Protein AF-A0A1I8G4U5-F1 (afdb_monomer_lite)

Secondary structure (DSSP, 8-state):
-HHHHGGGGG---TTB--EEEEEEEETTEEEEEE----EEEHHHHHTTSPPPHHHHHHHHHHHHHHHHHHHTSSS----S--STTSEEEETTSS-EEE---SHHHHHHHHHGGG--S-----S-GGG--HHHH---TTS-----HHHHHHHHHHHHHHHHHSSPTTTT-SSHHHHHHHHHHH-SPPPPTTS-HHHHHHHHHHS-SSTTTSPPHHHHHTSGGGSPPS-EEEEEEEEEETTEEEEEEEETTS-EEEEEEEE-----STTHHHHHHHHHHHHHHHGGGGG---TTB--EEEEEEEETTEEEEEEPPP-EEEHHHHHTTSPPPHHHHHHHHHHHHHHHHHHHTSSSPPP-S--SGGGEEEETTSS-EEE---SHHHHHHHHH----GGG-PPPS-GGG--HHHH---TTS-----HHHHHHHHHHHHHHHHHSSPTTTT--SHHHHHHHHHHH-SPPPPTTS-HHHHHHHHHHS-SSTTTSPPHHHHHTSHHHH---S-SS-EEEEEEEEEETTEEEEEEEETTS-EEEEEEEE-----STTHHHHHHHHHHHHHHHGGGGG---TTB--EEEEEEEETTEEEEEEPPP-EEEHHHHHTTSPPPHHHHHHHHHHHHHHHHHHHTSSSPPP-S--STTSEEEETTSS-EEE---SHHHHHHHHH-TT-TT-----S-GGG--GGGTT-SSSS-----HHHHHHHHHHHHHHHHHSSPTTTT--SHHHHHHHHHHH-SPPPPTT--HHHHHHHHHHS-SSTTTSPPHHHHHTSHHHHS-SSS--

Organism: NCBI:txid282301

Sequence (788 aa):
AVESERNLCRLRHPNIVRFLHIAQPEPATVIVFMELLDGRSLERFIDNKPLEEPKIRDFSEQICRALLYLHSRQPPVIHRDINCSNIIVCADNTRVKLIDFGLSIKLEQSVSHMSASTQSPKGTLNFMAPELLGAGESDSVQYSRESDIWAFGCSVFQMASGARPFANARSLLEMVQLIDRRGAPALSDGLSAELRDFYSRCTDMDRKSRKSVQELLDHEFFIVRDSWDFVRFVARGFFGDIQEVVTDRGIRCAAKTLNLPVQLGDQKETKTKKIDKAVKSERNLCRLRHPNIVRFLHIAQPEPATVIVFMELLDGRSLERFIDNKPLEEPKIRDFSEQICRALLYLHSRQPPVIHRDINCSNIIVCADNTRVKLIDFGLSIKLEQSVSHMSASTQSPKGTLNFMAPELLGAGESDSVQYSRESDIWAFGCSVFQMASGARPFANARSLLEMVQLIDRRGAPALSDGLSAELRDFYSRCTDMDRKSRKSVQELLDHEFFIVSPVFRDSWDFVRFVARGFFGDIQEVVTDRGIRCAAKTLNLPVQLGDQKETKTKKIDKAVKSERNLCRLRHPNIVRFLHIAQPEPATVIVFMELLDGRSLERFIDNKPLEEPKIRDFSEQICRALLYLHSRQPPVIHRDINCSNIIVCADNTRVKLIDFGLSIKLEQSVSHMSASTQSPKGTLNFMAPELLGAGESDSVQYSRESDIWAFGCSVFQMASGARPFRDAQDINQVADRIRNSGAPAMPDGRSAELQDFYSHCTAKDRRERHSAEKLFEHDFLRKNSGSQR

Foldseek 3Di:
DQVVCQVQCVDDDQQAWHWPDWDDPDPVDIDTDTDDAAFAFQLVVLVLPAADLLLLLQALLSVLVVLVSQCPDVVHQQQQADASRQWTQGPVSRGIHGHRSVPVVVVVLVVCVPDQPDDDQDYDLLLFALQSLDDPSPDDRDGDSLRSLSSSLQRSQCNHRVDRWPPVQPDSVSVNVCCVPPNTDAGDPVDDPQSRVLSCLSRPNDSVSRDGSVVSSVGCSNVFDPDWAFDAWDDADPQFTWTFIQGPSRDTWIKGKGFAPDPCDPCNVVLLVLLVVLQVVCQCQCVDDDQQAWHWPGWDDPDSRMIMTTTHDAAFAFQLVVLVLPADDLVLLLQALLSVLVVLVSQCPDVVHQQQQAQASRQWTQGPVNRGIHGHRSCSNVSSNLSRDPDALPDDDQDYDLLLFALQQLPDPRPDDRDGDSLRSLSSSLQRSQCNHRVDRWPPVQPDSVSVNVCCVPPNTDAGDPVDDPQSRVLSCLSRPNDSVSRDGSVVSSVGVSNLDDDQADPDKAFDAWDDADPQFTWTFIAHPVRDTWIKGKGFAPDDCDPCNVVLLVLLVVLQVVCSCQCVDDDQQAWHFHGWDDPDSRMIMTTTHDAAFAFQLVVLQLPAADLVLLLQALLSVLVVLVSQCPDVVHQQQLAQARRQWTQGPVNRGIHGHRSCSNVSSNVSNPPPDPPDPDQDYDLLLFALQQLPVDDDDDRDGDQLRSLSSSLQRSQCNRRVDGWPNVDPDNVSSNVCCNPPFTDQGDPPDDPQSNVLSCLSGPNDSVSRDGSVRSSVGPSNPPDPDDDD

pLDDT: mean 82.35, std 14.73, range [29.78, 98.06]

Radius of gyration: 33.48 Å; chains: 1; bounding box: 93×69×94 Å

InterPro domains:
  IPR000719 Protein kinase domain [PF00069] (9-222)
  IPR000719 Protein kinase domain [PF00069] (233-499)
  IPR000719 Protein kinase domain [PF00069] (514-780)
  IPR000719 Protein kinase domain [PS50011] (1-222)
  IPR000719 Protein kinase domain [PS50011] (228-499)
  IPR000719 Protein kinase domain [PS50011] (509-780)
  IPR011009 Protein kinase-like domain superfamily [SSF56112] (7-223)
  IPR011009 Protein kinase-like domain superfamily [SSF56112] (222-500)
  IPR011009 Protein kinase-like domain superfamily [SSF56112] (504-782)

Structure (mmCIF, N/CA/C/O backbone):
data_AF-A0A1I8G4U5-F1
#
_entry.id   AF-A0A1I8G4U5-F1
#
loop_
_atom_site.group_PDB
_atom_site.id
_atom_site.type_symbol
_atom_site.label_atom_id
_atom_site.label_alt_id
_atom_site.label_comp_id
_atom_site.label_asym_id
_atom_site.label_entity_id
_atom_site.label_seq_id
_atom_site.pdbx_PDB_ins_code
_atom_site.Cartn_x
_atom_site.Cartn_y
_atom_site.Cartn_z
_atom_site.occupancy
_atom_site.B_iso_or_equiv
_atom_site.auth_seq_id
_atom_site.auth_comp_id
_atom_site.auth_asym_id
_atom_site.auth_atom_id
_atom_site.pdbx_PDB_model_num
ATOM 1 N N . ALA A 1 1 ? -21.657 30.015 -5.948 1.00 53.41 1 ALA A N 1
ATOM 2 C CA . ALA A 1 1 ? -22.046 28.889 -5.071 1.00 53.41 1 ALA A CA 1
ATOM 3 C C . ALA A 1 1 ? -21.659 27.525 -5.658 1.00 53.41 1 ALA A C 1
ATOM 5 O O . ALA A 1 1 ? -20.969 26.780 -4.989 1.00 53.41 1 ALA A O 1
ATOM 6 N N . VAL A 1 2 ? -21.990 27.190 -6.913 1.00 60.38 2 VAL A N 1
ATOM 7 C CA . VAL A 1 2 ? -21.622 25.874 -7.499 1.00 60.38 2 VAL A CA 1
ATOM 8 C C . VAL A 1 2 ? -20.107 25.611 -7.518 1.00 60.38 2 VAL A C 1
ATOM 10 O O . VAL A 1 2 ? -19.656 24.505 -7.225 1.00 60.38 2 VAL A O 1
ATOM 13 N N . GLU A 1 3 ? -19.296 26.637 -7.783 1.00 59.69 3 GLU A N 1
ATOM 14 C CA . GLU A 1 3 ? -17.835 26.509 -7.795 1.00 59.69 3 GLU A CA 1
ATOM 15 C C . GLU A 1 3 ? -17.236 26.196 -6.410 1.00 59.69 3 GLU A C 1
ATOM 17 O O . GLU A 1 3 ? -16.281 25.423 -6.323 1.00 59.69 3 GLU A O 1
ATOM 22 N N . SER A 1 4 ? -17.846 26.679 -5.314 1.00 60.53 4 SER A N 1
ATOM 23 C CA . SER A 1 4 ? -17.425 26.315 -3.952 1.00 60.53 4 SER A CA 1
ATOM 24 C C . SER A 1 4 ? -17.755 24.862 -3.600 1.00 60.53 4 SER A C 1
ATOM 26 O O . SER A 1 4 ? -17.043 24.259 -2.792 1.00 60.53 4 SER A O 1
ATOM 28 N N . GLU A 1 5 ? -18.770 24.272 -4.242 1.00 68.94 5 GLU A N 1
ATOM 29 C CA . GLU A 1 5 ? -19.204 22.890 -3.996 1.00 68.94 5 GLU A CA 1
ATOM 30 C C . GLU A 1 5 ? -18.363 21.848 -4.735 1.00 68.94 5 GLU A C 1
ATOM 32 O O . GLU A 1 5 ? -18.336 20.689 -4.324 1.00 68.94 5 GLU A O 1
ATOM 37 N N . ARG A 1 6 ? -17.566 22.237 -5.743 1.00 72.81 6 ARG A N 1
ATOM 38 C CA . ARG A 1 6 ? -16.583 21.329 -6.374 1.00 72.81 6 ARG A CA 1
ATOM 39 C C . ARG A 1 6 ? -15.580 20.755 -5.366 1.00 72.81 6 ARG A C 1
ATOM 41 O O . ARG A 1 6 ? -14.997 19.699 -5.610 1.00 72.81 6 ARG A O 1
ATOM 48 N N . ASN A 1 7 ? -15.410 21.393 -4.205 1.00 74.94 7 ASN A N 1
ATOM 49 C CA . ASN A 1 7 ? -14.622 20.852 -3.099 1.00 74.94 7 ASN A CA 1
ATOM 50 C C . ASN A 1 7 ? -15.190 19.543 -2.525 1.00 74.94 7 ASN A C 1
ATOM 52 O O . ASN A 1 7 ? -14.415 18.741 -2.004 1.00 74.94 7 ASN A O 1
ATOM 56 N N . LEU A 1 8 ? -16.491 19.267 -2.671 1.00 80.44 8 LEU A N 1
ATOM 57 C CA . LEU A 1 8 ? -17.082 17.984 -2.276 1.00 80.44 8 LEU A CA 1
ATOM 58 C C . LEU A 1 8 ? -16.487 16.814 -3.078 1.00 80.44 8 LEU A C 1
ATOM 60 O O . LEU A 1 8 ? -16.253 15.745 -2.516 1.00 80.44 8 LEU A O 1
ATOM 64 N N . CYS A 1 9 ? -16.097 17.033 -4.343 1.00 83.19 9 CYS A N 1
ATOM 65 C CA . CYS A 1 9 ? -15.401 16.035 -5.172 1.00 83.19 9 CYS A CA 1
ATOM 66 C C . CYS A 1 9 ? -14.022 15.630 -4.621 1.00 83.19 9 CYS A C 1
ATOM 68 O O . CYS A 1 9 ? -13.467 14.606 -5.038 1.00 83.19 9 CYS A O 1
ATOM 70 N N . ARG A 1 10 ? -13.464 16.399 -3.674 1.00 83.12 10 ARG A N 1
ATOM 71 C CA . ARG A 1 10 ? -12.196 16.103 -2.987 1.00 83.12 10 ARG A CA 1
ATOM 72 C C . ARG A 1 10 ? -12.381 15.262 -1.720 1.00 83.12 10 ARG A C 1
ATOM 74 O O . ARG A 1 10 ? -11.393 14.746 -1.203 1.00 83.12 10 ARG A O 1
ATOM 81 N N . LEU A 1 11 ? -13.609 15.092 -1.222 1.00 85.19 11 LEU A N 1
ATOM 82 C CA . LEU A 1 11 ? -13.868 14.301 -0.017 1.00 85.19 11 LEU A CA 1
ATOM 83 C C . LEU A 1 11 ? -13.597 12.813 -0.279 1.00 85.19 11 LEU A C 1
ATOM 85 O O . LEU A 1 11 ? -14.041 12.237 -1.277 1.00 85.19 11 LEU A O 1
ATOM 89 N N . ARG A 1 12 ? -12.835 12.182 0.617 1.00 87.44 12 ARG A N 1
ATOM 90 C CA . ARG A 1 12 ? -12.487 10.755 0.574 1.00 87.44 12 ARG A CA 1
ATOM 91 C C . ARG A 1 12 ? -12.607 10.169 1.977 1.00 87.44 12 ARG A C 1
ATOM 93 O O . ARG A 1 12 ? -11.720 10.357 2.804 1.00 87.44 12 ARG A O 1
ATOM 100 N N . HIS A 1 13 ? -13.705 9.462 2.231 1.00 89.94 13 HIS A N 1
ATOM 101 C CA . HIS A 1 13 ? -13.957 8.761 3.489 1.00 89.94 13 HIS A CA 1
ATOM 102 C C . HIS A 1 13 ? -14.883 7.553 3.243 1.00 89.94 13 HIS A C 1
ATOM 104 O O . HIS A 1 13 ? -15.809 7.672 2.442 1.00 89.94 13 HIS A O 1
ATOM 110 N N . PRO A 1 14 ? -14.678 6.393 3.900 1.00 89.06 14 PRO A N 1
ATOM 111 C CA . PRO A 1 14 ? -15.478 5.185 3.658 1.00 89.06 14 PRO A CA 1
ATOM 112 C C . PRO A 1 14 ? -16.980 5.359 3.937 1.00 89.06 14 PRO A C 1
ATOM 114 O O . PRO A 1 14 ? -17.795 4.770 3.233 1.00 89.06 14 PRO A O 1
ATOM 117 N N . ASN A 1 15 ? -17.336 6.188 4.922 1.00 94.94 15 ASN A N 1
ATOM 118 C CA . ASN A 1 15 ? -18.719 6.453 5.345 1.00 94.94 15 ASN A CA 1
ATOM 119 C C . ASN A 1 15 ? -19.327 7.729 4.730 1.00 94.94 15 ASN A C 1
ATOM 121 O O . ASN A 1 15 ? -20.291 8.275 5.256 1.00 94.94 15 ASN A O 1
ATOM 125 N N . ILE A 1 16 ? -18.746 8.237 3.642 1.00 94.44 16 ILE A N 1
ATOM 126 C CA . ILE A 1 16 ? -19.262 9.378 2.876 1.00 94.44 16 ILE A CA 1
ATOM 127 C C . ILE A 1 16 ? -19.417 8.934 1.425 1.00 94.44 16 ILE A C 1
ATOM 129 O O . ILE A 1 16 ? -18.575 8.184 0.917 1.00 94.44 16 ILE A O 1
ATOM 133 N N . VAL A 1 17 ? -20.493 9.365 0.769 1.00 93.00 17 VAL A N 1
ATOM 134 C CA . VAL A 1 17 ? -20.669 9.134 -0.664 1.00 93.00 17 VAL A CA 1
ATOM 135 C C . VAL A 1 17 ? -19.585 9.853 -1.468 1.00 93.00 17 VAL A C 1
ATOM 137 O O . VAL A 1 17 ? -19.238 11.010 -1.217 1.00 93.00 17 VAL A O 1
ATOM 140 N N . ARG A 1 18 ? -19.008 9.158 -2.445 1.00 90.62 18 ARG A N 1
ATOM 141 C CA . ARG A 1 18 ? -18.006 9.735 -3.339 1.00 90.62 18 ARG A CA 1
ATOM 142 C C . ARG A 1 18 ? -18.674 10.626 -4.383 1.00 90.62 18 ARG A C 1
ATOM 144 O O . ARG A 1 18 ? -19.294 10.133 -5.319 1.00 90.62 18 ARG A O 1
ATOM 151 N N . PHE A 1 19 ? -18.442 11.930 -4.281 1.00 86.19 19 PHE A N 1
ATOM 152 C CA . PHE A 1 19 ? -18.748 12.884 -5.347 1.00 86.19 19 PHE A CA 1
ATOM 153 C C . PHE A 1 19 ? -17.753 12.719 -6.498 1.00 86.19 19 PHE A C 1
ATOM 155 O O . PHE A 1 19 ? -16.534 12.797 -6.303 1.00 86.19 19 PHE A O 1
ATOM 162 N N . LEU A 1 20 ? -18.279 12.458 -7.691 1.00 84.25 20 LEU A N 1
ATOM 163 C CA . LEU A 1 20 ? -17.511 12.277 -8.920 1.00 84.25 20 LEU A CA 1
ATOM 164 C C . LEU A 1 20 ? -17.379 13.605 -9.665 1.00 84.25 20 LEU A C 1
ATOM 166 O O . LEU A 1 20 ? -16.281 13.980 -10.075 1.00 84.25 20 LEU A O 1
ATOM 170 N N . HIS A 1 21 ? -18.491 14.327 -9.812 1.00 83.31 21 HIS A N 1
ATOM 171 C CA . HIS A 1 21 ? -18.548 15.582 -10.551 1.00 83.31 21 HIS A CA 1
ATOM 172 C C . HIS A 1 21 ? -19.768 16.416 -10.136 1.00 83.31 21 HIS A C 1
ATOM 174 O O . HIS A 1 21 ? -20.769 15.872 -9.685 1.00 83.31 21 HIS A O 1
ATOM 180 N N . ILE A 1 22 ? -19.699 17.735 -10.312 1.00 81.50 22 ILE A N 1
ATOM 181 C CA . ILE A 1 22 ? -20.844 18.641 -10.166 1.00 81.50 22 ILE A CA 1
ATOM 182 C C . ILE A 1 22 ? -20.886 19.503 -11.423 1.00 81.50 22 ILE A C 1
ATOM 184 O O . ILE A 1 22 ? -19.921 20.220 -11.706 1.00 81.50 22 ILE A O 1
ATOM 188 N N . ALA A 1 23 ? -21.990 19.415 -12.160 1.00 79.94 23 ALA A N 1
ATOM 189 C CA . ALA A 1 23 ? -22.240 20.175 -13.375 1.00 79.94 23 ALA A CA 1
ATOM 190 C C . ALA A 1 23 ? -23.392 21.160 -13.160 1.00 79.94 23 ALA A C 1
ATOM 192 O O . ALA A 1 23 ? -24.334 20.884 -12.421 1.00 79.94 23 ALA A O 1
ATOM 193 N N . GLN A 1 24 ? -23.329 22.297 -13.842 1.00 81.12 24 GLN A N 1
ATOM 194 C CA . GLN A 1 24 ? -24.420 23.262 -13.922 1.00 81.12 24 GLN A CA 1
ATOM 195 C C . GLN A 1 24 ? -24.703 23.490 -15.410 1.00 81.12 24 GLN A C 1
ATOM 197 O O . GLN A 1 24 ? -24.086 24.371 -16.006 1.00 81.12 24 GLN A O 1
ATOM 202 N N . PRO A 1 25 ? -25.521 22.630 -16.047 1.00 75.88 25 PRO A N 1
ATOM 203 C CA . PRO A 1 25 ? -25.812 22.756 -17.475 1.00 75.88 25 PRO A CA 1
ATOM 204 C C . PRO A 1 25 ? -26.604 24.031 -17.791 1.00 75.88 25 PRO A C 1
ATOM 206 O O . PRO A 1 25 ? -26.452 24.589 -18.871 1.00 75.88 25 PRO A O 1
ATOM 209 N N . GLU A 1 26 ? -27.407 24.510 -16.837 1.00 78.00 26 GLU A N 1
ATOM 210 C CA . GLU A 1 26 ? -28.234 25.711 -16.952 1.00 78.00 26 GLU A CA 1
ATOM 211 C C . GLU A 1 26 ? -28.160 26.535 -15.655 1.00 78.00 26 GLU A C 1
ATOM 213 O O . GLU A 1 26 ? -27.923 25.964 -14.586 1.00 78.00 26 GLU A O 1
ATOM 218 N N . PRO A 1 27 ? -28.406 27.860 -15.687 1.00 72.38 27 PRO A N 1
ATOM 219 C CA . PRO A 1 27 ? -28.279 28.725 -14.510 1.00 72.38 27 PRO A CA 1
ATOM 220 C C . PRO A 1 27 ? -29.085 28.271 -13.283 1.00 72.38 27 PRO A C 1
ATOM 222 O O . PRO A 1 27 ? -28.611 28.436 -12.160 1.00 72.38 27 PRO A O 1
ATOM 225 N N . ALA A 1 28 ? -30.256 27.658 -13.484 1.00 72.81 28 ALA A N 1
ATOM 226 C CA . ALA A 1 28 ? -31.151 27.213 -12.412 1.00 72.81 28 ALA A CA 1
ATOM 227 C C . ALA A 1 28 ? -30.995 25.728 -12.021 1.00 72.81 28 ALA A C 1
ATOM 229 O O . ALA A 1 28 ? -31.638 25.281 -11.073 1.00 72.81 28 ALA A O 1
ATOM 230 N N . THR A 1 29 ? -30.141 24.965 -12.713 1.00 75.25 29 THR A N 1
ATOM 231 C CA . THR A 1 29 ? -30.074 23.502 -12.570 1.00 75.25 29 THR A CA 1
ATOM 232 C C . THR A 1 29 ? -28.672 23.058 -12.177 1.00 75.25 29 THR A C 1
ATOM 234 O O . THR A 1 29 ? -27.714 23.277 -12.916 1.00 75.25 29 THR A O 1
ATOM 237 N N . VAL A 1 30 ? -28.544 22.375 -11.037 1.00 77.25 30 VAL A N 1
ATOM 238 C CA . VAL A 1 30 ? -27.284 21.765 -10.582 1.00 77.25 30 VAL A CA 1
ATOM 239 C C . VAL A 1 30 ? -27.431 20.248 -10.580 1.00 77.25 30 VAL A C 1
ATOM 241 O O . VAL A 1 30 ? -28.303 19.706 -9.908 1.00 77.25 30 VAL A O 1
ATOM 244 N N . ILE A 1 31 ? -26.558 19.560 -11.316 1.00 80.19 31 ILE A N 1
ATOM 245 C CA . ILE A 1 31 ? -26.501 18.097 -11.391 1.00 80.19 31 ILE A CA 1
ATOM 246 C C . ILE A 1 31 ? -25.275 17.611 -10.620 1.00 80.19 31 ILE A C 1
ATOM 248 O O . ILE A 1 31 ? -24.141 18.002 -10.908 1.00 80.19 31 ILE A O 1
ATOM 252 N N . VAL A 1 32 ? -25.498 16.724 -9.653 1.00 82.00 32 VAL A N 1
ATOM 253 C CA . VAL A 1 32 ? -24.450 16.143 -8.809 1.00 82.00 32 VAL A CA 1
ATOM 254 C C . VAL A 1 32 ? -24.261 14.675 -9.178 1.00 82.00 32 VAL A C 1
ATOM 256 O O . VAL A 1 32 ? -25.138 13.848 -8.948 1.00 82.00 32 VAL A O 1
ATOM 259 N N . PHE A 1 33 ? -23.097 14.345 -9.728 1.00 84.56 33 PHE A N 1
ATOM 260 C CA . PHE A 1 33 ? -22.698 12.976 -10.034 1.00 84.56 33 PHE A CA 1
ATOM 261 C C . PHE A 1 33 ? -21.983 12.376 -8.827 1.00 84.56 33 PHE A C 1
ATOM 263 O O . PHE A 1 33 ? -20.965 12.901 -8.363 1.00 84.56 33 PHE A O 1
ATOM 270 N N . MET A 1 34 ? -22.485 11.249 -8.343 1.00 87.50 34 MET A N 1
ATOM 271 C CA . MET A 1 34 ? -21.949 10.535 -7.189 1.00 87.50 34 MET A CA 1
ATOM 272 C C . MET A 1 34 ? -21.843 9.038 -7.482 1.00 87.50 34 MET A C 1
ATOM 274 O O . MET A 1 34 ? -22.407 8.554 -8.462 1.00 87.50 34 MET A O 1
ATOM 278 N N . GLU A 1 35 ? -21.078 8.310 -6.672 1.00 90.38 35 GLU A N 1
ATOM 279 C CA . GLU A 1 35 ? -21.054 6.848 -6.757 1.00 90.38 35 GLU A CA 1
ATOM 280 C C . GLU A 1 35 ? -22.458 6.265 -6.547 1.00 90.38 35 GLU A C 1
ATOM 282 O O . GLU A 1 35 ? -23.227 6.746 -5.713 1.00 90.38 35 GLU A O 1
ATOM 287 N N . LEU A 1 36 ? -22.773 5.211 -7.298 1.00 89.00 36 LEU A N 1
ATOM 288 C CA . LEU A 1 36 ? -23.987 4.441 -7.076 1.00 89.00 36 LEU A CA 1
ATOM 289 C C . LEU A 1 36 ? -23.804 3.586 -5.818 1.00 89.00 36 LEU A C 1
ATOM 291 O O . LEU A 1 36 ? -22.799 2.886 -5.683 1.00 89.00 36 LEU A O 1
ATOM 295 N N . LEU A 1 37 ? -24.756 3.670 -4.889 1.00 88.81 37 LEU A N 1
ATOM 296 C CA . LEU A 1 37 ? -24.733 2.908 -3.645 1.00 88.81 37 LEU A CA 1
ATOM 297 C C . LEU A 1 37 ? -25.741 1.764 -3.706 1.00 88.81 37 LEU A C 1
ATOM 299 O O . LEU A 1 37 ? -26.946 1.995 -3.781 1.00 88.81 37 LEU A O 1
ATOM 303 N N . ASP A 1 38 ? -25.240 0.538 -3.592 1.00 83.81 38 ASP A N 1
ATOM 304 C CA . ASP A 1 38 ? -26.070 -0.655 -3.462 1.00 83.81 38 ASP A CA 1
ATOM 305 C C . ASP A 1 38 ? -26.555 -0.748 -2.009 1.00 83.81 38 ASP A C 1
ATOM 307 O O . ASP A 1 38 ? -25.808 -1.148 -1.111 1.00 83.81 38 ASP A O 1
ATOM 311 N N . GLY A 1 39 ? -27.780 -0.294 -1.740 1.00 91.44 39 GLY A N 1
ATOM 312 C CA . GLY A 1 39 ? -28.316 -0.192 -0.384 1.00 91.44 39 GLY A CA 1
ATOM 313 C C . GLY A 1 39 ? -29.707 0.438 -0.308 1.00 91.44 39 GLY A C 1
ATOM 314 O O . GLY A 1 39 ? -30.365 0.668 -1.321 1.00 91.44 39 GLY A O 1
ATOM 315 N N . ARG A 1 40 ? -30.165 0.726 0.914 1.00 94.75 40 ARG A N 1
ATOM 316 C CA . ARG A 1 40 ? -31.416 1.463 1.186 1.00 94.75 40 ARG A CA 1
ATOM 317 C C . ARG A 1 40 ? -31.181 2.556 2.221 1.00 94.75 40 ARG A C 1
ATOM 319 O O . ARG A 1 40 ? -30.229 2.462 2.991 1.00 94.75 40 ARG A O 1
ATOM 326 N N . SER A 1 41 ? -32.040 3.575 2.266 1.00 96.38 41 SER A N 1
ATOM 327 C CA . SER A 1 41 ? -31.960 4.577 3.333 1.00 96.38 41 SER A CA 1
ATOM 328 C C . SER A 1 41 ? -32.142 3.932 4.707 1.00 96.38 41 SER A C 1
ATOM 330 O O . SER A 1 41 ? -32.861 2.940 4.852 1.00 96.38 41 SER A O 1
ATOM 332 N N . LEU A 1 42 ? -31.495 4.498 5.720 1.00 96.50 42 LEU A N 1
ATOM 333 C CA . LEU A 1 42 ? -31.602 4.062 7.104 1.00 96.50 42 LEU A CA 1
ATOM 334 C C . LEU A 1 42 ? -33.051 4.165 7.587 1.00 96.50 42 LEU A C 1
ATOM 336 O O . LEU A 1 42 ? -33.510 3.286 8.301 1.00 96.50 42 LEU A O 1
ATOM 340 N N . GLU A 1 43 ? -33.813 5.152 7.115 1.00 94.69 43 GLU A N 1
ATOM 341 C CA . GLU A 1 43 ? -35.251 5.251 7.376 1.00 94.69 43 GLU A CA 1
ATOM 342 C C . GLU A 1 43 ? -36.014 4.011 6.881 1.00 94.69 43 GLU A C 1
ATOM 344 O O . GLU A 1 43 ? -36.776 3.410 7.637 1.00 94.69 43 GLU A O 1
ATOM 349 N N . ARG A 1 44 ? -35.759 3.569 5.641 1.00 95.06 44 ARG A N 1
ATOM 350 C CA . ARG A 1 44 ? -36.346 2.327 5.108 1.00 95.06 44 ARG A CA 1
ATOM 351 C C . ARG A 1 44 ? -35.790 1.075 5.781 1.00 95.06 44 ARG A C 1
ATOM 353 O O . ARG A 1 44 ? -36.417 0.028 5.720 1.00 95.06 44 ARG A O 1
ATOM 360 N N . PHE A 1 45 ? -34.591 1.148 6.352 1.00 95.06 45 PHE A N 1
ATOM 361 C CA . PHE A 1 45 ? -33.997 0.045 7.099 1.00 95.06 45 PHE A CA 1
ATOM 362 C C . PHE A 1 45 ? -34.636 -0.120 8.484 1.00 95.06 45 PHE A C 1
ATOM 364 O O . PHE A 1 45 ? -34.822 -1.252 8.915 1.00 95.06 45 PHE A O 1
ATOM 371 N N . ILE A 1 46 ? -34.969 0.989 9.151 1.00 95.56 46 ILE A N 1
ATOM 372 C CA . ILE A 1 46 ? -35.672 1.021 10.439 1.00 95.56 46 ILE A CA 1
ATOM 373 C C . ILE A 1 46 ? -37.114 0.524 10.268 1.00 95.56 46 ILE A C 1
ATOM 375 O O . ILE A 1 46 ? -37.574 -0.270 11.078 1.00 95.56 46 ILE A O 1
ATOM 379 N N . ASP A 1 47 ? -37.822 0.957 9.216 1.00 92.62 47 ASP A N 1
ATOM 380 C CA . ASP A 1 47 ? -39.187 0.497 8.885 1.00 92.62 47 ASP A CA 1
ATOM 381 C C . ASP A 1 47 ? -40.159 0.525 10.087 1.00 92.62 47 ASP A C 1
ATOM 383 O O . ASP A 1 47 ? -40.865 -0.437 10.390 1.00 92.62 47 ASP A O 1
ATOM 387 N N . ASN A 1 48 ? -40.147 1.638 10.829 1.00 88.50 48 ASN A N 1
ATOM 388 C CA . ASN A 1 48 ? -40.914 1.843 12.066 1.00 88.50 48 ASN A CA 1
ATOM 389 C C . ASN A 1 48 ? -40.646 0.821 13.189 1.00 88.50 48 ASN A C 1
ATOM 391 O O . ASN A 1 48 ? -41.439 0.712 14.125 1.00 88.50 48 ASN A O 1
ATOM 395 N N . LYS A 1 49 ? -39.534 0.081 13.126 1.00 92.19 49 LYS A N 1
ATOM 396 C CA . LYS A 1 49 ? -39.105 -0.869 14.156 1.00 92.19 49 LYS A CA 1
ATOM 397 C C . LYS A 1 49 ? -37.808 -0.381 14.805 1.00 92.19 49 LYS A C 1
ATOM 399 O O . LYS A 1 49 ? -36.847 -0.104 14.087 1.00 92.19 49 LYS A O 1
ATOM 404 N N . PRO A 1 50 ? -37.755 -0.273 16.143 1.00 93.69 50 PRO A N 1
ATOM 405 C CA . PRO A 1 50 ? -36.531 0.117 16.828 1.00 93.69 50 PRO A CA 1
ATOM 406 C C . PRO A 1 50 ? -35.417 -0.892 16.537 1.00 93.69 50 PRO A C 1
ATOM 408 O O . PRO A 1 50 ? -35.640 -2.104 16.521 1.00 93.69 50 PRO A O 1
ATOM 411 N N . LEU A 1 51 ? -34.216 -0.379 16.284 1.00 93.94 51 LEU A N 1
ATOM 412 C CA . LEU A 1 51 ? -33.026 -1.193 16.090 1.00 93.94 51 LEU A CA 1
ATOM 413 C C . LEU A 1 51 ? -32.485 -1.664 17.439 1.00 93.94 51 LEU A C 1
ATOM 415 O O . LEU A 1 51 ? -32.622 -0.991 18.459 1.00 93.94 51 LEU A O 1
ATOM 419 N N . GLU A 1 52 ? -31.798 -2.800 17.432 1.00 87.69 52 GLU A N 1
ATOM 420 C CA . GLU A 1 52 ? -31.075 -3.266 18.610 1.00 87.69 52 GLU A CA 1
ATOM 421 C C . GLU A 1 52 ? -29.893 -2.342 18.925 1.00 87.69 52 GLU A C 1
ATOM 423 O O . GLU A 1 52 ? -29.195 -1.864 18.025 1.00 87.69 52 GLU A O 1
ATOM 428 N N . GLU A 1 53 ? -29.616 -2.129 20.211 1.00 86.06 53 GLU A N 1
ATOM 429 C CA . GLU A 1 53 ? -28.575 -1.208 20.673 1.00 86.06 53 GLU A CA 1
ATOM 430 C C . GLU A 1 53 ? -27.182 -1.437 20.042 1.00 86.06 53 GLU A C 1
ATOM 432 O O . GLU A 1 53 ? -26.554 -0.448 19.648 1.00 86.06 53 GLU A O 1
ATOM 437 N N . PRO A 1 54 ? -26.688 -2.679 19.839 1.00 79.88 54 PRO A N 1
ATOM 438 C CA . PRO A 1 54 ? -25.422 -2.904 19.137 1.00 79.88 54 PRO A CA 1
ATOM 439 C C . PRO A 1 54 ? -25.417 -2.341 17.711 1.00 79.88 54 PRO A C 1
ATOM 441 O O . PRO A 1 54 ? -24.393 -1.839 17.241 1.00 79.88 54 PRO A O 1
ATOM 444 N N . LYS A 1 55 ? -26.568 -2.382 17.032 1.00 86.31 55 LYS A N 1
ATOM 445 C CA . LYS A 1 55 ? -26.743 -1.831 15.688 1.00 86.31 55 LYS A CA 1
ATOM 446 C C . LYS A 1 55 ? -26.746 -0.309 15.698 1.00 86.31 55 LYS A C 1
ATOM 448 O O . LYS A 1 55 ? -26.065 0.302 14.876 1.00 86.31 55 LYS A O 1
ATOM 453 N N . ILE A 1 56 ? -27.458 0.286 16.659 1.00 94.25 56 ILE A N 1
ATOM 454 C CA . ILE A 1 56 ? -27.465 1.736 16.894 1.00 94.25 56 ILE A CA 1
ATOM 455 C C . ILE A 1 56 ? -26.035 2.218 17.133 1.00 94.25 56 ILE A C 1
ATOM 457 O O . ILE A 1 56 ? -25.609 3.198 16.526 1.00 94.25 56 ILE A O 1
ATOM 461 N N . ARG A 1 57 ? -25.275 1.499 17.966 1.00 87.81 57 ARG A N 1
ATOM 462 C CA . ARG A 1 57 ? -23.881 1.803 18.301 1.00 87.81 57 ARG A CA 1
ATOM 463 C C . ARG A 1 57 ? -22.970 1.773 17.078 1.00 87.81 57 ARG A C 1
ATOM 465 O O . ARG A 1 57 ? -22.260 2.743 16.837 1.00 87.81 57 ARG A O 1
ATOM 472 N N . ASP A 1 58 ? -23.010 0.702 16.286 1.00 85.06 58 ASP A N 1
ATOM 473 C CA . ASP A 1 58 ? -22.159 0.551 15.097 1.00 85.06 58 ASP A CA 1
ATOM 474 C C . ASP A 1 58 ? -22.447 1.621 14.029 1.00 85.06 58 ASP A C 1
ATOM 476 O O . ASP A 1 58 ? -21.530 2.256 13.502 1.00 85.06 58 ASP A O 1
ATOM 480 N N . PHE A 1 59 ? -23.726 1.887 13.748 1.00 95.38 59 PHE A N 1
ATOM 481 C CA . PHE A 1 59 ? -24.113 2.935 12.803 1.00 95.38 59 PHE A CA 1
ATOM 482 C C . PHE A 1 59 ? -23.760 4.332 13.324 1.00 95.38 59 PHE A C 1
ATOM 484 O O . PHE A 1 59 ? -23.208 5.138 12.574 1.00 95.38 59 PHE A O 1
ATOM 491 N N . SER A 1 60 ? -23.991 4.598 14.611 1.00 96.56 60 SER A N 1
ATOM 492 C CA . SER A 1 60 ? -23.617 5.862 15.256 1.00 96.56 60 SER A CA 1
ATOM 493 C C . SER A 1 60 ? -22.109 6.108 15.194 1.00 96.56 60 SER A C 1
ATOM 495 O O . SER A 1 60 ? -21.687 7.204 14.837 1.00 96.56 60 SER A O 1
ATOM 497 N N . GLU A 1 61 ? -21.283 5.088 15.441 1.00 91.75 61 GLU A N 1
ATOM 498 C CA . GLU A 1 61 ? -19.820 5.197 15.378 1.00 91.75 61 GLU A CA 1
ATOM 499 C C . GLU A 1 61 ? -19.344 5.560 13.959 1.00 91.75 61 GLU A C 1
ATOM 501 O O . GLU A 1 61 ? -18.483 6.426 13.769 1.00 91.75 61 GLU A O 1
ATOM 506 N N . GLN A 1 62 ? -19.927 4.924 12.940 1.00 94.69 62 GLN A N 1
ATOM 507 C CA . GLN A 1 62 ? -19.626 5.200 11.535 1.00 94.69 62 GLN A CA 1
ATOM 508 C C . GLN A 1 62 ? -20.046 6.614 11.107 1.00 94.69 62 GLN A C 1
ATOM 510 O O . GLN A 1 62 ? -19.283 7.289 10.407 1.00 94.69 62 GLN A O 1
ATOM 515 N N . ILE A 1 63 ? -21.218 7.079 11.552 1.00 97.25 63 ILE A N 1
ATOM 516 C CA . ILE A 1 63 ? -21.708 8.437 11.283 1.00 97.25 63 ILE A CA 1
ATOM 517 C C . ILE A 1 63 ? -20.821 9.470 11.989 1.00 97.25 63 ILE A C 1
ATOM 519 O O . ILE A 1 63 ? -20.356 10.407 11.342 1.00 97.25 63 ILE A O 1
ATOM 523 N N . CYS A 1 64 ? -20.480 9.271 13.266 1.00 96.44 64 CYS A N 1
ATOM 524 C CA . CYS A 1 64 ? -19.571 10.162 13.987 1.00 96.44 64 CYS A CA 1
ATOM 525 C C . CYS A 1 64 ? -18.195 10.260 13.306 1.00 96.44 64 CYS A C 1
ATOM 527 O O . CYS A 1 64 ? -17.661 11.355 13.153 1.00 96.44 64 CYS A O 1
ATOM 529 N N . ARG A 1 65 ? -17.619 9.155 12.811 1.00 92.81 65 ARG A N 1
ATOM 530 C CA . ARG A 1 65 ? -16.352 9.210 12.051 1.00 92.81 65 ARG A CA 1
ATOM 531 C C . ARG A 1 65 ? -16.470 10.037 10.768 1.00 92.81 65 ARG A C 1
ATOM 533 O O . ARG A 1 65 ? -15.552 10.793 10.446 1.00 92.81 65 ARG A O 1
ATOM 540 N N . ALA A 1 66 ? -17.594 9.926 10.059 1.00 95.44 66 ALA A N 1
ATOM 541 C CA . ALA A 1 66 ? -17.864 10.746 8.882 1.00 95.44 66 ALA A CA 1
ATOM 542 C C . ALA A 1 66 ? -17.983 12.238 9.242 1.00 95.44 66 ALA A C 1
ATOM 544 O O . ALA A 1 66 ? -17.347 13.073 8.598 1.00 95.44 66 ALA A O 1
ATOM 545 N N . LEU A 1 67 ? -18.724 12.573 10.303 1.00 95.94 67 LEU A N 1
ATOM 546 C CA . LEU A 1 67 ? -18.876 13.952 10.778 1.00 95.94 67 LEU A CA 1
ATOM 547 C C . LEU A 1 67 ? -17.551 14.548 11.261 1.00 95.94 67 LEU A C 1
ATOM 549 O O . LEU A 1 67 ? -17.228 15.677 10.903 1.00 95.94 67 LEU A O 1
ATOM 553 N N . LEU A 1 68 ? -16.722 13.777 11.972 1.00 95.25 68 LEU A N 1
ATOM 554 C CA . LEU A 1 68 ? -15.392 14.216 12.398 1.00 95.25 68 LEU A CA 1
ATOM 555 C C . LEU A 1 68 ? -14.512 14.580 11.192 1.00 95.25 68 LEU A C 1
ATOM 557 O O . LEU A 1 68 ? -13.837 15.614 11.183 1.00 95.25 68 LEU A O 1
ATOM 561 N N . TYR A 1 69 ? -14.541 13.753 10.143 1.00 94.31 69 TYR A N 1
ATOM 562 C CA . TYR A 1 69 ? -13.821 14.029 8.902 1.00 94.31 69 TYR A CA 1
ATOM 563 C C . TYR A 1 69 ? -14.306 15.320 8.221 1.00 94.31 69 TYR A C 1
ATOM 565 O O . TYR A 1 69 ? -13.487 16.111 7.755 1.00 94.31 69 TYR A O 1
ATOM 573 N N . LEU A 1 70 ? -15.618 15.561 8.185 1.00 92.44 70 LEU A N 1
ATOM 574 C CA . LEU A 1 70 ? -16.216 16.755 7.576 1.00 92.44 70 LEU A CA 1
ATOM 575 C C . LEU A 1 70 ? -15.918 18.030 8.373 1.00 92.44 70 LEU A C 1
ATOM 577 O O . LEU A 1 70 ? -15.468 19.037 7.818 1.00 92.44 70 LEU A O 1
ATOM 581 N N . HIS A 1 71 ? -16.113 17.976 9.688 1.00 93.50 71 HIS A N 1
ATOM 582 C CA . HIS A 1 71 ? -15.942 19.115 10.587 1.00 93.50 71 HIS A CA 1
ATOM 583 C C . HIS A 1 71 ? -14.472 19.521 10.747 1.00 93.50 71 HIS A C 1
ATOM 585 O O . HIS A 1 71 ? -14.202 20.692 11.017 1.00 93.50 71 HIS A O 1
ATOM 591 N N . SER A 1 72 ? -13.526 18.600 10.530 1.00 91.00 72 SER A N 1
ATOM 592 C CA . SER A 1 72 ? -12.076 18.866 10.568 1.00 91.00 72 SER A CA 1
ATOM 593 C C . SER A 1 72 ? -11.501 19.481 9.284 1.00 91.00 72 SER A C 1
ATOM 595 O O . SER A 1 72 ? -10.325 19.848 9.253 1.00 91.00 72 SER A O 1
ATOM 597 N N . ARG A 1 73 ? -12.299 19.624 8.215 1.00 88.75 73 ARG A N 1
ATOM 598 C CA . ARG A 1 73 ? -11.860 20.304 6.986 1.00 88.75 73 ARG A CA 1
ATOM 599 C C . ARG A 1 73 ? -11.610 21.798 7.222 1.00 88.75 73 ARG A C 1
ATOM 601 O O . ARG A 1 73 ? -12.141 22.395 8.155 1.00 88.75 73 ARG A O 1
ATOM 608 N N . GLN A 1 74 ? -10.812 22.404 6.342 1.00 83.38 74 GLN A N 1
ATOM 609 C CA . GLN A 1 74 ? -10.595 23.850 6.295 1.00 83.38 74 GLN A CA 1
ATOM 610 C C . GLN A 1 74 ? -10.973 24.394 4.903 1.00 83.38 74 GLN A C 1
ATOM 612 O O . GLN A 1 74 ? -10.303 24.041 3.929 1.00 83.38 74 GLN A O 1
ATOM 617 N N . PRO A 1 75 ? -12.042 25.209 4.791 1.00 82.75 75 PRO A N 1
ATOM 618 C CA . PRO A 1 75 ? -13.042 25.472 5.834 1.00 82.75 75 PRO A CA 1
ATOM 619 C C . PRO A 1 75 ? -13.845 24.200 6.203 1.00 82.75 75 PRO A C 1
ATOM 621 O O . PRO A 1 75 ? -13.882 23.254 5.409 1.00 82.75 75 PRO A O 1
ATOM 624 N N . PRO A 1 76 ? -14.478 24.147 7.393 1.00 86.62 76 PRO A N 1
ATOM 625 C CA . PRO A 1 76 ? -15.284 23.001 7.814 1.00 86.62 76 PRO A CA 1
ATOM 626 C C . PRO A 1 76 ? -16.448 22.747 6.859 1.00 86.62 76 PRO A C 1
ATOM 628 O O . PRO A 1 76 ? -17.109 23.684 6.408 1.00 86.62 76 PRO A O 1
ATOM 631 N N . VAL A 1 77 ? -16.731 21.475 6.584 1.00 89.25 77 VAL A N 1
ATOM 632 C CA . VAL A 1 77 ? -17.913 21.087 5.810 1.00 89.25 77 VAL A CA 1
ATOM 633 C C . VAL A 1 77 ? -19.040 20.774 6.790 1.00 89.25 77 VAL A C 1
ATOM 635 O O . VAL A 1 77 ? -18.933 19.824 7.556 1.00 89.25 77 VAL A O 1
ATOM 638 N N . ILE A 1 78 ? -20.100 21.586 6.774 1.00 90.12 78 ILE A N 1
ATOM 639 C CA . ILE A 1 78 ? -21.336 21.362 7.545 1.00 90.12 78 ILE A CA 1
ATOM 640 C C . ILE A 1 78 ? -22.341 20.644 6.644 1.00 90.12 78 ILE A C 1
ATOM 642 O O . ILE A 1 78 ? -22.524 21.079 5.499 1.00 90.12 78 ILE A O 1
ATOM 646 N N . HIS A 1 79 ? -22.952 19.564 7.136 1.00 90.81 79 HIS A N 1
ATOM 647 C CA . HIS A 1 79 ? -23.851 18.700 6.365 1.00 90.81 79 HIS A CA 1
ATOM 648 C C . HIS A 1 79 ? -25.247 19.307 6.187 1.00 90.81 79 HIS A C 1
ATOM 650 O O . HIS A 1 79 ? -25.829 19.156 5.121 1.00 90.81 79 HIS A O 1
ATOM 656 N N . ARG A 1 80 ? -25.769 20.034 7.184 1.00 88.56 80 ARG A N 1
ATOM 657 C CA . ARG A 1 80 ? -27.034 20.808 7.153 1.00 88.56 80 ARG A CA 1
ATOM 658 C C . ARG A 1 80 ? -28.340 20.009 7.104 1.00 88.56 80 ARG A C 1
ATOM 660 O O . ARG A 1 80 ? -29.357 20.543 7.518 1.00 88.56 80 ARG A O 1
ATOM 667 N N . ASP A 1 81 ? -28.330 18.770 6.621 1.00 89.81 81 ASP A N 1
ATOM 668 C CA . ASP A 1 81 ? -29.543 17.936 6.526 1.00 89.81 81 ASP A CA 1
ATOM 669 C C . ASP A 1 81 ? -29.295 16.470 6.921 1.00 89.81 81 ASP A C 1
ATOM 671 O O . ASP A 1 81 ? -29.529 15.536 6.154 1.00 89.81 81 ASP A O 1
ATOM 675 N N . ILE A 1 82 ? -28.734 16.252 8.114 1.00 92.94 82 ILE A N 1
ATOM 676 C CA . ILE A 1 82 ? -28.524 14.895 8.641 1.00 92.94 82 ILE A CA 1
ATOM 677 C C . ILE A 1 82 ? -29.865 14.334 9.115 1.00 92.94 82 ILE A C 1
ATOM 679 O O . ILE A 1 82 ? -30.475 14.856 10.043 1.00 92.94 82 ILE A O 1
ATOM 683 N N . ASN A 1 83 ? -30.307 13.242 8.501 1.00 93.69 83 ASN A N 1
ATOM 684 C CA . ASN A 1 83 ? -31.489 12.486 8.903 1.00 93.69 83 ASN A CA 1
ATOM 685 C C . ASN A 1 83 ? -31.375 11.037 8.387 1.00 93.69 83 ASN A C 1
ATOM 687 O O . ASN A 1 83 ? -30.517 10.726 7.555 1.00 93.69 83 ASN A O 1
ATOM 691 N N . CYS A 1 84 ? -32.241 10.132 8.851 1.00 94.88 84 CYS A N 1
ATOM 692 C CA . CYS A 1 84 ? -32.196 8.724 8.438 1.00 94.88 84 CYS A CA 1
ATOM 693 C C . CYS A 1 84 ? -32.526 8.493 6.947 1.00 94.88 84 CYS A C 1
ATOM 695 O O . CYS A 1 84 ? -32.206 7.428 6.416 1.00 94.88 84 CYS A O 1
ATOM 697 N N . SER A 1 85 ? -33.137 9.448 6.244 1.00 93.56 85 SER A N 1
ATOM 698 C CA . SER A 1 85 ? -33.367 9.369 4.794 1.00 93.56 85 SER A CA 1
ATOM 699 C C . SER A 1 85 ? -32.071 9.630 4.007 1.00 93.56 85 SER A C 1
ATOM 701 O O . SER A 1 85 ? -31.834 8.974 2.994 1.00 93.56 85 SER A O 1
ATOM 703 N N . ASN A 1 86 ? -31.195 10.490 4.542 1.00 94.31 86 ASN A N 1
ATOM 704 C CA . ASN A 1 86 ? -29.896 10.885 3.982 1.00 94.31 86 ASN A CA 1
ATOM 705 C C . ASN A 1 86 ? -28.707 10.045 4.502 1.00 94.31 86 ASN A C 1
ATOM 707 O O . ASN A 1 86 ? -27.536 10.398 4.343 1.00 94.31 86 ASN A O 1
ATOM 711 N N . ILE A 1 87 ? -28.993 8.892 5.107 1.00 96.75 87 ILE A N 1
ATOM 712 C CA . ILE A 1 87 ? -28.002 7.880 5.484 1.00 96.75 87 ILE A CA 1
ATOM 713 C C . ILE A 1 87 ? -28.337 6.604 4.715 1.00 96.75 87 ILE A C 1
ATOM 715 O O . ILE A 1 87 ? -29.417 6.053 4.895 1.00 96.75 87 ILE A O 1
ATOM 719 N N . ILE A 1 88 ? -27.429 6.100 3.881 1.00 97.31 88 ILE A N 1
ATOM 720 C CA . ILE A 1 88 ? -27.609 4.826 3.170 1.00 97.31 88 ILE A CA 1
ATOM 721 C C . ILE A 1 88 ? -26.962 3.694 3.960 1.00 97.31 88 ILE A C 1
ATOM 723 O O . ILE A 1 88 ? -25.773 3.752 4.262 1.00 97.31 88 ILE A O 1
ATOM 727 N N . VAL A 1 89 ? -27.731 2.643 4.240 1.00 96.38 89 VAL A N 1
ATOM 728 C CA . VAL A 1 89 ? -27.240 1.345 4.711 1.00 96.38 89 VAL A CA 1
ATOM 729 C C . VAL A 1 89 ? -26.865 0.508 3.487 1.00 96.38 89 VAL A C 1
ATOM 731 O O . VAL A 1 89 ? -27.722 0.203 2.654 1.00 96.38 89 VAL A O 1
ATOM 734 N N . CYS A 1 90 ? -25.584 0.157 3.366 1.00 90.81 90 CYS A N 1
ATOM 735 C CA . CYS A 1 90 ? -25.048 -0.654 2.270 1.00 90.81 90 CYS A CA 1
ATOM 736 C C . CYS A 1 90 ? -25.644 -2.073 2.270 1.00 90.81 90 CYS A C 1
ATOM 738 O O . CYS A 1 90 ? -26.101 -2.561 3.300 1.00 90.81 90 CYS A O 1
ATOM 740 N N . ALA A 1 91 ? -25.566 -2.775 1.136 1.00 86.38 91 ALA A N 1
ATOM 741 C CA . ALA A 1 91 ? -26.144 -4.109 0.935 1.00 86.38 91 ALA A CA 1
ATOM 742 C C . ALA A 1 91 ? -25.666 -5.183 1.934 1.00 86.38 91 ALA A C 1
ATOM 744 O O . ALA A 1 91 ? -26.398 -6.127 2.217 1.00 86.38 91 ALA A O 1
ATOM 745 N N . ASP A 1 92 ? -24.469 -5.029 2.509 1.00 82.50 92 ASP A N 1
ATOM 746 C CA . ASP A 1 92 ? -23.969 -5.909 3.577 1.00 82.50 92 ASP A CA 1
ATOM 747 C C . ASP A 1 92 ? -24.669 -5.692 4.931 1.00 82.50 92 ASP A C 1
ATOM 749 O O . ASP A 1 92 ? -24.397 -6.407 5.890 1.00 82.50 92 ASP A O 1
ATOM 753 N N . ASN A 1 93 ? -25.563 -4.703 5.024 1.00 84.12 93 ASN A N 1
ATOM 754 C CA . ASN A 1 93 ? -26.244 -4.229 6.226 1.00 84.12 93 ASN A CA 1
ATOM 755 C C . ASN A 1 93 ? -25.310 -3.780 7.357 1.00 84.12 93 ASN A C 1
ATOM 757 O O . ASN A 1 93 ? -25.798 -3.440 8.427 1.00 84.12 93 ASN A O 1
ATOM 761 N N . THR A 1 94 ? -23.992 -3.773 7.174 1.00 81.06 94 THR A N 1
ATOM 762 C CA . THR A 1 94 ? -22.997 -3.431 8.203 1.00 81.06 94 THR A CA 1
ATOM 763 C C . THR A 1 94 ? -22.446 -2.028 8.039 1.00 81.06 94 THR A C 1
ATOM 765 O O . THR A 1 94 ? -22.042 -1.420 9.021 1.00 81.06 94 THR A O 1
ATOM 768 N N . ARG A 1 95 ? -22.422 -1.489 6.819 1.00 90.31 95 ARG A N 1
ATOM 769 C CA . ARG A 1 95 ? -21.846 -0.168 6.552 1.00 90.31 95 ARG A CA 1
ATOM 770 C C . ARG A 1 95 ? -22.912 0.882 6.298 1.00 90.31 95 ARG A C 1
ATOM 772 O O . ARG A 1 95 ? -23.909 0.601 5.638 1.00 90.31 95 ARG A O 1
ATOM 779 N N . VAL A 1 96 ? -22.646 2.104 6.756 1.00 96.06 96 VAL A N 1
ATOM 780 C CA . VAL A 1 96 ? -23.459 3.287 6.441 1.00 96.06 96 VAL A CA 1
ATOM 781 C C . VAL A 1 96 ? -22.658 4.361 5.714 1.00 96.06 96 VAL A C 1
ATOM 783 O O . VAL A 1 96 ? -21.457 4.526 5.950 1.00 96.06 96 VAL A O 1
ATOM 786 N N . LYS A 1 97 ? -23.324 5.107 4.832 1.00 96.38 97 LYS A N 1
ATOM 787 C CA . LYS A 1 97 ? -22.761 6.252 4.111 1.00 96.38 97 LYS A CA 1
ATOM 788 C C . LYS A 1 97 ? -23.684 7.462 4.203 1.00 96.38 97 LYS A C 1
ATOM 790 O O . LYS A 1 97 ? -24.869 7.346 3.906 1.00 96.38 97 LYS A O 1
ATOM 795 N N . LEU A 1 98 ? -23.119 8.611 4.570 1.00 95.25 98 LEU A N 1
ATOM 796 C CA . LEU A 1 98 ? -23.802 9.901 4.476 1.00 95.25 98 LEU A CA 1
ATOM 797 C C . LEU A 1 98 ? -23.925 10.328 3.012 1.00 95.25 98 LEU A C 1
ATOM 799 O O . LEU A 1 98 ? -22.937 10.288 2.265 1.00 95.25 98 LEU A O 1
ATOM 803 N N . ILE A 1 99 ? -25.136 10.730 2.637 1.00 91.12 99 ILE A N 1
ATOM 804 C CA . ILE A 1 99 ? -25.489 11.309 1.341 1.00 91.12 99 ILE A CA 1
ATOM 805 C C . ILE A 1 99 ? -26.108 12.696 1.552 1.00 91.12 99 ILE A C 1
ATOM 807 O O . ILE A 1 99 ? -26.479 13.040 2.663 1.00 91.12 99 ILE A O 1
ATOM 811 N N . ASP A 1 100 ? -26.228 13.459 0.467 1.00 80.00 100 ASP A N 1
ATOM 812 C CA . ASP A 1 100 ? -26.962 14.732 0.409 1.00 80.00 100 ASP A CA 1
ATOM 813 C C . ASP A 1 100 ? -26.604 15.770 1.500 1.00 80.00 100 ASP A C 1
ATOM 815 O O . ASP A 1 100 ? -27.240 15.898 2.541 1.00 80.00 100 ASP A O 1
ATOM 819 N N . PHE A 1 101 ? -25.574 16.577 1.227 1.00 81.44 101 PHE A N 1
ATOM 820 C CA . PHE A 1 101 ? -24.990 17.566 2.150 1.00 81.44 101 PHE A CA 1
ATOM 821 C C . PHE A 1 101 ? -25.790 18.880 2.213 1.00 81.44 101 PHE A C 1
ATOM 823 O O . PHE A 1 101 ? -25.203 19.969 2.284 1.00 81.44 101 PHE A O 1
ATOM 830 N N . GLY A 1 102 ? -27.120 18.794 2.104 1.00 69.00 102 GLY A N 1
ATOM 831 C CA . GLY A 1 102 ? -28.016 19.950 2.107 1.00 69.00 102 GLY A CA 1
ATOM 832 C C . GLY A 1 102 ? -27.650 20.966 1.022 1.00 69.00 102 GLY A C 1
ATOM 833 O O . GLY A 1 102 ? -27.645 22.177 1.267 1.00 69.00 102 GLY A O 1
ATOM 834 N N . LEU A 1 103 ? -27.262 20.479 -0.163 1.00 70.81 103 LEU A N 1
ATOM 835 C CA . LEU A 1 103 ? -26.791 21.318 -1.271 1.00 70.81 103 LEU A CA 1
ATOM 836 C C . LEU A 1 103 ? -27.874 22.293 -1.740 1.00 70.81 103 LEU A C 1
ATOM 838 O O . LEU A 1 103 ? -27.578 23.462 -1.983 1.00 70.81 103 LEU A O 1
ATOM 842 N N . SER A 1 104 ? -29.124 21.834 -1.797 1.00 61.38 104 SER A N 1
ATOM 843 C CA . SER A 1 104 ? -30.306 22.657 -2.071 1.00 61.38 104 SER A CA 1
ATOM 844 C C . SER A 1 104 ? -30.468 23.777 -1.039 1.00 61.38 104 SER A C 1
ATOM 846 O O . SER A 1 104 ? -30.559 24.942 -1.414 1.00 61.38 104 SER A O 1
ATOM 848 N N . ILE A 1 105 ? -30.377 23.453 0.257 1.00 67.50 105 ILE A N 1
ATOM 849 C CA . ILE A 1 105 ? -30.485 24.418 1.366 1.00 67.50 105 ILE A CA 1
ATOM 850 C C . ILE A 1 105 ? -29.425 25.519 1.231 1.00 67.50 105 ILE A C 1
ATOM 852 O O . ILE A 1 105 ? -29.729 26.707 1.342 1.00 67.50 105 ILE A O 1
ATOM 856 N N . LYS A 1 106 ? -28.174 25.143 0.941 1.00 70.69 106 LYS A N 1
ATOM 857 C CA . LYS A 1 106 ? -27.061 26.091 0.793 1.00 70.69 106 LYS A CA 1
ATOM 858 C C . LYS A 1 106 ? -27.183 26.960 -0.465 1.00 70.69 106 LYS A C 1
ATOM 860 O O . LYS A 1 106 ? -26.894 28.156 -0.413 1.00 70.69 106 LYS A O 1
ATOM 865 N N . LEU A 1 107 ? -27.586 26.372 -1.594 1.00 64.38 107 LEU A N 1
ATOM 866 C CA . LEU A 1 107 ? -27.792 27.102 -2.848 1.00 64.38 107 LEU A CA 1
ATOM 867 C C . LEU A 1 107 ? -28.934 28.108 -2.706 1.00 64.38 107 LEU A C 1
ATOM 869 O O . LEU A 1 107 ? -28.776 29.265 -3.087 1.00 64.38 107 LEU A O 1
ATOM 873 N N . GLU A 1 108 ? -30.033 27.724 -2.067 1.00 62.44 108 GLU A N 1
ATOM 874 C CA . GLU A 1 108 ? -31.140 28.636 -1.809 1.00 62.44 108 GLU A CA 1
ATOM 875 C C . GLU A 1 108 ? -30.759 29.782 -0.866 1.00 62.44 108 GLU A C 1
ATOM 877 O O . GLU A 1 108 ? -31.135 30.917 -1.147 1.00 62.44 108 GLU A O 1
ATOM 882 N N . GLN A 1 109 ? -29.968 29.529 0.189 1.00 64.06 109 GLN A N 1
ATOM 883 C CA . GLN A 1 109 ? -29.425 30.588 1.058 1.00 64.06 109 GLN A CA 1
ATOM 884 C C . GLN A 1 109 ? -28.600 31.617 0.268 1.00 64.06 109 GLN A C 1
ATOM 886 O O . GLN A 1 109 ? -28.639 32.808 0.574 1.00 64.06 109 GLN A O 1
ATOM 891 N N . SER A 1 110 ? -27.891 31.176 -0.778 1.00 62.03 110 SER A N 1
ATOM 892 C CA . SER A 1 110 ? -27.117 32.073 -1.645 1.00 62.03 110 SER A CA 1
ATOM 893 C C . SER A 1 110 ? -27.972 32.904 -2.613 1.00 62.03 110 SER A C 1
ATOM 895 O O . SER A 1 110 ? -27.525 33.965 -3.040 1.00 62.03 110 SER A O 1
ATOM 897 N N . VAL A 1 111 ? -29.198 32.464 -2.925 1.00 57.91 111 VAL A N 1
ATOM 898 C CA . VAL A 1 111 ? -30.147 33.165 -3.815 1.00 57.91 111 VAL A CA 1
ATOM 899 C C . VAL A 1 111 ? -31.079 34.099 -3.027 1.00 57.91 111 VAL A C 1
ATOM 901 O O . VAL A 1 111 ? -31.412 35.186 -3.495 1.00 57.91 111 VAL A O 1
ATOM 904 N N . SER A 1 112 ? -31.456 33.735 -1.797 1.00 53.50 112 SER A N 1
ATOM 905 C CA . SER A 1 112 ? -32.410 34.481 -0.958 1.00 53.50 112 SER A CA 1
ATOM 906 C C . SER A 1 112 ? -31.907 35.823 -0.406 1.00 53.50 112 SER A C 1
ATOM 908 O O . SER A 1 112 ? -32.676 36.530 0.239 1.00 53.50 112 SER A O 1
ATOM 910 N N . HIS A 1 113 ? -30.667 36.233 -0.694 1.00 49.53 113 HIS A N 1
ATOM 911 C CA . HIS A 1 113 ? -30.205 37.601 -0.418 1.00 49.53 113 HIS A CA 1
ATOM 912 C C . HIS A 1 113 ? -30.956 38.684 -1.230 1.00 49.53 113 HIS A C 1
ATOM 914 O O . HIS A 1 113 ? -30.765 39.866 -0.957 1.00 49.53 113 HIS A O 1
ATOM 920 N N . MET A 1 114 ? -31.814 38.314 -2.196 1.00 41.91 114 MET A N 1
ATOM 921 C CA . MET A 1 114 ? -32.544 39.255 -3.066 1.00 41.91 114 MET A CA 1
ATOM 922 C C . MET A 1 114 ? -34.046 39.444 -2.762 1.00 41.91 114 MET A C 1
ATOM 924 O O . MET A 1 114 ? -34.676 40.278 -3.406 1.00 41.91 114 MET A O 1
ATOM 928 N N . SER A 1 115 ? -34.647 38.752 -1.784 1.00 38.19 115 SER A N 1
ATOM 929 C CA . SER A 1 115 ? -36.072 38.958 -1.445 1.00 38.19 115 SER A CA 1
ATOM 930 C C . SER A 1 115 ? -36.391 38.574 0.005 1.00 38.19 115 SER A C 1
ATOM 932 O O . SER A 1 115 ? -36.398 37.396 0.359 1.00 38.19 115 SER A O 1
ATOM 934 N N . ALA A 1 116 ? -36.668 39.580 0.839 1.00 40.81 116 ALA A N 1
ATOM 935 C CA . ALA A 1 116 ? -36.851 39.482 2.291 1.00 40.81 116 ALA A CA 1
ATOM 936 C C . ALA A 1 116 ? -38.314 39.273 2.740 1.00 40.81 116 ALA A C 1
ATOM 938 O O . ALA A 1 116 ? -38.738 39.831 3.745 1.00 40.81 116 ALA A O 1
ATOM 939 N N . SER A 1 117 ? -39.109 38.484 2.016 1.00 36.97 117 SER A N 1
ATOM 940 C CA . SER A 1 117 ? -40.483 38.171 2.433 1.00 36.97 117 SER A CA 1
ATOM 941 C C . SER A 1 117 ? -40.673 36.662 2.569 1.00 36.97 117 SER A C 1
ATOM 943 O O . SER A 1 117 ? -40.564 35.930 1.587 1.00 36.97 117 SER A O 1
ATOM 945 N N . THR A 1 118 ? -40.971 36.227 3.800 1.00 38.09 118 THR A N 1
ATOM 946 C CA . THR A 1 118 ? -41.279 34.856 4.265 1.00 38.09 118 THR A CA 1
ATOM 947 C C . THR A 1 118 ? -40.138 33.828 4.195 1.00 38.09 118 THR A C 1
ATOM 949 O O . THR A 1 118 ? -40.092 32.985 3.304 1.00 38.09 118 THR A O 1
ATOM 952 N N . GLN A 1 119 ? -39.231 33.838 5.182 1.00 49.91 119 GLN A N 1
ATOM 953 C CA . GLN A 1 119 ? -38.297 32.725 5.410 1.00 49.91 119 GLN A CA 1
ATOM 954 C C . GLN A 1 119 ? -38.956 31.655 6.297 1.00 49.91 119 GLN A C 1
ATOM 956 O O . GLN A 1 119 ? -38.966 31.763 7.518 1.00 49.91 119 GLN A O 1
ATOM 961 N N . SER A 1 120 ? -39.524 30.613 5.688 1.00 50.59 120 SER A N 1
ATOM 962 C CA . SER A 1 120 ? -39.874 29.379 6.404 1.00 50.59 120 SER A CA 1
ATOM 963 C C . SER A 1 120 ? -38.600 28.592 6.765 1.00 50.59 120 SER A C 1
ATOM 965 O O . SER A 1 120 ? -37.663 28.602 5.958 1.00 50.59 120 SER A O 1
ATOM 967 N N . PRO A 1 121 ? -38.546 27.860 7.897 1.00 55.00 121 PRO A N 1
ATOM 968 C CA . PRO A 1 121 ? -37.407 26.996 8.208 1.00 55.00 121 PRO A CA 1
ATOM 969 C C . PRO A 1 121 ? -37.206 25.961 7.090 1.00 55.00 121 PRO A C 1
ATOM 971 O O . PRO A 1 121 ? -38.158 25.303 6.669 1.00 55.00 121 PRO A O 1
ATOM 974 N N . LYS A 1 122 ? -35.978 25.840 6.575 1.00 58.56 122 LYS A N 1
ATOM 975 C CA . LYS A 1 122 ? -35.640 24.980 5.426 1.00 58.56 122 LYS A CA 1
ATOM 976 C C . LYS A 1 122 ? -34.911 23.727 5.890 1.00 58.56 122 LYS A C 1
ATOM 978 O O . LYS A 1 122 ? -33.895 23.869 6.550 1.00 58.56 122 LYS A O 1
ATOM 983 N N . GLY A 1 123 ? -35.387 22.539 5.523 1.00 60.88 123 GLY A N 1
ATOM 984 C CA . GLY A 1 123 ? -34.815 21.244 5.922 1.00 60.88 123 GLY A CA 1
ATOM 985 C C . GLY A 1 123 ? -35.871 20.304 6.507 1.00 60.88 123 GLY A C 1
ATOM 986 O O . GLY A 1 123 ? -37.053 20.650 6.581 1.00 60.88 123 GLY A O 1
ATOM 987 N N . THR A 1 124 ? -35.464 19.109 6.938 1.00 75.38 124 THR A N 1
ATOM 988 C CA . THR A 1 124 ? -36.398 18.159 7.562 1.00 75.38 124 THR A CA 1
ATOM 989 C C . THR A 1 124 ? -36.708 18.589 9.001 1.00 75.38 124 THR A C 1
ATOM 991 O O . THR A 1 124 ? -35.948 18.278 9.916 1.00 75.38 124 THR A O 1
ATOM 994 N N . LEU A 1 125 ? -37.830 19.297 9.204 1.00 81.62 125 LEU A N 1
ATOM 995 C CA . LEU A 1 125 ? -38.208 19.972 10.465 1.00 81.62 125 LEU A CA 1
ATOM 996 C C . LEU A 1 125 ? -37.995 19.129 11.733 1.00 81.62 125 LEU A C 1
ATOM 998 O O . LEU A 1 125 ? -37.451 19.626 12.711 1.00 81.62 125 LEU A O 1
ATOM 1002 N N . ASN A 1 126 ? -38.345 17.842 11.694 1.00 85.75 126 ASN A N 1
ATOM 1003 C CA . ASN A 1 126 ? -38.238 16.938 12.844 1.00 85.75 126 ASN A CA 1
ATOM 1004 C C . ASN A 1 126 ? -36.794 16.734 13.355 1.00 85.75 126 ASN A C 1
ATOM 1006 O O . ASN A 1 126 ? -36.608 16.301 14.488 1.00 85.75 126 ASN A O 1
ATOM 1010 N N . PHE A 1 127 ? -35.783 17.016 12.532 1.00 90.88 127 PHE A N 1
ATOM 1011 C CA . PHE A 1 127 ? -34.358 16.849 12.853 1.00 90.88 127 PHE A CA 1
ATOM 1012 C C . PHE A 1 127 ? -33.649 18.192 13.052 1.00 90.88 127 PHE A C 1
ATOM 1014 O O . PHE A 1 127 ? -32.452 18.226 13.327 1.00 90.88 127 PHE A O 1
ATOM 1021 N N . MET A 1 128 ? -34.367 19.304 12.887 1.00 88.31 128 MET A N 1
ATOM 1022 C CA . MET A 1 128 ? -33.789 20.638 12.932 1.00 88.31 128 MET A CA 1
ATOM 1023 C C . MET A 1 128 ? -33.454 21.041 14.372 1.00 88.31 128 MET A C 1
ATOM 1025 O O . MET A 1 128 ? -34.215 20.773 15.301 1.00 88.31 128 MET A O 1
ATOM 1029 N N . ALA A 1 129 ? -32.298 21.682 14.549 1.00 89.81 129 ALA A N 1
ATOM 1030 C CA . ALA A 1 129 ? -31.847 22.155 15.851 1.00 89.81 129 ALA A CA 1
ATOM 1031 C C . ALA A 1 129 ? -32.686 23.352 16.349 1.00 89.81 129 ALA A C 1
ATOM 1033 O O . ALA A 1 129 ? -33.114 24.162 15.520 1.00 89.81 129 ALA A O 1
ATOM 1034 N N . PRO A 1 130 ? -32.894 23.518 17.671 1.00 88.56 130 PRO A N 1
ATOM 1035 C CA . PRO A 1 130 ? -33.731 24.582 18.234 1.00 88.56 130 PRO A CA 1
ATOM 1036 C C . PRO A 1 130 ? -33.310 25.983 17.780 1.00 88.56 130 PRO A C 1
ATOM 1038 O O . PRO A 1 130 ? -34.149 26.808 17.427 1.00 88.56 130 PRO A O 1
ATOM 1041 N N . GLU A 1 131 ? -32.001 26.234 17.693 1.00 85.94 131 GLU A N 1
ATOM 1042 C CA . GLU A 1 131 ? -31.446 27.518 17.258 1.00 85.94 131 GLU A CA 1
ATOM 1043 C C . GLU A 1 131 ? -31.737 27.865 15.788 1.00 85.94 131 GLU A C 1
ATOM 1045 O O . GLU A 1 131 ? -31.576 29.015 15.392 1.00 85.94 131 GLU A O 1
ATOM 1050 N N . LEU A 1 132 ? -32.163 26.892 14.977 1.00 83.75 132 LEU A N 1
ATOM 1051 C CA . LEU A 1 132 ? -32.553 27.099 13.580 1.00 83.75 132 LEU A CA 1
ATOM 1052 C C . LEU A 1 132 ? -34.068 27.315 13.418 1.00 83.75 132 LEU A C 1
ATOM 1054 O O . LEU A 1 132 ? -34.501 27.784 12.367 1.00 83.75 132 LEU A O 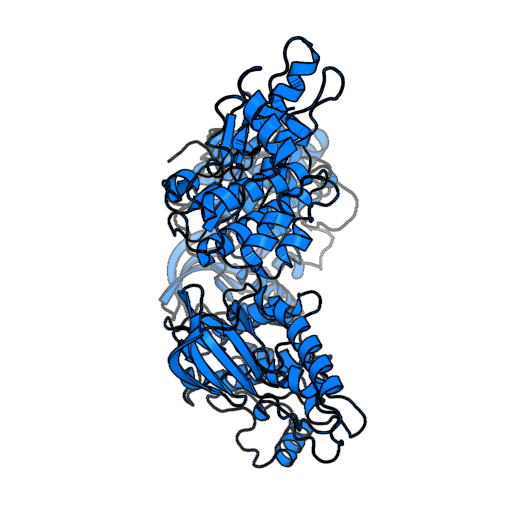1
ATOM 1058 N N . LEU A 1 133 ? -34.872 26.990 14.438 1.00 77.44 133 LEU A N 1
ATOM 1059 C CA . LEU A 1 133 ? -36.337 27.084 14.407 1.00 77.44 133 LEU A CA 1
ATOM 1060 C C . LEU A 1 133 ? -36.875 28.455 14.863 1.00 77.44 133 LEU A C 1
ATOM 1062 O O . LEU A 1 133 ? -38.006 28.799 14.527 1.00 77.44 133 LEU A O 1
ATOM 1066 N N . GLY A 1 134 ? -36.082 29.227 15.617 1.00 62.06 134 GLY A N 1
ATOM 1067 C CA . GLY A 1 134 ? -36.495 30.477 16.276 1.00 62.06 134 GLY A CA 1
ATOM 1068 C C . GLY A 1 134 ? -35.848 31.767 15.757 1.00 62.06 134 GLY A C 1
ATOM 1069 O O . GLY A 1 134 ? -35.881 32.773 16.463 1.00 62.06 134 GLY A O 1
ATOM 1070 N N . ALA A 1 135 ? -35.231 31.769 14.570 1.00 52.91 135 ALA A N 1
ATOM 1071 C CA . ALA A 1 135 ? -34.626 32.980 14.010 1.00 52.91 135 ALA A CA 1
ATOM 1072 C C . ALA A 1 135 ? -35.714 34.018 13.659 1.00 52.91 135 ALA A C 1
ATOM 1074 O O . ALA A 1 135 ? -36.453 33.856 12.688 1.00 52.91 135 ALA A O 1
ATOM 1075 N N . GLY A 1 136 ? -35.836 35.065 14.482 1.00 46.06 136 GLY A N 1
ATOM 1076 C CA . GLY A 1 136 ? -36.659 36.241 14.187 1.00 46.06 136 GLY A CA 1
ATOM 1077 C C . GLY A 1 136 ? -36.140 37.009 12.966 1.00 46.06 136 GLY A C 1
ATOM 1078 O O . GLY A 1 136 ? -35.025 36.766 12.508 1.00 46.06 136 GLY A O 1
ATOM 1079 N N . GLU A 1 137 ? -36.940 37.958 12.465 1.00 42.00 137 GLU A N 1
ATOM 1080 C CA . GLU A 1 137 ? -36.791 38.694 11.187 1.00 42.00 137 GLU A CA 1
ATOM 1081 C C . GLU A 1 137 ? -35.441 39.415 10.932 1.00 42.00 137 GLU A C 1
ATOM 1083 O O . GLU A 1 137 ? -35.274 40.045 9.890 1.00 42.00 137 GLU A O 1
ATOM 1088 N N . SER A 1 138 ? -34.452 39.310 11.823 1.00 44.59 138 SER A N 1
ATOM 1089 C CA . SER A 1 138 ? -33.155 39.991 11.733 1.00 44.59 138 SER A CA 1
ATOM 1090 C C . SER A 1 138 ? -31.907 39.103 11.868 1.00 44.59 138 SER A C 1
ATOM 1092 O O . SER A 1 138 ? -30.824 39.588 11.543 1.00 44.59 138 SER A O 1
ATOM 1094 N N . ASP A 1 139 ? -32.011 37.832 12.284 1.00 44.66 139 ASP A N 1
ATOM 1095 C CA . ASP A 1 139 ? -30.848 36.930 12.393 1.00 44.66 139 ASP A CA 1
ATOM 1096 C C . ASP A 1 139 ? -30.828 35.914 11.243 1.00 44.66 139 ASP A C 1
ATOM 1098 O O . ASP A 1 139 ? -31.731 35.097 11.077 1.00 44.66 139 ASP A O 1
ATOM 1102 N N . SER A 1 140 ? -29.772 35.932 10.426 1.00 55.50 140 SER A N 1
ATOM 1103 C CA . SER A 1 140 ? -29.595 34.949 9.352 1.00 55.50 140 SER A CA 1
ATOM 1104 C C . SER A 1 140 ? -29.449 33.532 9.923 1.00 55.50 140 SER A C 1
ATOM 1106 O O . SER A 1 140 ? -28.537 33.284 10.714 1.00 55.50 140 SER A O 1
ATOM 1108 N N . VAL A 1 141 ? -30.284 32.587 9.473 1.00 63.44 141 VAL A N 1
ATOM 1109 C CA . VAL A 1 141 ? -30.203 31.159 9.838 1.00 63.44 141 VAL A CA 1
ATOM 1110 C C . VAL A 1 141 ? -28.822 30.596 9.477 1.00 63.44 141 VAL A C 1
ATOM 1112 O O . VAL A 1 141 ? -28.524 30.349 8.303 1.00 63.44 141 VAL A O 1
ATOM 1115 N N . GLN A 1 142 ? -27.971 30.371 10.482 1.00 73.75 142 GLN A N 1
ATOM 1116 C CA . GLN A 1 142 ? -26.603 29.894 10.283 1.00 73.75 142 GLN A CA 1
ATOM 1117 C C . GLN A 1 142 ? -26.426 28.459 10.786 1.00 73.75 142 GLN A C 1
ATOM 1119 O O . GLN A 1 142 ? -26.346 28.201 11.984 1.00 73.75 142 GLN A O 1
ATOM 1124 N N . TYR A 1 143 ? -26.292 27.529 9.842 1.00 84.56 143 TYR A N 1
ATOM 1125 C CA . TYR A 1 143 ? -25.922 26.144 10.126 1.00 84.56 143 TYR A CA 1
ATOM 1126 C C . TYR A 1 143 ? -24.508 26.043 10.701 1.00 84.56 143 TYR A C 1
ATOM 1128 O O . TYR A 1 143 ? -23.569 26.657 10.184 1.00 84.56 143 TYR A O 1
ATOM 1136 N N . SER A 1 144 ? -24.347 25.208 11.723 1.00 90.19 144 SER A N 1
ATOM 1137 C CA . SER A 1 144 ? -23.092 25.009 12.445 1.00 90.19 144 SER A CA 1
ATOM 1138 C C . SER A 1 144 ? -22.794 23.526 12.700 1.00 90.19 144 SER A C 1
ATOM 1140 O O . SER A 1 144 ? -23.625 22.649 12.446 1.00 90.19 144 SER A O 1
ATOM 1142 N N . ARG A 1 145 ? -21.599 23.226 13.224 1.00 93.38 145 ARG A N 1
ATOM 1143 C CA . ARG A 1 145 ? -21.217 21.851 13.599 1.00 93.38 145 ARG A CA 1
ATOM 1144 C C . ARG A 1 145 ? -22.157 21.291 14.666 1.00 93.38 145 ARG A C 1
ATOM 1146 O O . ARG A 1 145 ? -22.506 20.120 14.644 1.00 93.38 145 ARG A O 1
ATOM 1153 N N . GLU A 1 146 ? -22.589 22.156 15.571 1.00 93.88 146 GLU A N 1
ATOM 1154 C CA . GLU A 1 146 ? -23.475 21.860 16.692 1.00 93.88 146 GLU A CA 1
ATOM 1155 C C . GLU A 1 146 ? -24.901 21.558 16.211 1.00 93.88 146 GLU A C 1
ATOM 1157 O O . GLU A 1 146 ? -25.582 20.721 16.806 1.00 93.88 146 GLU A O 1
ATOM 1162 N N . SER A 1 147 ? -25.336 22.177 15.107 1.00 92.62 147 SER A N 1
ATOM 1163 C CA . SER A 1 147 ? -26.619 21.851 14.474 1.00 92.62 147 SER A CA 1
ATOM 1164 C C . SER A 1 147 ? -26.610 20.474 13.792 1.00 92.62 147 SER A C 1
ATOM 1166 O O . SER A 1 147 ? -27.583 19.732 13.909 1.00 92.62 147 SER A O 1
ATOM 1168 N N . ASP A 1 148 ? -25.487 20.078 13.171 1.00 95.06 148 ASP A N 1
ATOM 1169 C CA . ASP A 1 148 ? -25.303 18.719 12.635 1.00 95.06 148 ASP A CA 1
ATOM 1170 C C . ASP A 1 148 ? -25.363 17.667 13.763 1.00 95.06 148 ASP A C 1
ATOM 1172 O O . ASP A 1 148 ? -25.934 16.591 13.589 1.00 95.06 148 ASP A O 1
ATOM 1176 N N . ILE A 1 149 ? -24.789 17.975 14.932 1.00 96.69 149 ILE A N 1
ATOM 1177 C CA . ILE A 1 149 ? -24.758 17.071 16.095 1.00 96.69 149 ILE A CA 1
ATOM 1178 C C . ILE A 1 149 ? -26.163 16.849 16.667 1.00 96.69 149 ILE A C 1
ATOM 1180 O O . ILE A 1 149 ? -26.521 15.708 16.964 1.00 96.69 149 ILE A O 1
ATOM 1184 N N . TRP A 1 150 ? -26.984 17.900 16.742 1.00 96.06 150 TRP A N 1
ATOM 1185 C CA . TRP A 1 150 ? -28.393 17.765 17.119 1.00 96.06 150 TRP A CA 1
ATOM 1186 C C . TRP A 1 150 ? -29.158 16.871 16.137 1.00 96.06 150 TRP A C 1
ATOM 1188 O O . TRP A 1 150 ? -29.812 15.912 16.544 1.00 96.06 150 TRP A O 1
ATOM 1198 N N . ALA A 1 151 ? -29.034 17.143 14.834 1.00 95.44 151 ALA A N 1
ATOM 1199 C CA . ALA A 1 151 ? -29.714 16.382 13.786 1.00 95.44 151 ALA A CA 1
ATOM 1200 C C . ALA A 1 151 ? -29.290 14.897 13.775 1.00 95.44 151 ALA A C 1
ATOM 1202 O O . ALA A 1 151 ? -30.107 13.984 13.591 1.00 95.44 151 ALA A O 1
ATOM 1203 N N . PHE A 1 152 ? -28.016 14.633 14.071 1.00 97.56 152 PHE A N 1
ATOM 1204 C CA . PHE A 1 152 ? -27.518 13.288 14.332 1.00 97.56 152 PHE A CA 1
ATOM 1205 C C . PHE A 1 152 ? -28.156 12.659 15.583 1.00 97.56 152 PHE A C 1
ATOM 1207 O O . PHE A 1 152 ? -28.622 11.524 15.506 1.00 97.56 152 PHE A O 1
ATOM 1214 N N . GLY A 1 153 ? -28.267 13.385 16.699 1.00 97.38 153 GLY A N 1
ATOM 1215 C CA . GLY A 1 153 ? -28.984 12.927 17.896 1.00 97.38 153 GLY A CA 1
ATOM 1216 C C . GLY A 1 153 ? -30.446 12.559 17.611 1.00 97.38 153 GLY A C 1
ATOM 1217 O O . GLY A 1 153 ? -30.913 11.491 18.005 1.00 97.38 153 GLY A O 1
ATOM 1218 N N . CYS A 1 154 ? -31.150 13.365 16.815 1.00 97.00 154 CYS A N 1
ATOM 1219 C CA . CYS A 1 154 ? -32.489 13.056 16.305 1.00 97.00 154 CYS A CA 1
ATOM 1220 C C . CYS A 1 154 ? -32.532 11.761 15.465 1.00 97.00 154 CYS A C 1
ATOM 1222 O O . CYS A 1 154 ? -33.495 10.995 15.545 1.00 97.00 154 CYS A O 1
ATOM 1224 N N . SER A 1 155 ? -31.475 11.471 14.702 1.00 97.50 155 SER A N 1
ATOM 1225 C CA . SER A 1 155 ? -31.333 10.201 13.972 1.00 97.50 155 SER A CA 1
ATOM 1226 C C . SER A 1 155 ? -31.092 9.015 14.919 1.00 97.50 155 SER A C 1
ATOM 1228 O O . SER A 1 155 ? -31.634 7.933 14.696 1.00 97.50 155 SER A O 1
ATOM 1230 N N . VAL A 1 156 ? -30.344 9.212 16.014 1.00 97.81 156 VAL A N 1
ATOM 1231 C CA . VAL A 1 156 ? -30.184 8.214 17.091 1.00 97.81 156 VAL A CA 1
ATOM 1232 C C . VAL A 1 156 ? -31.529 7.907 17.749 1.00 97.81 156 VAL A C 1
ATOM 1234 O O . VAL A 1 156 ? -31.858 6.735 17.929 1.00 97.81 156 VAL A O 1
ATOM 1237 N N . PHE A 1 157 ? -32.350 8.927 18.021 1.00 97.62 157 PHE A N 1
ATOM 1238 C CA . PHE A 1 157 ? -33.713 8.737 18.525 1.00 97.62 157 PHE A CA 1
ATOM 1239 C C . PHE A 1 157 ? -34.563 7.880 17.582 1.00 97.62 157 PHE A C 1
ATOM 1241 O O . PHE A 1 157 ? -35.237 6.952 18.034 1.00 97.62 157 PHE A O 1
ATOM 1248 N N . GLN A 1 158 ? -34.521 8.149 16.274 1.00 96.94 158 GLN A N 1
ATOM 1249 C CA . GLN A 1 158 ? -35.291 7.366 15.307 1.00 96.94 158 GLN A CA 1
ATOM 1250 C C . GLN A 1 158 ? -34.807 5.915 15.228 1.00 96.94 158 GLN A C 1
ATOM 1252 O O . GLN A 1 158 ? -35.631 5.004 15.187 1.00 96.94 158 GLN A O 1
ATOM 1257 N N . MET A 1 159 ? -33.491 5.678 15.266 1.00 97.88 159 MET A N 1
ATOM 1258 C CA . MET A 1 159 ? -32.945 4.318 15.341 1.00 97.88 159 MET A CA 1
ATOM 1259 C C . MET A 1 159 ? -33.405 3.584 16.607 1.00 97.88 159 MET A C 1
ATOM 1261 O O . MET A 1 159 ? -33.730 2.403 16.538 1.00 97.88 159 MET A O 1
ATOM 1265 N N . ALA A 1 160 ? -33.451 4.273 17.748 1.00 96.94 160 ALA A N 1
ATOM 1266 C CA . ALA A 1 160 ? -33.772 3.683 19.046 1.00 96.94 160 ALA A CA 1
ATOM 1267 C C . ALA A 1 160 ? -35.270 3.467 19.293 1.00 96.94 160 ALA A C 1
ATOM 1269 O O . ALA A 1 160 ? -35.644 2.556 20.026 1.00 96.94 160 ALA A O 1
ATOM 1270 N N . SER A 1 161 ? -36.131 4.303 18.712 1.00 95.50 161 SER A N 1
ATOM 1271 C CA . SER A 1 161 ? -37.583 4.254 18.929 1.00 95.50 161 SER A CA 1
ATOM 1272 C C . SER A 1 161 ? -38.360 3.663 17.753 1.00 95.50 161 SER A C 1
ATOM 1274 O O . SER A 1 161 ? -39.516 3.282 17.912 1.00 95.50 161 SER A O 1
ATOM 1276 N N . GLY A 1 162 ? -37.760 3.628 16.561 1.00 94.56 162 GLY A N 1
ATOM 1277 C CA . GLY A 1 162 ? -38.458 3.365 15.304 1.00 94.56 162 GLY A CA 1
ATOM 1278 C C . GLY A 1 162 ? -39.292 4.552 14.801 1.00 94.56 162 GLY A C 1
ATOM 1279 O O . GLY A 1 162 ? -39.652 4.586 13.629 1.00 94.56 162 GLY A O 1
ATOM 1280 N N . ALA A 1 163 ? -39.573 5.551 15.642 1.00 93.00 163 ALA A N 1
ATOM 1281 C CA . ALA A 1 163 ? -40.430 6.684 15.320 1.00 93.00 163 ALA A CA 1
ATOM 1282 C C . ALA A 1 163 ? -39.615 7.932 14.965 1.00 93.00 163 ALA A C 1
ATOM 1284 O O . ALA A 1 163 ? -38.539 8.183 15.508 1.00 93.00 163 ALA A O 1
ATOM 1285 N N . ARG A 1 164 ? -40.148 8.770 14.070 1.00 91.50 164 ARG A N 1
ATOM 1286 C CA . ARG A 1 164 ? -39.537 10.076 13.795 1.00 91.50 164 ARG A CA 1
ATOM 1287 C C . ARG A 1 164 ? -39.565 10.953 15.064 1.00 91.50 164 ARG A C 1
ATOM 1289 O O . ARG A 1 164 ? -40.570 10.947 15.782 1.00 91.50 164 ARG A O 1
ATOM 1296 N N . PRO A 1 165 ? -38.512 11.744 15.326 1.00 91.50 165 PRO A N 1
ATOM 1297 C CA . PRO A 1 165 ? -38.517 12.708 16.423 1.00 91.50 165 PRO A CA 1
ATOM 1298 C C . PRO A 1 165 ? -39.684 13.691 16.267 1.00 91.50 165 PRO A C 1
ATOM 1300 O O . PRO A 1 165 ? -40.050 14.065 15.153 1.00 91.50 165 PRO A O 1
ATOM 1303 N N . PHE A 1 166 ? -40.308 14.054 17.389 1.00 89.94 166 PHE A N 1
ATOM 1304 C CA . PHE A 1 166 ? -41.455 14.972 17.453 1.00 89.94 166 PHE A CA 1
ATOM 1305 C C . PHE A 1 166 ? -42.666 14.599 16.573 1.00 89.94 166 PHE A C 1
ATOM 1307 O O . PHE A 1 166 ? -43.479 15.466 16.268 1.00 89.94 166 PHE A O 1
ATOM 1314 N N . ALA A 1 167 ? -42.850 13.323 16.206 1.00 85.00 167 ALA A N 1
ATOM 1315 C CA . ALA A 1 167 ? -43.950 12.882 15.333 1.00 85.00 167 ALA A CA 1
ATOM 1316 C C . ALA A 1 167 ? -45.368 13.252 15.827 1.00 85.00 167 ALA A C 1
ATOM 1318 O O . ALA A 1 167 ? -46.304 13.271 15.034 1.00 85.00 167 ALA A O 1
ATOM 1319 N N . ASN A 1 168 ? -45.528 13.558 17.118 1.00 81.88 168 ASN A N 1
ATOM 1320 C CA . ASN A 1 168 ? -46.807 13.949 17.715 1.00 81.88 168 ASN A CA 1
ATOM 1321 C C . ASN A 1 168 ? -47.157 15.438 17.529 1.00 81.88 168 ASN A C 1
ATOM 1323 O O . ASN A 1 168 ? -48.291 15.817 17.815 1.00 81.88 168 ASN A O 1
ATOM 1327 N N . ALA A 1 169 ? -46.219 16.279 17.080 1.00 83.62 169 ALA A N 1
ATOM 1328 C CA . ALA A 1 169 ? -46.477 17.693 16.825 1.00 83.62 169 ALA A CA 1
ATOM 1329 C C . ALA A 1 169 ? -47.281 17.864 15.525 1.00 83.62 169 ALA A C 1
ATOM 1331 O O . ALA A 1 169 ? -46.862 17.409 14.461 1.00 83.62 169 ALA A O 1
ATOM 1332 N N . ARG A 1 170 ? -48.430 18.542 15.592 1.00 80.62 170 ARG A N 1
ATOM 1333 C CA . ARG A 1 170 ? -49.343 18.755 14.453 1.00 80.62 170 ARG A CA 1
ATOM 1334 C C . ARG A 1 170 ? -49.026 20.020 13.660 1.00 80.62 170 ARG A C 1
ATOM 1336 O O . ARG A 1 170 ? -49.587 20.228 12.589 1.00 80.62 170 ARG A O 1
ATOM 1343 N N . SER A 1 171 ? -48.154 20.880 14.183 1.00 84.06 171 SER A N 1
ATOM 1344 C CA . SER A 1 171 ? -47.696 22.103 13.522 1.00 84.06 171 SER A CA 1
ATOM 1345 C C . SER A 1 171 ? -46.265 22.460 13.929 1.00 84.06 171 SER A C 1
ATOM 1347 O O . SER A 1 171 ? -45.782 22.022 14.974 1.00 84.06 171 SER A O 1
ATOM 1349 N N . LEU A 1 172 ? -45.604 23.304 13.130 1.00 81.06 172 LEU A N 1
ATOM 1350 C CA . LEU A 1 172 ? -44.289 23.864 13.462 1.00 81.06 172 LEU A CA 1
ATOM 1351 C C . LEU A 1 172 ? -44.316 24.610 14.805 1.00 81.06 172 LEU A C 1
ATOM 1353 O O . LEU A 1 172 ? -43.420 24.432 15.621 1.00 81.06 172 LEU A O 1
ATOM 1357 N N . LEU A 1 173 ? -45.368 25.396 15.059 1.00 83.25 173 LEU A N 1
ATOM 1358 C CA . LEU A 1 173 ? -45.526 26.137 16.312 1.00 83.25 173 LEU A CA 1
ATOM 1359 C C . LEU A 1 173 ? -45.619 25.193 17.519 1.00 83.25 173 LEU A C 1
ATOM 1361 O O . LEU A 1 173 ? -44.987 25.435 18.542 1.00 83.25 173 LEU A O 1
ATOM 1365 N N . GLU A 1 174 ? -46.373 24.099 17.393 1.00 84.62 174 GLU A N 1
ATOM 1366 C CA . GLU A 1 174 ? -46.470 23.078 18.441 1.00 84.62 174 GLU A CA 1
ATOM 1367 C C . GLU A 1 174 ? -45.129 22.367 18.662 1.00 84.62 174 GLU A C 1
ATOM 1369 O O . GLU A 1 174 ? -44.751 22.117 19.803 1.00 84.62 174 GLU A O 1
ATOM 1374 N N . MET A 1 175 ? -44.377 22.091 17.593 1.00 84.75 175 MET A N 1
ATOM 1375 C CA . MET A 1 175 ? -43.040 21.499 17.685 1.00 84.75 175 MET A CA 1
ATOM 1376 C C . MET A 1 175 ? -42.060 22.418 18.421 1.00 84.75 175 MET A C 1
ATOM 1378 O O . MET A 1 175 ? -41.381 21.959 19.334 1.00 84.75 175 MET A O 1
ATOM 1382 N N . VAL A 1 176 ? -42.034 23.711 18.080 1.00 84.69 176 VAL A N 1
ATOM 1383 C CA . VAL A 1 176 ? -41.206 24.717 18.766 1.00 84.69 176 VAL A CA 1
ATOM 1384 C C . VAL A 1 176 ? -41.582 24.800 20.245 1.00 84.69 176 VAL A C 1
ATOM 1386 O O . VAL A 1 176 ? -40.719 24.677 21.107 1.00 84.69 176 VAL A O 1
ATOM 1389 N N . GLN A 1 177 ? -42.877 24.877 20.564 1.00 85.00 177 GLN A N 1
ATOM 1390 C CA . GLN A 1 177 ? -43.348 24.893 21.953 1.00 85.00 177 GLN A CA 1
ATOM 1391 C C . GLN A 1 177 ? -42.994 23.614 22.727 1.00 85.00 177 GLN A C 1
ATOM 1393 O O . GLN A 1 177 ? -42.741 23.674 23.932 1.00 85.00 177 GLN A O 1
ATOM 1398 N N . LEU A 1 178 ? -43.007 22.450 22.071 1.00 86.19 178 LEU A N 1
ATOM 1399 C CA . LEU A 1 178 ? -42.604 21.181 22.679 1.00 86.19 178 LEU A CA 1
ATOM 1400 C C . LEU A 1 178 ? -41.105 21.158 22.975 1.00 86.19 178 LEU A C 1
ATOM 1402 O O . LEU A 1 178 ? -40.727 20.785 24.085 1.00 86.19 178 LEU A O 1
ATOM 1406 N N . ILE A 1 179 ? -40.284 21.587 22.016 1.00 87.50 179 ILE A N 1
ATOM 1407 C CA . ILE A 1 179 ? -38.830 21.698 22.157 1.00 87.50 179 ILE A CA 1
ATOM 1408 C C . ILE A 1 179 ? -38.478 22.670 23.292 1.00 87.50 179 ILE A C 1
ATOM 1410 O O . ILE A 1 179 ? -37.708 22.307 24.176 1.00 87.50 179 ILE A O 1
ATOM 1414 N N . ASP A 1 180 ? -39.105 23.845 23.345 1.00 85.19 180 ASP A N 1
ATOM 1415 C CA . ASP A 1 180 ? -38.840 24.849 24.385 1.00 85.19 180 ASP A CA 1
ATOM 1416 C C . ASP A 1 180 ? -39.235 24.369 25.790 1.00 85.19 180 ASP A C 1
ATOM 1418 O O . ASP A 1 180 ? -38.564 24.676 26.775 1.00 85.19 180 ASP A O 1
ATOM 1422 N N . ARG A 1 181 ? -40.334 23.611 25.911 1.00 85.50 181 ARG A N 1
ATOM 1423 C CA . ARG A 1 181 ? -40.851 23.152 27.214 1.00 85.50 181 ARG A CA 1
ATOM 1424 C C . ARG A 1 181 ? -40.207 21.868 27.719 1.00 85.50 181 ARG A C 1
ATOM 1426 O O . ARG A 1 181 ? -40.131 21.677 28.931 1.00 85.50 181 ARG A O 1
ATOM 1433 N N . ARG A 1 182 ? -39.874 20.939 26.822 1.00 86.19 182 ARG A N 1
ATOM 1434 C CA . ARG A 1 182 ? -39.476 19.562 27.171 1.00 86.19 182 ARG A CA 1
ATOM 1435 C C . ARG A 1 182 ? -38.116 19.152 26.616 1.00 86.19 182 ARG A C 1
ATOM 1437 O O . ARG A 1 182 ? -37.622 18.101 27.008 1.00 86.19 182 ARG A O 1
ATOM 1444 N N . GLY A 1 183 ? -37.519 19.949 25.737 1.00 89.06 183 GLY A N 1
ATOM 1445 C CA . GLY A 1 183 ? -36.305 19.586 25.020 1.00 89.06 183 GLY A CA 1
ATOM 1446 C C . GLY A 1 183 ? -36.532 18.469 24.001 1.00 89.06 183 GLY A C 1
ATOM 1447 O O . GLY A 1 183 ? -37.635 18.275 23.481 1.00 89.06 183 GLY A O 1
ATOM 1448 N N . ALA A 1 184 ? -35.463 17.734 23.699 1.00 91.38 184 ALA A N 1
ATOM 1449 C CA . ALA A 1 184 ? -35.518 16.597 22.789 1.00 91.38 184 ALA A CA 1
ATOM 1450 C C . ALA A 1 184 ? -36.352 15.429 23.365 1.00 91.38 184 ALA A C 1
ATOM 1452 O O . ALA A 1 184 ? -36.437 15.271 24.585 1.00 91.38 184 ALA A O 1
ATOM 1453 N N . PRO A 1 185 ? -36.969 14.576 22.522 1.00 92.94 185 PRO A N 1
ATOM 1454 C CA . PRO A 1 185 ? -37.799 13.473 22.995 1.00 92.94 185 PRO A CA 1
ATOM 1455 C C . PRO A 1 185 ? -36.985 12.486 23.842 1.00 92.94 185 PRO A C 1
ATOM 1457 O O . PRO A 1 185 ? -35.874 12.128 23.465 1.00 92.94 185 PRO A O 1
ATOM 1460 N N . ALA A 1 186 ? -37.518 12.016 24.968 1.00 91.75 186 ALA A N 1
ATOM 1461 C CA . ALA A 1 186 ? -36.806 11.058 25.813 1.00 91.75 186 ALA A CA 1
ATOM 1462 C C . ALA A 1 186 ? -36.736 9.662 25.167 1.00 91.75 186 ALA A C 1
ATOM 1464 O O . ALA A 1 186 ? -37.703 9.193 24.562 1.00 91.75 186 ALA A O 1
ATOM 1465 N N . LEU A 1 187 ? -35.599 8.984 25.332 1.00 94.25 187 LEU A N 1
ATOM 1466 C CA . LEU A 1 187 ? -35.450 7.567 25.003 1.00 94.25 187 LEU A CA 1
ATOM 1467 C C . LEU A 1 187 ? -36.127 6.681 26.061 1.00 94.25 187 LEU A C 1
ATOM 1469 O O . LEU A 1 187 ? -36.238 7.071 27.220 1.00 94.25 187 LEU A O 1
ATOM 1473 N N . SER A 1 188 ? -36.560 5.481 25.661 1.00 90.81 188 SER A N 1
ATOM 1474 C CA . SER A 1 188 ? -37.190 4.507 26.565 1.00 90.81 188 SER A CA 1
ATOM 1475 C C . SER A 1 188 ? -36.260 4.107 27.718 1.00 90.81 188 SER A C 1
ATOM 1477 O O . SER A 1 188 ? -35.072 3.868 27.501 1.00 90.81 188 SER A O 1
ATOM 1479 N N . ASP A 1 189 ? -36.816 3.942 28.922 1.00 85.19 189 ASP A N 1
ATOM 1480 C CA . ASP A 1 189 ? -36.083 3.467 30.107 1.00 85.19 189 ASP A CA 1
ATOM 1481 C C . ASP A 1 189 ? -35.560 2.026 29.981 1.00 85.19 189 ASP A C 1
ATOM 1483 O O . ASP A 1 189 ? -34.705 1.618 30.762 1.00 85.19 189 ASP A O 1
ATOM 1487 N N . GLY A 1 190 ? -36.034 1.261 28.989 1.00 82.75 190 GLY A N 1
ATOM 1488 C CA . GLY A 1 190 ? -35.518 -0.076 28.678 1.00 82.75 190 GLY A CA 1
ATOM 1489 C C . GLY A 1 190 ? -34.165 -0.088 27.953 1.00 82.75 190 GLY A C 1
ATOM 1490 O O . GLY A 1 190 ? -33.592 -1.160 27.775 1.00 82.75 190 GLY A O 1
ATOM 1491 N N . LEU A 1 191 ? -33.658 1.070 27.517 1.00 89.69 191 LEU A N 1
ATOM 1492 C CA . LEU A 1 191 ? -32.355 1.212 26.855 1.00 89.69 191 LEU A CA 1
ATOM 1493 C C . LEU A 1 191 ? -31.234 1.481 27.869 1.00 89.69 191 LEU A C 1
ATOM 1495 O O . LEU A 1 191 ? -31.478 1.978 28.974 1.00 89.69 191 LEU A O 1
ATOM 1499 N N . SER A 1 192 ? -29.984 1.190 27.491 1.00 85.50 192 SER A N 1
ATOM 1500 C CA . SER A 1 192 ? -28.840 1.383 28.387 1.00 85.50 192 SER A CA 1
ATOM 1501 C C . SER A 1 192 ? -28.698 2.833 28.868 1.00 85.50 192 SER A C 1
ATOM 1503 O O . SER A 1 192 ? -29.074 3.795 28.189 1.00 85.50 192 SER A O 1
ATOM 1505 N N . ALA A 1 193 ? -28.149 3.005 30.074 1.00 83.06 193 ALA A N 1
ATOM 1506 C CA . ALA A 1 193 ? -27.836 4.331 30.605 1.00 83.06 193 ALA A CA 1
ATOM 1507 C C . ALA A 1 193 ? -26.833 5.066 29.699 1.00 83.06 193 ALA A C 1
ATOM 1509 O O . ALA A 1 193 ? -26.954 6.270 29.500 1.00 83.06 193 ALA A O 1
ATOM 1510 N N . GLU A 1 194 ? -25.907 4.329 29.086 1.00 85.88 194 GLU A N 1
ATOM 1511 C CA . GLU A 1 194 ? -24.883 4.845 28.183 1.00 85.88 194 GLU A CA 1
ATOM 1512 C C . GLU A 1 194 ? -25.475 5.378 26.882 1.00 85.88 194 GLU A C 1
ATOM 1514 O O . GLU A 1 194 ? -25.068 6.446 26.432 1.00 85.88 194 GLU A O 1
ATOM 1519 N N . LEU A 1 195 ? -26.435 4.670 26.273 1.00 91.94 195 LEU A N 1
ATOM 1520 C CA . LEU A 1 195 ? -27.129 5.170 25.084 1.00 91.94 195 LEU A CA 1
ATOM 1521 C C . LEU A 1 195 ? -27.952 6.418 25.423 1.00 91.94 195 LEU A C 1
ATOM 1523 O O . LEU A 1 195 ? -27.951 7.379 24.654 1.00 91.94 195 LEU A O 1
ATOM 1527 N N . ARG A 1 196 ? -28.627 6.430 26.580 1.00 94.50 196 ARG A N 1
ATOM 1528 C CA . ARG A 1 196 ? -29.406 7.591 27.035 1.00 94.50 196 ARG A CA 1
ATOM 1529 C C . ARG A 1 196 ? -28.525 8.816 27.296 1.00 94.50 196 ARG A C 1
ATOM 1531 O O . ARG A 1 196 ? -28.892 9.908 26.867 1.00 94.50 196 ARG A O 1
ATOM 1538 N N . ASP A 1 197 ? -27.362 8.638 27.921 1.00 92.69 197 ASP A N 1
ATOM 1539 C CA . ASP A 1 197 ? -26.387 9.716 28.152 1.00 92.69 197 ASP A CA 1
ATOM 1540 C C . ASP A 1 197 ? -25.697 10.170 26.854 1.00 92.69 197 ASP A C 1
ATOM 1542 O O . ASP A 1 197 ? -25.516 11.359 26.607 1.00 92.69 197 ASP A O 1
ATOM 1546 N N . PHE A 1 198 ? -25.369 9.239 25.955 1.00 95.19 198 PHE A N 1
ATOM 1547 C CA . PHE A 1 198 ? -24.836 9.576 24.634 1.00 95.19 198 PHE A CA 1
ATOM 1548 C C . PHE A 1 198 ? -25.816 10.441 23.835 1.00 95.19 198 PHE A C 1
ATOM 1550 O O . PHE A 1 198 ? -25.437 11.460 23.253 1.00 95.19 198 PHE A O 1
ATOM 1557 N N . TYR A 1 199 ? -27.087 10.036 23.828 1.00 97.50 199 TYR A N 1
ATOM 1558 C CA . TYR A 1 199 ? -28.164 10.760 23.173 1.00 97.50 199 TYR A CA 1
ATOM 1559 C C . TYR A 1 199 ? -28.352 12.160 23.769 1.00 97.50 199 TYR A C 1
ATOM 1561 O O . TYR A 1 199 ? -28.361 13.131 23.012 1.00 97.50 199 TYR A O 1
ATOM 1569 N N . SER A 1 200 ? -28.413 12.287 25.101 1.00 95.94 200 SER A N 1
ATOM 1570 C CA . SER A 1 200 ? -28.598 13.585 25.764 1.00 95.94 200 SER A CA 1
ATOM 1571 C C . SER A 1 200 ? -27.478 14.577 25.428 1.00 95.94 200 SER A C 1
ATOM 1573 O O . SER A 1 200 ? -27.755 15.747 25.179 1.00 95.94 200 SER A O 1
ATOM 1575 N N . ARG A 1 201 ? -26.227 14.107 25.314 1.00 95.00 201 ARG A N 1
ATOM 1576 C CA . ARG A 1 201 ? -25.066 14.924 24.909 1.00 95.00 201 ARG A CA 1
ATOM 1577 C C . ARG A 1 201 ? -25.117 15.391 23.454 1.00 95.00 201 ARG A C 1
ATOM 1579 O O . ARG A 1 201 ? -24.519 16.420 23.132 1.00 95.00 201 ARG A O 1
ATOM 1586 N N . CYS A 1 202 ? -25.788 14.640 22.577 1.00 96.00 202 CYS A N 1
ATOM 1587 C CA . CYS A 1 202 ? -26.024 15.048 21.190 1.00 96.00 202 CYS A CA 1
ATOM 1588 C C . CYS A 1 202 ? -27.138 16.102 21.103 1.00 96.00 202 CYS A C 1
ATOM 1590 O O . CYS A 1 202 ? -27.048 17.035 20.307 1.00 96.00 202 CYS A O 1
ATOM 1592 N N . THR A 1 203 ? -28.180 15.960 21.926 1.00 95.44 203 THR A N 1
ATOM 1593 C CA . THR A 1 203 ? -29.396 16.784 21.887 1.00 95.44 203 THR A CA 1
ATOM 1594 C C . THR A 1 203 ? -29.493 17.776 23.048 1.00 95.44 203 THR A C 1
ATOM 1596 O O . THR A 1 203 ? -30.587 18.037 23.552 1.00 95.44 203 THR A O 1
ATOM 1599 N N . ASP A 1 204 ? -28.363 18.321 23.502 1.00 93.44 204 ASP A N 1
ATOM 1600 C CA . ASP A 1 204 ? -28.366 19.388 24.506 1.00 93.44 204 ASP A CA 1
ATOM 1601 C C . ASP A 1 204 ? -29.035 20.645 23.920 1.00 93.44 204 ASP A C 1
ATOM 1603 O O . ASP A 1 204 ? -28.790 21.024 22.768 1.00 93.44 204 ASP A O 1
ATOM 1607 N N . MET A 1 205 ? -29.914 21.280 24.694 1.00 89.50 205 MET A N 1
ATOM 1608 C CA . MET A 1 205 ? -30.632 22.480 24.261 1.00 89.50 205 MET A CA 1
ATOM 1609 C C . MET A 1 205 ? -29.685 23.663 24.057 1.00 89.50 205 MET A C 1
ATOM 1611 O O . MET A 1 205 ? -29.871 24.440 23.119 1.00 89.50 205 MET A O 1
ATOM 1615 N N . ASP A 1 206 ? -28.637 23.779 24.875 1.00 88.56 206 ASP A N 1
ATOM 1616 C CA . ASP A 1 206 ? -27.597 24.775 24.664 1.00 88.56 206 ASP A CA 1
ATOM 1617 C C . ASP A 1 206 ? -26.576 24.265 23.641 1.00 88.56 206 ASP A C 1
ATOM 1619 O O . ASP A 1 206 ? -25.765 23.374 23.905 1.00 88.56 206 ASP A O 1
ATOM 1623 N N . ARG A 1 207 ? -26.551 24.904 22.464 1.00 89.25 207 ARG A N 1
ATOM 1624 C CA . ARG A 1 207 ? -25.596 24.576 21.396 1.00 89.25 207 ARG A CA 1
ATOM 1625 C C . ARG A 1 207 ? -24.134 24.613 21.851 1.00 89.25 207 ARG A C 1
ATOM 1627 O O . ARG A 1 207 ? -23.330 23.878 21.293 1.00 89.25 207 ARG A O 1
ATOM 1634 N N . LYS A 1 208 ? -23.771 25.454 22.832 1.00 87.50 208 LYS A N 1
ATOM 1635 C CA . LYS A 1 208 ? -22.388 25.542 23.341 1.00 87.50 208 LYS A CA 1
ATOM 1636 C C . LYS A 1 208 ? -22.029 24.388 24.275 1.00 87.50 208 LYS A C 1
ATOM 1638 O O . LYS A 1 208 ? -20.847 24.090 24.426 1.00 87.50 208 LYS A O 1
ATOM 1643 N N . SER A 1 209 ? -23.032 23.766 24.887 1.00 90.19 209 SER A N 1
ATOM 1644 C CA . SER A 1 209 ? -22.876 22.633 25.799 1.00 90.19 209 SER A CA 1
ATOM 1645 C C . SER A 1 209 ? -22.874 21.285 25.067 1.00 90.19 209 SER A C 1
ATOM 1647 O O . SER A 1 209 ? -22.335 20.306 25.591 1.00 90.19 209 SER A O 1
ATOM 1649 N N . ARG A 1 210 ? -23.381 21.237 23.821 1.00 93.50 210 ARG A N 1
ATOM 1650 C CA . ARG A 1 210 ? -23.303 20.047 22.956 1.00 93.50 210 ARG A CA 1
ATOM 1651 C C . ARG A 1 210 ? -21.860 19.585 22.785 1.00 93.50 210 ARG A C 1
ATOM 1653 O O . ARG A 1 210 ? -20.968 20.355 22.428 1.00 93.50 210 ARG A O 1
ATOM 1660 N N . LYS A 1 211 ? -21.644 18.290 23.007 1.00 90.25 211 LYS A N 1
ATOM 1661 C CA . LYS A 1 211 ? -20.321 17.674 22.889 1.00 90.25 211 LYS A CA 1
ATOM 1662 C C . LYS A 1 211 ? -19.862 17.624 21.444 1.00 90.25 211 LYS A C 1
ATOM 1664 O O . LYS A 1 211 ? -20.641 17.294 20.556 1.00 90.25 211 LYS A O 1
ATOM 1669 N N . SER A 1 212 ? -18.583 17.911 21.210 1.00 91.31 212 SER A N 1
ATOM 1670 C CA . SER A 1 212 ? -17.988 17.786 19.880 1.00 91.31 212 SER A CA 1
ATOM 1671 C C . SER A 1 212 ? -18.006 16.331 19.403 1.00 91.31 212 SER A C 1
ATOM 1673 O O . SER A 1 212 ? -17.996 15.397 20.203 1.00 91.31 212 SER A O 1
ATOM 1675 N N . VAL A 1 213 ? -17.957 16.109 18.087 1.00 91.94 213 VAL A N 1
ATOM 1676 C CA . VAL A 1 213 ? -17.947 14.747 17.519 1.00 91.94 213 VAL A CA 1
ATOM 1677 C C . VAL A 1 213 ? -16.774 13.904 18.041 1.00 91.94 213 VAL A C 1
ATOM 1679 O O . VAL A 1 213 ? -16.912 12.694 18.205 1.00 91.94 213 VAL A O 1
ATOM 1682 N N . GLN A 1 214 ? -15.629 14.532 18.330 1.00 86.94 214 GLN A N 1
ATOM 1683 C CA . GLN A 1 214 ? -14.485 13.844 18.931 1.00 86.94 214 GLN A CA 1
ATOM 1684 C C . GLN A 1 214 ? -14.803 13.377 20.358 1.00 86.94 214 GLN A C 1
ATOM 1686 O O . GLN A 1 214 ? -14.613 12.205 20.658 1.00 86.94 214 GLN A O 1
ATOM 1691 N N . GLU A 1 215 ? -15.351 14.251 21.207 1.00 86.94 215 GLU A N 1
ATOM 1692 C CA . GLU A 1 215 ? -15.772 13.875 22.565 1.00 86.94 215 GLU A CA 1
ATOM 1693 C C . GLU A 1 215 ? -16.883 12.816 22.558 1.00 86.94 215 GLU A C 1
ATOM 1695 O O . GLU A 1 215 ? -16.909 11.947 23.425 1.00 86.94 215 GLU A O 1
ATOM 1700 N N . LEU A 1 216 ? -17.788 12.863 21.574 1.00 90.44 216 LEU A N 1
ATOM 1701 C CA . LEU A 1 216 ? -18.826 11.851 21.386 1.00 90.44 216 LEU A CA 1
ATOM 1702 C C . LEU A 1 216 ? -18.229 10.486 21.020 1.00 90.44 216 LEU A C 1
ATOM 1704 O O . LEU A 1 216 ? -18.672 9.482 21.561 1.00 90.44 216 LEU A O 1
ATOM 1708 N N . LEU A 1 217 ? -17.213 10.426 20.153 1.00 83.31 217 LEU A N 1
ATOM 1709 C CA . LEU A 1 217 ? -16.519 9.172 19.813 1.00 83.31 217 LEU A CA 1
ATOM 1710 C C . LEU A 1 217 ? -15.763 8.558 20.997 1.00 83.31 217 LEU A C 1
ATOM 1712 O O . LEU A 1 217 ? -15.590 7.342 21.036 1.00 83.31 217 LEU A O 1
ATOM 1716 N N . ASP A 1 218 ? -15.336 9.384 21.950 1.00 77.56 218 ASP A N 1
ATOM 1717 C CA . ASP A 1 218 ? -14.658 8.949 23.173 1.00 77.56 218 ASP A CA 1
ATOM 1718 C C . ASP A 1 218 ? -15.649 8.544 24.294 1.00 77.56 218 ASP A C 1
ATOM 1720 O O . ASP A 1 218 ? -15.228 8.164 25.388 1.00 77.56 218 ASP A O 1
ATOM 1724 N N . HIS A 1 219 ? -16.963 8.601 24.033 1.00 85.19 219 HIS A N 1
ATOM 1725 C CA . HIS A 1 219 ? -18.024 8.296 24.996 1.00 85.19 219 HIS A CA 1
ATOM 1726 C C . HIS A 1 219 ? -18.134 6.800 25.344 1.00 85.19 219 HIS A C 1
ATOM 1728 O O . HIS A 1 219 ? -17.943 5.929 24.492 1.00 85.19 219 HIS A O 1
ATOM 1734 N N . GLU A 1 220 ? -18.558 6.493 26.578 1.00 77.38 220 GLU A N 1
ATOM 1735 C CA . GLU A 1 220 ? -18.703 5.119 27.094 1.00 77.38 220 GLU A CA 1
ATOM 1736 C C . GLU A 1 220 ? -19.654 4.246 26.271 1.00 77.38 220 GLU A C 1
ATOM 1738 O O . GLU A 1 220 ? -19.447 3.044 26.159 1.00 77.38 220 GLU A O 1
ATOM 1743 N N . PHE A 1 221 ? -20.633 4.849 25.598 1.00 82.44 221 PHE A N 1
ATOM 1744 C CA . PHE A 1 221 ? -21.529 4.144 24.676 1.00 82.44 221 PHE A CA 1
ATOM 1745 C C . PHE A 1 221 ? -20.791 3.396 23.551 1.00 82.44 221 PHE A C 1
ATOM 1747 O O . PHE A 1 221 ? -21.266 2.357 23.093 1.00 82.44 221 PHE A O 1
ATOM 1754 N N . PHE A 1 222 ? -19.628 3.887 23.111 1.00 77.94 222 PHE A N 1
ATOM 1755 C CA . PHE A 1 222 ? -18.795 3.212 22.111 1.00 77.94 222 PHE A CA 1
ATOM 1756 C C . PHE A 1 222 ? -17.762 2.260 22.726 1.00 77.94 222 PHE A C 1
ATOM 1758 O O . PHE A 1 222 ? -17.187 1.431 22.008 1.00 77.94 222 PHE A O 1
ATOM 1765 N N . ILE A 1 223 ? -17.553 2.334 24.043 1.00 64.44 223 ILE A N 1
ATOM 1766 C CA . ILE A 1 223 ? -16.688 1.427 24.792 1.00 64.44 223 ILE A CA 1
ATOM 1767 C C . ILE A 1 223 ? -17.426 0.088 24.920 1.00 64.44 223 ILE A C 1
ATOM 1769 O O . ILE A 1 223 ? -18.527 -0.000 25.452 1.00 64.44 223 ILE A O 1
ATOM 1773 N N . VAL A 1 224 ? -16.838 -0.964 24.346 1.00 52.41 224 VAL A N 1
ATOM 1774 C CA . VAL A 1 224 ? -17.354 -2.338 24.434 1.00 52.41 224 VAL A CA 1
ATOM 1775 C C . VAL A 1 224 ? -17.480 -2.715 25.911 1.00 52.41 224 VAL A C 1
ATOM 1777 O O . VAL A 1 224 ? -16.519 -2.557 26.661 1.00 52.41 224 VAL A O 1
ATOM 1780 N N . ARG A 1 225 ? -18.658 -3.194 26.325 1.00 53.16 225 ARG A N 1
ATOM 1781 C CA . ARG A 1 225 ? -18.813 -3.868 27.615 1.00 53.16 225 ARG A CA 1
ATOM 1782 C C . ARG A 1 225 ? -18.264 -5.286 27.464 1.00 53.16 225 ARG A C 1
ATOM 1784 O O . ARG A 1 225 ? -18.569 -5.962 26.486 1.00 53.16 225 ARG A O 1
ATOM 1791 N N . ASP A 1 226 ? -17.450 -5.707 28.423 1.00 57.41 226 ASP A N 1
ATOM 1792 C CA . ASP A 1 226 ? -16.658 -6.941 28.415 1.00 57.41 226 ASP A CA 1
ATOM 1793 C C . ASP A 1 226 ? -17.505 -8.226 28.578 1.00 57.41 226 ASP A C 1
ATOM 1795 O O . ASP A 1 226 ? -17.292 -9.010 29.500 1.00 57.41 226 ASP A O 1
ATOM 1799 N N . SER A 1 227 ? -18.488 -8.460 27.702 1.00 66.31 227 SER A N 1
ATOM 1800 C CA . SER A 1 227 ? -19.232 -9.719 27.637 1.00 66.31 227 SER A CA 1
ATOM 1801 C C . SER A 1 227 ? -19.073 -10.377 26.270 1.00 66.31 227 SER A C 1
ATOM 1803 O O . SER A 1 227 ? -19.322 -9.755 25.234 1.00 66.31 227 SER A O 1
ATOM 1805 N N . TRP A 1 228 ? -18.666 -11.641 26.266 1.00 82.94 228 TRP A N 1
ATOM 1806 C CA . TRP A 1 228 ? -18.531 -12.478 25.080 1.00 82.94 228 TRP A CA 1
ATOM 1807 C C . TRP A 1 228 ? -18.861 -13.920 25.445 1.00 82.94 228 TRP A C 1
ATOM 1809 O O . TRP A 1 228 ? -18.567 -14.378 26.550 1.00 82.94 228 TRP A O 1
ATOM 1819 N N . ASP A 1 229 ? -19.406 -14.645 24.480 1.00 83.31 229 ASP A N 1
ATOM 1820 C CA . ASP A 1 229 ? -19.715 -16.056 24.628 1.00 83.31 229 ASP A CA 1
ATOM 1821 C C . ASP A 1 229 ? -18.581 -16.897 24.057 1.00 83.31 229 ASP A C 1
ATOM 1823 O O . ASP A 1 229 ? -18.139 -16.710 22.918 1.00 83.31 229 ASP A O 1
ATOM 1827 N N . PHE A 1 230 ? -18.099 -17.844 24.856 1.00 89.38 230 PHE A N 1
ATOM 1828 C CA . PHE A 1 230 ? -17.137 -18.838 24.405 1.00 89.38 230 PHE A CA 1
ATOM 1829 C C . PHE A 1 230 ? -17.773 -19.760 23.360 1.00 89.38 230 PHE A C 1
ATOM 1831 O O . PHE A 1 230 ? -18.838 -20.329 23.587 1.00 89.38 230 PHE A O 1
ATOM 1838 N N . VAL A 1 231 ? -17.085 -19.959 22.235 1.00 90.75 231 VAL A N 1
ATOM 1839 C CA . VAL A 1 231 ? -17.501 -20.901 21.187 1.00 90.75 231 VAL A CA 1
ATOM 1840 C C . VAL A 1 231 ? -16.671 -22.173 21.255 1.00 90.75 231 VAL A C 1
ATOM 1842 O O . VAL A 1 231 ? -17.211 -23.270 21.378 1.00 90.75 231 VAL A O 1
ATOM 1845 N N . ARG A 1 232 ? -15.346 -22.041 21.135 1.00 91.00 232 ARG A N 1
ATOM 1846 C CA . ARG A 1 232 ? -14.416 -23.174 21.202 1.00 91.00 232 ARG A CA 1
ATOM 1847 C C . ARG A 1 232 ? -12.997 -22.732 21.518 1.00 91.00 232 ARG A C 1
ATOM 1849 O O . ARG A 1 232 ? -12.596 -21.600 21.264 1.00 91.00 232 ARG A O 1
ATOM 1856 N N . PHE A 1 233 ? -12.199 -23.674 21.997 1.00 90.00 233 PHE A N 1
ATOM 1857 C CA . PHE A 1 233 ? -10.764 -23.491 22.149 1.00 90.00 233 PHE A CA 1
ATOM 1858 C C . PHE A 1 233 ? -10.065 -23.551 20.781 1.00 90.00 233 PHE A C 1
ATOM 1860 O O . PHE A 1 233 ? -10.374 -24.427 19.971 1.00 90.00 233 PHE A O 1
ATOM 1867 N N . VAL A 1 234 ? -9.128 -22.633 20.522 1.00 85.94 234 VAL A N 1
ATOM 1868 C CA . VAL A 1 234 ? -8.380 -22.574 19.253 1.00 85.94 234 VAL A CA 1
ATOM 1869 C C . VAL A 1 234 ? -6.953 -23.070 19.450 1.00 85.94 234 VAL A C 1
ATOM 1871 O O . VAL A 1 234 ? -6.520 -23.991 18.758 1.00 85.94 234 VAL A O 1
ATOM 1874 N N . ALA A 1 235 ? -6.211 -22.465 20.379 1.00 77.81 235 ALA A N 1
ATOM 1875 C CA . ALA A 1 235 ? -4.808 -22.792 20.615 1.00 77.81 235 ALA A CA 1
ATOM 1876 C C . ALA A 1 235 ? -4.331 -22.308 21.990 1.00 77.81 235 ALA A C 1
ATOM 1878 O O . ALA A 1 235 ? -4.865 -21.348 22.536 1.00 77.81 235 ALA A O 1
ATOM 1879 N N . ARG A 1 236 ? -3.271 -22.933 22.515 1.00 75.44 236 ARG A N 1
ATOM 1880 C CA . ARG A 1 236 ? -2.530 -22.449 23.689 1.00 75.44 236 ARG A CA 1
ATOM 1881 C C . ARG A 1 236 ? -1.287 -21.702 23.212 1.00 75.44 236 ARG A C 1
ATOM 1883 O O . ARG A 1 236 ? -0.473 -22.290 22.502 1.00 75.44 236 ARG A O 1
ATOM 1890 N N . GLY A 1 237 ? -1.149 -20.428 23.569 1.00 64.50 237 GLY A N 1
ATOM 1891 C CA . GLY A 1 237 ? 0.064 -19.639 23.342 1.00 64.50 237 GLY A CA 1
ATOM 1892 C C . GLY A 1 237 ? 0.970 -19.613 24.576 1.00 64.50 237 GLY A C 1
ATOM 1893 O O . GLY A 1 237 ? 0.553 -19.988 25.669 1.00 64.50 237 GLY A O 1
ATOM 1894 N N . PHE A 1 238 ? 2.207 -19.126 24.419 1.00 57.16 238 PHE A N 1
ATOM 1895 C CA . PHE A 1 238 ? 3.171 -18.999 25.527 1.00 57.16 238 PHE A CA 1
ATOM 1896 C C . PHE A 1 238 ? 2.677 -18.058 26.641 1.00 57.16 238 PHE A C 1
ATOM 1898 O O . PHE A 1 238 ? 2.893 -18.320 27.817 1.00 57.16 238 PHE A O 1
ATOM 1905 N N . PHE A 1 239 ? 1.970 -16.987 26.264 1.00 59.81 239 PHE A N 1
ATOM 1906 C CA . PHE A 1 239 ? 1.456 -15.963 27.185 1.00 59.81 239 PHE A CA 1
ATOM 1907 C C . PHE A 1 239 ? -0.055 -16.066 27.461 1.00 59.81 239 PHE A C 1
ATOM 1909 O O . PHE A 1 239 ? -0.628 -15.150 28.048 1.00 59.81 239 PHE A O 1
ATOM 1916 N N . GLY A 1 240 ? -0.703 -17.152 27.027 1.00 71.06 240 GLY A N 1
ATOM 1917 C CA . GLY A 1 240 ? -2.104 -17.432 27.338 1.00 71.06 240 GLY A CA 1
ATOM 1918 C C . GLY A 1 240 ? -2.890 -18.110 26.216 1.00 71.06 240 GLY A C 1
ATOM 1919 O O . GLY A 1 240 ? -2.379 -18.354 25.120 1.00 71.06 240 GLY A O 1
ATOM 1920 N N . ASP A 1 241 ? -4.138 -18.451 26.524 1.00 83.38 241 ASP A N 1
ATOM 1921 C CA . ASP A 1 241 ? -5.016 -19.231 25.655 1.00 83.38 241 ASP A CA 1
ATOM 1922 C C . ASP A 1 241 ? -5.711 -18.347 24.604 1.00 83.38 241 ASP A C 1
ATOM 1924 O O . ASP A 1 241 ? -6.082 -17.199 24.863 1.00 83.38 241 ASP A O 1
ATOM 1928 N N . ILE A 1 242 ? -5.890 -18.907 23.405 1.00 87.50 242 ILE A N 1
ATOM 1929 C CA . ILE A 1 242 ? -6.652 -18.324 22.301 1.00 87.50 242 ILE A CA 1
ATOM 1930 C C . ILE A 1 242 ? -7.954 -19.106 22.162 1.00 87.50 242 ILE A C 1
ATOM 1932 O O . ILE A 1 242 ? -7.960 -20.326 21.954 1.00 87.50 242 ILE A O 1
ATOM 1936 N N . GLN A 1 243 ? -9.061 -18.385 22.249 1.00 91.50 243 GLN A N 1
ATOM 1937 C CA . GLN A 1 243 ? -10.410 -18.918 22.169 1.00 91.50 243 GLN A CA 1
ATOM 1938 C C . GLN A 1 243 ? -11.161 -18.250 21.025 1.00 91.50 243 GLN A C 1
ATOM 1940 O O . GLN A 1 243 ? -10.944 -17.084 20.713 1.00 91.50 243 GLN A O 1
ATOM 1945 N N . GLU A 1 244 ? -12.049 -18.993 20.389 1.00 92.94 244 GLU A N 1
ATOM 1946 C CA . GLU A 1 244 ? -13.040 -18.430 19.491 1.00 92.94 244 GLU A CA 1
ATOM 1947 C C . GLU A 1 244 ? -14.238 -17.999 20.329 1.00 92.94 244 GLU A C 1
ATOM 1949 O O . GLU A 1 244 ? -14.739 -18.779 21.143 1.00 92.94 244 GLU A O 1
ATOM 1954 N N . VAL A 1 245 ? -14.677 -16.762 20.134 1.00 91.06 245 VAL A N 1
ATOM 1955 C CA . VAL A 1 245 ? -15.744 -16.141 20.916 1.00 91.06 245 VAL A CA 1
ATOM 1956 C C . VAL A 1 245 ? -16.709 -15.390 20.006 1.00 91.06 245 VAL A C 1
ATOM 1958 O O . VAL A 1 245 ? -16.361 -15.015 18.882 1.00 91.06 245 VAL A O 1
ATOM 1961 N N . VAL A 1 246 ? -17.921 -15.154 20.496 1.00 84.69 246 VAL A N 1
ATOM 1962 C CA . VAL A 1 246 ? -18.872 -14.210 19.905 1.00 84.69 246 VAL A CA 1
ATOM 1963 C C . VAL A 1 246 ? -19.012 -13.039 20.864 1.00 84.69 246 VAL A C 1
ATOM 1965 O O . VAL A 1 246 ? -19.341 -13.232 22.029 1.00 84.69 246 VAL A O 1
ATOM 1968 N N . THR A 1 247 ? -18.710 -11.826 20.406 1.00 77.75 247 THR A N 1
ATOM 1969 C CA . THR A 1 247 ? -18.859 -10.629 21.248 1.00 77.75 247 THR A CA 1
ATOM 1970 C C . THR A 1 247 ? -20.335 -10.264 21.433 1.00 77.75 247 THR A C 1
ATOM 1972 O O . THR A 1 247 ? -21.183 -10.690 20.649 1.00 77.75 247 THR A O 1
ATOM 1975 N N . ASP A 1 248 ? -20.635 -9.384 22.388 1.00 68.88 248 ASP A N 1
ATOM 1976 C CA . ASP A 1 248 ? -21.940 -8.716 22.570 1.00 68.88 248 ASP A CA 1
ATOM 1977 C C . ASP A 1 248 ? -22.539 -8.098 21.284 1.00 68.88 248 ASP A C 1
ATOM 1979 O O . ASP A 1 248 ? -23.744 -7.886 21.176 1.00 68.88 248 ASP A O 1
ATOM 1983 N N . ARG A 1 249 ? -21.694 -7.817 20.286 1.00 61.44 249 ARG A N 1
ATOM 1984 C CA . ARG A 1 249 ? -22.065 -7.310 18.953 1.00 61.44 249 ARG A CA 1
ATOM 1985 C C . ARG A 1 249 ? -22.382 -8.412 17.930 1.00 61.44 249 ARG A C 1
ATOM 1987 O O . ARG A 1 249 ? -22.503 -8.110 16.744 1.00 61.44 249 ARG A O 1
ATOM 1994 N N . GLY A 1 250 ? -22.432 -9.682 18.336 1.00 67.88 250 GLY A N 1
ATOM 1995 C CA . GLY A 1 250 ? -22.603 -10.827 17.433 1.00 67.88 250 GLY A CA 1
ATOM 1996 C C . GLY A 1 250 ? -21.393 -11.088 16.526 1.00 67.88 250 GLY A C 1
ATOM 1997 O O . GLY A 1 250 ? -21.496 -11.818 15.540 1.00 67.88 250 GLY A O 1
ATOM 1998 N N . ILE A 1 251 ? -20.238 -10.479 16.820 1.00 75.88 251 ILE A N 1
ATOM 1999 C CA . ILE A 1 251 ? -19.028 -10.632 16.008 1.00 75.88 251 ILE A CA 1
ATOM 2000 C C . ILE A 1 251 ? -18.295 -11.885 16.465 1.00 75.88 251 ILE A C 1
ATOM 2002 O O . ILE A 1 251 ? -17.796 -11.948 17.586 1.00 75.88 251 ILE A O 1
ATOM 2006 N N . ARG A 1 252 ? -18.179 -12.860 15.565 1.00 85.75 252 ARG A N 1
ATOM 2007 C CA . ARG A 1 252 ? -17.368 -14.059 15.780 1.00 85.75 252 ARG A CA 1
ATOM 2008 C C . ARG A 1 252 ? -15.893 -13.744 15.538 1.00 85.75 252 ARG A C 1
ATOM 2010 O O . ARG A 1 252 ? -15.523 -13.301 14.449 1.00 85.75 252 ARG A O 1
ATOM 2017 N N . CYS A 1 253 ? -15.052 -13.940 16.545 1.00 90.00 253 CYS A N 1
ATOM 2018 C CA . CYS A 1 253 ? -13.649 -13.535 16.513 1.00 90.00 253 CYS A CA 1
ATOM 2019 C C . CYS A 1 253 ? -12.764 -14.430 17.396 1.00 90.00 253 CYS A C 1
ATOM 2021 O O . CYS A 1 253 ? -13.252 -15.329 18.078 1.00 90.00 253 CYS A O 1
ATOM 2023 N N . ALA A 1 254 ? -11.451 -14.210 17.351 1.00 91.94 254 ALA A N 1
ATOM 2024 C CA . ALA A 1 254 ? -10.505 -14.837 18.265 1.00 91.94 254 ALA A CA 1
ATOM 2025 C C . ALA A 1 254 ? -10.216 -13.896 19.444 1.00 91.94 254 ALA A C 1
ATOM 2027 O O . ALA A 1 254 ? -9.913 -12.723 19.237 1.00 91.94 254 ALA A O 1
ATOM 2028 N N . ALA A 1 255 ? -10.268 -14.410 20.668 1.00 91.12 255 ALA A N 1
ATOM 2029 C CA . ALA A 1 255 ? -9.882 -13.725 21.893 1.00 91.12 255 ALA A CA 1
ATOM 2030 C C . ALA A 1 255 ? -8.637 -14.389 22.485 1.00 91.12 255 ALA A C 1
ATOM 2032 O O . ALA A 1 255 ? -8.623 -15.595 22.732 1.00 91.12 255 ALA A O 1
ATOM 2033 N N . LYS A 1 256 ? -7.586 -13.598 22.704 1.00 89.19 256 LYS A N 1
ATOM 2034 C CA . LYS A 1 256 ? -6.368 -14.025 23.394 1.00 89.19 256 LYS A CA 1
ATOM 2035 C C . LYS A 1 256 ? -6.348 -13.434 24.797 1.00 89.19 256 LYS A C 1
ATOM 2037 O O . LYS A 1 256 ? -6.291 -12.212 24.932 1.00 89.19 256 LYS A O 1
ATOM 2042 N N . THR A 1 257 ? -6.344 -14.288 25.813 1.00 87.56 257 THR A N 1
ATOM 2043 C CA . THR A 1 257 ? -6.273 -13.868 27.220 1.00 87.56 257 THR A CA 1
ATOM 2044 C C . THR A 1 257 ? -4.820 -13.795 27.671 1.00 87.56 257 THR A C 1
ATOM 2046 O O . THR A 1 257 ? -4.075 -14.753 27.499 1.00 87.56 257 THR A O 1
ATOM 2049 N N . LEU A 1 258 ? -4.415 -12.667 28.247 1.00 83.88 258 LEU A N 1
ATOM 2050 C CA . LEU A 1 258 ? -3.091 -12.416 28.808 1.00 83.88 258 LEU A CA 1
ATOM 2051 C C . LEU A 1 258 ? -3.226 -12.213 30.317 1.00 83.88 258 LEU A C 1
ATOM 2053 O O . LEU A 1 258 ? -3.844 -11.244 30.757 1.00 83.88 258 LEU A O 1
ATOM 2057 N N . ASN A 1 259 ? -2.608 -13.097 31.097 1.00 80.38 259 ASN A N 1
ATOM 2058 C CA . ASN A 1 259 ? -2.567 -12.992 32.554 1.00 80.38 259 ASN A CA 1
ATOM 2059 C C . ASN A 1 259 ? -1.207 -12.431 32.975 1.00 80.38 259 ASN A C 1
ATOM 2061 O O . ASN A 1 259 ? -0.176 -13.069 32.763 1.00 80.38 259 ASN A O 1
ATOM 2065 N N . LEU A 1 260 ? -1.189 -11.232 33.552 1.00 75.44 260 LEU A N 1
ATOM 2066 C CA . LEU A 1 260 ? 0.042 -10.563 33.957 1.00 75.44 260 LEU A CA 1
ATOM 2067 C C . LEU A 1 260 ? 0.542 -11.132 35.298 1.00 75.44 260 LEU A C 1
ATOM 2069 O O . LEU A 1 260 ? -0.240 -11.229 36.246 1.00 75.44 260 LEU A O 1
ATOM 2073 N N . PRO A 1 261 ? 1.844 -11.460 35.431 1.00 65.88 261 PRO A N 1
ATOM 2074 C CA . PRO A 1 261 ? 2.417 -12.056 36.638 1.00 65.88 261 PRO A CA 1
ATOM 2075 C C . PRO A 1 261 ? 2.622 -10.996 37.731 1.00 65.88 261 PRO A C 1
ATOM 2077 O O . PRO A 1 261 ? 3.743 -10.608 38.067 1.00 65.88 261 PRO A O 1
ATOM 2080 N N . VAL A 1 262 ? 1.527 -10.472 38.276 1.00 66.06 262 VAL A N 1
ATOM 2081 C CA . VAL A 1 262 ? 1.544 -9.396 39.268 1.00 66.06 262 VAL A CA 1
ATOM 2082 C C . VAL A 1 262 ? 1.173 -9.957 40.633 1.00 66.06 262 VAL A C 1
ATOM 2084 O O . VAL A 1 262 ? 0.016 -10.269 40.889 1.00 66.06 262 VAL A O 1
ATOM 2087 N N . GLN A 1 263 ? 2.139 -10.019 41.554 1.00 60.72 263 GLN A N 1
ATOM 2088 C CA . GLN A 1 263 ? 1.818 -10.161 42.975 1.00 60.72 263 GLN A CA 1
ATOM 2089 C C . GLN A 1 263 ? 1.177 -8.850 43.458 1.00 60.72 263 GLN A C 1
ATOM 2091 O O . GLN A 1 263 ? 1.853 -7.821 43.621 1.00 60.72 263 GLN A O 1
ATOM 2096 N N . LEU A 1 264 ? -0.148 -8.883 43.612 1.00 58.25 264 LEU A N 1
ATOM 2097 C CA . LEU A 1 264 ? -0.986 -7.790 44.109 1.00 58.25 264 LEU A CA 1
ATOM 2098 C C . LEU A 1 264 ? -0.875 -7.719 45.646 1.00 58.25 264 LEU A C 1
ATOM 2100 O O . LEU A 1 264 ? -1.827 -8.023 46.353 1.00 58.25 264 LEU A O 1
ATOM 2104 N N . GLY A 1 265 ? 0.313 -7.372 46.152 1.00 61.97 265 GLY A N 1
ATOM 2105 C CA . GLY A 1 265 ? 0.532 -6.993 47.559 1.00 61.97 265 GLY A CA 1
ATOM 2106 C C . GLY A 1 265 ? 0.254 -5.501 47.804 1.00 61.97 265 GLY A C 1
ATOM 2107 O O . GLY A 1 265 ? -0.498 -4.880 47.052 1.00 61.97 265 GLY A O 1
ATOM 2108 N N . ASP A 1 266 ? 0.938 -4.888 48.775 1.00 51.84 266 ASP A N 1
ATOM 2109 C CA . ASP A 1 266 ? 0.723 -3.496 49.237 1.00 51.84 266 ASP A CA 1
ATOM 2110 C C . ASP A 1 266 ? 0.872 -2.396 48.158 1.00 51.84 266 ASP A C 1
ATOM 2112 O O . ASP A 1 266 ? 0.482 -1.252 48.360 1.00 51.84 266 ASP A O 1
ATOM 2116 N N . GLN A 1 267 ? 1.393 -2.728 46.970 1.00 63.06 267 GLN A N 1
ATOM 2117 C CA . GLN A 1 267 ? 1.525 -1.817 45.819 1.00 63.06 267 GLN A CA 1
ATOM 2118 C C . GLN A 1 267 ? 0.450 -2.018 44.728 1.00 63.06 267 GLN A C 1
ATOM 2120 O O . GLN A 1 267 ? 0.656 -1.629 43.571 1.00 63.06 267 GLN A O 1
ATOM 2125 N N . LYS A 1 268 ? -0.689 -2.644 45.062 1.00 66.56 268 LYS A N 1
ATOM 2126 C CA . LYS A 1 268 ? -1.781 -2.987 44.129 1.00 66.56 268 LYS A CA 1
ATOM 2127 C C . LYS A 1 268 ? -2.237 -1.805 43.267 1.00 66.56 268 LYS A C 1
ATOM 2129 O O . LYS A 1 268 ? -2.348 -1.942 42.049 1.00 66.56 268 LYS A O 1
ATOM 2134 N N . GLU A 1 269 ? -2.454 -0.642 43.874 1.00 66.81 269 GLU A N 1
ATOM 2135 C CA . GLU A 1 269 ? -3.016 0.523 43.182 1.00 66.81 269 GLU A CA 1
ATOM 2136 C C . GLU A 1 269 ? -2.045 1.115 42.144 1.00 66.81 269 GLU A C 1
ATOM 2138 O O . GLU A 1 269 ? -2.421 1.384 41.002 1.00 66.81 269 GLU A O 1
ATOM 2143 N N . THR A 1 270 ? -0.762 1.238 42.496 1.00 70.62 270 THR A N 1
ATOM 2144 C CA . THR A 1 270 ? 0.281 1.773 41.604 1.00 70.62 270 THR A CA 1
ATOM 2145 C C . THR A 1 270 ? 0.557 0.845 40.423 1.00 70.62 270 THR A C 1
ATOM 2147 O O . THR A 1 270 ? 0.715 1.316 39.294 1.00 70.62 270 THR A O 1
ATOM 2150 N N . LYS A 1 271 ? 0.601 -0.476 40.653 1.00 68.94 271 LYS A N 1
ATOM 2151 C CA . LYS A 1 271 ? 0.806 -1.461 39.578 1.00 68.94 271 LYS A CA 1
ATOM 2152 C C . LYS A 1 271 ? -0.388 -1.498 38.622 1.00 68.94 271 LYS A C 1
ATOM 2154 O O . LYS A 1 271 ? -0.173 -1.475 37.416 1.00 68.94 271 LYS A O 1
ATOM 2159 N N . THR A 1 272 ? -1.614 -1.444 39.145 1.00 72.88 272 THR A N 1
ATOM 2160 C CA . THR A 1 272 ? -2.843 -1.389 38.331 1.00 72.88 272 THR A CA 1
ATOM 2161 C C . THR A 1 272 ? -2.858 -0.155 37.425 1.00 72.88 272 THR A C 1
ATOM 2163 O O . THR A 1 272 ? -2.971 -0.291 36.212 1.00 72.88 272 THR A O 1
ATOM 2166 N N . LYS A 1 273 ? -2.581 1.043 37.965 1.00 75.56 273 LYS A N 1
ATOM 2167 C CA . LYS A 1 273 ? -2.505 2.283 37.163 1.00 75.56 273 LYS A CA 1
ATOM 2168 C C . LYS A 1 273 ? -1.463 2.212 36.035 1.00 75.56 273 LYS A C 1
ATOM 2170 O O . LYS A 1 273 ? -1.677 2.781 34.963 1.00 75.56 273 LYS A O 1
ATOM 2175 N N . LYS A 1 274 ? -0.330 1.529 36.254 1.00 73.88 274 LYS A N 1
ATOM 2176 C CA . LYS A 1 274 ? 0.689 1.304 35.211 1.00 73.88 274 LYS A CA 1
ATOM 2177 C C . LYS A 1 274 ? 0.182 0.368 34.110 1.00 73.88 274 LYS A C 1
ATOM 2179 O O . LYS A 1 274 ? 0.402 0.675 32.938 1.00 73.88 274 LYS A O 1
ATOM 2184 N N . ILE A 1 275 ? -0.510 -0.716 34.473 1.00 76.56 275 ILE A N 1
ATOM 2185 C CA . ILE A 1 275 ? -1.122 -1.650 33.515 1.00 76.56 275 ILE A CA 1
ATOM 2186 C C . ILE A 1 275 ? -2.163 -0.918 32.674 1.00 76.56 275 ILE A C 1
ATOM 2188 O O . ILE A 1 275 ? -2.057 -0.927 31.452 1.00 76.56 275 ILE A O 1
ATOM 2192 N N . ASP A 1 276 ? -3.086 -0.194 33.309 1.00 77.31 276 ASP A N 1
ATOM 2193 C CA . ASP A 1 276 ? -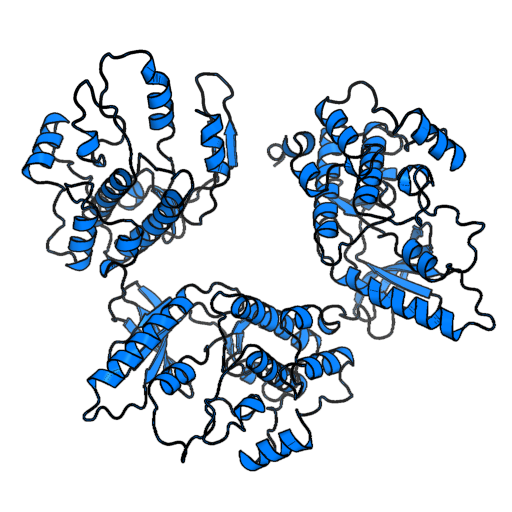4.150 0.534 32.611 1.00 77.31 276 ASP A CA 1
ATOM 2194 C C . ASP A 1 276 ? -3.574 1.537 31.607 1.00 77.31 276 ASP A C 1
ATOM 2196 O O . ASP A 1 276 ? -4.049 1.657 30.476 1.00 77.31 276 ASP A O 1
ATOM 2200 N N . LYS A 1 277 ? -2.514 2.260 31.994 1.00 76.31 277 LYS A N 1
ATOM 2201 C CA . LYS A 1 277 ? -1.819 3.191 31.096 1.00 76.31 277 LYS A CA 1
ATOM 2202 C C . LYS A 1 277 ? -1.188 2.460 29.907 1.00 76.31 277 LYS A C 1
ATOM 2204 O O . LYS A 1 277 ? -1.282 2.951 28.780 1.00 76.31 277 LYS A O 1
ATOM 2209 N N . ALA A 1 278 ? -0.566 1.306 30.143 1.00 75.56 278 ALA A N 1
ATOM 2210 C CA . ALA A 1 278 ? 0.037 0.498 29.091 1.00 75.56 278 ALA A CA 1
ATOM 2211 C C . ALA A 1 278 ? -1.032 -0.060 28.133 1.00 75.56 278 ALA A C 1
ATOM 2213 O O . ALA A 1 278 ? -0.928 0.168 26.929 1.00 75.56 278 ALA A O 1
ATOM 2214 N N . VAL A 1 279 ? -2.113 -0.656 28.646 1.00 79.94 279 VAL A N 1
ATOM 2215 C CA . VAL A 1 279 ? -3.249 -1.156 27.849 1.00 79.94 279 VAL A CA 1
ATOM 2216 C C . VAL A 1 279 ? -3.884 -0.034 27.024 1.00 79.94 279 VAL A C 1
ATOM 2218 O O . VAL A 1 279 ? -4.088 -0.192 25.819 1.00 79.94 279 VAL A O 1
ATOM 2221 N N . LYS A 1 280 ? -4.127 1.140 27.625 1.00 74.94 280 LYS A N 1
ATOM 2222 C CA . LYS A 1 280 ? -4.653 2.317 26.908 1.00 74.94 280 LYS A CA 1
ATOM 2223 C C . LYS A 1 280 ? -3.762 2.723 25.734 1.00 74.94 280 LYS A C 1
ATOM 2225 O O . LYS A 1 280 ? -4.287 3.047 24.671 1.00 74.94 280 LYS A O 1
ATOM 2230 N N . SER A 1 281 ? -2.438 2.669 25.892 1.00 73.25 281 SER A N 1
ATOM 2231 C CA . SER A 1 281 ? -1.503 2.993 24.805 1.00 73.25 281 SER A CA 1
ATOM 2232 C C . SER A 1 281 ? -1.553 1.991 23.641 1.00 73.25 281 SER A C 1
ATOM 2234 O O . SER A 1 281 ? -1.347 2.380 22.488 1.00 73.25 281 SER A O 1
ATOM 2236 N N . GLU A 1 282 ? -1.919 0.737 23.922 1.00 79.50 282 GLU A N 1
ATOM 2237 C CA . GLU A 1 282 ? -2.004 -0.349 22.939 1.00 79.50 282 GLU A CA 1
ATOM 2238 C C . GLU A 1 282 ? -3.343 -0.416 22.202 1.00 79.50 282 GLU A C 1
ATOM 2240 O O . GLU A 1 282 ? -3.429 -1.031 21.139 1.00 79.50 282 GLU A O 1
ATOM 2245 N N . ARG A 1 283 ? -4.385 0.285 22.671 1.00 77.38 283 ARG A N 1
ATOM 2246 C CA . ARG A 1 283 ? -5.667 0.377 21.943 1.00 77.38 283 ARG A CA 1
ATOM 2247 C C . ARG A 1 283 ? -5.502 0.911 20.514 1.00 77.38 283 ARG A C 1
ATOM 2249 O O . ARG A 1 283 ? -6.301 0.582 19.639 1.00 77.38 283 ARG A O 1
ATOM 2256 N N . ASN A 1 284 ? -4.424 1.650 20.237 1.00 74.56 284 ASN A N 1
ATOM 2257 C CA . ASN A 1 284 ? -4.059 2.093 18.889 1.00 74.56 284 ASN A CA 1
ATOM 2258 C C . ASN A 1 284 ? -3.824 0.943 17.895 1.00 74.56 284 ASN A C 1
ATOM 2260 O O . ASN A 1 284 ? -4.016 1.148 16.695 1.00 74.56 284 ASN A O 1
ATOM 2264 N N . LEU A 1 285 ? -3.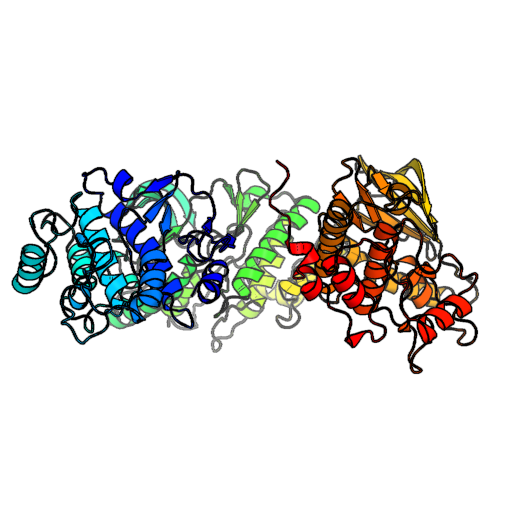488 -0.267 18.356 1.00 82.38 285 LEU A N 1
ATOM 2265 C CA . LEU A 1 285 ? -3.373 -1.444 17.491 1.00 82.38 285 LEU A CA 1
ATOM 2266 C C . LEU A 1 285 ? -4.692 -1.761 16.768 1.00 82.38 285 LEU A C 1
ATOM 2268 O O . LEU A 1 285 ? -4.670 -2.177 15.610 1.00 82.38 285 LEU A O 1
ATOM 2272 N N . CYS A 1 286 ? -5.845 -1.452 17.376 1.00 81.00 286 CYS A N 1
ATOM 2273 C CA . CYS A 1 286 ? -7.170 -1.616 16.758 1.00 81.00 286 CYS A CA 1
ATOM 2274 C C . CYS A 1 286 ? -7.365 -0.750 15.498 1.00 81.00 286 CYS A C 1
ATOM 2276 O O . CYS A 1 286 ? -8.251 -1.024 14.680 1.00 81.00 286 CYS A O 1
ATOM 2278 N N . ARG A 1 287 ? -6.521 0.277 15.307 1.00 78.25 287 ARG A N 1
ATOM 2279 C CA . ARG A 1 287 ? -6.527 1.175 14.140 1.00 78.25 287 ARG A CA 1
ATOM 2280 C C . ARG A 1 287 ? -5.688 0.648 12.973 1.00 78.25 287 ARG A C 1
ATOM 2282 O O . ARG A 1 287 ? -5.797 1.187 11.874 1.00 78.25 287 ARG A O 1
ATOM 2289 N N . LEU A 1 288 ? -4.866 -0.384 13.179 1.00 80.19 288 LEU A N 1
ATOM 2290 C CA . LEU A 1 288 ? -4.021 -0.947 12.126 1.00 80.19 288 LEU A CA 1
ATOM 2291 C C . LEU A 1 288 ? -4.875 -1.651 11.063 1.00 80.19 288 LEU A C 1
ATOM 2293 O O . LEU A 1 288 ? -5.795 -2.416 11.373 1.00 80.19 288 LEU A O 1
ATOM 2297 N N . ARG A 1 289 ? -4.579 -1.373 9.790 1.00 83.19 289 ARG A N 1
ATOM 2298 C CA . ARG A 1 289 ? -5.252 -1.957 8.622 1.00 83.19 289 ARG A CA 1
ATOM 2299 C C . ARG A 1 289 ? -4.217 -2.260 7.542 1.00 83.19 289 ARG A C 1
ATOM 2301 O O . ARG A 1 289 ? -3.718 -1.346 6.893 1.00 83.19 289 ARG A O 1
ATOM 2308 N N . HIS A 1 290 ? -3.904 -3.540 7.364 1.00 86.25 290 HIS A N 1
ATOM 2309 C CA . HIS A 1 290 ? -2.980 -4.028 6.341 1.00 86.25 290 HIS A CA 1
ATOM 2310 C C . HIS A 1 290 ? -3.315 -5.492 5.995 1.00 86.25 290 HIS A C 1
ATOM 2312 O O . HIS A 1 290 ? -3.653 -6.248 6.906 1.00 86.25 290 HIS A O 1
ATOM 2318 N N . PRO A 1 291 ? -3.231 -5.927 4.721 1.00 87.19 291 PRO A N 1
ATOM 2319 C CA . PRO A 1 291 ? -3.587 -7.294 4.321 1.00 87.19 291 PRO A CA 1
ATOM 2320 C C . PRO A 1 291 ? -2.768 -8.381 5.035 1.00 87.19 291 PRO A C 1
ATOM 2322 O O . PRO A 1 291 ? -3.321 -9.420 5.384 1.00 87.19 291 PRO A O 1
ATOM 2325 N N . ASN A 1 292 ? -1.484 -8.118 5.302 1.00 95.31 292 ASN A N 1
ATOM 2326 C CA . ASN A 1 292 ? -0.550 -9.059 5.936 1.00 95.31 292 ASN A CA 1
ATOM 2327 C C . ASN A 1 292 ? -0.402 -8.877 7.459 1.00 95.31 292 ASN A C 1
ATOM 2329 O O . ASN A 1 292 ? 0.607 -9.266 8.040 1.00 95.31 292 ASN A O 1
ATOM 2333 N N . ILE A 1 293 ? -1.380 -8.249 8.110 1.00 94.81 293 ILE A N 1
ATOM 2334 C CA . ILE A 1 293 ? -1.424 -8.053 9.565 1.00 94.81 293 ILE A CA 1
ATOM 2335 C C . ILE A 1 293 ? -2.789 -8.509 10.066 1.00 94.81 293 ILE A C 1
ATOM 2337 O O . ILE A 1 293 ? -3.800 -8.273 9.398 1.00 94.81 293 ILE A O 1
ATOM 2341 N N . VAL A 1 294 ? -2.823 -9.161 11.228 1.00 93.62 294 VAL A N 1
ATOM 2342 C CA . VAL A 1 294 ? -4.080 -9.512 11.887 1.00 93.62 294 VAL A CA 1
ATOM 2343 C C . VAL A 1 294 ? -4.866 -8.262 12.274 1.00 93.62 294 VAL A C 1
ATOM 2345 O O . VAL A 1 294 ? -4.336 -7.295 12.829 1.00 93.62 294 VAL A O 1
ATOM 2348 N N . ARG A 1 295 ? -6.161 -8.258 11.976 1.00 89.50 295 ARG A N 1
ATOM 2349 C CA . ARG A 1 295 ? -7.054 -7.177 12.377 1.00 89.50 295 ARG A CA 1
ATOM 2350 C C . ARG A 1 295 ? -7.369 -7.279 13.867 1.00 89.50 295 ARG A C 1
ATOM 2352 O O . ARG A 1 295 ? -8.178 -8.105 14.276 1.00 89.50 295 ARG A O 1
ATOM 2359 N N . PHE A 1 296 ? -6.807 -6.370 14.655 1.00 86.38 296 PHE A N 1
ATOM 2360 C CA . PHE A 1 296 ? -7.247 -6.122 16.027 1.00 86.38 296 PHE A CA 1
ATOM 2361 C C . PHE A 1 296 ? -8.636 -5.475 16.019 1.00 86.38 296 PHE A C 1
ATOM 2363 O O . PHE A 1 296 ? -8.867 -4.469 15.334 1.00 86.38 296 PHE A O 1
ATOM 2370 N N . LEU A 1 297 ? -9.563 -6.086 16.750 1.00 81.75 297 LEU A N 1
ATOM 2371 C CA . LEU A 1 297 ? -10.946 -5.638 16.883 1.00 81.75 297 LEU A CA 1
ATOM 2372 C C . LEU A 1 297 ? -11.118 -4.814 18.156 1.00 81.75 297 LEU A C 1
ATOM 2374 O O . LEU A 1 297 ? -11.659 -3.712 18.093 1.00 81.75 297 LEU A O 1
ATOM 2378 N N . HIS A 1 298 ? -10.645 -5.342 19.286 1.00 81.75 298 HIS A N 1
ATOM 2379 C CA . HIS A 1 298 ? -10.816 -4.731 20.599 1.00 81.75 298 HIS A CA 1
ATOM 2380 C C . HIS A 1 298 ? -9.744 -5.215 21.590 1.00 81.75 298 HIS A C 1
ATOM 2382 O O . HIS A 1 298 ? -9.189 -6.299 21.424 1.00 81.75 298 HIS A O 1
ATOM 2388 N N . ILE A 1 299 ? -9.458 -4.418 22.623 1.00 84.12 299 ILE A N 1
ATOM 2389 C CA . ILE A 1 299 ? -8.617 -4.813 23.760 1.00 84.12 299 ILE A CA 1
ATOM 2390 C C . ILE A 1 299 ? -9.375 -4.472 25.043 1.00 84.12 299 ILE A C 1
ATOM 2392 O O . ILE A 1 299 ? -9.548 -3.289 25.360 1.00 84.12 299 ILE A O 1
ATOM 2396 N N . ALA A 1 300 ? -9.788 -5.519 25.747 1.00 82.31 300 ALA A N 1
ATOM 2397 C CA . ALA A 1 300 ? -10.486 -5.480 27.021 1.00 82.31 300 ALA A CA 1
ATOM 2398 C C . ALA A 1 300 ? -9.518 -5.683 28.187 1.00 82.31 300 ALA A C 1
ATOM 2400 O O . ALA A 1 300 ? -8.445 -6.277 28.038 1.00 82.31 300 ALA A O 1
ATOM 2401 N N . GLN A 1 301 ? -9.926 -5.220 29.361 1.00 82.50 301 GLN A N 1
ATOM 2402 C CA . GLN A 1 301 ? -9.210 -5.444 30.611 1.00 82.50 301 GLN A CA 1
ATOM 2403 C C . GLN A 1 301 ? -10.254 -5.678 31.709 1.00 82.50 301 GLN A C 1
ATOM 2405 O O . GLN A 1 301 ? -10.523 -4.766 32.492 1.00 82.50 301 GLN A O 1
ATOM 2410 N N . PRO A 1 302 ? -10.877 -6.874 31.740 1.00 77.50 302 PRO A N 1
ATOM 2411 C CA . PRO A 1 302 ? -11.961 -7.163 32.680 1.00 77.50 302 PRO A CA 1
ATOM 2412 C C . PRO A 1 302 ? -11.483 -7.131 34.136 1.00 77.50 302 PRO A C 1
ATOM 2414 O O . PRO A 1 302 ? -12.255 -6.836 35.044 1.00 77.50 302 PRO A O 1
ATOM 2417 N N . GLU A 1 303 ? -10.194 -7.404 34.365 1.00 78.62 303 GLU A N 1
ATOM 2418 C CA . GLU A 1 303 ? -9.562 -7.348 35.679 1.00 78.62 303 GLU A CA 1
ATOM 2419 C C . GLU A 1 303 ? -8.210 -6.624 35.602 1.00 78.62 303 GLU A C 1
ATOM 2421 O O . GLU A 1 303 ? -7.539 -6.679 34.569 1.00 78.62 303 GLU A O 1
ATOM 2426 N N . PRO A 1 304 ? -7.730 -6.013 36.704 1.00 76.56 304 PRO A N 1
ATOM 2427 C CA . PRO A 1 304 ? -6.457 -5.289 36.742 1.00 76.56 304 PRO A CA 1
ATOM 2428 C C . PRO A 1 304 ? -5.253 -6.021 36.137 1.00 76.56 304 PRO A C 1
ATOM 2430 O O . PRO A 1 304 ? -4.410 -5.383 35.514 1.00 76.56 304 PRO A O 1
ATOM 2433 N N . ALA A 1 305 ? -5.160 -7.340 36.318 1.00 78.62 305 ALA A N 1
ATOM 2434 C CA . ALA A 1 305 ? -4.041 -8.160 35.850 1.00 78.62 305 ALA A CA 1
ATOM 2435 C C . ALA A 1 305 ? -4.368 -9.003 34.603 1.00 78.62 305 ALA A C 1
ATOM 2437 O O . ALA A 1 305 ? -3.516 -9.774 34.166 1.00 78.62 305 ALA A O 1
ATOM 2438 N N . THR A 1 306 ? -5.557 -8.848 34.018 1.00 82.44 306 THR A N 1
ATOM 2439 C CA . THR A 1 306 ? -6.037 -9.683 32.911 1.00 82.44 306 THR A CA 1
ATOM 2440 C C . THR A 1 306 ? -6.372 -8.803 31.718 1.00 82.44 306 THR A C 1
ATOM 2442 O O . THR A 1 306 ? -7.229 -7.928 31.803 1.00 82.44 306 THR A O 1
ATOM 2445 N N . VAL A 1 307 ? -5.709 -9.037 30.586 1.00 85.75 307 VAL A N 1
ATOM 2446 C CA . VAL A 1 307 ? -5.932 -8.296 29.336 1.00 85.75 307 VAL A CA 1
ATOM 2447 C C . VAL A 1 307 ? -6.406 -9.265 28.267 1.00 85.75 307 VAL A C 1
ATOM 2449 O O . VAL A 1 307 ? -5.776 -10.295 28.048 1.00 85.75 307 VAL A O 1
ATOM 2452 N N . ILE A 1 308 ? -7.492 -8.939 27.573 1.00 87.50 308 ILE A N 1
ATOM 2453 C CA . ILE A 1 308 ? -8.055 -9.794 26.525 1.00 87.50 308 ILE A CA 1
ATOM 2454 C C . ILE A 1 308 ? -8.022 -9.052 25.198 1.00 87.50 308 ILE A C 1
ATOM 2456 O O . ILE A 1 308 ? -8.556 -7.955 25.055 1.00 87.50 308 ILE A O 1
ATOM 2460 N N . VAL A 1 309 ? -7.371 -9.657 24.210 1.00 88.75 309 VAL A N 1
ATOM 2461 C CA . VAL A 1 309 ? -7.189 -9.082 22.878 1.00 88.75 309 VAL A CA 1
ATOM 2462 C C . VAL A 1 309 ? -8.103 -9.802 21.896 1.00 88.75 309 VAL A C 1
ATOM 2464 O O . VAL A 1 309 ? -7.878 -10.971 21.583 1.00 88.75 309 VAL A O 1
ATOM 2467 N N . PHE A 1 310 ? -9.100 -9.090 21.379 1.00 88.19 310 PHE A N 1
ATOM 2468 C CA . PHE A 1 310 ? -9.998 -9.566 20.331 1.00 88.19 310 PHE A CA 1
ATOM 2469 C C . PHE A 1 310 ? -9.421 -9.230 18.962 1.00 88.19 310 PHE A C 1
ATOM 2471 O O . PHE A 1 310 ? -9.085 -8.079 18.666 1.00 88.19 310 PHE A O 1
ATOM 2478 N N . MET A 1 311 ? -9.345 -10.228 18.096 1.00 90.81 311 MET A N 1
ATOM 2479 C CA . MET A 1 311 ? -8.763 -10.138 16.765 1.00 90.81 311 MET A CA 1
ATOM 2480 C C . MET A 1 311 ? -9.577 -10.958 15.764 1.00 90.81 311 MET A C 1
ATOM 2482 O O . MET A 1 311 ? -10.357 -11.827 16.150 1.00 90.81 311 MET A O 1
ATOM 2486 N N . GLU A 1 312 ? -9.439 -10.671 14.470 1.00 90.81 312 GLU A N 1
ATOM 2487 C CA . GLU A 1 312 ? -10.092 -11.485 13.440 1.00 90.81 312 GLU A CA 1
ATOM 2488 C C . GLU A 1 312 ? -9.733 -12.969 13.594 1.00 90.81 312 GLU A C 1
ATOM 2490 O O . GLU A 1 312 ? -8.601 -13.326 13.930 1.00 90.81 312 GLU A O 1
ATOM 2495 N N . LEU A 1 313 ? -10.713 -13.834 13.346 1.00 90.56 313 LEU A N 1
ATOM 2496 C CA . LEU A 1 313 ? -10.481 -15.268 13.307 1.00 90.56 313 LEU A CA 1
ATOM 2497 C C . LEU A 1 313 ? -9.768 -15.609 11.994 1.00 90.56 313 LEU A C 1
ATOM 2499 O O . LEU A 1 313 ? -10.279 -15.303 10.919 1.00 90.56 313 LEU A O 1
ATOM 2503 N N . LEU A 1 314 ? -8.587 -16.221 12.085 1.00 91.38 314 LEU A N 1
ATOM 2504 C CA . LEU A 1 314 ? -7.783 -16.587 10.920 1.00 91.38 314 LEU A CA 1
ATOM 2505 C C . LEU A 1 314 ? -8.017 -18.046 10.524 1.00 91.38 314 LEU A C 1
ATOM 2507 O O . LEU A 1 314 ? -7.960 -18.952 11.353 1.00 91.38 314 LEU A O 1
ATOM 2511 N N . ASP A 1 315 ? -8.235 -18.264 9.234 1.00 86.12 315 ASP A N 1
ATOM 2512 C CA . ASP A 1 315 ? -8.434 -19.557 8.592 1.00 86.12 315 ASP A CA 1
ATOM 2513 C C . ASP A 1 315 ? -7.093 -20.102 8.085 1.00 86.12 315 ASP A C 1
ATOM 2515 O O . ASP A 1 315 ? -6.805 -20.097 6.896 1.00 86.12 315 ASP A O 1
ATOM 2519 N N . GLY A 1 316 ? -6.203 -20.525 8.979 1.00 91.25 316 GLY A N 1
ATOM 2520 C CA . GLY A 1 316 ? -4.857 -20.922 8.566 1.00 91.25 316 GLY A CA 1
ATOM 2521 C C . GLY A 1 316 ? -4.078 -21.717 9.600 1.00 91.25 316 GLY A C 1
ATOM 2522 O O . GLY A 1 316 ? -4.605 -22.133 10.632 1.00 91.25 316 GLY A O 1
ATOM 2523 N N . ARG A 1 317 ? -2.790 -21.923 9.317 1.00 93.00 317 ARG A N 1
ATOM 2524 C CA . ARG A 1 317 ? -1.824 -22.526 10.251 1.00 93.00 317 ARG A CA 1
ATOM 2525 C C . ARG A 1 317 ? -0.595 -21.639 10.387 1.00 93.00 317 ARG A C 1
ATOM 2527 O O . ARG A 1 317 ? -0.311 -20.851 9.490 1.00 93.00 317 ARG A O 1
ATOM 2534 N N . SER A 1 318 ? 0.137 -21.758 11.493 1.00 94.25 318 SER A N 1
ATOM 2535 C CA . SER A 1 318 ? 1.401 -21.032 11.640 1.00 94.25 318 SER A CA 1
ATOM 2536 C C . SER A 1 318 ? 2.393 -21.432 10.548 1.00 94.25 318 SER A C 1
ATOM 2538 O O . SER A 1 318 ? 2.391 -22.574 10.082 1.00 94.25 318 SER A O 1
ATOM 2540 N N . LEU A 1 319 ? 3.256 -20.503 10.150 1.00 96.44 319 LEU A N 1
ATOM 2541 C CA . LEU A 1 319 ? 4.323 -20.724 9.186 1.00 96.44 319 LEU A CA 1
ATOM 2542 C C . LEU A 1 319 ? 5.267 -21.822 9.683 1.00 96.44 319 LEU A C 1
ATOM 2544 O O . LEU A 1 319 ? 5.715 -22.639 8.895 1.00 96.44 319 LEU A O 1
ATOM 2548 N N . GLU A 1 320 ? 5.474 -21.935 10.993 1.00 94.12 320 GLU A N 1
ATOM 2549 C CA . GLU A 1 320 ? 6.207 -23.050 11.593 1.00 94.12 320 GLU A CA 1
ATOM 2550 C C . GLU A 1 320 ? 5.573 -24.414 11.267 1.00 94.12 320 GLU A C 1
ATOM 2552 O O . GLU A 1 320 ? 6.264 -25.324 10.813 1.00 94.12 320 GLU A O 1
ATOM 2557 N N . ARG A 1 321 ? 4.248 -24.549 11.427 1.00 94.44 321 ARG A N 1
ATOM 2558 C CA . ARG A 1 321 ? 3.513 -25.763 11.025 1.00 94.44 321 ARG A CA 1
ATOM 2559 C C . ARG A 1 321 ? 3.415 -25.926 9.509 1.00 94.44 321 ARG A C 1
ATOM 2561 O O . ARG A 1 321 ? 3.125 -27.015 9.031 1.00 94.44 321 ARG A O 1
ATOM 2568 N N . PHE A 1 322 ? 3.569 -24.848 8.748 1.00 95.75 322 PHE A N 1
ATOM 2569 C CA . PHE A 1 322 ? 3.623 -24.899 7.291 1.00 95.75 322 PHE A CA 1
ATOM 2570 C C . PHE A 1 322 ? 4.967 -25.443 6.795 1.00 95.75 322 PHE A C 1
ATOM 2572 O O . PHE A 1 322 ? 4.974 -26.230 5.854 1.00 95.75 322 PHE A O 1
ATOM 2579 N N . ILE A 1 323 ? 6.067 -25.042 7.438 1.00 96.00 323 ILE A N 1
ATOM 2580 C CA . ILE A 1 323 ? 7.430 -25.516 7.171 1.00 96.00 323 ILE A CA 1
ATOM 2581 C C . ILE A 1 323 ? 7.563 -26.994 7.558 1.00 96.00 323 ILE A C 1
ATOM 2583 O O . ILE A 1 323 ? 8.134 -27.763 6.797 1.00 96.00 323 ILE A O 1
ATOM 2587 N N . ASP A 1 324 ? 7.028 -27.404 8.716 1.00 93.56 324 ASP A N 1
ATOM 2588 C CA . ASP A 1 324 ? 7.008 -28.809 9.174 1.00 93.56 324 ASP A CA 1
ATOM 2589 C C . ASP A 1 324 ? 8.380 -29.513 9.070 1.00 93.56 324 ASP A C 1
ATOM 2591 O O . ASP A 1 324 ? 8.518 -30.624 8.559 1.00 93.56 324 ASP A O 1
ATOM 2595 N N . ASN A 1 325 ? 9.432 -28.816 9.513 1.00 90.25 325 ASN A N 1
ATOM 2596 C CA . ASN A 1 325 ? 10.835 -29.246 9.426 1.00 90.25 325 ASN A CA 1
ATOM 2597 C C . ASN A 1 325 ? 11.353 -29.537 8.003 1.00 90.25 325 ASN A C 1
ATOM 2599 O O . ASN A 1 325 ? 12.373 -30.207 7.842 1.00 90.25 325 ASN A O 1
ATOM 2603 N N . LYS A 1 326 ? 10.682 -29.027 6.964 1.00 93.31 326 LYS A N 1
ATOM 2604 C CA . LYS A 1 326 ? 11.087 -29.153 5.560 1.00 93.31 326 LYS A CA 1
ATOM 2605 C C . LYS A 1 326 ? 11.393 -27.771 4.971 1.00 93.31 326 LYS A C 1
ATOM 2607 O O . LYS A 1 326 ? 10.544 -26.883 5.059 1.00 93.31 326 LYS A O 1
ATOM 2612 N N . PRO A 1 327 ? 12.576 -27.574 4.360 1.00 94.50 327 PRO A N 1
ATOM 2613 C CA . PRO A 1 327 ? 12.887 -26.351 3.628 1.00 94.50 327 PRO A CA 1
ATOM 2614 C C . PRO A 1 327 ? 11.805 -26.000 2.605 1.00 94.50 327 PRO A C 1
ATOM 2616 O O . PRO A 1 327 ? 11.326 -26.868 1.872 1.00 94.50 327 PRO A O 1
ATOM 2619 N N . LEU A 1 328 ? 11.441 -24.722 2.534 1.00 94.56 328 LEU A N 1
ATOM 2620 C CA . LEU A 1 328 ? 10.571 -24.203 1.485 1.00 94.56 328 LEU A CA 1
ATOM 2621 C C . LEU A 1 328 ? 11.384 -23.915 0.220 1.00 94.56 328 LEU A C 1
ATOM 2623 O O . LEU A 1 328 ? 12.563 -23.573 0.281 1.00 94.56 328 LEU A O 1
ATOM 2627 N N . GLU A 1 329 ? 10.736 -23.984 -0.939 1.00 89.56 329 GLU A N 1
ATOM 2628 C CA . GLU A 1 329 ? 11.365 -23.555 -2.187 1.00 89.56 329 GLU A CA 1
ATOM 2629 C C . GLU A 1 329 ? 11.582 -22.035 -2.196 1.00 89.56 329 GLU A C 1
ATOM 2631 O O . GLU A 1 329 ? 10.719 -21.269 -1.757 1.00 89.56 329 GLU A O 1
ATOM 2636 N N . GLU A 1 330 ? 12.694 -21.566 -2.766 1.00 88.88 330 GLU A N 1
ATOM 2637 C CA . GLU A 1 330 ? 13.025 -20.134 -2.803 1.00 88.88 330 GLU A CA 1
ATOM 2638 C C . GLU A 1 330 ? 11.929 -19.215 -3.365 1.00 88.88 330 GLU A C 1
ATOM 2640 O O . GLU A 1 330 ? 11.754 -18.126 -2.817 1.00 88.88 330 GLU A O 1
ATOM 2645 N N . PRO A 1 331 ? 11.156 -19.579 -4.414 1.00 82.75 331 PRO A N 1
ATOM 2646 C CA . PRO A 1 331 ? 10.015 -18.774 -4.844 1.00 82.75 331 PRO A CA 1
ATOM 2647 C C . PRO A 1 331 ? 9.008 -18.527 -3.723 1.00 82.75 331 PRO A C 1
ATOM 2649 O O . PRO A 1 331 ? 8.474 -17.424 -3.613 1.00 82.75 331 PRO A O 1
ATOM 2652 N N . LYS A 1 332 ? 8.797 -19.526 -2.861 1.00 87.88 332 LYS A N 1
ATOM 2653 C CA . LYS A 1 332 ? 7.889 -19.427 -1.725 1.00 87.88 332 LYS A CA 1
ATOM 2654 C C . LYS A 1 332 ? 8.470 -18.587 -0.594 1.00 87.88 332 LYS A C 1
ATOM 2656 O O . LYS A 1 332 ? 7.761 -17.750 -0.040 1.00 87.88 332 LYS A O 1
ATOM 2661 N N . ILE A 1 333 ? 9.765 -18.756 -0.314 1.00 95.62 333 ILE A N 1
ATOM 2662 C CA . ILE A 1 333 ? 10.512 -17.915 0.634 1.00 95.62 333 ILE A CA 1
ATOM 2663 C C . ILE A 1 333 ? 10.434 -16.450 0.201 1.00 95.62 333 ILE A C 1
ATOM 2665 O O . ILE A 1 333 ? 10.152 -15.586 1.027 1.00 95.62 333 ILE A O 1
ATOM 2669 N N . ARG A 1 334 ? 10.634 -16.171 -1.091 1.00 92.00 334 ARG A N 1
ATOM 2670 C CA . ARG A 1 334 ? 10.567 -14.829 -1.680 1.00 92.00 334 ARG A CA 1
ATOM 2671 C C . ARG A 1 334 ? 9.185 -14.206 -1.516 1.00 92.00 334 ARG A C 1
ATOM 2673 O O . ARG A 1 334 ? 9.088 -13.103 -0.994 1.00 92.00 334 ARG A O 1
ATOM 2680 N N . ASP A 1 335 ? 8.131 -14.921 -1.903 1.00 85.62 335 ASP A N 1
ATOM 2681 C CA . ASP A 1 335 ? 6.742 -14.457 -1.785 1.00 85.62 335 ASP A CA 1
ATOM 2682 C C . ASP A 1 335 ? 6.371 -14.111 -0.330 1.00 85.62 335 ASP A C 1
ATOM 2684 O O . ASP A 1 335 ? 5.924 -13.002 -0.029 1.00 85.62 335 ASP A O 1
ATOM 2688 N N . PHE A 1 336 ? 6.638 -15.022 0.607 1.00 96.56 336 PHE A N 1
ATOM 2689 C CA . PHE A 1 336 ? 6.348 -14.790 2.023 1.00 96.56 336 PHE A CA 1
ATOM 2690 C C . PHE A 1 336 ? 7.212 -13.680 2.627 1.00 96.56 336 PHE A C 1
ATOM 2692 O O . PHE A 1 336 ? 6.695 -12.838 3.364 1.00 96.56 336 PHE A O 1
ATOM 2699 N N . SER A 1 337 ? 8.498 -13.622 2.276 1.00 97.44 337 SER A N 1
ATOM 2700 C CA . SER A 1 337 ? 9.409 -12.564 2.727 1.00 97.44 337 SER A CA 1
ATOM 2701 C C . SER A 1 337 ? 8.956 -11.186 2.249 1.00 97.44 337 SER A C 1
ATOM 2703 O O . SER A 1 337 ? 8.958 -10.243 3.035 1.00 97.44 337 SER A O 1
ATOM 2705 N N . GLU A 1 338 ? 8.490 -11.061 1.003 1.00 93.31 338 GLU A N 1
ATOM 2706 C CA . GLU A 1 338 ? 7.982 -9.794 0.469 1.00 93.31 338 GLU A CA 1
ATOM 2707 C C . GLU A 1 338 ? 6.740 -9.325 1.242 1.00 93.31 338 GLU A C 1
ATOM 2709 O O . GLU A 1 338 ? 6.640 -8.160 1.638 1.00 93.31 338 GLU A O 1
ATOM 2714 N N . GLN A 1 339 ? 5.801 -10.237 1.506 1.00 94.25 339 GLN A N 1
ATOM 2715 C CA . GLN A 1 339 ? 4.589 -9.951 2.275 1.00 94.25 339 GLN A CA 1
ATOM 2716 C C . GLN A 1 339 ? 4.897 -9.525 3.720 1.00 94.25 339 GLN A C 1
ATOM 2718 O O . GLN A 1 339 ? 4.293 -8.571 4.223 1.00 94.25 339 GLN A O 1
ATOM 2723 N N . ILE A 1 340 ? 5.860 -10.185 4.374 1.00 97.94 340 ILE A N 1
ATOM 2724 C CA . ILE A 1 340 ? 6.313 -9.828 5.725 1.00 97.94 340 ILE A CA 1
ATOM 2725 C C . ILE A 1 340 ? 7.004 -8.460 5.712 1.00 97.94 340 ILE A C 1
ATOM 2727 O O . ILE A 1 340 ? 6.660 -7.603 6.525 1.00 97.94 340 ILE A O 1
ATOM 2731 N N . CYS A 1 341 ? 7.899 -8.191 4.757 1.00 96.88 341 CYS A N 1
ATOM 2732 C CA . CYS A 1 341 ? 8.531 -6.879 4.627 1.00 96.88 341 CYS A CA 1
ATOM 2733 C C . CYS A 1 341 ? 7.495 -5.763 4.405 1.00 96.88 341 CYS A C 1
ATOM 2735 O O . CYS A 1 341 ? 7.584 -4.713 5.032 1.00 96.88 341 CYS A O 1
ATOM 2737 N N . ARG A 1 342 ? 6.453 -5.972 3.589 1.00 91.50 342 ARG A N 1
ATOM 2738 C CA . ARG A 1 342 ? 5.373 -4.976 3.429 1.00 91.50 342 ARG A CA 1
ATOM 2739 C C . ARG A 1 342 ? 4.634 -4.702 4.744 1.00 91.50 342 ARG A C 1
ATOM 2741 O O . ARG A 1 342 ? 4.357 -3.543 5.055 1.00 91.50 342 ARG A O 1
ATOM 2748 N N . ALA A 1 343 ? 4.366 -5.743 5.538 1.00 95.69 343 ALA A N 1
ATOM 2749 C CA . ALA A 1 343 ? 3.776 -5.590 6.868 1.00 95.69 343 ALA A CA 1
ATOM 2750 C C . ALA A 1 343 ? 4.688 -4.787 7.811 1.00 95.69 343 ALA A C 1
ATOM 2752 O O . ALA A 1 343 ? 4.229 -3.834 8.442 1.00 95.69 343 ALA A O 1
ATOM 2753 N N . LEU A 1 344 ? 5.982 -5.117 7.869 1.00 96.69 344 LEU A N 1
ATOM 2754 C CA . LEU A 1 344 ? 6.949 -4.413 8.716 1.00 96.69 344 LEU A CA 1
ATOM 2755 C C . LEU A 1 344 ? 7.139 -2.958 8.290 1.00 96.69 344 LEU A C 1
ATOM 2757 O O . LEU A 1 344 ? 7.165 -2.078 9.146 1.00 96.69 344 LEU A O 1
ATOM 2761 N N . LEU A 1 345 ? 7.173 -2.675 6.984 1.00 95.62 345 LEU A N 1
ATOM 2762 C CA . LEU A 1 345 ? 7.257 -1.310 6.471 1.00 95.62 345 LEU A CA 1
ATOM 2763 C C . LEU A 1 345 ? 6.060 -0.484 6.954 1.00 95.62 345 LEU A C 1
ATOM 2765 O O . LEU A 1 345 ? 6.236 0.620 7.467 1.00 95.62 345 LEU A O 1
ATOM 2769 N N . TYR A 1 346 ? 4.848 -1.039 6.850 1.00 93.50 346 TYR A N 1
ATOM 2770 C CA . TYR A 1 346 ? 3.633 -0.384 7.328 1.00 93.50 346 TYR A CA 1
ATOM 2771 C C . TYR A 1 346 ? 3.685 -0.072 8.833 1.00 93.50 346 TYR A C 1
ATOM 2773 O O . TYR A 1 346 ? 3.288 1.024 9.243 1.00 93.50 346 TYR A O 1
ATOM 2781 N N . LEU A 1 347 ? 4.181 -1.007 9.650 1.00 92.94 347 LEU A N 1
ATOM 2782 C CA . LEU A 1 347 ? 4.296 -0.856 11.104 1.00 92.94 347 LEU A CA 1
ATOM 2783 C C . LEU A 1 347 ? 5.369 0.152 11.514 1.00 92.94 347 LEU A C 1
ATOM 2785 O O . LEU A 1 347 ? 5.106 1.069 12.300 1.00 92.94 347 LEU A O 1
ATOM 2789 N N . HIS A 1 348 ? 6.561 0.033 10.937 1.00 93.75 348 HIS A N 1
ATOM 2790 C CA . HIS A 1 348 ? 7.697 0.897 11.246 1.00 93.75 348 HIS A CA 1
ATOM 2791 C C . HIS A 1 348 ? 7.476 2.338 10.770 1.00 93.75 348 HIS A C 1
ATOM 2793 O O . HIS A 1 348 ? 8.053 3.258 11.357 1.00 93.75 348 HIS A O 1
ATOM 2799 N N . SER A 1 349 ? 6.606 2.554 9.773 1.00 89.31 349 SER A N 1
ATOM 2800 C CA . SER A 1 349 ? 6.230 3.885 9.277 1.00 89.31 349 SER A CA 1
ATOM 2801 C C . SER A 1 349 ? 5.140 4.591 10.101 1.00 89.31 349 SER A C 1
ATOM 2803 O O . SER A 1 349 ? 4.751 5.707 9.746 1.00 89.31 349 SER A O 1
ATOM 2805 N N . ARG A 1 350 ? 4.563 3.953 11.132 1.00 86.69 350 ARG A N 1
ATOM 2806 C CA . ARG A 1 350 ? 3.570 4.605 12.006 1.00 86.69 350 ARG A CA 1
ATOM 2807 C C . ARG A 1 350 ? 4.230 5.693 12.864 1.00 86.69 350 ARG A C 1
ATOM 2809 O O . ARG A 1 350 ? 5.445 5.696 13.052 1.00 86.69 350 ARG A O 1
ATOM 2816 N N . GLN A 1 351 ? 3.422 6.613 13.392 1.00 81.50 351 GLN A N 1
ATOM 2817 C CA . GLN A 1 351 ? 3.867 7.630 14.347 1.00 81.50 351 GLN A CA 1
ATOM 2818 C C . GLN A 1 351 ? 3.033 7.557 15.640 1.00 81.50 351 GLN A C 1
ATOM 2820 O O . GLN A 1 351 ? 1.842 7.872 15.593 1.00 81.50 351 GLN A O 1
ATOM 2825 N N . PRO A 1 352 ? 3.630 7.140 16.775 1.00 82.31 352 PRO A N 1
ATOM 2826 C CA . PRO A 1 352 ? 4.971 6.549 16.889 1.00 82.31 352 PRO A CA 1
ATOM 2827 C C . PRO A 1 352 ? 5.079 5.190 16.156 1.00 82.31 352 PRO A C 1
ATOM 2829 O O . PRO A 1 352 ? 4.049 4.565 15.883 1.00 82.31 352 PRO A O 1
ATOM 2832 N N . PRO A 1 353 ? 6.297 4.721 15.818 1.00 87.62 353 PRO A N 1
ATOM 2833 C CA . PRO A 1 353 ? 6.496 3.433 15.153 1.00 87.62 353 PRO A CA 1
ATOM 2834 C C . PRO A 1 353 ? 5.960 2.272 15.988 1.00 87.62 353 PRO A C 1
ATOM 2836 O O . PRO A 1 353 ? 6.159 2.230 17.204 1.00 87.62 353 PRO A O 1
ATOM 2839 N N . VAL A 1 354 ? 5.323 1.303 15.332 1.00 89.75 354 VAL A N 1
ATOM 2840 C CA . VAL A 1 354 ? 4.903 0.058 15.982 1.00 89.75 354 VAL A CA 1
ATOM 2841 C C . VAL A 1 354 ? 6.015 -0.970 15.794 1.00 89.75 354 VAL A C 1
ATOM 2843 O O . VAL A 1 354 ? 6.332 -1.323 14.663 1.00 89.75 354 VAL A O 1
ATOM 2846 N N . ILE A 1 355 ? 6.611 -1.424 16.898 1.00 90.69 355 ILE A N 1
ATOM 2847 C CA . ILE A 1 355 ? 7.625 -2.492 16.923 1.00 90.69 355 ILE A CA 1
ATOM 2848 C C . ILE A 1 355 ? 6.926 -3.798 17.298 1.00 90.69 355 ILE A C 1
ATOM 2850 O O . ILE A 1 355 ? 6.177 -3.811 18.280 1.00 90.69 355 ILE A O 1
ATOM 2854 N N . HIS A 1 356 ? 7.145 -4.863 16.526 1.00 91.38 356 HIS A N 1
ATOM 2855 C CA . HIS A 1 356 ? 6.450 -6.141 16.692 1.00 91.38 356 HIS A CA 1
ATOM 2856 C C . HIS A 1 356 ? 6.979 -6.946 17.886 1.00 91.38 356 HIS A C 1
ATOM 2858 O O . HIS A 1 356 ? 6.191 -7.569 18.589 1.00 91.38 356 HIS A O 1
ATOM 2864 N N . ARG A 1 357 ? 8.291 -6.905 18.157 1.00 88.88 357 ARG A N 1
ATOM 2865 C CA . ARG A 1 357 ? 8.986 -7.512 19.318 1.00 88.88 357 ARG A CA 1
ATOM 2866 C C . ARG A 1 357 ? 9.040 -9.041 19.375 1.00 88.88 357 ARG A C 1
ATOM 2868 O O . ARG A 1 357 ? 9.907 -9.564 20.059 1.00 88.88 357 ARG A O 1
ATOM 2875 N N . ASP A 1 358 ? 8.149 -9.749 18.685 1.00 88.62 358 ASP A N 1
ATOM 2876 C CA . ASP A 1 358 ? 8.108 -11.223 18.706 1.00 88.62 358 ASP A CA 1
ATOM 2877 C C . ASP A 1 358 ? 7.862 -11.836 17.315 1.00 88.62 358 ASP A C 1
ATOM 2879 O O . ASP A 1 358 ? 6.943 -12.628 17.104 1.00 88.62 358 ASP A O 1
ATOM 2883 N N . ILE A 1 359 ? 8.643 -11.409 16.319 1.00 93.31 359 ILE A N 1
ATOM 2884 C CA . ILE A 1 359 ? 8.571 -11.981 14.966 1.00 93.31 359 ILE A CA 1
ATOM 2885 C C . ILE A 1 359 ? 9.225 -13.363 14.979 1.00 93.31 359 ILE A C 1
ATOM 2887 O O . ILE A 1 359 ? 10.414 -13.500 15.245 1.00 93.31 359 ILE A O 1
ATOM 2891 N N . ASN A 1 360 ? 8.451 -14.394 14.662 1.00 92.50 360 ASN A N 1
ATOM 2892 C CA . ASN A 1 360 ? 8.928 -15.761 14.479 1.00 92.50 360 ASN A CA 1
ATOM 2893 C C . ASN A 1 360 ? 7.915 -16.539 13.620 1.00 92.50 360 ASN A C 1
ATOM 2895 O O . ASN A 1 360 ? 6.784 -16.090 13.425 1.00 92.50 360 ASN A O 1
ATOM 2899 N N . CYS A 1 361 ? 8.280 -17.723 13.124 1.00 94.50 361 CYS A N 1
ATOM 2900 C CA . CYS A 1 361 ? 7.385 -18.504 12.259 1.00 94.50 361 CYS A CA 1
ATOM 2901 C C . CYS A 1 361 ? 6.132 -19.045 12.979 1.00 94.50 361 CYS A C 1
ATOM 2903 O O . CYS A 1 361 ? 5.162 -19.412 12.316 1.00 94.50 361 CYS A O 1
ATOM 2905 N N . SER A 1 362 ? 6.100 -19.094 14.312 1.00 90.88 362 SER A N 1
ATOM 2906 C CA . SER A 1 362 ? 4.898 -19.461 15.074 1.00 90.88 362 SER A CA 1
ATOM 2907 C C . SER A 1 362 ? 3.875 -18.311 15.106 1.00 90.88 362 SER A C 1
ATOM 2909 O O . SER A 1 362 ? 2.673 -18.573 15.100 1.00 90.88 362 SER A O 1
ATOM 2911 N N . ASN A 1 363 ? 4.350 -17.061 15.031 1.00 92.94 363 ASN A N 1
ATOM 2912 C CA . ASN A 1 363 ? 3.562 -15.821 15.015 1.00 92.94 363 ASN A CA 1
ATOM 2913 C C . ASN A 1 363 ? 3.294 -15.268 13.599 1.00 92.94 363 ASN A C 1
ATOM 2915 O O . ASN A 1 363 ? 2.897 -14.115 13.417 1.00 92.94 363 ASN A O 1
ATOM 2919 N N . ILE A 1 364 ? 3.484 -16.091 12.570 1.00 96.06 364 ILE A N 1
ATOM 2920 C CA . ILE A 1 364 ? 3.119 -15.780 11.186 1.00 96.06 364 ILE A CA 1
ATOM 2921 C C . ILE A 1 364 ? 2.097 -16.825 10.760 1.00 96.06 364 ILE A C 1
ATOM 2923 O O . ILE A 1 364 ? 2.414 -18.007 10.748 1.00 96.06 364 ILE A O 1
ATOM 2927 N N . ILE A 1 365 ? 0.874 -16.429 10.419 1.00 96.19 365 ILE A N 1
ATOM 2928 C CA . ILE A 1 365 ? -0.153 -17.354 9.925 1.00 96.19 365 ILE A CA 1
ATOM 2929 C C . ILE A 1 365 ? -0.115 -17.393 8.405 1.00 96.19 365 ILE A C 1
ATOM 2931 O O . ILE A 1 365 ? -0.225 -16.355 7.758 1.00 96.19 365 ILE A O 1
ATOM 2935 N N . VAL A 1 366 ? -0.014 -18.593 7.843 1.00 97.19 366 VAL A N 1
ATOM 2936 C CA . VAL A 1 366 ? -0.280 -18.869 6.432 1.00 97.19 366 VAL A CA 1
ATOM 2937 C C . VAL A 1 366 ? -1.779 -19.140 6.287 1.00 97.19 366 VAL A C 1
ATOM 2939 O O . VAL A 1 366 ? -2.298 -20.084 6.891 1.00 97.19 366 VAL A O 1
ATOM 2942 N N . CYS A 1 367 ? -2.475 -18.297 5.520 1.00 92.06 367 CYS A N 1
ATOM 2943 C CA . CYS A 1 367 ? -3.908 -18.423 5.237 1.00 92.06 367 CYS A CA 1
ATOM 2944 C C . CYS A 1 367 ? -4.226 -19.734 4.495 1.00 92.06 367 CYS A C 1
ATOM 2946 O O . CYS A 1 367 ? -3.344 -20.342 3.888 1.00 92.06 367 CYS A O 1
ATOM 2948 N N . ALA A 1 368 ? -5.494 -20.152 4.498 1.00 91.00 368 ALA A N 1
ATOM 2949 C CA . ALA A 1 368 ? -5.957 -21.414 3.911 1.00 91.00 368 ALA A CA 1
ATOM 2950 C C . ALA A 1 368 ? -5.619 -21.557 2.419 1.00 91.00 368 ALA A C 1
ATOM 2952 O O . ALA A 1 368 ? -5.374 -22.665 1.947 1.00 91.00 368 ALA A O 1
ATOM 2953 N N . ASP A 1 369 ? -5.540 -20.439 1.691 1.00 86.88 369 ASP A N 1
ATOM 2954 C CA . ASP A 1 369 ? -5.109 -20.408 0.288 1.00 86.88 369 ASP A CA 1
ATOM 2955 C C . ASP A 1 369 ? -3.620 -20.757 0.088 1.00 86.88 369 ASP A C 1
ATOM 2957 O O . ASP A 1 369 ? -3.167 -20.908 -1.042 1.00 86.88 369 ASP A O 1
ATOM 2961 N N . ASN A 1 370 ? -2.849 -20.903 1.171 1.00 85.75 370 ASN A N 1
ATOM 2962 C CA . ASN A 1 370 ? -1.404 -21.122 1.201 1.00 85.75 370 ASN A CA 1
ATOM 2963 C C . ASN A 1 370 ? -0.578 -20.043 0.481 1.00 85.75 370 ASN A C 1
ATOM 2965 O O . ASN A 1 370 ? 0.625 -20.222 0.313 1.00 85.75 370 ASN A O 1
ATOM 2969 N N . THR A 1 371 ? -1.172 -18.929 0.052 1.00 81.50 371 THR A N 1
ATOM 2970 C CA . THR A 1 371 ? -0.514 -17.837 -0.683 1.00 81.50 371 THR A CA 1
ATOM 2971 C C . THR A 1 371 ? -0.313 -16.599 0.172 1.00 81.50 371 THR A C 1
ATOM 2973 O O . THR A 1 371 ? 0.694 -15.919 0.013 1.00 81.50 371 THR A O 1
ATOM 2976 N N . ARG A 1 372 ? -1.225 -16.310 1.102 1.00 90.19 372 ARG A N 1
ATOM 2977 C CA . ARG A 1 372 ? -1.149 -15.114 1.943 1.00 90.19 372 ARG A CA 1
ATOM 2978 C C . ARG A 1 372 ? -0.603 -15.430 3.326 1.00 90.19 372 ARG A C 1
ATOM 2980 O O . ARG A 1 372 ? -0.963 -16.444 3.922 1.00 90.19 372 ARG A O 1
ATOM 2987 N N . VAL A 1 373 ? 0.216 -14.520 3.852 1.00 96.81 373 VAL A N 1
ATOM 2988 C CA . VAL A 1 373 ? 0.677 -14.555 5.247 1.00 96.81 373 VAL A CA 1
ATOM 2989 C C . VAL A 1 373 ? 0.175 -13.359 6.042 1.00 96.81 373 VAL A C 1
ATOM 2991 O O . VAL A 1 373 ? 0.039 -12.256 5.507 1.00 96.81 373 VAL A O 1
ATOM 2994 N N . LYS A 1 374 ? -0.079 -13.562 7.334 1.00 96.94 374 LYS A N 1
ATOM 2995 C CA . LYS A 1 374 ? -0.470 -12.519 8.284 1.00 96.94 374 LYS A CA 1
ATOM 2996 C C . LYS A 1 374 ? 0.385 -12.586 9.542 1.00 96.94 374 LYS A C 1
ATOM 2998 O O . LYS A 1 374 ? 0.462 -13.635 10.175 1.00 96.94 374 LYS A O 1
ATOM 3003 N N . LEU A 1 375 ? 0.981 -11.456 9.916 1.00 95.88 375 LEU A N 1
ATOM 3004 C CA . LEU A 1 375 ? 1.624 -11.296 11.219 1.00 95.88 375 LEU A CA 1
ATOM 3005 C C . LEU A 1 375 ? 0.559 -11.267 12.318 1.00 95.88 375 LEU A C 1
ATOM 3007 O O . LEU A 1 375 ? -0.409 -10.500 12.225 1.00 95.88 375 LEU A O 1
ATOM 3011 N N . ILE A 1 376 ? 0.755 -12.092 13.343 1.00 91.25 376 ILE A N 1
ATOM 3012 C CA . ILE A 1 376 ? -0.039 -12.116 14.571 1.00 91.25 376 ILE A CA 1
ATOM 3013 C C . ILE A 1 376 ? 0.855 -11.774 15.766 1.00 91.25 376 ILE A C 1
ATOM 3015 O O . ILE A 1 376 ? 2.070 -11.858 15.679 1.00 91.25 376 ILE A O 1
ATOM 3019 N N . ASP A 1 377 ? 0.230 -11.447 16.896 1.00 80.62 377 ASP A N 1
ATOM 3020 C CA . ASP A 1 377 ? 0.885 -11.371 18.209 1.00 80.62 377 ASP A CA 1
ATOM 3021 C C . ASP A 1 377 ? 2.072 -10.390 18.323 1.00 80.62 377 ASP A C 1
ATOM 3023 O O . ASP A 1 377 ? 3.244 -10.739 18.243 1.00 80.62 377 ASP A O 1
ATOM 3027 N N . PHE A 1 378 ? 1.752 -9.122 18.584 1.00 81.56 378 PHE A N 1
ATOM 3028 C CA . PHE A 1 378 ? 2.677 -7.984 18.504 1.00 81.56 378 PHE A CA 1
ATOM 3029 C C . PHE A 1 378 ? 3.515 -7.801 19.783 1.00 81.56 378 PHE A C 1
ATOM 3031 O O . PHE A 1 378 ? 3.744 -6.676 20.241 1.00 81.56 378 PHE A O 1
ATOM 3038 N N . GLY A 1 379 ? 3.889 -8.911 20.429 1.00 72.00 379 GLY A N 1
ATOM 3039 C CA . GLY A 1 379 ? 4.641 -8.902 21.686 1.00 72.00 379 GLY A CA 1
ATOM 3040 C C . GLY A 1 379 ? 3.963 -8.075 22.785 1.00 72.00 379 GLY A C 1
ATOM 3041 O O . GLY A 1 379 ? 4.639 -7.469 23.619 1.00 72.00 379 GLY A O 1
ATOM 3042 N N . LEU A 1 380 ? 2.626 -8.003 22.766 1.00 75.00 380 LEU A N 1
ATOM 3043 C CA . LEU A 1 380 ? 1.832 -7.223 23.721 1.00 75.00 380 LEU A CA 1
ATOM 3044 C C . LEU A 1 380 ? 2.107 -7.657 25.160 1.00 75.00 380 LEU A C 1
ATOM 3046 O O . LEU A 1 380 ? 2.297 -6.816 26.034 1.00 75.00 380 LEU A O 1
ATOM 3050 N N . SER A 1 381 ? 2.199 -8.966 25.386 1.00 67.69 381 SER A N 1
ATOM 3051 C CA . SER A 1 381 ? 2.590 -9.547 26.670 1.00 67.69 381 SER A CA 1
ATOM 3052 C C . SER A 1 381 ? 3.964 -9.059 27.129 1.00 67.69 381 SER A C 1
ATOM 3054 O O . SER A 1 381 ? 4.093 -8.589 28.255 1.00 67.69 381 SER A O 1
ATOM 3056 N N . ILE A 1 382 ? 4.966 -9.076 26.241 1.00 71.62 382 ILE A N 1
ATOM 3057 C CA . ILE A 1 382 ? 6.336 -8.627 26.536 1.00 71.62 382 ILE A CA 1
ATOM 3058 C C . ILE A 1 382 ? 6.323 -7.165 26.997 1.00 71.62 382 ILE A C 1
ATOM 3060 O O . ILE A 1 382 ? 6.904 -6.828 28.030 1.00 71.62 382 ILE A O 1
ATOM 3064 N N . LYS A 1 383 ? 5.617 -6.293 26.268 1.00 75.50 383 LYS A N 1
ATOM 3065 C CA . LYS A 1 383 ? 5.534 -4.864 26.597 1.00 75.50 383 LYS A CA 1
ATOM 3066 C C . LYS A 1 383 ? 4.780 -4.603 27.906 1.00 75.50 383 LYS A C 1
ATOM 3068 O O . LYS A 1 383 ? 5.205 -3.763 28.707 1.00 75.50 383 LYS A O 1
ATOM 3073 N N . LEU A 1 384 ? 3.662 -5.297 28.126 1.00 71.94 384 LEU A N 1
ATOM 3074 C CA . LEU A 1 384 ? 2.871 -5.158 29.349 1.00 71.94 384 LEU A CA 1
ATOM 3075 C C . LEU A 1 384 ? 3.664 -5.636 30.568 1.00 71.94 384 LEU A C 1
ATOM 3077 O O . LEU A 1 384 ? 3.715 -4.930 31.568 1.00 71.94 384 LEU A O 1
ATOM 3081 N N . GLU A 1 385 ? 4.371 -6.761 30.475 1.00 70.12 385 GLU A N 1
ATOM 3082 C CA . GLU A 1 385 ? 5.227 -7.249 31.559 1.00 70.12 385 GLU A CA 1
ATOM 3083 C C . GLU A 1 385 ? 6.382 -6.287 31.877 1.00 70.12 385 GLU A C 1
ATOM 3085 O O . GLU A 1 385 ? 6.601 -5.965 33.047 1.00 70.12 385 GLU A O 1
ATOM 3090 N N . GLN A 1 386 ? 7.071 -5.751 30.857 1.00 71.56 386 GLN A N 1
ATOM 3091 C CA . GLN A 1 386 ? 8.119 -4.731 31.039 1.00 71.56 386 GLN A CA 1
ATOM 3092 C C . GLN A 1 386 ? 7.611 -3.478 31.772 1.00 71.56 386 GLN A C 1
ATOM 3094 O O . GLN A 1 386 ? 8.377 -2.809 32.461 1.00 71.56 386 GLN A O 1
ATOM 3099 N N . SER A 1 387 ? 6.318 -3.164 31.656 1.00 67.50 387 SER A N 1
ATOM 3100 C CA . SER A 1 387 ? 5.714 -1.986 32.288 1.00 67.50 387 SER A CA 1
ATOM 3101 C C . SER A 1 387 ? 5.430 -2.171 33.788 1.00 67.50 387 SER A C 1
ATOM 3103 O O . SER A 1 387 ? 5.233 -1.183 34.502 1.00 67.50 387 SER A O 1
ATOM 3105 N N . VAL A 1 388 ? 5.392 -3.416 34.282 1.00 63.69 388 VAL A N 1
ATOM 3106 C CA . VAL A 1 388 ? 4.932 -3.751 35.645 1.00 63.69 388 VAL A CA 1
ATOM 3107 C C . VAL A 1 388 ? 6.036 -4.373 36.503 1.00 63.69 388 VAL A C 1
ATOM 3109 O O . VAL A 1 388 ? 6.032 -4.218 37.728 1.00 63.69 388 VAL A O 1
ATOM 3112 N N . SER A 1 389 ? 7.005 -5.048 35.888 1.00 58.75 389 SER A N 1
ATOM 3113 C CA . SER A 1 389 ? 8.112 -5.700 36.586 1.00 58.75 389 SER A CA 1
ATOM 3114 C C . SER A 1 389 ? 9.268 -4.723 36.864 1.00 58.75 389 SER A C 1
ATOM 3116 O O . SER A 1 389 ? 10.132 -4.528 36.023 1.00 58.75 389 SER A O 1
ATOM 3118 N N . HIS A 1 390 ? 9.334 -4.163 38.080 1.00 51.25 390 HIS A N 1
ATOM 3119 C CA . HIS A 1 390 ? 10.577 -3.618 38.672 1.00 51.25 390 HIS A CA 1
ATOM 3120 C C . HIS A 1 390 ? 11.338 -4.680 39.502 1.00 51.25 390 HIS A C 1
ATOM 3122 O O . HIS A 1 390 ? 12.125 -4.336 40.379 1.00 51.25 390 HIS A O 1
ATOM 3128 N N . MET A 1 391 ? 11.068 -5.975 39.295 1.00 41.38 391 MET A N 1
ATOM 3129 C CA . MET A 1 391 ? 11.744 -7.038 40.046 1.00 41.38 391 MET A CA 1
ATOM 3130 C C . MET A 1 391 ? 13.215 -7.139 39.629 1.00 41.38 391 MET A C 1
ATOM 3132 O O . MET A 1 391 ? 13.533 -7.117 38.442 1.00 41.38 391 MET A O 1
ATOM 3136 N N . SER A 1 392 ? 14.070 -7.194 40.648 1.00 34.50 392 SER A N 1
ATOM 3137 C CA . SER A 1 392 ? 15.529 -7.122 40.650 1.00 34.50 392 SER A CA 1
ATOM 3138 C C . SER A 1 392 ? 16.215 -7.808 39.465 1.00 34.50 392 SER A C 1
ATOM 3140 O O . SER A 1 392 ? 15.852 -8.915 39.073 1.00 34.50 392 SER A O 1
ATOM 3142 N N . ALA A 1 393 ? 17.265 -7.162 38.951 1.00 37.25 393 ALA A N 1
ATOM 3143 C CA . ALA A 1 393 ? 18.099 -7.594 37.826 1.00 37.25 393 ALA A CA 1
ATOM 3144 C C . ALA A 1 393 ? 18.681 -9.024 37.939 1.00 37.25 393 ALA A C 1
ATOM 3146 O O . ALA A 1 393 ? 19.129 -9.578 36.943 1.00 37.25 393 ALA A O 1
ATOM 3147 N N . SER A 1 394 ? 18.617 -9.669 39.108 1.00 31.95 394 SER A N 1
ATOM 3148 C CA . SER A 1 394 ? 19.251 -10.962 39.390 1.00 31.95 394 SER A CA 1
ATOM 3149 C C . SER A 1 394 ? 18.524 -12.209 38.855 1.00 31.95 394 SER A C 1
ATOM 3151 O O . SER A 1 394 ? 19.004 -13.318 39.063 1.00 31.95 394 SER A O 1
ATOM 3153 N N . THR A 1 395 ? 17.381 -12.078 38.167 1.00 32.47 395 THR A N 1
ATOM 3154 C CA . THR A 1 395 ? 16.647 -13.226 37.570 1.00 32.47 395 THR A CA 1
ATOM 3155 C C . THR A 1 395 ? 16.018 -12.930 36.198 1.00 32.47 395 THR A C 1
ATOM 3157 O O . THR A 1 395 ? 15.064 -13.595 35.786 1.00 32.47 395 THR A O 1
ATOM 3160 N N . GLN A 1 396 ? 16.531 -11.947 35.449 1.00 41.19 396 GLN A N 1
ATOM 3161 C CA . GLN A 1 396 ? 16.015 -11.657 34.106 1.00 41.19 396 GLN A CA 1
ATOM 3162 C C . GLN A 1 396 ? 16.439 -12.742 33.104 1.00 41.19 396 GLN A C 1
ATOM 3164 O O . GLN A 1 396 ? 17.532 -12.713 32.550 1.00 41.19 396 GLN A O 1
ATOM 3169 N N . SER A 1 397 ? 15.552 -13.706 32.848 1.00 42.97 397 SER A N 1
ATOM 3170 C CA . SER A 1 397 ? 15.617 -14.487 31.612 1.00 42.97 397 SER A CA 1
ATOM 3171 C C . SER A 1 397 ? 15.126 -13.610 30.446 1.00 42.97 397 SER A C 1
ATOM 3173 O O . SER A 1 397 ? 14.120 -12.906 30.604 1.00 42.97 397 SER A O 1
ATOM 3175 N N . PRO A 1 398 ? 15.799 -13.613 29.281 1.00 46.88 398 PRO A N 1
ATOM 3176 C CA . PRO A 1 398 ? 15.312 -12.907 28.102 1.00 46.88 398 PRO A CA 1
ATOM 3177 C C . PRO A 1 398 ? 13.928 -13.443 27.706 1.00 46.88 398 PRO A C 1
ATOM 3179 O O . PRO A 1 398 ? 13.721 -14.654 27.630 1.00 46.88 398 PRO A O 1
ATOM 3182 N N . LYS A 1 399 ? 12.960 -12.547 27.486 1.00 53.00 399 LYS A N 1
ATOM 3183 C CA . LYS A 1 399 ? 11.559 -12.903 27.194 1.00 53.00 399 LYS A CA 1
ATOM 3184 C C . LYS A 1 399 ? 11.280 -12.863 25.694 1.00 53.00 399 LYS A C 1
ATOM 3186 O O . LYS A 1 399 ? 11.559 -11.852 25.064 1.00 53.00 399 LYS A O 1
ATOM 3191 N N . GLY A 1 400 ? 10.692 -13.929 25.152 1.00 58.66 400 GLY A N 1
ATOM 3192 C CA . GLY A 1 400 ? 10.433 -14.127 23.720 1.00 58.66 400 GLY A CA 1
ATOM 3193 C C . GLY A 1 400 ? 10.933 -15.498 23.259 1.00 58.66 400 GLY A C 1
ATOM 3194 O O . GLY A 1 400 ? 11.497 -16.258 24.051 1.00 58.66 400 GLY A O 1
ATOM 3195 N N . THR A 1 401 ? 10.752 -15.837 21.981 1.00 71.31 401 THR A N 1
ATOM 3196 C CA . THR A 1 401 ? 11.337 -17.078 21.446 1.00 71.31 401 THR A CA 1
ATOM 3197 C C . THR A 1 401 ? 12.843 -16.880 21.251 1.00 71.31 401 THR A C 1
ATOM 3199 O O . THR A 1 401 ? 13.259 -16.340 20.230 1.00 71.31 401 THR A O 1
ATOM 3202 N N . LEU A 1 402 ? 13.654 -17.310 22.232 1.00 80.19 402 LEU A N 1
ATOM 3203 C CA . LEU A 1 402 ? 15.108 -17.055 22.330 1.00 80.19 402 LEU A CA 1
ATOM 3204 C C . LEU A 1 402 ? 15.869 -17.220 21.006 1.00 80.19 402 LEU A C 1
ATOM 3206 O O . LEU A 1 402 ? 16.695 -16.383 20.663 1.00 80.19 402 LEU A O 1
ATOM 3210 N N . ASN A 1 403 ? 15.526 -18.244 20.223 1.00 84.94 403 ASN A N 1
ATOM 3211 C CA . ASN A 1 403 ? 16.160 -18.553 18.940 1.00 84.94 403 ASN A CA 1
ATOM 3212 C C . ASN A 1 403 ? 16.063 -17.422 17.889 1.00 84.94 403 ASN A C 1
ATOM 3214 O O . ASN A 1 403 ? 16.849 -17.402 16.947 1.00 84.94 403 ASN A O 1
ATOM 3218 N N . PHE A 1 404 ? 15.103 -16.503 18.024 1.00 90.50 404 PHE A N 1
ATOM 3219 C CA . PHE A 1 404 ? 14.856 -15.387 17.099 1.00 90.50 404 PHE A CA 1
ATOM 3220 C C . PHE A 1 404 ? 15.288 -14.037 17.680 1.00 90.50 404 PHE A C 1
ATOM 3222 O O . PHE A 1 404 ? 15.140 -13.006 17.025 1.00 90.50 404 PHE A O 1
ATOM 3229 N N . MET A 1 405 ? 15.784 -14.020 18.918 1.00 88.50 405 MET A N 1
ATOM 3230 C CA . MET A 1 405 ? 16.123 -12.792 19.619 1.00 88.50 405 MET A CA 1
ATOM 3231 C C . MET A 1 405 ? 17.424 -12.192 19.075 1.00 88.50 405 MET A C 1
ATOM 3233 O O . MET A 1 405 ? 18.383 -12.909 18.789 1.00 88.50 405 MET A O 1
ATOM 3237 N N . ALA A 1 406 ? 17.444 -10.867 18.919 1.00 89.94 406 ALA A N 1
ATOM 3238 C CA . ALA A 1 406 ? 18.608 -10.145 18.420 1.00 89.94 406 ALA A CA 1
ATOM 3239 C C . ALA A 1 406 ? 19.751 -10.111 19.459 1.00 89.94 406 ALA A C 1
ATOM 3241 O O . ALA A 1 406 ? 19.463 -10.050 20.658 1.00 89.94 406 ALA A O 1
ATOM 3242 N N . PRO A 1 407 ? 21.033 -10.102 19.039 1.00 88.62 407 PRO A N 1
ATOM 3243 C CA . PRO A 1 407 ? 22.184 -10.147 19.945 1.00 88.62 407 PRO A CA 1
ATOM 3244 C C . PRO A 1 407 ? 22.173 -9.030 20.995 1.00 88.62 407 PRO A C 1
ATOM 3246 O O . PRO A 1 407 ? 22.440 -9.270 22.170 1.00 88.62 407 PRO A O 1
ATOM 3249 N N . GLU A 1 408 ? 21.773 -7.817 20.603 1.00 86.19 408 GLU A N 1
ATOM 3250 C CA . GLU A 1 408 ? 21.690 -6.657 21.496 1.00 86.19 408 GLU A CA 1
ATOM 3251 C C . GLU A 1 408 ? 20.631 -6.791 22.603 1.00 86.19 408 GLU A C 1
ATOM 3253 O O . GLU A 1 408 ? 20.663 -6.038 23.573 1.00 86.19 408 GLU A O 1
ATOM 3258 N N . LEU A 1 409 ? 19.693 -7.735 22.471 1.00 83.62 409 LEU A N 1
ATOM 3259 C CA . LEU A 1 409 ? 18.681 -8.030 23.487 1.00 83.62 409 LEU A CA 1
ATOM 3260 C C . LEU A 1 409 ? 19.131 -9.142 24.452 1.00 83.62 409 LEU A C 1
ATOM 3262 O O . LEU A 1 409 ? 18.554 -9.271 25.528 1.00 83.62 409 LEU A O 1
ATOM 3266 N N . LEU A 1 410 ? 20.149 -9.931 24.084 1.00 77.00 410 LEU A N 1
ATOM 3267 C CA . LEU A 1 410 ? 20.664 -11.053 24.878 1.00 77.00 410 LEU A CA 1
ATOM 3268 C C . LEU A 1 410 ? 21.765 -10.639 25.873 1.00 77.00 410 LEU A C 1
ATOM 3270 O O . LEU A 1 410 ? 21.986 -11.346 26.853 1.00 77.00 410 LEU A O 1
ATOM 3274 N N . GLY A 1 411 ? 22.446 -9.514 25.625 1.00 60.59 411 GLY A N 1
ATOM 3275 C CA . GLY A 1 411 ? 23.615 -9.047 26.386 1.00 60.59 411 GLY A CA 1
ATOM 3276 C C . GLY A 1 411 ? 23.421 -7.751 27.182 1.00 60.59 411 GLY A C 1
ATOM 3277 O O . GLY A 1 411 ? 24.413 -7.125 27.552 1.00 60.59 411 GLY A O 1
ATOM 3278 N N . ALA A 1 412 ? 22.183 -7.307 27.423 1.00 55.06 412 ALA A N 1
ATOM 3279 C CA . ALA A 1 412 ? 21.934 -6.130 28.257 1.00 55.06 412 ALA A CA 1
ATOM 3280 C C . ALA A 1 412 ? 22.409 -6.411 29.696 1.00 55.06 412 ALA A C 1
ATOM 3282 O O . ALA A 1 412 ? 21.835 -7.247 30.393 1.00 55.06 412 ALA A O 1
ATOM 3283 N N . GLY A 1 413 ? 23.499 -5.760 30.116 1.00 47.12 413 GLY A N 1
ATOM 3284 C CA . GLY A 1 413 ? 24.022 -5.875 31.479 1.00 47.12 413 GLY A CA 1
ATOM 3285 C C . GLY A 1 413 ? 23.018 -5.378 32.524 1.00 47.12 413 GLY A C 1
ATOM 3286 O O . GLY A 1 413 ? 22.040 -4.714 32.187 1.00 47.12 413 GLY A O 1
ATOM 3287 N N . GLU A 1 414 ? 23.290 -5.640 33.807 1.00 43.31 414 GLU A N 1
ATOM 3288 C CA . GLU A 1 414 ? 22.406 -5.346 34.957 1.00 43.31 414 GLU A CA 1
ATOM 3289 C C . GLU A 1 414 ? 21.930 -3.876 35.073 1.00 43.31 414 GLU A C 1
ATOM 3291 O O . GLU A 1 414 ? 21.067 -3.571 35.895 1.00 43.31 414 GLU A O 1
ATOM 3296 N N . SER A 1 415 ? 22.477 -2.960 34.265 1.00 42.62 415 SER A N 1
ATOM 3297 C CA . SER A 1 415 ? 22.206 -1.516 34.284 1.00 42.62 415 SER A CA 1
ATOM 3298 C C . SER A 1 415 ? 21.382 -0.988 33.098 1.00 42.62 415 SER A C 1
ATOM 3300 O O . SER A 1 415 ? 20.792 0.083 33.230 1.00 42.62 415 SER A O 1
ATOM 3302 N N . ASP A 1 416 ? 21.301 -1.706 31.969 1.00 45.56 416 ASP A N 1
ATOM 3303 C CA . ASP A 1 416 ? 20.641 -1.214 30.749 1.00 45.56 416 ASP A CA 1
ATOM 3304 C C . ASP A 1 416 ? 19.290 -1.902 30.514 1.00 45.56 416 ASP A C 1
ATOM 3306 O O . ASP A 1 416 ? 19.173 -3.124 30.450 1.00 45.56 416 ASP A O 1
ATOM 3310 N N . SER A 1 417 ? 18.230 -1.109 30.343 1.00 55.47 417 SER A N 1
ATOM 3311 C CA . SER A 1 417 ? 16.908 -1.639 29.993 1.00 55.47 417 SER A CA 1
ATOM 3312 C C . SER A 1 417 ? 16.925 -2.269 28.594 1.00 55.47 417 SER A C 1
ATOM 3314 O O . SER A 1 417 ? 17.300 -1.594 27.634 1.00 55.47 417 SER A O 1
ATOM 3316 N N . VAL A 1 418 ? 16.432 -3.504 28.449 1.00 65.62 418 VAL A N 1
ATOM 3317 C CA . VAL A 1 418 ? 16.220 -4.162 27.145 1.00 65.62 418 VAL A CA 1
ATOM 3318 C C . VAL A 1 418 ? 15.262 -3.330 26.278 1.00 65.62 418 VAL A C 1
ATOM 3320 O O . VAL A 1 418 ? 14.063 -3.251 26.564 1.00 65.62 418 VAL A O 1
ATOM 3323 N N . GLN A 1 419 ? 15.773 -2.719 25.203 1.00 74.81 419 GLN A N 1
ATOM 3324 C CA . GLN A 1 419 ? 14.991 -1.881 24.287 1.00 74.81 419 GLN A CA 1
ATOM 3325 C C . GLN A 1 419 ? 14.835 -2.530 22.911 1.00 74.81 419 GLN A C 1
ATOM 3327 O O . GLN A 1 419 ? 15.768 -2.568 22.113 1.00 74.81 419 GLN A O 1
ATOM 3332 N N . TYR A 1 420 ? 13.614 -2.975 22.614 1.00 84.50 420 TYR A N 1
ATOM 3333 C CA . TYR A 1 420 ? 13.225 -3.429 21.280 1.00 84.50 420 TYR A CA 1
ATOM 3334 C C . TYR A 1 420 ? 13.188 -2.266 20.285 1.00 84.50 420 TYR A C 1
ATOM 3336 O O . TYR A 1 420 ? 12.641 -1.199 20.577 1.00 84.50 420 TYR A O 1
ATOM 3344 N N . SER A 1 421 ? 13.704 -2.502 19.083 1.00 90.44 421 SER A N 1
ATOM 3345 C CA . SER A 1 421 ? 13.811 -1.514 18.009 1.00 90.44 421 SER A CA 1
ATOM 3346 C C . SER A 1 421 ? 13.379 -2.079 16.650 1.00 90.44 421 SER A C 1
ATOM 3348 O O . SER A 1 421 ? 13.115 -3.276 16.508 1.00 90.44 421 SER A O 1
ATOM 3350 N N . ARG A 1 422 ? 13.326 -1.222 15.623 1.00 93.81 422 ARG A N 1
ATOM 3351 C CA . ARG A 1 422 ? 13.024 -1.651 14.244 1.00 93.81 422 ARG A CA 1
ATOM 3352 C C . ARG A 1 422 ? 14.041 -2.680 13.760 1.00 93.81 422 ARG A C 1
ATOM 3354 O O . ARG A 1 422 ? 13.689 -3.651 13.108 1.00 93.81 422 ARG A O 1
ATOM 3361 N N . GLU A 1 423 ? 15.295 -2.481 14.133 1.00 94.50 423 GLU A N 1
ATOM 3362 C CA . GLU A 1 423 ? 16.442 -3.307 13.773 1.00 94.50 423 GLU A CA 1
ATOM 3363 C C . GLU A 1 423 ? 16.391 -4.676 14.468 1.00 94.50 423 GLU A C 1
ATOM 3365 O O . GLU A 1 423 ? 16.834 -5.672 13.894 1.00 94.50 423 GLU A O 1
ATOM 3370 N N . SER A 1 424 ? 15.807 -4.754 15.670 1.00 92.88 424 SER A N 1
ATOM 3371 C CA . SER A 1 424 ? 15.561 -6.037 16.342 1.00 92.88 424 SER A CA 1
ATOM 3372 C C . SER A 1 424 ? 14.457 -6.855 15.656 1.00 92.88 424 SER A C 1
ATOM 3374 O O . SER A 1 424 ? 14.598 -8.069 15.520 1.00 92.88 424 SER A O 1
ATOM 3376 N N . ASP A 1 425 ? 13.412 -6.199 15.128 1.00 95.50 425 ASP A N 1
ATOM 3377 C CA . ASP A 1 425 ? 12.394 -6.858 14.294 1.00 95.50 425 ASP A CA 1
ATOM 3378 C C . ASP A 1 425 ? 13.018 -7.408 12.993 1.00 95.50 425 ASP A C 1
ATOM 3380 O O . ASP A 1 425 ? 12.677 -8.506 12.557 1.00 95.50 425 ASP A O 1
ATOM 3384 N N . ILE A 1 426 ? 13.956 -6.670 12.381 1.00 97.25 426 ILE A N 1
ATOM 3385 C CA . ILE A 1 426 ? 14.668 -7.110 11.168 1.00 97.25 426 ILE A CA 1
ATOM 3386 C C . ILE A 1 426 ? 15.497 -8.373 11.418 1.00 97.25 426 ILE A C 1
ATOM 3388 O O . ILE A 1 426 ? 15.445 -9.300 10.608 1.00 97.25 426 ILE A O 1
ATOM 3392 N N . TRP A 1 427 ? 16.211 -8.447 12.544 1.00 96.31 427 TRP A N 1
ATOM 3393 C CA . TRP A 1 427 ? 16.946 -9.658 12.918 1.00 96.31 427 TRP A CA 1
ATOM 3394 C C . TRP A 1 427 ? 16.006 -10.857 13.076 1.00 96.31 427 TRP A C 1
ATOM 3396 O O . TRP A 1 427 ? 16.223 -11.908 12.474 1.00 96.31 427 TRP A O 1
ATOM 3406 N N . ALA A 1 428 ? 14.922 -10.685 13.836 1.00 95.62 428 ALA A N 1
ATOM 3407 C CA . ALA A 1 428 ? 13.940 -11.735 14.087 1.00 95.62 428 ALA A CA 1
ATOM 3408 C C . ALA A 1 428 ? 13.246 -12.212 12.789 1.00 95.62 428 ALA A C 1
ATOM 3410 O O . ALA A 1 428 ? 12.994 -13.408 12.588 1.00 95.62 428 ALA A O 1
ATOM 3411 N N . PHE A 1 429 ? 13.015 -11.291 11.849 1.00 97.81 429 PHE A N 1
ATOM 3412 C CA . PHE A 1 429 ? 12.595 -11.618 10.490 1.00 97.81 429 PHE A CA 1
ATOM 3413 C C . PHE A 1 429 ? 13.661 -12.424 9.729 1.00 97.81 429 PHE A C 1
ATOM 3415 O O . PHE A 1 429 ? 13.326 -13.458 9.152 1.00 97.81 429 PHE A O 1
ATOM 3422 N N . GLY A 1 430 ? 14.937 -12.034 9.784 1.00 97.69 430 GLY A N 1
ATOM 3423 C CA . GLY A 1 430 ? 16.048 -12.803 9.212 1.00 97.69 430 GLY A CA 1
ATOM 3424 C C . GLY A 1 430 ? 16.122 -14.235 9.757 1.00 97.69 430 GLY A C 1
ATOM 3425 O O . GLY A 1 430 ? 16.211 -15.193 8.992 1.00 97.69 430 GLY A O 1
ATOM 3426 N N . CYS A 1 431 ? 15.953 -14.413 11.067 1.00 97.25 431 CYS A N 1
ATOM 3427 C CA . CYS A 1 431 ? 15.820 -15.722 11.713 1.00 97.25 431 CYS A CA 1
ATOM 3428 C C . CYS A 1 431 ? 14.629 -16.545 11.176 1.00 97.25 431 CYS A C 1
ATOM 3430 O O . CYS A 1 431 ? 14.723 -17.767 11.041 1.00 97.25 431 CYS A O 1
ATOM 3432 N N . SER A 1 432 ? 13.521 -15.892 10.816 1.00 97.56 432 SER A N 1
ATOM 3433 C CA . SER A 1 432 ? 12.380 -16.548 10.159 1.00 97.56 432 SER A CA 1
ATOM 3434 C C . SER A 1 432 ? 12.696 -16.947 8.710 1.00 97.56 432 SER A C 1
ATOM 3436 O O . SER A 1 432 ? 12.304 -18.031 8.280 1.00 97.56 432 SER A O 1
ATOM 3438 N N . VAL A 1 433 ? 13.467 -16.135 7.975 1.00 98.06 433 VAL A N 1
ATOM 3439 C CA . VAL A 1 433 ? 13.999 -16.493 6.644 1.00 98.06 433 VAL A CA 1
ATOM 3440 C C . VAL A 1 433 ? 14.899 -17.726 6.735 1.00 98.06 433 VAL A C 1
ATOM 3442 O O . VAL A 1 433 ? 14.744 -18.646 5.932 1.00 98.06 433 VAL A O 1
ATOM 3445 N N . PHE A 1 434 ? 15.765 -17.805 7.751 1.00 97.62 434 PHE A N 1
ATOM 3446 C CA . PHE A 1 434 ? 16.580 -18.996 8.010 1.00 97.62 434 PHE A CA 1
ATOM 3447 C C . PHE A 1 434 ? 15.727 -20.250 8.222 1.00 97.62 434 PHE A C 1
ATOM 3449 O O . PHE A 1 434 ? 16.010 -21.292 7.628 1.00 97.62 434 PHE A O 1
ATOM 3456 N N . GLN A 1 435 ? 14.669 -20.166 9.034 1.00 97.12 435 GLN A N 1
ATOM 3457 C CA . GLN A 1 435 ? 13.799 -21.317 9.277 1.00 97.12 435 GLN A CA 1
ATOM 3458 C C . GLN A 1 435 ? 13.046 -21.746 8.013 1.00 97.12 435 GLN A C 1
ATOM 3460 O O . GLN A 1 435 ? 12.951 -22.941 7.743 1.00 97.12 435 GLN A O 1
ATOM 3465 N N . MET A 1 436 ? 12.567 -20.796 7.200 1.00 98.06 436 MET A N 1
ATOM 3466 C CA . MET A 1 436 ? 11.959 -21.112 5.903 1.00 98.06 436 MET A CA 1
ATOM 3467 C C . MET A 1 436 ? 12.948 -21.808 4.957 1.00 98.06 436 MET A C 1
ATOM 3469 O O . MET A 1 436 ? 12.566 -22.741 4.257 1.00 98.06 436 MET A O 1
ATOM 3473 N N . ALA A 1 437 ? 14.210 -21.375 4.944 1.00 97.31 437 ALA A N 1
ATOM 3474 C CA . ALA A 1 437 ? 15.238 -21.879 4.036 1.00 97.31 437 ALA A CA 1
ATOM 3475 C C . ALA A 1 437 ? 15.880 -23.205 4.475 1.00 97.31 437 ALA A C 1
ATOM 3477 O O . ALA A 1 437 ? 16.347 -23.965 3.634 1.00 97.31 437 ALA A O 1
ATOM 3478 N N . SER A 1 438 ? 15.928 -23.486 5.778 1.00 95.88 438 SER A N 1
ATOM 3479 C CA . SER A 1 438 ? 16.584 -24.682 6.327 1.00 95.88 438 SER A CA 1
ATOM 3480 C C . SER A 1 438 ? 15.609 -25.738 6.847 1.00 95.88 438 SER A C 1
ATOM 3482 O O . SER A 1 438 ? 16.011 -26.871 7.094 1.00 95.88 438 SER A O 1
ATOM 3484 N N . GLY A 1 439 ? 14.344 -25.375 7.069 1.00 94.81 439 GLY A N 1
ATOM 3485 C CA . GLY A 1 439 ? 13.379 -26.193 7.803 1.00 94.81 439 GLY A CA 1
ATOM 3486 C C . GLY A 1 439 ? 13.607 -26.206 9.321 1.00 94.81 439 GLY A C 1
ATOM 3487 O O . GLY A 1 439 ? 12.679 -26.494 10.072 1.00 94.81 439 GLY A O 1
ATOM 3488 N N . ALA A 1 440 ? 14.802 -25.857 9.801 1.00 92.88 440 ALA A N 1
ATOM 3489 C CA . ALA A 1 440 ? 15.180 -25.925 11.206 1.00 92.88 440 ALA A CA 1
ATOM 3490 C C . ALA A 1 440 ? 15.091 -24.558 11.893 1.00 92.88 440 ALA A C 1
ATOM 3492 O O . ALA A 1 440 ? 15.341 -23.510 11.297 1.00 92.88 440 ALA A O 1
ATOM 3493 N N . ARG A 1 441 ? 14.774 -24.550 13.193 1.00 91.31 441 ARG A N 1
ATOM 3494 C CA . ARG A 1 441 ? 14.841 -23.314 13.983 1.00 91.31 441 ARG A CA 1
ATOM 3495 C C . ARG A 1 441 ? 16.288 -22.788 14.023 1.00 91.31 441 ARG A C 1
ATOM 3497 O O . ARG A 1 441 ? 17.221 -23.589 14.138 1.00 91.31 441 ARG A O 1
ATOM 3504 N N . PRO A 1 442 ? 16.495 -21.462 13.992 1.00 91.00 442 PRO A N 1
ATOM 3505 C CA . PRO A 1 442 ? 17.818 -20.884 14.202 1.00 91.00 442 PRO A CA 1
ATOM 3506 C C . PRO A 1 442 ? 18.383 -21.334 15.554 1.00 91.00 442 PRO A C 1
ATOM 3508 O O . PRO A 1 442 ? 17.645 -21.477 16.529 1.00 91.00 442 PRO A O 1
ATOM 3511 N N . PHE A 1 443 ? 19.685 -21.621 15.591 1.00 88.88 443 PHE A N 1
ATOM 3512 C CA . PHE A 1 443 ? 20.402 -22.086 16.787 1.00 88.88 443 PHE A CA 1
ATOM 3513 C C . PHE A 1 443 ? 19.817 -23.339 17.471 1.00 88.88 443 PHE A C 1
ATOM 3515 O O . PHE A 1 443 ? 20.068 -23.552 18.653 1.00 88.88 443 PHE A O 1
ATOM 3522 N N . ALA A 1 444 ? 19.090 -24.208 16.754 1.00 83.69 444 ALA A N 1
ATOM 3523 C CA . ALA A 1 444 ? 18.457 -25.404 17.334 1.00 83.69 444 ALA A CA 1
ATOM 3524 C C . ALA A 1 444 ? 19.418 -26.357 18.080 1.00 83.69 444 ALA A C 1
ATOM 3526 O O . ALA A 1 444 ? 18.975 -27.134 18.920 1.00 83.69 444 ALA A O 1
ATOM 3527 N N . ASN A 1 445 ? 20.722 -26.290 17.792 1.00 81.38 445 ASN A N 1
ATOM 3528 C CA . ASN A 1 445 ? 21.744 -27.113 18.440 1.00 81.38 445 ASN A CA 1
ATOM 3529 C C . ASN A 1 445 ? 22.233 -26.555 19.789 1.00 81.38 445 ASN A C 1
ATOM 3531 O O . ASN A 1 445 ? 22.932 -27.271 20.504 1.00 81.38 445 ASN A O 1
ATOM 3535 N N . ALA A 1 446 ? 21.903 -25.306 20.135 1.00 82.50 446 ALA A N 1
ATOM 3536 C CA . ALA A 1 446 ? 22.285 -24.715 21.414 1.00 82.50 446 ALA A CA 1
ATOM 3537 C C . ALA A 1 446 ? 21.448 -25.327 22.548 1.00 82.50 446 ALA A C 1
ATOM 3539 O O . ALA A 1 446 ? 20.218 -25.296 22.515 1.00 82.50 446 ALA A O 1
ATOM 3540 N N . ARG A 1 447 ? 22.111 -25.874 23.570 1.00 78.56 447 ARG A N 1
ATOM 3541 C CA . ARG A 1 447 ? 21.473 -26.565 24.704 1.00 78.56 447 ARG A CA 1
ATOM 3542 C C . ARG A 1 447 ? 21.143 -25.629 25.862 1.00 78.56 447 ARG A C 1
ATOM 3544 O O . ARG A 1 447 ? 20.408 -26.012 26.767 1.00 78.56 447 ARG A O 1
ATOM 3551 N N . SER A 1 448 ? 21.693 -24.415 25.859 1.00 82.56 448 SER A N 1
ATOM 3552 C CA . SER A 1 448 ? 21.442 -23.391 26.875 1.00 82.56 448 SER A CA 1
ATOM 3553 C C . SER A 1 448 ? 21.503 -21.981 26.286 1.00 82.56 448 SER A C 1
ATOM 3555 O O . SER A 1 448 ? 22.108 -21.762 25.236 1.00 82.56 448 SER A O 1
ATOM 3557 N N . LEU A 1 449 ? 20.920 -21.008 26.994 1.00 80.62 449 LEU A N 1
ATOM 3558 C CA . LEU A 1 449 ? 21.025 -19.587 26.647 1.00 80.62 449 LEU A CA 1
ATOM 3559 C C . LEU A 1 449 ? 22.489 -19.128 26.576 1.00 80.62 449 LEU A C 1
ATOM 3561 O O . LEU A 1 449 ? 22.865 -18.441 25.635 1.00 80.62 449 LEU A O 1
ATOM 3565 N N . LEU A 1 450 ? 23.324 -19.547 27.533 1.00 83.00 450 LEU A N 1
ATOM 3566 C CA . LEU A 1 450 ? 24.743 -19.189 27.558 1.00 83.00 450 LEU A CA 1
ATOM 3567 C C . LEU A 1 450 ? 25.481 -19.723 26.323 1.00 83.00 450 LEU A C 1
ATOM 3569 O O . LEU A 1 450 ? 26.262 -19.001 25.713 1.00 83.00 450 LEU A O 1
ATOM 3573 N N . GLU A 1 451 ? 25.209 -20.968 25.927 1.00 84.50 451 GLU A N 1
ATOM 3574 C CA . GLU A 1 451 ? 25.781 -21.554 24.711 1.00 84.50 451 GLU A CA 1
ATOM 3575 C C . GLU A 1 451 ? 25.306 -20.816 23.453 1.00 84.50 451 GLU A C 1
ATOM 3577 O O . GLU A 1 451 ? 26.106 -20.558 22.558 1.00 84.50 451 GLU A O 1
ATOM 3582 N N . MET A 1 452 ? 24.030 -20.420 23.395 1.00 84.88 452 MET A N 1
ATOM 3583 C CA . MET A 1 452 ? 23.487 -19.631 22.287 1.00 84.88 452 MET A CA 1
ATOM 3584 C C . MET A 1 452 ? 24.170 -18.264 22.175 1.00 84.88 452 MET A C 1
ATOM 3586 O O . MET A 1 452 ? 24.600 -17.899 21.084 1.00 84.88 452 MET A O 1
ATOM 3590 N N . VAL A 1 453 ? 24.327 -17.543 23.290 1.00 84.62 453 VAL A N 1
ATOM 3591 C CA . VAL A 1 453 ? 25.037 -16.253 23.330 1.00 84.62 453 VAL A CA 1
ATOM 3592 C C . VAL A 1 453 ? 26.483 -16.426 22.869 1.00 84.62 453 VAL A C 1
ATOM 3594 O O . VAL A 1 453 ? 26.926 -15.726 21.965 1.00 84.62 453 VAL A O 1
ATOM 3597 N N . GLN A 1 454 ? 27.194 -17.435 23.381 1.00 85.44 454 GLN A N 1
ATOM 3598 C CA . GLN A 1 454 ? 28.566 -17.729 22.955 1.00 85.44 454 GLN A CA 1
ATOM 3599 C C . GLN A 1 454 ? 28.670 -18.096 21.467 1.00 85.44 454 GLN A C 1
ATOM 3601 O O . GLN A 1 454 ? 29.669 -17.772 20.823 1.00 85.44 454 GLN A O 1
ATOM 3606 N N . LEU A 1 455 ? 27.677 -18.797 20.911 1.00 86.50 455 LEU A N 1
ATOM 3607 C CA . LEU A 1 455 ? 27.626 -19.123 19.484 1.00 86.50 455 LEU A CA 1
ATOM 3608 C C . LEU A 1 455 ? 27.410 -17.870 18.635 1.00 86.50 455 LEU A C 1
ATOM 3610 O O . LEU A 1 455 ? 28.128 -17.689 17.653 1.00 86.50 455 LEU A O 1
ATOM 3614 N N . ILE A 1 456 ? 26.467 -17.015 19.033 1.00 88.00 456 ILE A N 1
ATOM 3615 C CA . ILE A 1 456 ? 26.173 -15.740 18.375 1.00 88.00 456 ILE A CA 1
ATOM 3616 C C . ILE A 1 456 ? 27.408 -14.831 18.400 1.00 88.00 456 ILE A C 1
ATOM 3618 O O . ILE A 1 456 ? 27.807 -14.330 17.353 1.00 88.00 456 ILE A O 1
ATOM 3622 N N . ASP A 1 457 ? 28.078 -14.696 19.544 1.00 85.50 457 ASP A N 1
ATOM 3623 C CA . ASP A 1 457 ? 29.270 -13.851 19.678 1.00 85.50 457 ASP A CA 1
ATOM 3624 C C . ASP A 1 457 ? 30.451 -14.356 18.835 1.00 85.50 457 ASP A C 1
ATOM 3626 O O . ASP A 1 457 ? 31.214 -13.566 18.281 1.00 85.50 457 ASP A O 1
ATOM 3630 N N . ARG A 1 458 ? 30.623 -15.681 18.720 1.00 85.75 458 ARG A N 1
ATOM 3631 C CA . ARG A 1 458 ? 31.759 -16.283 17.996 1.00 85.75 458 ARG A CA 1
ATOM 3632 C C . ARG A 1 458 ? 31.532 -16.434 16.497 1.00 85.75 458 ARG A C 1
ATOM 3634 O O . ARG A 1 458 ? 32.500 -16.408 15.742 1.00 85.75 458 ARG A O 1
ATOM 3641 N N . ARG A 1 459 ? 30.299 -16.722 16.074 1.00 87.25 459 ARG A N 1
ATOM 3642 C CA . ARG A 1 459 ? 29.975 -17.134 14.694 1.00 87.25 459 ARG A CA 1
ATOM 3643 C C . ARG A 1 459 ? 28.911 -16.269 14.024 1.00 87.25 459 ARG A C 1
ATOM 3645 O O . ARG A 1 459 ? 28.722 -16.405 12.821 1.00 87.25 459 ARG A O 1
ATOM 3652 N N . GLY A 1 460 ? 28.235 -15.400 14.768 1.00 90.00 460 GLY A N 1
ATOM 3653 C CA . GLY A 1 460 ? 27.093 -14.639 14.282 1.00 90.00 460 GLY A CA 1
ATOM 3654 C C . GLY A 1 460 ? 25.853 -15.505 14.050 1.00 90.00 460 GLY A C 1
ATOM 3655 O O . GLY A 1 460 ? 25.670 -16.558 14.669 1.00 90.00 460 GLY A O 1
ATOM 3656 N N . ALA A 1 461 ? 24.979 -15.044 13.155 1.00 91.75 461 ALA A N 1
ATOM 3657 C CA . ALA A 1 461 ? 23.784 -15.782 12.763 1.00 91.75 461 ALA A CA 1
ATOM 3658 C C . ALA A 1 461 ? 24.129 -17.082 12.000 1.00 91.75 461 ALA A C 1
ATOM 3660 O O . ALA A 1 461 ? 25.166 -17.151 11.335 1.00 91.75 461 ALA A O 1
ATOM 3661 N N . PRO A 1 462 ? 23.278 -18.127 12.047 1.00 92.81 462 PRO A N 1
ATOM 3662 C CA . PRO A 1 462 ? 23.551 -19.391 11.368 1.00 92.81 462 PRO A CA 1
ATOM 3663 C C . PRO A 1 462 ? 23.657 -19.193 9.851 1.00 92.81 462 PRO A C 1
ATOM 3665 O O . PRO A 1 462 ? 22.848 -18.477 9.268 1.00 92.81 462 PRO A O 1
ATOM 3668 N N . ALA A 1 463 ? 24.622 -19.832 9.191 1.00 91.94 463 ALA A N 1
ATOM 3669 C CA . ALA A 1 463 ? 24.780 -19.707 7.742 1.00 91.94 463 ALA A CA 1
ATOM 3670 C C . ALA A 1 463 ? 23.698 -20.488 6.976 1.00 91.94 463 ALA A C 1
ATOM 3672 O O . ALA A 1 463 ? 23.319 -21.595 7.364 1.00 91.94 463 ALA A O 1
ATOM 3673 N N . LEU A 1 464 ? 23.232 -19.924 5.860 1.00 94.06 464 LEU A N 1
ATOM 3674 C CA . LEU A 1 464 ? 22.407 -20.635 4.880 1.00 94.06 464 LEU A CA 1
ATOM 3675 C C . LEU A 1 464 ? 23.263 -21.595 4.036 1.00 94.06 464 LEU A C 1
ATOM 3677 O O . LEU A 1 464 ? 24.448 -21.349 3.830 1.00 94.06 464 LEU A O 1
ATOM 3681 N N . SER A 1 465 ? 22.655 -22.676 3.534 1.00 90.12 465 SER A N 1
ATOM 3682 C CA . SER A 1 465 ? 23.330 -23.656 2.668 1.00 90.12 465 SER A CA 1
ATOM 3683 C C . SER A 1 465 ? 23.857 -23.019 1.375 1.00 90.12 465 SER A C 1
ATOM 3685 O O . SER A 1 465 ? 23.170 -22.198 0.767 1.00 90.12 465 SER A O 1
ATOM 3687 N N . ASP A 1 466 ? 25.029 -23.459 0.907 1.00 84.19 466 ASP A N 1
ATOM 3688 C CA . ASP A 1 466 ? 25.620 -23.022 -0.367 1.00 84.19 466 ASP A CA 1
ATOM 3689 C C . ASP A 1 466 ? 24.818 -23.449 -1.607 1.00 84.19 466 ASP A C 1
ATOM 3691 O O . ASP A 1 466 ? 25.044 -22.916 -2.690 1.00 84.19 466 ASP A O 1
ATOM 3695 N N . GLY A 1 467 ? 23.858 -24.372 -1.459 1.00 82.38 467 GLY A N 1
ATOM 3696 C CA . GLY A 1 467 ? 22.927 -24.746 -2.528 1.00 82.38 467 GLY A CA 1
ATOM 3697 C C . GLY A 1 467 ? 21.835 -23.705 -2.813 1.00 82.38 467 GLY A C 1
ATOM 3698 O O . GLY A 1 467 ? 21.098 -23.863 -3.784 1.00 82.38 467 GLY A O 1
ATOM 3699 N N . LEU A 1 468 ? 21.714 -22.665 -1.980 1.00 89.50 468 LEU A N 1
ATOM 3700 C CA . LEU A 1 468 ? 20.770 -21.559 -2.162 1.00 89.50 468 LEU A CA 1
ATOM 3701 C C . LEU A 1 468 ? 21.401 -20.404 -2.953 1.00 89.50 468 LEU A C 1
ATOM 3703 O O . LEU A 1 468 ? 22.620 -20.194 -2.947 1.00 89.50 468 LEU A O 1
ATOM 3707 N N . SER A 1 469 ? 20.553 -19.611 -3.604 1.00 85.75 469 SER A N 1
ATOM 3708 C CA . SER A 1 469 ? 20.956 -18.492 -4.450 1.00 85.75 469 SER A CA 1
ATOM 3709 C C . SER A 1 469 ? 21.814 -17.481 -3.682 1.00 85.75 469 SER A C 1
ATOM 3711 O O . SER A 1 469 ? 21.648 -17.253 -2.478 1.00 85.75 469 SER A O 1
ATOM 3713 N N . ALA A 1 470 ? 22.761 -16.857 -4.386 1.00 83.69 470 ALA A N 1
ATOM 3714 C CA . ALA A 1 470 ? 23.601 -15.814 -3.802 1.00 83.69 470 ALA A CA 1
ATOM 3715 C C . ALA A 1 470 ? 22.755 -14.629 -3.302 1.00 83.69 470 ALA A C 1
ATOM 3717 O O . ALA A 1 470 ? 23.072 -14.033 -2.278 1.00 83.69 470 ALA A O 1
ATOM 3718 N N . GLU A 1 471 ? 21.644 -14.335 -3.976 1.00 86.88 471 GLU A N 1
ATOM 3719 C CA . GLU A 1 471 ? 20.713 -13.262 -3.635 1.00 86.88 471 GLU A CA 1
ATOM 3720 C C . GLU A 1 471 ? 19.938 -13.554 -2.346 1.00 86.88 471 GLU A C 1
ATOM 3722 O O . GLU A 1 471 ? 19.772 -12.646 -1.534 1.00 86.88 471 GLU A O 1
ATOM 3727 N N . LEU A 1 472 ? 19.476 -14.795 -2.129 1.00 92.94 472 LEU A N 1
ATOM 3728 C CA . LEU A 1 472 ? 18.839 -15.180 -0.865 1.00 92.94 472 LEU A CA 1
ATOM 3729 C C . LEU A 1 472 ? 19.846 -15.127 0.291 1.00 92.94 472 LEU A C 1
ATOM 3731 O O . LEU A 1 472 ? 19.521 -14.632 1.371 1.00 92.94 472 LEU A O 1
ATOM 3735 N N . ARG A 1 473 ? 21.081 -15.588 0.059 1.00 94.56 473 ARG A N 1
ATOM 3736 C CA . ARG A 1 473 ? 22.155 -15.532 1.062 1.00 94.56 473 ARG A CA 1
ATOM 3737 C C . ARG A 1 473 ? 22.543 -14.095 1.420 1.00 94.56 473 ARG A C 1
ATOM 3739 O O . ARG A 1 473 ? 22.637 -13.790 2.609 1.00 94.56 473 ARG A O 1
ATOM 3746 N N . ASP A 1 474 ? 22.692 -13.204 0.436 1.00 93.06 474 ASP A N 1
ATOM 3747 C CA . ASP A 1 474 ? 22.950 -11.779 0.694 1.00 93.06 474 ASP A CA 1
ATOM 3748 C C . ASP A 1 474 ? 21.753 -11.137 1.412 1.00 93.06 474 ASP A C 1
ATOM 3750 O O . ASP A 1 474 ? 21.948 -10.531 2.464 1.00 93.06 474 ASP A O 1
ATOM 3754 N N . PHE A 1 475 ? 20.513 -11.374 0.961 1.00 95.44 475 PHE A N 1
ATOM 3755 C CA . PHE A 1 475 ? 19.296 -10.853 1.606 1.00 95.44 475 PHE A CA 1
ATOM 3756 C C . PHE A 1 475 ? 19.214 -11.229 3.087 1.00 95.44 475 PHE A C 1
ATOM 3758 O O . PHE A 1 475 ? 18.981 -10.374 3.945 1.00 95.44 475 PHE A O 1
ATOM 3765 N N . TYR A 1 476 ? 19.445 -12.507 3.387 1.00 97.50 476 TYR A N 1
ATOM 3766 C CA . TYR A 1 476 ? 19.497 -13.019 4.748 1.00 97.50 476 TYR A CA 1
ATOM 3767 C C . TYR A 1 476 ? 20.586 -12.317 5.568 1.00 97.50 476 TYR A C 1
ATOM 3769 O O . TYR A 1 476 ? 20.293 -11.806 6.648 1.00 97.50 476 TYR A O 1
ATOM 3777 N N . SER A 1 477 ? 21.802 -12.189 5.024 1.00 96.00 477 SER A N 1
ATOM 3778 C CA . SER A 1 477 ? 22.908 -11.518 5.718 1.00 96.00 477 SER A CA 1
ATOM 3779 C C . SER A 1 477 ? 22.611 -10.047 6.047 1.00 96.00 477 SER A C 1
ATOM 3781 O O . SER A 1 477 ? 22.968 -9.579 7.125 1.00 96.00 477 SER A O 1
ATOM 3783 N N . ARG A 1 478 ? 21.883 -9.328 5.176 1.00 95.75 478 ARG A N 1
ATOM 3784 C CA . ARG A 1 478 ? 21.441 -7.940 5.422 1.00 95.75 478 ARG A CA 1
ATOM 3785 C C . ARG A 1 478 ? 20.406 -7.825 6.540 1.00 95.75 478 ARG A C 1
ATOM 3787 O O . ARG A 1 478 ? 20.301 -6.758 7.150 1.00 95.75 478 ARG A O 1
ATOM 3794 N N . CYS A 1 479 ? 19.643 -8.890 6.790 1.00 96.88 479 CYS A N 1
ATOM 3795 C CA . CYS A 1 479 ? 18.701 -8.968 7.905 1.00 96.88 479 CYS A CA 1
ATOM 3796 C C . CYS A 1 479 ? 19.415 -9.308 9.223 1.00 96.88 479 CYS A C 1
ATOM 3798 O O . CYS A 1 479 ? 19.082 -8.754 10.268 1.00 96.88 479 CYS A O 1
ATOM 3800 N N . THR A 1 480 ? 20.402 -10.206 9.180 1.00 95.94 480 THR A N 1
ATOM 3801 C CA . THR A 1 480 ? 21.071 -10.762 10.367 1.00 95.94 480 THR A CA 1
ATOM 3802 C C . THR A 1 480 ? 22.483 -10.214 10.588 1.00 95.94 480 THR A C 1
ATOM 3804 O O . THR A 1 480 ? 23.368 -10.941 11.040 1.00 95.94 480 THR A O 1
ATOM 3807 N N . ASP A 1 481 ? 22.718 -8.943 10.255 1.00 93.75 481 ASP A N 1
ATOM 3808 C CA . ASP A 1 481 ? 23.982 -8.277 10.581 1.00 93.75 481 ASP A CA 1
ATOM 3809 C C . ASP A 1 481 ? 24.129 -8.164 12.110 1.00 93.75 481 ASP A C 1
ATOM 3811 O O . ASP A 1 481 ? 23.167 -7.852 12.825 1.00 93.75 481 ASP A O 1
ATOM 3815 N N . MET A 1 482 ? 25.325 -8.448 12.623 1.00 89.75 482 MET A N 1
ATOM 3816 C CA . MET A 1 482 ? 25.607 -8.394 14.058 1.00 89.75 482 MET A CA 1
ATOM 3817 C C . MET A 1 482 ? 25.519 -6.965 14.592 1.00 89.75 482 MET A C 1
ATOM 3819 O O . MET A 1 482 ? 25.001 -6.754 15.690 1.00 89.75 482 MET A O 1
ATOM 3823 N N . ASP A 1 483 ? 25.952 -5.976 13.807 1.00 88.75 483 ASP A N 1
ATOM 3824 C CA . ASP A 1 483 ? 25.757 -4.577 14.158 1.00 88.75 483 ASP A CA 1
ATOM 3825 C C . ASP A 1 483 ? 24.346 -4.126 13.764 1.00 88.75 483 ASP A C 1
ATOM 3827 O O . ASP A 1 483 ? 24.008 -3.980 12.586 1.00 88.75 483 ASP A O 1
ATOM 3831 N N . ARG A 1 484 ? 23.521 -3.817 14.771 1.00 89.88 484 ARG A N 1
ATOM 3832 C CA . ARG A 1 484 ? 22.152 -3.327 14.561 1.00 89.88 484 ARG A CA 1
ATOM 3833 C C . ARG A 1 484 ? 22.078 -2.095 13.656 1.00 89.88 484 ARG A C 1
ATOM 3835 O O . ARG A 1 484 ? 21.076 -1.934 12.972 1.00 89.88 484 ARG A O 1
ATOM 3842 N N . LYS A 1 485 ? 23.100 -1.226 13.641 1.00 88.19 485 LYS A N 1
ATOM 3843 C CA . LYS A 1 485 ? 23.116 -0.020 12.791 1.00 88.19 485 LYS A CA 1
ATOM 3844 C C . LYS A 1 485 ? 23.426 -0.333 11.328 1.00 88.19 485 LYS A C 1
ATOM 3846 O O . LYS A 1 485 ? 23.082 0.464 10.460 1.00 88.19 485 LYS A O 1
ATOM 3851 N N . SER A 1 486 ? 24.071 -1.467 11.077 1.00 90.19 486 SER A N 1
ATOM 3852 C CA . SER A 1 486 ? 24.434 -1.938 9.742 1.00 90.19 486 SER A CA 1
ATOM 3853 C C . SER A 1 486 ? 23.324 -2.777 9.094 1.00 90.19 486 SER A C 1
ATOM 3855 O O . SER A 1 486 ? 23.288 -2.901 7.865 1.00 90.19 486 SER A O 1
ATOM 3857 N N . ARG A 1 487 ? 22.366 -3.285 9.889 1.00 93.94 487 ARG A N 1
ATOM 3858 C CA . ARG A 1 487 ? 21.161 -3.962 9.379 1.00 93.94 487 ARG A CA 1
ATOM 3859 C C . ARG A 1 487 ? 20.379 -3.045 8.447 1.00 93.94 487 ARG A C 1
ATOM 3861 O O . ARG A 1 487 ? 20.103 -1.887 8.761 1.00 93.94 487 ARG A O 1
ATOM 3868 N N . LYS A 1 488 ? 19.980 -3.592 7.301 1.00 91.44 488 LYS A N 1
ATOM 3869 C CA . LYS A 1 488 ? 19.196 -2.851 6.312 1.00 91.44 488 LYS A CA 1
ATOM 3870 C C . LYS A 1 488 ? 17.790 -2.576 6.827 1.00 91.44 488 LYS A C 1
ATOM 3872 O O . LYS A 1 488 ? 17.145 -3.438 7.423 1.00 91.44 488 LYS A O 1
ATOM 3877 N N . SER A 1 489 ? 17.297 -1.369 6.566 1.00 91.88 489 SER A N 1
ATOM 3878 C CA . SER A 1 489 ? 15.906 -1.022 6.849 1.00 91.88 489 SER A CA 1
ATOM 3879 C C . SER A 1 489 ? 14.953 -1.861 5.992 1.00 91.88 489 SER A C 1
ATOM 3881 O O . SER A 1 489 ? 15.313 -2.323 4.910 1.00 91.88 489 SER A O 1
ATOM 3883 N N . VAL A 1 490 ? 13.698 -2.015 6.427 1.00 92.75 490 VAL A N 1
ATOM 3884 C CA . VAL A 1 490 ? 12.687 -2.762 5.655 1.00 92.75 490 VAL A CA 1
ATOM 3885 C C . VAL A 1 490 ? 12.529 -2.216 4.228 1.00 92.75 490 VAL A C 1
ATOM 3887 O O . VAL A 1 490 ? 12.321 -2.984 3.292 1.00 92.75 490 VAL A O 1
ATOM 3890 N N . GLN A 1 491 ? 12.641 -0.894 4.056 1.00 88.38 491 GLN A N 1
ATOM 3891 C CA . GLN A 1 491 ? 12.568 -0.259 2.741 1.00 88.38 491 GLN A CA 1
ATOM 3892 C C . GLN A 1 491 ? 13.729 -0.709 1.846 1.00 88.38 491 GLN A C 1
ATOM 3894 O O . GLN A 1 491 ? 13.494 -1.153 0.728 1.00 88.38 491 GLN A O 1
ATOM 3899 N N . GLU A 1 492 ? 14.962 -0.676 2.356 1.00 88.88 492 GLU A N 1
ATOM 3900 C CA . GLU A 1 492 ? 16.136 -1.163 1.620 1.00 88.88 492 GLU A CA 1
ATOM 3901 C C . GLU A 1 492 ? 16.061 -2.670 1.335 1.00 88.88 492 GLU A C 1
ATOM 3903 O O . GLU A 1 492 ? 16.489 -3.114 0.273 1.00 88.88 492 GLU A O 1
ATOM 3908 N N . LEU A 1 493 ? 15.492 -3.461 2.251 1.00 92.25 493 LEU A N 1
ATOM 3909 C CA . LEU A 1 493 ? 15.274 -4.896 2.052 1.00 92.25 493 LEU A CA 1
ATOM 3910 C C . LEU A 1 493 ? 14.257 -5.174 0.938 1.00 92.25 493 LEU A C 1
ATOM 3912 O O . LEU A 1 493 ? 14.494 -6.052 0.116 1.00 92.25 493 LEU A O 1
ATOM 3916 N N . LEU A 1 494 ? 13.161 -4.412 0.849 1.00 86.69 494 LEU A N 1
ATOM 3917 C CA . LEU A 1 494 ? 12.217 -4.496 -0.280 1.00 86.69 494 LEU A CA 1
ATOM 3918 C C . LEU A 1 494 ? 12.858 -4.097 -1.617 1.00 86.69 494 LEU A C 1
ATOM 3920 O O . LEU A 1 494 ? 12.375 -4.495 -2.681 1.00 86.69 494 LEU A O 1
ATOM 3924 N N . ASP A 1 495 ? 13.945 -3.329 -1.560 1.00 79.00 495 ASP A N 1
ATOM 3925 C CA . ASP A 1 495 ? 14.759 -2.925 -2.702 1.00 79.00 495 ASP A CA 1
ATOM 3926 C C . ASP A 1 495 ? 15.880 -3.908 -3.066 1.00 79.00 495 ASP A C 1
ATOM 3928 O O . ASP A 1 495 ? 16.592 -3.696 -4.048 1.00 79.00 495 ASP A O 1
ATOM 3932 N N . HIS A 1 496 ? 15.991 -5.017 -2.336 1.00 85.19 496 HIS A N 1
ATOM 3933 C CA . HIS A 1 496 ? 17.027 -6.024 -2.523 1.00 85.19 496 HIS A CA 1
ATOM 3934 C C . HIS A 1 496 ? 16.832 -6.888 -3.784 1.00 85.19 496 HIS A C 1
ATOM 3936 O O . HIS A 1 496 ? 15.708 -7.256 -4.137 1.00 85.19 496 HIS A O 1
ATOM 3942 N N . GLU A 1 497 ? 17.936 -7.311 -4.419 1.00 80.19 497 GLU A N 1
ATOM 3943 C CA . GLU A 1 497 ? 17.937 -8.124 -5.653 1.00 80.19 497 GLU A CA 1
ATOM 3944 C C . GLU A 1 497 ? 17.161 -9.443 -5.527 1.00 80.19 497 GLU A C 1
ATOM 3946 O O . GLU A 1 497 ? 16.562 -9.908 -6.500 1.00 80.19 497 GLU A O 1
ATOM 3951 N N . PHE A 1 498 ? 17.082 -9.989 -4.311 1.00 85.88 498 PHE A N 1
ATOM 3952 C CA . PHE A 1 498 ? 16.288 -11.179 -3.995 1.00 85.88 498 PHE A CA 1
ATOM 3953 C C . PHE A 1 498 ? 14.820 -11.054 -4.433 1.00 85.88 498 PHE A C 1
ATOM 3955 O O . PHE A 1 498 ? 14.247 -12.039 -4.892 1.00 85.88 498 PHE A O 1
ATOM 3962 N N . PHE A 1 499 ? 14.223 -9.857 -4.379 1.00 80.81 499 PHE A N 1
ATOM 3963 C CA . PHE A 1 499 ? 12.850 -9.610 -4.842 1.00 80.81 499 PHE A CA 1
ATOM 3964 C C . PHE A 1 499 ? 12.754 -9.196 -6.321 1.00 80.81 499 PHE A C 1
ATOM 3966 O O . PHE A 1 499 ? 11.662 -9.156 -6.885 1.00 80.81 499 PHE A O 1
ATOM 3973 N N . ILE A 1 500 ? 13.880 -8.885 -6.967 1.00 66.00 500 ILE A N 1
ATOM 3974 C CA . ILE A 1 500 ? 13.942 -8.336 -8.333 1.00 66.00 500 ILE A CA 1
ATOM 3975 C C . ILE A 1 500 ? 14.081 -9.454 -9.374 1.00 66.00 500 ILE A C 1
ATOM 3977 O O . ILE A 1 500 ? 13.598 -9.319 -10.500 1.00 66.00 500 ILE A O 1
ATOM 3981 N N . VAL A 1 501 ? 14.706 -10.573 -9.000 1.00 54.69 501 VAL A N 1
ATOM 3982 C CA . VAL A 1 501 ? 15.067 -11.653 -9.921 1.00 54.69 501 VAL A CA 1
ATOM 3983 C C . VAL A 1 501 ? 14.317 -12.932 -9.549 1.00 54.69 501 VAL A C 1
ATOM 3985 O O . VAL A 1 501 ? 14.730 -13.692 -8.679 1.00 54.69 501 VAL A O 1
ATOM 3988 N N . SER A 1 502 ? 13.216 -13.212 -10.247 1.00 54.34 502 SER A N 1
ATOM 3989 C CA . SER A 1 502 ? 12.885 -14.610 -10.531 1.00 54.34 502 SER A CA 1
ATOM 3990 C C . SER A 1 502 ? 13.507 -14.923 -11.888 1.00 54.34 502 SER A C 1
ATOM 3992 O O . SER A 1 502 ? 13.127 -14.277 -12.869 1.00 54.34 502 SER A O 1
ATOM 3994 N N . PRO A 1 503 ? 14.479 -15.843 -11.980 1.00 57.53 503 PRO A N 1
ATOM 3995 C CA . PRO A 1 503 ? 14.981 -16.290 -13.269 1.00 57.53 503 PRO A CA 1
ATOM 3996 C C . PRO A 1 503 ? 13.805 -16.834 -14.087 1.00 57.53 503 PRO A C 1
ATOM 3998 O O . PRO A 1 503 ? 13.074 -17.722 -13.639 1.00 57.53 503 PRO A O 1
ATOM 4001 N N . VAL A 1 504 ? 13.565 -16.255 -15.262 1.00 60.56 504 VAL A N 1
ATOM 4002 C CA . VAL A 1 504 ? 12.494 -16.701 -16.174 1.00 60.56 504 VAL A CA 1
ATOM 4003 C C . VAL A 1 504 ? 12.869 -18.060 -16.777 1.00 60.56 504 VAL A C 1
ATOM 4005 O O . VAL A 1 504 ? 11.988 -18.812 -17.177 1.00 60.56 504 VAL A O 1
ATOM 4008 N N . PHE A 1 505 ? 14.160 -18.400 -16.752 1.00 63.75 505 PHE A N 1
ATOM 4009 C CA . PHE A 1 505 ? 14.751 -19.698 -17.065 1.00 63.75 505 PHE A CA 1
ATOM 4010 C C . PHE A 1 505 ? 15.744 -20.113 -15.959 1.00 63.75 505 PHE A C 1
ATOM 4012 O O . PHE A 1 505 ? 16.183 -19.254 -15.198 1.00 63.75 505 PHE A O 1
ATOM 4019 N N . ARG A 1 506 ? 16.080 -21.402 -15.825 1.00 59.22 506 ARG A N 1
ATOM 4020 C CA . ARG A 1 506 ? 17.194 -21.893 -14.992 1.00 59.22 506 ARG A CA 1
ATOM 4021 C C . ARG A 1 506 ? 18.514 -21.754 -15.744 1.00 59.22 506 ARG A C 1
ATOM 4023 O O . ARG A 1 506 ? 19.378 -21.018 -15.288 1.00 59.22 506 ARG A O 1
ATOM 4030 N N . ASP A 1 507 ? 18.596 -22.380 -16.912 1.00 61.16 507 ASP A N 1
ATOM 4031 C CA . ASP A 1 507 ? 19.828 -22.550 -17.679 1.00 61.16 507 ASP A CA 1
ATOM 4032 C C . ASP A 1 507 ? 19.647 -22.249 -19.177 1.00 61.16 507 ASP A C 1
ATOM 4034 O O . ASP A 1 507 ? 20.610 -21.862 -19.837 1.00 61.16 507 ASP A O 1
ATOM 4038 N N . SER A 1 508 ? 18.436 -22.398 -19.739 1.00 77.56 508 SER A N 1
ATOM 4039 C CA . SER A 1 508 ? 18.230 -22.295 -21.195 1.00 77.56 508 SER A CA 1
ATOM 4040 C C . SER A 1 508 ? 16.856 -21.765 -21.629 1.00 77.56 508 SER A C 1
ATOM 4042 O O . SER A 1 508 ? 15.885 -21.727 -20.865 1.00 77.56 508 SER A O 1
ATOM 4044 N N . TRP A 1 509 ? 16.779 -21.340 -22.890 1.00 88.06 509 TRP A N 1
ATOM 4045 C CA . TRP A 1 509 ? 15.542 -20.999 -23.586 1.00 88.06 509 TRP A CA 1
ATOM 4046 C C . TRP A 1 509 ? 15.630 -21.431 -25.050 1.00 88.06 509 TRP A C 1
ATOM 4048 O O . TRP A 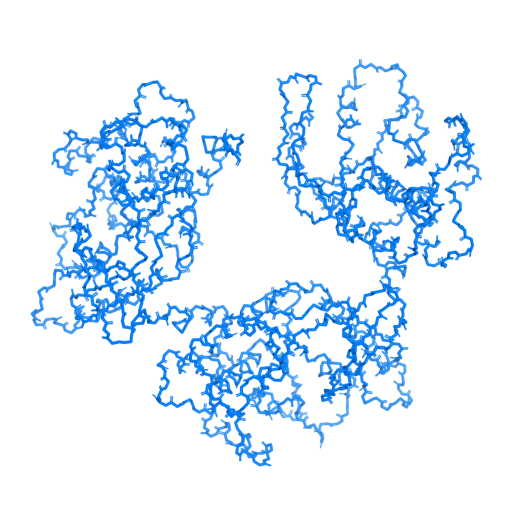1 509 ? 16.688 -21.340 -25.674 1.00 88.06 509 TRP A O 1
ATOM 4058 N N . ASP A 1 510 ? 14.495 -21.837 -25.601 1.00 88.31 510 ASP A N 1
ATOM 4059 C CA . ASP A 1 510 ? 14.370 -22.279 -26.980 1.00 88.31 510 ASP A CA 1
ATOM 4060 C C . ASP A 1 510 ? 13.768 -21.175 -27.845 1.00 88.31 510 ASP A C 1
ATOM 4062 O O . ASP A 1 510 ? 12.782 -20.524 -27.480 1.00 88.31 510 ASP A O 1
ATOM 4066 N N . PHE A 1 511 ? 14.356 -20.974 -29.021 1.00 91.56 511 PHE A N 1
ATOM 4067 C CA . PHE A 1 511 ? 13.797 -20.105 -30.048 1.00 91.56 511 PHE A CA 1
ATOM 4068 C C . PHE A 1 511 ? 12.502 -20.704 -30.606 1.00 91.56 511 PHE A C 1
ATOM 4070 O O . PHE A 1 511 ? 12.473 -21.861 -31.021 1.00 91.56 511 PHE A O 1
ATOM 4077 N N . VAL A 1 512 ? 11.443 -19.896 -30.672 1.00 91.44 512 VAL A N 1
ATOM 4078 C CA . VAL A 1 512 ? 10.165 -20.279 -31.290 1.00 91.44 512 VAL A CA 1
ATOM 4079 C C . VAL A 1 512 ? 10.042 -19.671 -32.680 1.00 91.44 512 VAL A C 1
ATOM 4081 O O . VAL A 1 512 ? 9.848 -20.387 -33.660 1.00 91.44 512 VAL A O 1
ATOM 4084 N N . ARG A 1 513 ? 10.118 -18.339 -32.776 1.00 90.94 513 ARG A N 1
ATOM 4085 C CA . ARG A 1 513 ? 10.019 -17.618 -34.051 1.00 90.94 513 ARG A CA 1
ATOM 4086 C C . ARG A 1 513 ? 10.600 -16.213 -33.973 1.00 90.94 513 ARG A C 1
ATOM 4088 O O . ARG A 1 513 ? 10.691 -15.605 -32.909 1.00 90.94 513 ARG A O 1
ATOM 4095 N N . PHE A 1 514 ? 10.921 -15.664 -35.137 1.00 89.38 514 PHE A N 1
ATOM 4096 C CA . PHE A 1 514 ? 11.277 -14.259 -35.285 1.00 89.38 514 PHE A CA 1
ATOM 4097 C C . PHE A 1 514 ? 10.026 -13.376 -35.169 1.00 89.38 514 PHE A C 1
ATOM 4099 O O . PHE A 1 514 ? 9.006 -13.672 -35.794 1.00 89.38 514 PHE A O 1
ATOM 4106 N N . VAL A 1 515 ? 10.101 -12.299 -34.381 1.00 84.62 515 VAL A N 1
ATOM 4107 C CA . VAL A 1 515 ? 8.980 -11.367 -34.167 1.00 84.62 515 VAL A CA 1
ATOM 4108 C C . VAL A 1 515 ? 9.186 -10.092 -34.973 1.00 84.62 515 VAL A C 1
ATOM 4110 O O . VAL A 1 515 ? 8.332 -9.721 -35.777 1.00 84.62 515 VAL A O 1
ATOM 4113 N N . ALA A 1 516 ? 10.313 -9.409 -34.765 1.00 77.06 516 ALA A N 1
ATOM 4114 C CA . ALA A 1 516 ? 10.602 -8.140 -35.422 1.00 77.06 516 ALA A CA 1
ATOM 4115 C C . ALA A 1 516 ? 12.096 -7.805 -35.380 1.00 77.06 516 ALA A C 1
ATOM 4117 O O . ALA A 1 516 ? 12.810 -8.211 -34.466 1.00 77.06 516 ALA A O 1
ATOM 4118 N N . ARG A 1 517 ? 12.551 -6.992 -36.340 1.00 72.94 517 ARG A N 1
ATOM 4119 C CA . ARG A 1 517 ? 13.878 -6.364 -36.308 1.00 72.94 517 ARG A CA 1
ATOM 4120 C C . ARG A 1 517 ? 13.744 -5.009 -35.615 1.00 72.94 517 ARG A C 1
ATOM 4122 O O . ARG A 1 517 ? 13.036 -4.142 -36.122 1.00 72.94 517 ARG A O 1
ATOM 4129 N N . GLY A 1 518 ? 14.370 -4.839 -34.453 1.00 63.38 518 GLY A N 1
ATOM 4130 C CA . GLY A 1 518 ? 14.462 -3.550 -33.766 1.00 63.38 518 GLY A CA 1
ATOM 4131 C C . GLY A 1 518 ? 15.680 -2.745 -34.231 1.00 63.38 518 GLY A C 1
ATOM 4132 O O . GLY A 1 518 ? 16.591 -3.289 -34.849 1.00 63.38 518 GLY A O 1
ATOM 4133 N N . PHE A 1 519 ? 15.729 -1.452 -33.894 1.00 54.09 519 PHE A N 1
ATOM 4134 C CA . PHE A 1 519 ? 16.848 -0.563 -34.260 1.00 54.09 519 PHE A CA 1
ATOM 4135 C C . PHE A 1 519 ? 18.199 -1.020 -33.674 1.00 54.09 519 PHE A C 1
ATOM 4137 O O . PHE A 1 519 ? 19.238 -0.835 -34.295 1.00 54.09 519 PHE A O 1
ATOM 4144 N N . PHE A 1 520 ? 18.177 -1.657 -32.497 1.00 59.09 520 PHE A N 1
ATOM 4145 C CA . PHE A 1 520 ? 19.369 -2.106 -31.760 1.00 59.09 520 PHE A CA 1
ATOM 4146 C C . PHE A 1 520 ? 19.481 -3.634 -31.618 1.00 59.09 520 PHE A C 1
ATOM 4148 O O . PHE A 1 520 ? 20.277 -4.116 -30.813 1.00 59.09 520 PHE A O 1
ATOM 4155 N N . GLY A 1 521 ? 18.673 -4.397 -32.360 1.00 69.25 521 GLY A N 1
ATOM 4156 C CA . GLY A 1 521 ? 18.732 -5.856 -32.347 1.00 69.25 521 GLY A CA 1
ATOM 4157 C C . GLY A 1 521 ? 17.407 -6.553 -32.632 1.00 69.25 521 GLY A C 1
ATOM 4158 O O . GLY A 1 521 ? 16.341 -5.932 -32.644 1.00 69.25 521 GLY A O 1
ATOM 4159 N N . ASP A 1 522 ? 17.489 -7.858 -32.873 1.00 81.25 522 ASP A N 1
ATOM 4160 C CA . ASP A 1 522 ? 16.343 -8.695 -33.218 1.00 81.25 522 ASP A CA 1
ATOM 4161 C C . ASP A 1 522 ? 15.506 -9.046 -31.978 1.00 81.25 522 ASP A C 1
ATOM 4163 O O . ASP A 1 522 ? 16.032 -9.279 -30.885 1.00 81.25 522 ASP A O 1
ATOM 4167 N N . ILE A 1 523 ? 14.186 -9.085 -32.166 1.00 86.19 523 ILE A N 1
ATOM 4168 C CA . ILE A 1 523 ? 13.204 -9.536 -31.181 1.00 86.19 523 ILE A CA 1
ATOM 4169 C C . ILE A 1 523 ? 12.693 -10.906 -31.621 1.00 86.19 523 ILE A C 1
ATOM 4171 O O . ILE A 1 523 ? 12.202 -11.079 -32.742 1.00 86.19 523 ILE A O 1
ATOM 4175 N N . GLN A 1 524 ? 12.787 -11.874 -30.719 1.00 90.06 524 GLN A N 1
ATOM 4176 C CA . GLN A 1 524 ? 12.411 -13.264 -30.946 1.00 90.06 524 GLN A CA 1
ATOM 4177 C C . GLN A 1 524 ? 11.393 -13.713 -29.897 1.00 90.06 524 GLN A C 1
ATOM 4179 O O . GLN A 1 524 ? 11.455 -13.297 -28.745 1.00 90.06 524 GLN A O 1
ATOM 4184 N N . GLU A 1 525 ? 10.455 -14.567 -30.288 1.00 92.06 525 GLU A N 1
ATOM 4185 C CA . GLU A 1 525 ? 9.626 -15.316 -29.347 1.00 92.06 525 GLU A CA 1
ATOM 4186 C C . GLU A 1 525 ? 10.441 -16.517 -28.878 1.00 92.06 525 GLU A C 1
ATOM 4188 O O . GLU A 1 525 ? 10.982 -17.263 -29.699 1.00 92.06 525 GLU A O 1
ATOM 4193 N N . VAL A 1 526 ? 10.529 -16.688 -27.564 1.00 91.94 526 VAL A N 1
ATOM 4194 C CA . VAL A 1 526 ? 11.274 -17.769 -26.923 1.00 91.94 526 VAL A CA 1
ATOM 4195 C C . VAL A 1 526 ? 10.409 -18.460 -25.878 1.00 91.94 526 VAL A C 1
ATOM 4197 O O . VAL A 1 526 ? 9.486 -17.862 -25.317 1.00 91.94 526 VAL A O 1
ATOM 4200 N N . VAL A 1 527 ? 10.717 -19.721 -25.600 1.00 87.31 527 VAL A N 1
ATOM 4201 C CA . VAL A 1 527 ? 10.152 -20.472 -24.475 1.00 87.31 527 VAL A CA 1
ATOM 4202 C C . VAL A 1 527 ? 11.290 -20.835 -23.543 1.00 87.31 527 VAL A C 1
ATOM 4204 O O . VAL A 1 527 ? 12.269 -21.441 -23.957 1.00 87.31 527 VAL A O 1
ATOM 4207 N N . THR A 1 528 ? 11.189 -20.434 -22.282 1.00 83.56 528 THR A N 1
ATOM 4208 C CA . THR A 1 528 ? 12.198 -20.791 -21.285 1.00 83.56 528 THR A CA 1
ATOM 4209 C C . THR A 1 528 ? 12.062 -22.237 -20.828 1.00 83.56 528 THR A C 1
ATOM 4211 O O . THR A 1 528 ? 10.981 -22.818 -20.909 1.00 83.56 528 THR A O 1
ATOM 4214 N N . ASP A 1 529 ? 13.116 -22.795 -20.235 1.00 75.69 529 ASP A N 1
ATOM 4215 C CA . ASP A 1 529 ? 13.089 -24.111 -19.570 1.00 75.69 529 ASP A CA 1
ATOM 4216 C C . ASP A 1 529 ? 12.093 -24.222 -18.388 1.00 75.69 529 ASP A C 1
ATOM 4218 O O . ASP A 1 529 ? 11.844 -25.306 -17.856 1.00 75.69 529 ASP A O 1
ATOM 4222 N N . ARG A 1 530 ? 11.486 -23.102 -17.975 1.00 74.62 530 ARG A N 1
ATOM 4223 C CA . ARG A 1 530 ? 10.365 -23.039 -17.024 1.00 74.62 530 ARG A CA 1
ATOM 4224 C C . ARG A 1 530 ? 8.998 -23.007 -17.717 1.00 74.62 530 ARG A C 1
ATOM 4226 O O . ARG A 1 530 ? 7.989 -22.781 -17.055 1.00 74.62 530 ARG A O 1
ATOM 4233 N N . GLY A 1 531 ? 8.956 -23.193 -19.034 1.00 75.62 531 GLY A N 1
ATOM 4234 C CA . GLY A 1 531 ? 7.743 -23.158 -19.849 1.00 75.62 531 GLY A CA 1
ATOM 4235 C C . GLY A 1 531 ? 7.171 -21.754 -20.067 1.00 75.62 531 GLY A C 1
ATOM 4236 O O . GLY A 1 531 ? 6.022 -21.625 -20.490 1.00 75.62 531 GLY A O 1
ATOM 4237 N N . ILE A 1 532 ? 7.930 -20.689 -19.779 1.00 79.62 532 ILE A N 1
ATOM 4238 C CA . ILE A 1 532 ? 7.450 -19.313 -19.942 1.00 79.62 532 ILE A CA 1
ATOM 4239 C C . ILE A 1 532 ? 7.713 -18.866 -21.375 1.00 79.62 532 ILE A C 1
ATOM 4241 O O . ILE A 1 532 ? 8.857 -18.693 -21.791 1.00 79.62 532 ILE A O 1
ATOM 4245 N N . ARG A 1 533 ? 6.633 -18.621 -22.114 1.00 85.62 533 ARG A N 1
ATOM 4246 C CA . ARG A 1 533 ? 6.689 -18.022 -23.445 1.00 85.62 533 ARG A CA 1
ATOM 4247 C C . ARG A 1 533 ? 6.804 -16.504 -23.333 1.00 85.62 533 ARG A C 1
ATOM 4249 O O . ARG A 1 533 ? 5.957 -15.866 -22.707 1.00 85.62 533 ARG A O 1
ATOM 4256 N N . CYS A 1 534 ? 7.848 -15.926 -23.911 1.00 89.50 534 CYS A N 1
ATOM 4257 C CA . CYS A 1 534 ? 8.130 -14.497 -23.806 1.00 89.50 534 CYS A CA 1
ATOM 4258 C C . CYS A 1 534 ? 8.867 -13.949 -25.038 1.00 89.50 534 CYS A C 1
ATOM 4260 O O . CYS A 1 534 ? 9.277 -14.703 -25.918 1.00 89.50 534 CYS A O 1
ATOM 4262 N N . ALA A 1 535 ? 8.997 -12.625 -25.125 1.00 90.50 535 ALA A N 1
ATOM 4263 C CA . ALA A 1 535 ? 9.815 -11.963 -26.134 1.00 90.50 535 ALA A CA 1
ATOM 4264 C C . ALA A 1 535 ? 11.236 -11.748 -25.593 1.00 90.50 535 ALA A C 1
ATOM 4266 O O . ALA A 1 535 ? 11.402 -11.213 -24.498 1.00 90.50 535 ALA A O 1
ATOM 4267 N N . ALA A 1 536 ? 12.255 -12.119 -26.361 1.00 89.94 536 ALA A N 1
ATOM 4268 C CA . ALA A 1 536 ? 13.659 -11.856 -26.076 1.00 89.94 536 ALA A CA 1
ATOM 4269 C C . ALA A 1 536 ? 14.216 -10.863 -27.100 1.00 89.94 536 ALA A C 1
ATOM 4271 O O . ALA A 1 536 ? 14.138 -11.096 -28.306 1.00 89.94 536 ALA A O 1
ATOM 4272 N N . LYS A 1 537 ? 14.773 -9.750 -26.617 1.00 87.50 537 LYS A N 1
ATOM 4273 C CA . LYS A 1 537 ? 15.486 -8.765 -27.436 1.00 87.50 537 LYS A CA 1
ATOM 4274 C C . LYS A 1 537 ? 16.983 -8.884 -27.180 1.00 87.50 537 LYS A C 1
ATOM 4276 O O . LYS A 1 537 ? 17.417 -8.674 -26.047 1.00 87.50 537 LYS A O 1
ATOM 4281 N N . THR A 1 538 ? 17.756 -9.171 -28.222 1.00 86.06 538 THR A N 1
ATOM 4282 C CA . THR A 1 538 ? 19.220 -9.289 -28.135 1.00 86.06 538 THR A CA 1
ATOM 4283 C C . THR A 1 538 ? 19.874 -7.966 -28.504 1.00 86.06 538 THR A C 1
ATOM 4285 O O . THR A 1 538 ? 19.671 -7.468 -29.604 1.00 86.06 538 THR A O 1
ATOM 4288 N N . LEU A 1 539 ? 20.662 -7.397 -27.597 1.00 81.94 539 LEU A N 1
ATOM 4289 C CA . LEU A 1 539 ? 21.427 -6.168 -27.787 1.00 81.94 539 LEU A CA 1
ATOM 4290 C C . LEU A 1 539 ? 22.913 -6.514 -27.895 1.00 81.94 539 LEU A C 1
ATOM 4292 O O . LEU A 1 539 ? 23.506 -6.997 -26.929 1.00 81.94 539 LEU A O 1
ATOM 4296 N N . ASN A 1 540 ? 23.512 -6.221 -29.048 1.00 78.88 540 ASN A N 1
ATOM 4297 C CA . ASN A 1 540 ? 24.947 -6.385 -29.275 1.00 78.88 540 ASN A CA 1
ATOM 4298 C C . ASN A 1 540 ? 25.636 -5.028 -29.109 1.00 78.88 540 ASN A C 1
ATOM 4300 O O . ASN A 1 540 ? 25.392 -4.102 -29.883 1.00 78.88 540 ASN A O 1
ATOM 4304 N N . LEU A 1 541 ? 26.480 -4.892 -28.089 1.00 74.06 541 LEU A N 1
ATOM 4305 C CA . LEU A 1 541 ? 27.177 -3.645 -27.792 1.00 74.06 541 LEU A CA 1
ATOM 4306 C C . LEU A 1 541 ? 28.374 -3.465 -28.747 1.00 74.06 541 LEU A C 1
ATOM 4308 O O . LEU A 1 541 ? 29.158 -4.402 -28.917 1.00 74.06 541 LEU A O 1
ATOM 4312 N N . PRO A 1 542 ? 28.577 -2.269 -29.337 1.00 64.69 542 PRO A N 1
ATOM 4313 C CA . PRO A 1 542 ? 29.642 -2.009 -30.308 1.00 64.69 542 PRO A CA 1
ATOM 4314 C C . PRO A 1 542 ? 31.002 -1.839 -29.613 1.00 64.69 542 PRO A C 1
ATOM 4316 O O . PRO A 1 542 ? 31.582 -0.753 -29.570 1.00 64.69 542 PRO A O 1
ATOM 4319 N N . VAL A 1 543 ? 31.516 -2.911 -29.011 1.00 66.19 543 VAL A N 1
ATOM 4320 C CA . VAL A 1 543 ? 32.738 -2.883 -28.202 1.00 66.19 543 VAL A CA 1
ATOM 4321 C C . VAL A 1 543 ? 33.856 -3.626 -28.918 1.00 66.19 543 VAL A C 1
ATOM 4323 O O . VAL A 1 543 ? 33.855 -4.849 -28.985 1.00 66.19 543 VAL A O 1
ATOM 4326 N N . GLN A 1 544 ? 34.869 -2.896 -29.396 1.00 60.66 544 GLN A N 1
ATOM 4327 C CA . GLN A 1 544 ? 36.137 -3.516 -29.785 1.00 60.66 544 GLN A CA 1
ATOM 4328 C C . GLN A 1 544 ? 36.873 -3.973 -28.515 1.00 60.66 544 GLN A C 1
ATOM 4330 O O . GLN A 1 544 ? 37.407 -3.158 -27.744 1.00 60.66 544 GLN A O 1
ATOM 4335 N N . LEU A 1 545 ? 36.839 -5.285 -28.273 1.00 59.12 545 LEU A N 1
ATOM 4336 C CA . LEU A 1 545 ? 37.509 -5.974 -27.170 1.00 59.12 545 LEU A CA 1
ATOM 4337 C C . LEU A 1 545 ? 39.007 -6.137 -27.501 1.00 59.12 545 LEU A C 1
ATOM 4339 O O . LEU A 1 545 ? 39.465 -7.234 -27.790 1.00 59.12 545 LEU A O 1
ATOM 4343 N N . GLY A 1 546 ? 39.747 -5.023 -27.515 1.00 62.84 546 GLY A N 1
ATOM 4344 C CA . GLY A 1 546 ? 41.220 -5.001 -27.544 1.00 62.84 546 GLY A CA 1
ATOM 4345 C C . GLY A 1 546 ? 41.829 -5.006 -26.131 1.00 62.84 546 GLY A C 1
ATOM 4346 O O . GLY A 1 546 ? 41.189 -5.467 -25.185 1.00 62.84 546 GLY A O 1
ATOM 4347 N N . ASP A 1 547 ? 43.008 -4.399 -25.956 1.00 51.25 547 ASP A N 1
ATOM 4348 C CA . ASP A 1 547 ? 43.813 -4.402 -24.710 1.00 51.25 547 ASP A CA 1
ATOM 4349 C C . ASP A 1 547 ? 43.117 -3.832 -23.450 1.00 51.25 547 ASP A C 1
ATOM 4351 O O . ASP A 1 547 ? 43.600 -3.987 -22.334 1.00 51.25 547 ASP A O 1
ATOM 4355 N N . GLN A 1 548 ? 41.943 -3.203 -23.590 1.00 61.75 548 GLN A N 1
ATOM 4356 C CA . GLN A 1 548 ? 41.131 -2.665 -22.483 1.00 61.75 548 GLN A CA 1
ATOM 4357 C C . GLN A 1 548 ? 39.906 -3.536 -22.120 1.00 61.75 548 GLN A C 1
ATOM 4359 O O . GLN A 1 548 ? 38.919 -3.035 -21.567 1.00 61.75 548 GLN A O 1
ATOM 4364 N N . LYS A 1 549 ? 39.934 -4.835 -22.450 1.00 66.19 549 LYS A N 1
ATOM 4365 C CA . LYS A 1 549 ? 38.815 -5.784 -22.284 1.00 66.19 549 LYS A CA 1
ATOM 4366 C C . LYS A 1 549 ? 38.222 -5.812 -20.867 1.00 66.19 549 LYS A C 1
ATOM 4368 O O . LYS A 1 549 ? 37.002 -5.720 -20.721 1.00 66.19 549 LYS A O 1
ATOM 4373 N N . GLU A 1 550 ? 39.052 -5.890 -19.828 1.00 66.81 550 GLU A N 1
ATOM 4374 C CA . GLU A 1 550 ? 38.577 -5.988 -18.437 1.00 66.81 550 GLU A CA 1
ATOM 4375 C C . GLU A 1 550 ? 37.839 -4.728 -17.968 1.00 66.81 550 GLU A C 1
ATOM 4377 O O . GLU A 1 550 ? 36.751 -4.809 -17.394 1.00 66.81 550 GLU A O 1
ATOM 4382 N N . THR A 1 551 ? 38.397 -3.548 -18.243 1.00 68.25 551 THR A N 1
ATOM 4383 C CA . THR A 1 551 ? 37.819 -2.266 -17.813 1.00 68.25 551 THR A CA 1
ATOM 4384 C C . THR A 1 551 ? 36.493 -1.983 -18.516 1.00 68.25 551 THR A C 1
ATOM 4386 O O . THR A 1 551 ? 35.556 -1.482 -17.891 1.00 68.25 551 THR A O 1
ATOM 4389 N N . LYS A 1 552 ? 36.388 -2.325 -19.808 1.00 67.00 552 LYS A N 1
ATOM 4390 C CA . LYS A 1 552 ? 35.146 -2.179 -20.582 1.00 67.00 552 LYS A CA 1
ATOM 4391 C C . LYS A 1 552 ? 34.063 -3.140 -20.088 1.00 67.00 552 LYS A C 1
ATOM 4393 O O . LYS A 1 552 ? 32.938 -2.701 -19.871 1.00 67.00 552 LYS A O 1
ATOM 4398 N N . THR A 1 553 ? 34.418 -4.396 -19.811 1.00 71.12 553 THR A N 1
ATOM 4399 C CA . THR A 1 553 ? 33.485 -5.406 -19.279 1.00 71.12 553 THR A CA 1
ATOM 4400 C C . THR A 1 553 ? 32.902 -4.977 -17.929 1.00 71.12 553 THR A C 1
ATOM 4402 O O . THR A 1 553 ? 31.687 -4.893 -17.790 1.00 71.12 553 THR A O 1
ATOM 4405 N N . LYS A 1 554 ? 33.742 -4.539 -16.976 1.00 73.94 554 LYS A N 1
ATOM 4406 C CA . LYS A 1 554 ? 33.276 -4.054 -15.659 1.00 73.94 554 LYS A CA 1
ATOM 4407 C C . LYS A 1 554 ? 32.291 -2.880 -15.750 1.00 73.94 554 LYS A C 1
ATOM 4409 O O . LYS A 1 554 ? 31.380 -2.771 -14.927 1.00 73.94 554 LYS A O 1
ATOM 4414 N N . LYS A 1 555 ? 32.466 -1.979 -16.726 1.00 71.75 555 LYS A N 1
ATOM 4415 C CA . LYS A 1 555 ? 31.534 -0.862 -16.960 1.00 71.75 555 LYS A CA 1
ATOM 4416 C C . LYS A 1 555 ? 30.190 -1.347 -17.502 1.00 71.75 555 LYS A C 1
ATOM 4418 O O . LYS A 1 555 ? 29.161 -0.859 -17.037 1.00 71.75 555 LYS A O 1
ATOM 4423 N N . ILE A 1 556 ? 30.203 -2.303 -18.433 1.00 73.94 556 ILE A N 1
ATOM 4424 C CA . ILE A 1 556 ? 28.982 -2.909 -18.980 1.00 73.94 556 ILE A CA 1
ATOM 4425 C C . ILE A 1 556 ? 28.224 -3.633 -17.870 1.00 73.94 556 ILE A C 1
ATOM 4427 O O . ILE A 1 556 ? 27.049 -3.344 -17.672 1.00 73.94 556 ILE A O 1
ATOM 4431 N N . ASP A 1 557 ? 28.900 -4.462 -17.073 1.00 75.12 557 ASP A N 1
ATOM 4432 C CA . ASP A 1 557 ? 28.273 -5.204 -15.973 1.00 75.12 557 ASP A CA 1
ATOM 4433 C C . ASP A 1 557 ? 27.599 -4.260 -14.971 1.00 75.12 557 ASP A C 1
ATOM 4435 O O . ASP A 1 557 ? 26.471 -4.490 -14.535 1.00 75.12 557 ASP A O 1
ATOM 4439 N N . LYS A 1 558 ? 28.265 -3.149 -14.623 1.00 73.62 558 LYS A N 1
ATOM 4440 C CA . LYS A 1 558 ? 27.689 -2.122 -13.744 1.00 73.62 558 LYS A CA 1
ATOM 4441 C C . LYS A 1 558 ? 26.448 -1.477 -14.367 1.00 73.62 558 LYS A C 1
ATOM 4443 O O . LYS A 1 558 ? 25.463 -1.253 -13.662 1.00 73.62 558 LYS A O 1
ATOM 4448 N N . ALA A 1 559 ? 26.484 -1.184 -15.666 1.00 72.75 559 ALA A N 1
ATOM 4449 C CA . ALA A 1 559 ? 25.358 -0.592 -16.375 1.00 72.75 559 ALA A CA 1
ATOM 4450 C C . ALA A 1 559 ? 24.175 -1.575 -16.465 1.00 72.75 559 ALA A C 1
ATOM 4452 O O . ALA A 1 559 ? 23.068 -1.212 -16.071 1.00 72.75 559 ALA A O 1
ATOM 4453 N N . VAL A 1 560 ? 24.409 -2.835 -16.846 1.00 77.25 560 VAL A N 1
ATOM 4454 C CA . VAL A 1 560 ? 23.389 -3.899 -16.891 1.00 77.25 560 VAL A CA 1
ATOM 4455 C C . VAL A 1 560 ? 22.769 -4.132 -15.514 1.00 77.25 560 VAL A C 1
ATOM 4457 O O . VAL A 1 560 ? 21.544 -4.168 -15.397 1.00 77.25 560 VAL A O 1
ATOM 4460 N N . LYS A 1 561 ? 23.582 -4.213 -14.450 1.00 72.06 561 LYS A N 1
ATOM 4461 C CA . LYS A 1 561 ? 23.079 -4.317 -13.069 1.00 72.06 561 LYS A CA 1
ATOM 4462 C C . LYS A 1 561 ? 22.143 -3.163 -12.715 1.00 72.06 561 LYS A C 1
ATOM 4464 O O . LYS A 1 561 ? 21.085 -3.400 -12.143 1.00 72.06 561 LYS A O 1
ATOM 4469 N N . SER A 1 562 ? 22.481 -1.932 -13.107 1.00 72.25 562 SER A N 1
ATOM 4470 C CA . SER A 1 562 ? 21.617 -0.770 -12.852 1.00 72.25 562 SER A CA 1
ATOM 4471 C C . SER A 1 562 ? 20.272 -0.836 -13.590 1.00 72.25 562 SER A C 1
ATOM 4473 O O . SER A 1 562 ? 19.265 -0.351 -13.070 1.00 72.25 562 SER A O 1
ATOM 4475 N N . GLU A 1 563 ? 20.236 -1.500 -14.751 1.00 78.12 563 GLU A N 1
ATOM 4476 C CA . GLU A 1 563 ? 19.042 -1.650 -15.587 1.00 78.12 563 GLU A CA 1
ATOM 4477 C C . GLU A 1 563 ? 18.139 -2.818 -15.187 1.00 78.12 563 GLU A C 1
ATOM 4479 O O . GLU A 1 563 ? 16.956 -2.813 -15.530 1.00 78.12 563 GLU A O 1
ATOM 4484 N N . ARG A 1 564 ? 18.621 -3.782 -14.390 1.00 77.44 564 ARG A N 1
ATOM 4485 C CA . ARG A 1 564 ? 17.768 -4.854 -13.832 1.00 77.44 564 ARG A CA 1
ATOM 4486 C C . ARG A 1 564 ? 16.584 -4.311 -13.026 1.00 77.44 564 ARG A C 1
ATOM 4488 O O . ARG A 1 564 ? 15.565 -4.986 -12.908 1.00 77.44 564 ARG A O 1
ATOM 4495 N N . ASN A 1 565 ? 16.663 -3.067 -12.551 1.00 73.69 565 ASN A N 1
ATOM 4496 C CA . ASN A 1 565 ? 15.544 -2.361 -11.928 1.00 73.69 565 ASN A CA 1
ATOM 4497 C C . ASN A 1 565 ? 14.311 -2.225 -12.837 1.00 73.69 565 ASN A C 1
ATOM 4499 O O . ASN A 1 565 ? 13.195 -2.133 -12.325 1.00 73.69 565 ASN A O 1
ATOM 4503 N N . LEU A 1 566 ? 14.465 -2.274 -14.164 1.00 80.62 566 LEU A N 1
ATOM 4504 C CA . LEU A 1 566 ? 13.327 -2.277 -15.086 1.00 80.62 566 LEU A CA 1
ATOM 4505 C C . LEU A 1 566 ? 12.423 -3.505 -14.888 1.00 80.62 566 LEU A C 1
ATOM 4507 O O . LEU A 1 566 ? 11.205 -3.387 -15.017 1.00 80.62 566 LEU A O 1
ATOM 4511 N N . CYS A 1 567 ? 12.975 -4.648 -14.455 1.00 80.50 567 CYS A N 1
ATOM 4512 C CA . CYS A 1 567 ? 12.210 -5.852 -14.097 1.00 80.50 567 CYS A CA 1
ATOM 4513 C C . CYS A 1 567 ? 11.222 -5.628 -12.940 1.00 80.50 567 CYS A C 1
ATOM 4515 O O . CYS A 1 567 ? 10.313 -6.440 -12.741 1.00 80.50 567 CYS A O 1
ATOM 4517 N N . ARG A 1 568 ? 11.354 -4.519 -12.197 1.00 73.00 568 ARG A N 1
ATOM 4518 C CA . ARG A 1 568 ? 10.461 -4.124 -11.095 1.00 73.00 568 ARG A CA 1
ATOM 4519 C C . ARG A 1 568 ? 9.252 -3.316 -11.562 1.00 73.00 568 ARG A C 1
ATOM 4521 O O . ARG A 1 568 ? 8.294 -3.172 -10.805 1.00 73.00 568 ARG A O 1
ATOM 4528 N N . LEU A 1 569 ? 9.271 -2.786 -12.787 1.00 80.19 569 LEU A N 1
ATOM 4529 C CA . LEU A 1 569 ? 8.186 -1.949 -13.295 1.00 80.19 569 LEU A CA 1
ATOM 4530 C C . LEU A 1 569 ? 6.912 -2.784 -13.479 1.00 80.19 569 LEU A C 1
ATOM 4532 O O . LEU A 1 569 ? 6.915 -3.852 -14.100 1.00 80.19 569 LEU A O 1
ATOM 4536 N N . ARG A 1 570 ? 5.809 -2.303 -12.903 1.00 81.38 570 ARG A N 1
ATOM 4537 C CA . ARG A 1 570 ? 4.478 -2.916 -12.993 1.00 81.38 570 ARG A CA 1
ATOM 4538 C C . ARG A 1 570 ? 3.458 -1.826 -13.282 1.00 81.38 570 ARG A C 1
ATOM 4540 O O . ARG A 1 570 ? 3.096 -1.061 -12.393 1.00 81.38 570 ARG A O 1
ATOM 4547 N N . HIS A 1 571 ? 3.012 -1.760 -14.531 1.00 85.94 571 HIS A N 1
ATOM 4548 C CA . HIS A 1 571 ? 2.005 -0.804 -14.974 1.00 85.94 571 HIS A CA 1
ATOM 4549 C C . HIS A 1 571 ? 1.273 -1.350 -16.214 1.00 85.94 571 HIS A C 1
ATOM 4551 O O . HIS A 1 571 ? 1.925 -1.953 -17.068 1.00 85.94 571 HIS A O 1
ATOM 4557 N N . PRO A 1 572 ? -0.052 -1.153 -16.354 1.00 87.00 572 PRO A N 1
ATOM 4558 C CA . PRO A 1 572 ? -0.818 -1.678 -17.490 1.00 87.00 572 PRO A CA 1
ATOM 4559 C C . PRO A 1 572 ? -0.322 -1.175 -18.855 1.00 87.00 572 PRO A C 1
ATOM 4561 O O . PRO A 1 572 ? -0.336 -1.937 -19.817 1.00 87.00 572 PRO A O 1
ATOM 4564 N N . ASN A 1 573 ? 0.164 0.069 -18.921 1.00 94.94 573 ASN A N 1
ATOM 4565 C CA . ASN A 1 573 ? 0.629 0.724 -20.151 1.00 94.94 573 ASN A CA 1
ATOM 4566 C C . ASN A 1 573 ? 2.157 0.676 -20.358 1.00 94.94 573 ASN A C 1
ATOM 4568 O O . ASN A 1 573 ? 2.706 1.467 -21.118 1.00 94.94 573 ASN A O 1
ATOM 4572 N N . ILE A 1 574 ? 2.859 -0.226 -19.667 1.00 93.44 574 ILE A N 1
ATOM 4573 C CA . ILE A 1 574 ? 4.301 -0.471 -19.832 1.00 93.44 574 ILE A CA 1
ATOM 4574 C C . ILE A 1 574 ? 4.504 -1.963 -20.087 1.00 93.44 574 ILE A C 1
ATOM 4576 O O . ILE A 1 574 ? 3.798 -2.790 -19.501 1.00 93.44 574 ILE A O 1
ATOM 4580 N N . VAL A 1 575 ? 5.451 -2.307 -20.960 1.00 91.19 575 VAL A N 1
ATOM 4581 C CA . VAL A 1 575 ? 5.853 -3.697 -21.167 1.00 91.19 575 VAL A CA 1
ATOM 4582 C C . VAL A 1 575 ? 6.448 -4.284 -19.891 1.00 91.19 575 VAL A C 1
ATOM 4584 O O . VAL A 1 575 ? 7.308 -3.693 -19.234 1.00 91.19 575 VAL A O 1
ATOM 4587 N N . ARG A 1 576 ? 5.989 -5.472 -19.514 1.00 87.19 576 ARG A N 1
ATOM 4588 C CA . ARG A 1 576 ? 6.545 -6.190 -18.373 1.00 87.19 576 ARG A CA 1
ATOM 4589 C C . ARG A 1 576 ? 7.914 -6.761 -18.733 1.00 87.19 576 ARG A C 1
ATOM 4591 O O . ARG A 1 576 ? 8.005 -7.759 -19.441 1.00 87.19 576 ARG A O 1
ATOM 4598 N N . PHE A 1 577 ? 8.964 -6.177 -18.168 1.00 85.81 577 PHE A N 1
ATOM 4599 C CA . PHE A 1 577 ? 10.292 -6.782 -18.135 1.00 85.81 577 PHE A CA 1
ATOM 4600 C C . PHE A 1 577 ? 10.280 -7.993 -17.201 1.00 85.81 577 PHE A C 1
ATOM 4602 O O . PHE A 1 577 ? 9.888 -7.896 -16.034 1.00 85.81 577 PHE A O 1
ATOM 4609 N N . LEU A 1 578 ? 10.671 -9.143 -17.739 1.00 79.31 578 LEU A N 1
ATOM 4610 C CA . LEU A 1 578 ? 10.714 -10.409 -17.021 1.00 79.31 578 LEU A CA 1
ATOM 4611 C C . LEU A 1 578 ? 12.124 -10.678 -16.485 1.00 79.31 578 LEU A C 1
ATOM 4613 O O . LEU A 1 578 ? 12.269 -11.045 -15.323 1.00 79.31 578 LEU A O 1
ATOM 4617 N N . HIS A 1 579 ? 13.155 -10.473 -17.312 1.00 82.56 579 HIS A N 1
ATOM 4618 C CA . HIS A 1 579 ? 14.553 -10.688 -16.937 1.00 82.56 579 HIS A CA 1
ATOM 4619 C C . HIS A 1 579 ? 15.515 -9.931 -17.864 1.00 82.56 579 HIS A C 1
ATOM 4621 O O . HIS A 1 579 ? 15.187 -9.676 -19.019 1.00 82.56 579 HIS A O 1
ATOM 4627 N N . ILE A 1 580 ? 16.716 -9.608 -17.378 1.00 83.75 580 ILE A N 1
ATOM 4628 C CA . ILE A 1 580 ? 17.815 -9.076 -18.196 1.00 83.75 580 ILE A CA 1
ATOM 4629 C C . ILE A 1 580 ? 19.042 -9.956 -17.959 1.00 83.75 580 ILE A C 1
ATOM 4631 O O . ILE A 1 580 ? 19.642 -9.914 -16.880 1.00 83.75 580 ILE A O 1
ATOM 4635 N N . ALA A 1 581 ? 19.389 -10.746 -18.971 1.00 82.12 581 ALA A N 1
ATOM 4636 C CA . ALA A 1 581 ? 20.554 -11.615 -18.984 1.00 82.12 581 ALA A CA 1
ATOM 4637 C C . ALA A 1 581 ? 21.720 -10.952 -19.724 1.00 82.12 581 ALA A C 1
ATOM 4639 O O . ALA A 1 581 ? 21.530 -10.129 -20.619 1.00 82.12 581 ALA A O 1
ATOM 4640 N N . GLN A 1 582 ? 22.934 -11.351 -19.368 1.00 82.88 582 GLN A N 1
ATOM 4641 C CA . GLN A 1 582 ? 24.160 -10.955 -20.050 1.00 82.88 582 GLN A CA 1
ATOM 4642 C C . GLN A 1 582 ? 24.998 -12.224 -20.250 1.00 82.88 582 GLN A C 1
ATOM 4644 O O . GLN A 1 582 ? 25.864 -12.510 -19.425 1.00 82.88 582 GLN A O 1
ATOM 4649 N N . PRO A 1 583 ? 24.669 -13.053 -21.261 1.00 78.62 583 PRO A N 1
ATOM 4650 C CA . PRO A 1 583 ? 25.367 -14.319 -21.489 1.00 78.62 583 PRO A CA 1
ATOM 4651 C C . PRO A 1 583 ? 26.838 -14.106 -21.867 1.00 78.62 583 PRO A C 1
ATOM 4653 O O . PRO A 1 583 ? 27.683 -14.934 -21.546 1.00 78.62 583 PRO A O 1
ATOM 4656 N N . GLU A 1 584 ? 27.151 -12.977 -22.508 1.00 81.06 584 GLU A N 1
ATOM 4657 C CA . GLU A 1 584 ? 28.506 -12.595 -22.896 1.00 81.06 584 GLU A CA 1
ATOM 4658 C C . GLU A 1 584 ? 28.769 -11.123 -22.546 1.00 81.06 584 GLU A C 1
ATOM 4660 O O . GLU A 1 584 ? 27.831 -10.323 -22.518 1.00 81.06 584 GLU A O 1
ATOM 4665 N N . PRO A 1 585 ? 30.036 -10.706 -22.347 1.00 76.81 585 PRO A N 1
ATOM 4666 C CA . PRO A 1 585 ? 30.380 -9.333 -21.970 1.00 76.81 585 PRO A CA 1
ATOM 4667 C C . PRO A 1 585 ? 29.767 -8.234 -22.846 1.00 76.81 585 PRO A C 1
ATOM 4669 O O . PRO A 1 585 ? 29.407 -7.183 -22.327 1.00 76.81 585 PRO A O 1
ATOM 4672 N N . ALA A 1 586 ? 29.649 -8.462 -24.156 1.00 77.31 586 ALA A N 1
ATOM 4673 C CA . ALA A 1 586 ? 29.131 -7.487 -25.117 1.00 77.31 586 ALA A CA 1
ATOM 4674 C C . ALA A 1 586 ? 27.685 -7.770 -25.567 1.00 77.31 586 ALA A C 1
ATOM 4676 O O . ALA A 1 586 ? 27.179 -7.057 -26.432 1.00 77.31 586 ALA A O 1
ATOM 4677 N N . THR A 1 587 ? 27.015 -8.763 -24.978 1.00 82.25 587 THR A N 1
ATOM 4678 C CA . THR A 1 587 ? 25.686 -9.216 -25.405 1.00 82.25 587 THR A CA 1
ATOM 4679 C C . THR A 1 587 ? 24.720 -9.149 -24.230 1.00 82.25 587 THR A C 1
ATOM 4681 O O . THR A 1 587 ? 24.921 -9.806 -23.210 1.00 82.25 587 THR A O 1
ATOM 4684 N N . VAL A 1 588 ? 23.648 -8.369 -24.367 1.00 84.94 588 VAL A N 1
ATOM 4685 C CA . VAL A 1 588 ? 22.595 -8.236 -23.350 1.00 84.94 588 VAL A CA 1
ATOM 4686 C C . VAL A 1 588 ? 21.280 -8.730 -23.931 1.00 84.94 588 VAL A C 1
ATOM 4688 O O . VAL A 1 588 ? 20.858 -8.269 -24.986 1.00 84.94 588 VAL A O 1
ATOM 4691 N N . ILE A 1 589 ? 20.610 -9.647 -23.238 1.00 86.69 589 ILE A N 1
ATOM 4692 C CA . ILE A 1 589 ? 19.318 -10.194 -23.656 1.00 86.69 589 ILE A CA 1
ATOM 4693 C C . ILE A 1 589 ? 18.244 -9.739 -22.676 1.00 86.69 589 ILE A C 1
ATOM 4695 O O . ILE A 1 589 ? 18.316 -9.999 -21.475 1.00 86.69 589 ILE A O 1
ATOM 4699 N N . VAL A 1 590 ? 17.230 -9.059 -23.199 1.00 87.38 590 VAL A N 1
ATOM 4700 C CA . VAL A 1 590 ? 16.110 -8.525 -22.424 1.00 87.38 590 VAL A CA 1
ATOM 4701 C C . VAL A 1 590 ? 14.878 -9.385 -22.686 1.00 87.38 590 VAL A C 1
ATOM 4703 O O . VAL A 1 590 ? 14.343 -9.384 -23.793 1.00 87.38 590 VAL A O 1
ATOM 4706 N N . PHE A 1 591 ? 14.420 -10.098 -21.660 1.00 87.06 591 PHE A N 1
ATOM 4707 C CA . PHE A 1 591 ? 13.198 -10.897 -21.680 1.00 87.06 591 PHE A CA 1
ATOM 4708 C C . PHE A 1 591 ? 12.019 -10.047 -21.212 1.00 87.06 591 PHE A C 1
ATOM 4710 O O . PHE A 1 591 ? 12.055 -9.442 -20.137 1.00 87.06 591 PHE A O 1
ATOM 4717 N N . MET A 1 592 ? 10.956 -10.017 -22.004 1.00 89.25 592 MET A N 1
ATOM 4718 C CA . MET A 1 592 ? 9.768 -9.190 -21.809 1.00 89.25 592 MET A CA 1
ATOM 4719 C C . MET A 1 592 ? 8.508 -10.002 -22.096 1.00 89.25 592 MET A C 1
ATOM 4721 O O . MET A 1 592 ? 8.561 -11.013 -22.792 1.00 89.25 592 MET A O 1
ATOM 4725 N N . GLU A 1 593 ? 7.360 -9.572 -21.577 1.00 88.38 593 GLU A N 1
ATOM 4726 C CA . GLU A 1 593 ? 6.085 -10.157 -22.000 1.00 88.38 593 GLU A CA 1
ATOM 4727 C C . GLU A 1 593 ? 5.940 -10.112 -23.529 1.00 88.38 593 GLU A C 1
ATOM 4729 O O . GLU A 1 593 ? 6.341 -9.147 -24.185 1.00 88.38 593 GLU A O 1
ATOM 4734 N N . LEU A 1 594 ? 5.376 -11.178 -24.092 1.00 87.94 594 LEU A N 1
ATOM 4735 C CA . LEU A 1 594 ? 5.025 -11.207 -25.503 1.00 87.94 594 LEU A CA 1
ATOM 4736 C C . LEU A 1 594 ? 3.780 -10.335 -25.703 1.00 87.94 594 LEU A C 1
ATOM 4738 O O . LEU A 1 594 ? 2.773 -10.532 -25.024 1.00 87.94 594 LEU A O 1
ATOM 4742 N N . LEU A 1 595 ? 3.867 -9.349 -26.595 1.00 89.62 595 LEU A N 1
ATOM 4743 C CA . LEU A 1 595 ? 2.768 -8.431 -26.879 1.00 89.62 595 LEU A CA 1
ATOM 4744 C C . LEU A 1 595 ? 2.081 -8.808 -28.186 1.00 89.62 595 LEU A C 1
ATOM 4746 O O . LEU A 1 595 ? 2.696 -8.773 -29.251 1.00 89.62 595 LEU A O 1
ATOM 4750 N N . ASP A 1 596 ? 0.784 -9.081 -28.099 1.00 83.38 596 ASP A N 1
ATOM 4751 C CA . ASP A 1 596 ? -0.073 -9.270 -29.262 1.00 83.38 596 ASP A CA 1
ATOM 4752 C C . ASP A 1 596 ? -0.592 -7.899 -29.713 1.00 83.38 596 ASP A C 1
ATOM 4754 O O . ASP A 1 596 ? -1.397 -7.262 -29.026 1.00 83.38 596 ASP A O 1
ATOM 4758 N N . GLY A 1 597 ? -0.087 -7.392 -30.838 1.00 89.44 597 GLY A N 1
ATOM 4759 C CA . GLY A 1 597 ? -0.414 -6.049 -31.314 1.00 89.44 597 GLY A CA 1
ATOM 4760 C C . GLY A 1 597 ? 0.457 -5.564 -32.470 1.00 89.44 597 GLY A C 1
ATOM 4761 O O . GLY A 1 597 ? 1.224 -6.322 -33.064 1.00 89.44 597 GLY A O 1
ATOM 4762 N N . ARG A 1 598 ? 0.341 -4.273 -32.792 1.00 91.69 598 ARG A N 1
ATOM 4763 C CA . ARG A 1 598 ? 1.198 -3.579 -33.771 1.00 91.69 598 ARG A CA 1
ATOM 4764 C C . ARG A 1 598 ? 1.687 -2.253 -33.205 1.00 91.69 598 ARG A C 1
ATOM 4766 O O . ARG A 1 598 ? 1.054 -1.705 -32.308 1.00 91.69 598 ARG A O 1
ATOM 4773 N N . SER A 1 599 ? 2.796 -1.727 -33.720 1.00 93.06 599 SER A N 1
ATOM 4774 C CA . SER A 1 599 ? 3.253 -0.396 -33.313 1.00 93.06 599 SER A CA 1
ATOM 4775 C C . SER A 1 599 ? 2.203 0.667 -33.638 1.00 93.06 599 SER A C 1
ATOM 4777 O O . SER A 1 599 ? 1.466 0.548 -34.621 1.00 93.06 599 SER A O 1
ATOM 4779 N N . LEU A 1 600 ? 2.143 1.719 -32.829 1.00 95.38 600 LEU A N 1
ATOM 4780 C CA . LEU A 1 600 ? 1.269 2.864 -33.038 1.00 95.38 600 LEU A CA 1
ATOM 4781 C C . LEU A 1 600 ? 1.571 3.528 -34.384 1.00 95.38 600 LEU A C 1
ATOM 4783 O O . LEU A 1 600 ? 0.657 3.954 -35.070 1.00 95.38 600 LEU A O 1
ATOM 4787 N N . GLU A 1 601 ? 2.823 3.519 -34.831 1.00 93.19 601 GLU A N 1
ATOM 4788 C CA . GLU A 1 601 ? 3.197 3.973 -36.169 1.00 93.19 601 GLU A CA 1
ATOM 4789 C C . GLU A 1 601 ? 2.488 3.176 -37.277 1.00 93.19 601 GLU A C 1
ATOM 4791 O O . GLU A 1 601 ? 1.900 3.764 -38.183 1.00 93.19 601 GLU A O 1
ATOM 4796 N N . ARG A 1 602 ? 2.468 1.840 -37.178 1.00 93.69 602 ARG A N 1
ATOM 4797 C CA . ARG A 1 602 ? 1.704 0.982 -38.101 1.00 93.69 602 ARG A CA 1
ATOM 4798 C C . ARG A 1 602 ? 0.194 1.091 -37.906 1.00 93.69 602 ARG A C 1
ATOM 4800 O O . ARG A 1 602 ? -0.562 0.734 -38.800 1.00 93.69 602 ARG A O 1
ATOM 4807 N N . PHE A 1 603 ? -0.261 1.506 -36.728 1.00 95.50 603 PHE A N 1
ATOM 4808 C CA . PHE A 1 603 ? -1.671 1.780 -36.472 1.00 95.50 603 PHE A CA 1
ATOM 4809 C C . PHE A 1 603 ? -2.125 3.076 -37.153 1.00 95.50 603 PHE A C 1
ATOM 4811 O O . PHE A 1 603 ? -3.221 3.105 -37.702 1.00 95.50 603 PHE A O 1
ATOM 4818 N N . ILE A 1 604 ? -1.282 4.112 -37.124 1.00 95.62 604 ILE A N 1
ATOM 4819 C CA . ILE A 1 604 ? -1.506 5.404 -37.780 1.00 95.62 604 ILE A CA 1
ATOM 4820 C C . ILE A 1 604 ? -1.472 5.239 -39.304 1.00 95.62 604 ILE A C 1
ATOM 4822 O O . ILE A 1 604 ? -2.325 5.793 -39.983 1.00 95.62 604 ILE A O 1
ATOM 4826 N N . ASP A 1 605 ? -0.516 4.473 -39.847 1.00 93.62 605 ASP A N 1
ATOM 4827 C CA . ASP A 1 605 ? -0.419 4.155 -41.286 1.00 93.62 605 ASP A CA 1
ATOM 4828 C C . ASP A 1 605 ? -0.545 5.390 -42.204 1.00 93.62 605 ASP A C 1
ATOM 4830 O O . ASP A 1 605 ? -1.302 5.422 -43.174 1.00 93.62 605 ASP A O 1
ATOM 4834 N N . ASN A 1 606 ? 0.170 6.463 -41.850 1.00 91.12 606 ASN A N 1
ATOM 4835 C CA . ASN A 1 606 ? 0.129 7.764 -42.529 1.00 91.12 606 ASN A CA 1
ATOM 4836 C C . ASN A 1 606 ? -1.255 8.444 -42.577 1.00 91.12 606 ASN A C 1
ATOM 4838 O O . ASN A 1 606 ? -1.451 9.383 -43.350 1.00 91.12 606 ASN A O 1
ATOM 4842 N N . LYS A 1 607 ? -2.210 8.010 -41.747 1.00 93.50 607 LYS A N 1
ATOM 4843 C CA . LYS A 1 607 ? -3.560 8.572 -41.653 1.00 93.50 607 LYS A CA 1
ATOM 4844 C C . LYS A 1 607 ? -3.777 9.226 -40.285 1.00 93.50 607 LYS A C 1
ATOM 4846 O O . LYS A 1 607 ? -3.574 8.575 -39.260 1.00 93.50 607 LYS A O 1
ATOM 4851 N N . PRO A 1 608 ? -4.202 10.501 -40.242 1.00 94.81 608 PRO A N 1
ATOM 4852 C CA . PRO A 1 608 ? -4.561 11.164 -38.995 1.00 94.81 608 PRO A CA 1
ATOM 4853 C C . PRO A 1 608 ? -5.612 10.376 -38.204 1.00 94.81 608 PRO A C 1
ATOM 4855 O O . PRO A 1 608 ? -6.623 9.952 -38.762 1.00 94.81 608 PRO A O 1
ATOM 4858 N N . LEU A 1 609 ? -5.408 10.227 -36.896 1.00 96.50 609 LEU A N 1
ATOM 4859 C CA . LEU A 1 609 ? -6.394 9.622 -36.005 1.00 96.50 609 LEU A CA 1
ATOM 4860 C C . LEU A 1 609 ? -7.478 10.636 -35.613 1.00 96.50 609 LEU A C 1
ATOM 4862 O O . LEU A 1 609 ? -7.270 11.857 -35.611 1.00 96.50 609 LEU A O 1
ATOM 4866 N N . GLU A 1 610 ? -8.646 10.124 -35.236 1.00 95.38 610 GLU A N 1
ATOM 4867 C CA . GLU A 1 610 ? -9.711 10.934 -34.647 1.00 95.38 610 GLU A CA 1
ATOM 4868 C C . GLU A 1 610 ? -9.342 11.367 -33.224 1.00 95.38 610 GLU A C 1
ATOM 4870 O O . GLU A 1 610 ? -8.747 10.604 -32.461 1.00 95.38 610 GLU A O 1
ATOM 4875 N N . GLU A 1 611 ? -9.729 12.581 -32.826 1.00 95.00 611 GLU A N 1
ATOM 4876 C CA . GLU A 1 611 ? -9.359 13.131 -31.515 1.00 95.00 611 GLU A CA 1
ATOM 4877 C C . GLU A 1 611 ? -9.757 12.282 -30.304 1.00 95.00 611 GLU A C 1
ATOM 4879 O O . GLU A 1 611 ? -8.956 12.212 -29.372 1.00 95.00 611 GLU A O 1
ATOM 4884 N N . PRO A 1 612 ? -10.925 11.604 -30.267 1.00 94.75 612 PRO A N 1
ATOM 4885 C CA . PRO A 1 612 ? -11.231 10.673 -29.186 1.00 94.75 612 PRO A CA 1
ATOM 4886 C C . PRO A 1 612 ? -10.171 9.584 -29.034 1.00 94.75 612 PRO A C 1
ATOM 4888 O O . PRO A 1 612 ? -9.810 9.237 -27.911 1.00 94.75 612 PRO A O 1
ATOM 4891 N N . LYS A 1 613 ? -9.624 9.099 -30.153 1.00 95.50 613 LYS A N 1
ATOM 4892 C CA . LYS A 1 613 ? -8.594 8.066 -30.147 1.00 95.50 613 LYS A CA 1
ATOM 4893 C C . LYS A 1 613 ? -7.226 8.606 -29.745 1.00 95.50 613 LYS A C 1
ATOM 4895 O O . LYS A 1 613 ? -6.526 7.961 -28.969 1.00 95.50 613 LYS A O 1
ATOM 4900 N N . ILE A 1 614 ? -6.884 9.809 -30.214 1.00 97.00 614 ILE A N 1
ATOM 4901 C CA . ILE A 1 614 ? -5.682 10.542 -29.781 1.00 97.00 614 ILE A CA 1
ATOM 4902 C C . ILE A 1 614 ? -5.726 10.749 -28.265 1.00 97.00 614 ILE A C 1
ATOM 4904 O O . ILE A 1 614 ? -4.753 10.465 -27.581 1.00 97.00 614 ILE A O 1
ATOM 4908 N N . ARG A 1 615 ? -6.869 11.194 -27.732 1.00 96.44 615 ARG A N 1
ATOM 4909 C CA . ARG A 1 615 ? -7.080 11.421 -26.299 1.00 96.44 615 ARG A CA 1
ATOM 4910 C C . ARG A 1 615 ? -6.887 10.151 -25.478 1.00 96.44 615 ARG A C 1
ATOM 4912 O O . ARG A 1 615 ? -6.135 10.183 -24.513 1.00 96.44 615 ARG A O 1
ATOM 4919 N N . ASP A 1 616 ? -7.540 9.059 -25.873 1.00 95.62 616 ASP A N 1
ATOM 4920 C CA . ASP A 1 616 ? -7.447 7.754 -25.204 1.00 95.62 616 ASP A CA 1
ATOM 4921 C C . ASP A 1 616 ? -5.992 7.258 -25.130 1.00 95.62 616 ASP A C 1
ATOM 4923 O O . ASP A 1 616 ? -5.478 6.934 -24.059 1.00 95.62 616 ASP A O 1
ATOM 4927 N N . PHE A 1 617 ? -5.277 7.283 -26.255 1.00 97.62 617 PHE A N 1
ATOM 4928 C CA . PHE A 1 617 ? -3.876 6.867 -26.287 1.00 97.62 617 PHE A CA 1
ATOM 4929 C C . PHE A 1 617 ? -2.954 7.831 -25.531 1.00 97.62 617 PHE A C 1
ATOM 4931 O O . PHE A 1 617 ? -2.084 7.375 -24.787 1.00 97.62 617 PHE A O 1
ATOM 4938 N N . SER A 1 618 ? -3.159 9.145 -25.650 1.00 97.94 618 SER A N 1
ATOM 4939 C CA . SER A 1 618 ? -2.392 10.147 -24.903 1.00 97.94 618 SER A CA 1
ATOM 4940 C C . SER A 1 618 ? -2.582 10.023 -23.395 1.00 97.94 618 SER A C 1
ATOM 4942 O O . SER A 1 618 ? -1.614 10.162 -22.652 1.00 97.94 618 SER A O 1
ATOM 4944 N N . GLU A 1 619 ? -3.793 9.720 -22.929 1.00 97.19 619 GLU A N 1
ATOM 4945 C CA . GLU A 1 619 ? -4.086 9.500 -21.511 1.00 97.19 619 GLU A CA 1
ATOM 4946 C C . GLU A 1 619 ? -3.293 8.309 -20.965 1.00 97.19 619 GLU A C 1
ATOM 4948 O O . GLU A 1 619 ? -2.596 8.426 -19.954 1.00 97.19 619 GLU A O 1
ATOM 4953 N N . GLN A 1 620 ? -3.314 7.191 -21.690 1.00 97.19 620 GLN A N 1
ATOM 4954 C CA . GLN A 1 620 ? -2.601 5.973 -21.317 1.00 97.19 620 GLN A CA 1
ATOM 4955 C C . GLN A 1 620 ? -1.074 6.150 -21.323 1.00 97.19 620 GLN A C 1
ATOM 4957 O O . GLN A 1 620 ? -0.392 5.661 -20.415 1.00 97.19 620 GLN A O 1
ATOM 4962 N N . ILE A 1 621 ? -0.530 6.867 -22.314 1.00 97.44 621 ILE A N 1
ATOM 4963 C CA . ILE A 1 621 ? 0.902 7.197 -22.381 1.00 97.44 621 ILE A CA 1
ATOM 4964 C C . ILE A 1 621 ? 1.279 8.138 -21.229 1.00 97.44 621 ILE A C 1
ATOM 4966 O O . ILE A 1 621 ? 2.246 7.873 -20.516 1.00 97.44 621 ILE A O 1
ATOM 4970 N N . CYS A 1 622 ? 0.492 9.187 -20.977 1.00 96.94 622 CYS A N 1
ATOM 4971 C CA . CYS A 1 622 ? 0.735 10.131 -19.886 1.00 96.94 622 CYS A CA 1
ATOM 4972 C C . CYS A 1 622 ? 0.713 9.436 -18.515 1.00 96.94 622 CYS A C 1
ATOM 4974 O O . CYS A 1 622 ? 1.573 9.694 -17.673 1.00 96.94 622 CYS A O 1
ATOM 4976 N N . ARG A 1 623 ? -0.210 8.486 -18.307 1.00 94.19 623 ARG A N 1
ATOM 4977 C CA . ARG A 1 623 ? -0.279 7.661 -17.091 1.00 94.19 623 ARG A CA 1
ATOM 4978 C C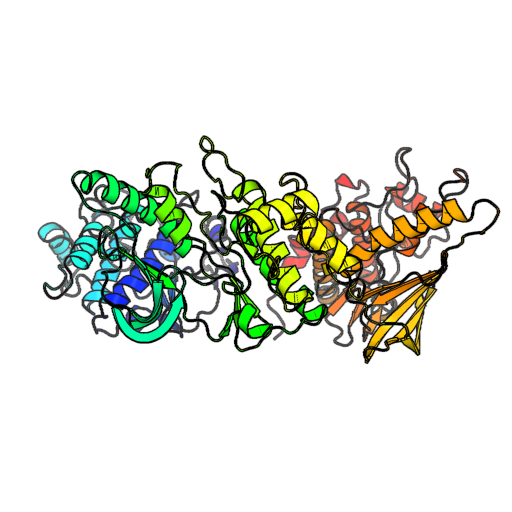 . ARG A 1 623 ? 0.981 6.813 -16.896 1.00 94.19 623 ARG A C 1
ATOM 4980 O O . ARG A 1 623 ? 1.496 6.714 -15.782 1.00 94.19 623 ARG A O 1
ATOM 4987 N N . ALA A 1 624 ? 1.505 6.233 -17.979 1.00 94.75 624 ALA A N 1
ATOM 4988 C CA . ALA A 1 624 ? 2.764 5.497 -17.946 1.00 94.75 624 ALA A CA 1
ATOM 4989 C C . ALA A 1 624 ? 3.949 6.408 -17.583 1.00 94.75 624 ALA A C 1
ATOM 4991 O O . ALA A 1 624 ? 4.747 6.048 -16.718 1.00 94.75 624 ALA A O 1
ATOM 4992 N N . LEU A 1 625 ? 4.041 7.601 -18.179 1.00 95.94 625 LEU A N 1
ATOM 4993 C CA . LEU A 1 625 ? 5.106 8.565 -17.877 1.00 95.94 625 LEU A CA 1
ATOM 4994 C C . LEU A 1 625 ? 5.038 9.072 -16.440 1.00 95.94 625 LEU A C 1
ATOM 4996 O O . LEU A 1 625 ? 6.067 9.126 -15.770 1.00 95.94 625 LEU A O 1
ATOM 5000 N N . LEU A 1 626 ? 3.837 9.341 -15.925 1.00 93.94 626 LEU A N 1
ATOM 5001 C CA . LEU A 1 626 ? 3.632 9.694 -14.523 1.00 93.94 626 LEU A CA 1
ATOM 5002 C C . LEU A 1 626 ? 4.195 8.609 -13.596 1.00 93.94 626 LEU A C 1
ATOM 5004 O O . LEU A 1 626 ? 4.955 8.912 -12.677 1.00 93.94 626 LEU A O 1
ATOM 5008 N N . TYR A 1 627 ? 3.891 7.338 -13.871 1.00 91.06 627 TYR A N 1
ATOM 5009 C CA . TYR A 1 627 ? 4.414 6.214 -13.095 1.00 91.06 627 TYR A CA 1
ATOM 5010 C C . TYR A 1 627 ? 5.950 6.128 -13.126 1.00 91.06 627 TYR A C 1
ATOM 5012 O O . TYR A 1 627 ? 6.572 5.907 -12.081 1.00 91.06 627 TYR A O 1
ATOM 5020 N N . LEU A 1 628 ? 6.565 6.311 -14.300 1.00 91.06 628 LEU A N 1
ATOM 5021 C CA . LEU A 1 628 ? 8.019 6.236 -14.488 1.00 91.06 628 LEU A CA 1
ATOM 5022 C C . LEU A 1 628 ? 8.757 7.401 -13.829 1.00 91.06 628 LEU A C 1
ATOM 5024 O O . LEU A 1 628 ? 9.725 7.199 -13.088 1.00 91.06 628 LEU A O 1
ATOM 5028 N N . HIS A 1 629 ? 8.274 8.622 -14.048 1.00 92.69 629 HIS A N 1
ATOM 5029 C CA . HIS A 1 629 ? 8.893 9.841 -13.533 1.00 92.69 629 HIS A CA 1
ATOM 5030 C C . HIS A 1 629 ? 8.729 9.979 -12.015 1.00 92.69 629 HIS A C 1
ATOM 5032 O O . HIS A 1 629 ? 9.550 10.649 -11.384 1.00 92.69 629 HIS A O 1
ATOM 5038 N N . SER A 1 630 ? 7.739 9.305 -11.414 1.00 85.81 630 SER A N 1
ATOM 5039 C CA . SER A 1 630 ? 7.541 9.261 -9.958 1.00 85.81 630 SER A CA 1
ATOM 5040 C C . SER A 1 630 ? 8.406 8.219 -9.231 1.00 85.81 630 SER A C 1
ATOM 5042 O O . SER A 1 630 ? 8.316 8.115 -8.005 1.00 85.81 630 SER A O 1
ATOM 5044 N N . ARG A 1 631 ? 9.180 7.385 -9.944 1.00 83.50 631 ARG A N 1
ATOM 5045 C CA . ARG A 1 631 ? 10.098 6.425 -9.304 1.00 83.50 631 ARG A CA 1
ATOM 5046 C C . ARG A 1 631 ? 11.250 7.160 -8.607 1.00 83.50 631 ARG A C 1
ATOM 5048 O O . ARG A 1 631 ? 11.545 8.311 -8.925 1.00 83.50 631 ARG A O 1
ATOM 5055 N N . GLN A 1 632 ? 11.910 6.488 -7.663 1.00 75.62 632 GLN A N 1
ATOM 5056 C CA . GLN A 1 632 ? 13.122 6.989 -7.015 1.00 75.62 632 GLN A CA 1
ATOM 5057 C C . GLN A 1 632 ? 14.265 5.971 -7.163 1.00 75.62 632 GLN A C 1
ATOM 5059 O O . GLN A 1 632 ? 14.176 4.894 -6.575 1.00 75.62 632 GLN A O 1
ATOM 5064 N N . PRO A 1 633 ? 15.319 6.285 -7.943 1.00 74.75 633 PRO A N 1
ATOM 5065 C CA . PRO A 1 633 ? 15.424 7.441 -8.844 1.00 74.75 633 PRO A CA 1
ATOM 5066 C C . PRO A 1 633 ? 14.396 7.378 -10.000 1.00 74.75 633 PRO A C 1
ATOM 5068 O O . PRO A 1 633 ? 13.919 6.289 -10.331 1.00 74.75 633 PRO A O 1
ATOM 5071 N N . PRO A 1 634 ? 14.025 8.521 -10.613 1.00 84.31 634 PRO A N 1
ATOM 5072 C CA . PRO A 1 634 ? 13.100 8.536 -11.745 1.00 84.31 634 PRO A CA 1
ATOM 5073 C C . PRO A 1 634 ? 13.624 7.719 -12.925 1.00 84.31 634 PRO A C 1
ATOM 5075 O O . PRO A 1 634 ? 14.805 7.785 -13.272 1.00 84.31 634 PRO A O 1
ATOM 5078 N N . VAL A 1 635 ? 12.721 6.980 -13.568 1.00 87.44 635 VAL A N 1
ATOM 5079 C CA . VAL A 1 635 ? 13.026 6.227 -14.786 1.00 87.44 635 VAL A CA 1
ATOM 5080 C C . VAL A 1 635 ? 12.721 7.118 -15.985 1.00 87.44 635 VAL A C 1
ATOM 5082 O O . VAL A 1 635 ? 11.586 7.556 -16.148 1.00 87.44 635 VAL A O 1
ATOM 5085 N N . ILE A 1 636 ? 13.737 7.394 -16.803 1.00 89.19 636 ILE A N 1
ATOM 5086 C CA . ILE A 1 636 ? 13.618 8.165 -18.050 1.00 89.19 636 ILE A CA 1
ATOM 5087 C C . ILE A 1 636 ? 13.589 7.175 -19.214 1.00 89.19 636 ILE A C 1
ATOM 5089 O O . ILE A 1 636 ? 14.461 6.303 -19.276 1.00 89.19 636 ILE A O 1
ATOM 5093 N N . HIS A 1 637 ? 12.600 7.288 -20.101 1.00 90.00 637 HIS A N 1
ATOM 5094 C CA . HIS A 1 637 ? 12.380 6.346 -21.202 1.00 90.00 637 HIS A CA 1
ATOM 5095 C C . HIS A 1 637 ? 13.375 6.547 -22.352 1.00 90.00 637 HIS A C 1
ATOM 5097 O O . HIS A 1 637 ? 13.812 5.569 -22.950 1.00 90.00 637 HIS A O 1
ATOM 5103 N N . ARG A 1 638 ? 13.774 7.793 -22.645 1.00 86.88 638 ARG A N 1
ATOM 5104 C CA . ARG A 1 638 ? 14.816 8.187 -23.625 1.00 86.88 638 ARG A CA 1
ATOM 5105 C C . ARG A 1 638 ? 14.499 7.961 -25.106 1.00 86.88 638 ARG A C 1
ATOM 5107 O O . ARG A 1 638 ? 15.144 8.584 -25.939 1.00 86.88 638 ARG A O 1
ATOM 5114 N N . ASP A 1 639 ? 13.544 7.099 -25.444 1.00 86.88 639 ASP A N 1
ATOM 5115 C CA . ASP A 1 639 ? 13.190 6.798 -26.844 1.00 86.88 639 ASP A CA 1
ATOM 5116 C C . ASP A 1 639 ? 11.673 6.652 -27.068 1.00 86.88 639 ASP A C 1
ATOM 5118 O O . ASP A 1 639 ? 11.187 5.658 -27.607 1.00 86.88 639 ASP A O 1
ATOM 5122 N N . ILE A 1 640 ? 10.893 7.622 -26.583 1.00 91.62 640 ILE A N 1
ATOM 5123 C CA . ILE A 1 640 ? 9.439 7.648 -26.811 1.00 91.62 640 ILE A CA 1
ATOM 5124 C C . ILE A 1 640 ? 9.170 8.059 -28.258 1.00 91.62 640 ILE A C 1
ATOM 5126 O O . ILE A 1 640 ? 9.556 9.140 -28.693 1.00 91.62 640 ILE A O 1
ATOM 5130 N N . ASN A 1 641 ? 8.477 7.206 -29.002 1.00 91.19 641 ASN A N 1
ATOM 5131 C CA . ASN A 1 641 ? 8.008 7.476 -30.357 1.00 91.19 641 ASN A CA 1
ATOM 5132 C C . ASN A 1 641 ? 6.890 6.471 -30.706 1.00 91.19 641 ASN A C 1
ATOM 5134 O O . ASN A 1 641 ? 6.673 5.488 -29.990 1.00 91.19 641 ASN A O 1
ATOM 5138 N N . CYS A 1 642 ? 6.182 6.672 -31.820 1.00 93.00 642 CYS A N 1
ATOM 5139 C CA . CYS A 1 642 ? 5.088 5.776 -32.206 1.00 93.00 642 CYS A CA 1
ATOM 5140 C C . CYS A 1 642 ? 5.540 4.370 -32.650 1.00 93.00 642 CYS A C 1
ATOM 5142 O O . CYS A 1 642 ? 4.700 3.470 -32.702 1.00 93.00 642 CYS A O 1
ATOM 5144 N N . SER A 1 643 ? 6.819 4.122 -32.959 1.00 89.62 643 SER A N 1
ATOM 5145 C CA . SER A 1 643 ? 7.299 2.757 -33.235 1.00 89.62 643 SER A CA 1
ATOM 5146 C C . SER A 1 643 ? 7.547 1.956 -31.947 1.00 89.62 643 SER A C 1
ATOM 5148 O O . SER A 1 643 ? 7.334 0.744 -31.946 1.00 89.62 643 SER A O 1
ATOM 5150 N N . ASN A 1 644 ? 7.853 2.644 -30.841 1.00 91.69 644 ASN A N 1
ATOM 5151 C CA . ASN A 1 644 ? 8.051 2.102 -29.491 1.00 91.69 644 ASN A CA 1
ATOM 5152 C C . ASN A 1 644 ? 6.790 2.158 -28.598 1.00 91.69 644 ASN A C 1
ATOM 5154 O O . ASN A 1 644 ? 6.851 1.951 -27.385 1.00 91.69 644 ASN A O 1
ATOM 5158 N N . ILE A 1 645 ? 5.620 2.407 -29.186 1.00 95.00 645 ILE A N 1
ATOM 5159 C CA . ILE A 1 645 ? 4.317 2.270 -28.526 1.00 95.00 645 ILE A CA 1
ATOM 5160 C C . ILE A 1 645 ? 3.572 1.137 -29.225 1.00 95.00 645 ILE A C 1
ATOM 5162 O O . ILE A 1 645 ? 3.299 1.235 -30.415 1.00 95.00 645 ILE A O 1
ATOM 5166 N N . ILE A 1 646 ? 3.223 0.066 -28.515 1.00 95.00 646 ILE A N 1
ATOM 5167 C CA . ILE A 1 646 ? 2.417 -1.029 -29.067 1.00 95.00 646 ILE A CA 1
ATOM 5168 C C . ILE A 1 646 ? 0.945 -0.774 -28.779 1.00 95.00 646 ILE A C 1
ATOM 5170 O O . ILE A 1 646 ? 0.553 -0.644 -27.622 1.00 95.00 646 ILE A O 1
ATOM 5174 N N . VAL A 1 647 ? 0.131 -0.761 -29.830 1.00 96.44 647 VAL A N 1
ATOM 5175 C CA . VAL A 1 647 ? -1.323 -0.874 -29.740 1.00 96.44 647 VAL A CA 1
ATOM 5176 C C . VAL A 1 647 ? -1.661 -2.360 -29.642 1.00 96.44 647 VAL A C 1
ATOM 5178 O O . VAL A 1 647 ? -1.353 -3.133 -30.555 1.00 96.44 647 VAL A O 1
ATOM 5181 N N . CYS A 1 648 ? -2.260 -2.760 -28.521 1.00 92.06 648 CYS A N 1
ATOM 5182 C CA . CYS A 1 648 ? -2.645 -4.141 -28.243 1.00 92.06 648 CYS A CA 1
ATOM 5183 C C . CYS A 1 648 ? -3.703 -4.631 -29.246 1.00 92.06 648 CYS A C 1
ATOM 5185 O O . CYS A 1 648 ? -4.370 -3.834 -29.906 1.00 92.06 648 CYS A O 1
ATOM 5187 N N . ALA A 1 649 ? -3.886 -5.948 -29.344 1.00 90.62 649 ALA A N 1
ATOM 5188 C CA . ALA A 1 649 ? -4.818 -6.579 -30.284 1.00 90.62 649 ALA A CA 1
ATOM 5189 C C . ALA A 1 649 ? -6.277 -6.090 -30.158 1.00 90.62 649 ALA A C 1
ATOM 5191 O O . ALA A 1 649 ? -7.011 -6.090 -31.144 1.00 90.62 649 ALA A O 1
ATOM 5192 N N . ASP A 1 650 ? -6.683 -5.621 -28.974 1.00 90.38 650 ASP A N 1
ATOM 5193 C CA . ASP A 1 650 ? -7.995 -5.003 -28.734 1.00 90.38 650 ASP A CA 1
ATOM 5194 C C . ASP A 1 650 ? -8.155 -3.611 -29.374 1.00 90.38 650 ASP A C 1
ATOM 5196 O O . ASP A 1 650 ? -9.251 -3.058 -29.384 1.00 90.38 650 ASP A O 1
ATOM 5200 N N . ASN A 1 651 ? -7.079 -3.043 -29.924 1.00 90.44 651 ASN A N 1
ATOM 5201 C CA . ASN A 1 651 ? -6.981 -1.680 -30.438 1.00 90.44 651 ASN A CA 1
ATOM 5202 C C . ASN A 1 651 ? -7.339 -0.588 -29.415 1.00 90.44 651 ASN A C 1
ATOM 5204 O O . ASN A 1 651 ? -7.453 0.575 -29.801 1.00 90.44 651 ASN A O 1
ATOM 5208 N N . THR A 1 652 ? -7.513 -0.906 -28.130 1.00 89.31 652 THR A N 1
ATOM 5209 C CA . THR A 1 652 ? -7.888 0.051 -27.077 1.00 89.31 652 THR A CA 1
ATOM 5210 C C . THR A 1 652 ? -6.732 0.339 -26.141 1.00 89.31 652 THR A C 1
ATOM 5212 O O . THR A 1 652 ? -6.577 1.479 -25.718 1.00 89.31 652 THR A O 1
ATOM 5215 N N . ARG A 1 653 ? -5.877 -0.644 -25.854 1.00 92.94 653 ARG A N 1
ATOM 5216 C CA . ARG A 1 653 ? -4.759 -0.457 -24.927 1.00 92.94 653 ARG A CA 1
ATOM 5217 C C . ARG A 1 653 ? -3.452 -0.177 -25.646 1.00 92.94 653 ARG A C 1
ATOM 5219 O O . ARG A 1 653 ? -3.121 -0.839 -26.628 1.00 92.94 653 ARG A O 1
ATOM 5226 N N . VAL A 1 654 ? -2.667 0.744 -25.093 1.00 96.75 654 VAL A N 1
ATOM 5227 C CA . VAL A 1 654 ? -1.285 0.991 -25.526 1.00 96.75 654 VAL A CA 1
ATOM 5228 C C . VAL A 1 654 ? -0.276 0.615 -24.452 1.00 96.75 654 VAL A C 1
ATOM 5230 O O . VAL A 1 654 ? -0.529 0.782 -23.257 1.00 96.75 654 VAL A O 1
ATOM 5233 N N . LYS A 1 655 ? 0.883 0.114 -24.879 1.00 95.62 655 LYS A N 1
ATOM 5234 C CA . LYS A 1 655 ? 2.017 -0.214 -24.012 1.00 95.62 655 LYS A CA 1
ATOM 5235 C C . LYS A 1 655 ? 3.301 0.401 -24.548 1.00 95.62 655 LYS A C 1
ATOM 5237 O O . LYS A 1 655 ? 3.649 0.184 -25.706 1.00 95.62 655 LYS A O 1
ATOM 5242 N N . LEU A 1 656 ? 4.011 1.124 -23.686 1.00 94.50 656 LEU A N 1
ATOM 5243 C CA . LEU A 1 656 ? 5.373 1.573 -23.958 1.00 94.50 656 LEU A CA 1
ATOM 5244 C C . LEU A 1 656 ? 6.329 0.381 -23.933 1.00 94.50 656 LEU A C 1
ATOM 5246 O O . LEU A 1 656 ? 6.334 -0.398 -22.972 1.00 94.50 656 LEU A O 1
ATOM 5250 N N . ILE A 1 657 ? 7.125 0.261 -24.992 1.00 89.56 657 ILE A N 1
ATOM 5251 C CA . ILE A 1 657 ? 8.222 -0.696 -25.123 1.00 89.56 657 ILE A CA 1
ATOM 5252 C C . ILE A 1 657 ? 9.546 0.061 -25.257 1.00 89.56 657 ILE A C 1
ATOM 5254 O O . ILE A 1 657 ? 9.563 1.234 -25.597 1.00 89.56 657 ILE A O 1
ATOM 5258 N N . ASP A 1 658 ? 10.655 -0.647 -25.049 1.00 79.50 658 ASP A N 1
ATOM 5259 C CA . ASP A 1 658 ? 12.005 -0.185 -25.400 1.00 79.50 658 ASP A CA 1
ATOM 5260 C C . ASP A 1 658 ? 12.467 1.129 -24.731 1.00 79.50 658 ASP A C 1
ATOM 5262 O O . ASP A 1 658 ? 12.451 2.214 -25.300 1.00 79.50 658 ASP A O 1
ATOM 5266 N N . PHE A 1 659 ? 12.964 1.011 -23.498 1.00 79.88 659 PHE A N 1
ATOM 5267 C CA . PHE A 1 659 ? 13.299 2.128 -22.602 1.00 79.88 659 PHE A CA 1
ATOM 5268 C C . PHE A 1 659 ? 14.675 2.760 -22.894 1.00 79.88 659 PHE A C 1
ATOM 5270 O O . PHE A 1 659 ? 15.420 3.128 -21.977 1.00 79.88 659 PHE A O 1
ATOM 5277 N N . GLY A 1 660 ? 15.074 2.801 -24.170 1.00 71.31 660 GLY A N 1
ATOM 5278 C CA . GLY A 1 660 ? 16.376 3.325 -24.589 1.00 71.31 660 GLY A CA 1
ATOM 5279 C C . GLY A 1 660 ? 17.552 2.623 -23.898 1.00 71.31 660 GLY A C 1
ATOM 5280 O O . GLY A 1 660 ? 18.585 3.241 -23.634 1.00 71.31 660 GLY A O 1
ATOM 5281 N N . LEU A 1 661 ? 17.385 1.339 -23.558 1.00 72.81 661 LEU A N 1
ATOM 5282 C CA . LEU A 1 661 ? 18.385 0.527 -22.858 1.00 72.81 661 LEU A CA 1
ATOM 5283 C C . LEU A 1 661 ? 19.715 0.503 -23.610 1.00 72.81 661 LEU A C 1
ATOM 5285 O O . LEU A 1 661 ? 20.774 0.714 -23.023 1.00 72.81 661 LEU A O 1
ATOM 5289 N N . SER A 1 662 ? 19.646 0.315 -24.924 1.00 67.00 662 SER A N 1
ATOM 5290 C CA . SER A 1 662 ? 20.790 0.391 -25.829 1.00 67.00 662 SER A CA 1
ATOM 5291 C C . SER A 1 662 ? 21.486 1.750 -25.771 1.00 67.00 662 SER A C 1
ATOM 5293 O O . SER A 1 662 ? 22.703 1.792 -25.624 1.00 67.00 662 SER A O 1
ATOM 5295 N N . ILE A 1 663 ? 20.731 2.855 -25.795 1.00 69.25 663 ILE A N 1
ATOM 5296 C CA . ILE A 1 663 ? 21.268 4.224 -25.725 1.00 69.25 663 ILE A CA 1
ATOM 5297 C C . ILE A 1 663 ? 22.063 4.409 -24.426 1.00 69.25 663 ILE A C 1
ATOM 5299 O O . ILE A 1 663 ? 23.197 4.889 -24.451 1.00 69.25 663 ILE A O 1
ATOM 5303 N N . LYS A 1 664 ? 21.507 3.974 -23.288 1.00 73.38 664 LYS A N 1
ATOM 5304 C CA . LYS A 1 664 ? 22.166 4.097 -21.979 1.00 73.38 664 LYS A CA 1
ATOM 5305 C C . LYS A 1 664 ? 23.419 3.218 -21.869 1.00 73.38 664 LYS A C 1
ATOM 5307 O O . LYS A 1 664 ? 24.445 3.664 -21.342 1.00 73.38 664 LYS A O 1
ATOM 5312 N N . LEU A 1 665 ? 23.344 1.976 -22.351 1.00 70.75 665 LEU A N 1
ATOM 5313 C CA . LEU A 1 665 ? 24.475 1.047 -22.343 1.00 70.75 665 LEU A CA 1
ATOM 5314 C C . LEU A 1 665 ? 25.604 1.549 -23.256 1.00 70.75 665 LEU A C 1
ATOM 5316 O O . LEU A 1 665 ? 26.758 1.565 -22.839 1.00 70.75 665 LEU A O 1
ATOM 5320 N N . GLU A 1 666 ? 25.288 2.056 -24.448 1.00 67.75 666 GLU A N 1
ATOM 5321 C CA . GLU A 1 666 ? 26.276 2.643 -25.358 1.00 67.75 666 GLU A CA 1
ATOM 5322 C C . GLU A 1 666 ? 26.928 3.908 -24.786 1.00 67.75 666 GLU A C 1
ATOM 5324 O O . GLU A 1 666 ? 28.155 4.031 -24.842 1.00 67.75 666 GLU A O 1
ATOM 5329 N N . GLN A 1 667 ? 26.156 4.829 -24.193 1.00 69.56 667 GLN A N 1
ATOM 5330 C CA . GLN A 1 667 ? 26.697 6.028 -23.530 1.00 69.56 667 GLN A CA 1
ATOM 5331 C C . GLN A 1 667 ? 27.696 5.660 -22.426 1.00 69.56 667 GLN A C 1
ATOM 5333 O O . GLN A 1 667 ? 28.764 6.262 -22.320 1.00 69.56 667 GLN A O 1
ATOM 5338 N N . SER A 1 668 ? 27.398 4.607 -21.663 1.00 66.44 668 SER A N 1
ATOM 5339 C CA . SER A 1 668 ? 28.261 4.120 -20.580 1.00 66.44 668 SER A CA 1
ATOM 5340 C C . SER A 1 668 ? 29.607 3.570 -21.080 1.00 66.44 668 SER A C 1
ATOM 5342 O O . SER A 1 668 ? 30.593 3.565 -20.336 1.00 66.44 668 SER A O 1
ATOM 5344 N N . VAL A 1 669 ? 29.671 3.128 -22.341 1.00 63.84 669 VAL A N 1
ATOM 5345 C CA . VAL A 1 669 ? 30.863 2.522 -22.958 1.00 63.84 669 VAL A CA 1
ATOM 5346 C C . VAL A 1 669 ? 31.655 3.518 -23.826 1.00 63.84 669 VAL A C 1
ATOM 5348 O O . VAL A 1 669 ? 32.873 3.384 -23.940 1.00 63.84 669 VAL A O 1
ATOM 5351 N N . SER A 1 670 ? 31.010 4.550 -24.382 1.00 57.09 670 SER A N 1
ATOM 5352 C CA . SER A 1 670 ? 31.554 5.401 -25.463 1.00 57.09 670 SER A CA 1
ATOM 5353 C C . SER A 1 670 ? 32.285 6.687 -25.023 1.00 57.09 670 SER A C 1
ATOM 5355 O O . SER A 1 670 ? 32.602 7.524 -25.862 1.00 57.09 670 SER A O 1
ATOM 5357 N N . HIS A 1 671 ? 32.591 6.877 -23.737 1.00 51.28 671 HIS A N 1
ATOM 5358 C CA . HIS A 1 671 ? 33.169 8.117 -23.170 1.00 51.28 671 HIS A CA 1
ATOM 5359 C C . HIS A 1 671 ? 34.586 8.545 -23.663 1.00 51.28 671 HIS A C 1
ATOM 5361 O O . HIS A 1 671 ? 35.229 9.352 -22.998 1.00 51.28 671 HIS A O 1
ATOM 5367 N N . MET A 1 672 ? 35.114 8.052 -24.793 1.00 40.94 672 MET A N 1
ATOM 5368 C CA . MET A 1 672 ? 36.508 8.299 -25.226 1.00 40.94 672 MET A CA 1
ATOM 5369 C C . MET A 1 672 ? 36.700 9.062 -26.551 1.00 40.94 672 MET A C 1
ATOM 5371 O O . MET A 1 672 ? 37.821 9.121 -27.049 1.00 40.94 672 MET A O 1
ATOM 5375 N N . SER A 1 673 ? 35.690 9.719 -27.128 1.00 34.91 673 SER A N 1
ATOM 5376 C CA . SER A 1 673 ? 35.937 10.655 -28.247 1.00 34.91 673 SER A CA 1
ATOM 5377 C C . SER A 1 673 ? 34.940 11.811 -28.235 1.00 34.91 673 SER A C 1
ATOM 5379 O O . SER A 1 673 ? 33.807 11.680 -28.687 1.00 34.91 673 SER A O 1
ATOM 5381 N N . ALA A 1 674 ? 35.364 12.954 -27.697 1.00 35.56 674 ALA A N 1
ATOM 5382 C CA . ALA A 1 674 ? 34.559 14.174 -27.614 1.00 35.56 674 ALA A CA 1
ATOM 5383 C C . ALA A 1 674 ? 34.320 14.867 -28.976 1.00 35.56 674 ALA A C 1
ATOM 5385 O O . ALA A 1 674 ? 33.658 15.895 -29.014 1.00 35.56 674 ALA A O 1
ATOM 5386 N N . SER A 1 675 ? 34.831 14.332 -30.093 1.00 33.12 675 SER A N 1
ATOM 5387 C CA . SER A 1 675 ? 34.774 14.992 -31.407 1.00 33.12 675 SER A CA 1
ATOM 5388 C C . SER A 1 675 ? 33.717 14.459 -32.384 1.00 33.12 675 SER A C 1
ATOM 5390 O O . SER A 1 675 ? 33.544 15.058 -33.438 1.00 33.12 675 SER A O 1
ATOM 5392 N N . THR A 1 676 ? 32.960 13.403 -32.059 1.00 34.59 676 THR A N 1
ATOM 5393 C CA . THR A 1 676 ? 31.857 12.907 -32.918 1.00 34.59 676 THR A CA 1
ATOM 5394 C C . THR A 1 676 ? 30.744 12.234 -32.105 1.00 34.59 676 THR A C 1
ATOM 5396 O O . THR A 1 676 ? 30.404 11.073 -32.339 1.00 34.59 676 THR A O 1
ATOM 5399 N N . GLN A 1 677 ? 30.166 12.924 -31.116 1.00 43.09 677 GLN A N 1
ATOM 5400 C CA . GLN A 1 677 ? 28.908 12.467 -30.511 1.00 43.09 677 GLN A CA 1
ATOM 5401 C C . GLN A 1 677 ? 27.738 12.894 -31.400 1.00 43.09 677 GLN A C 1
ATOM 5403 O O . GLN A 1 677 ? 27.184 13.976 -31.230 1.00 43.09 677 GLN A O 1
ATOM 5408 N N . SER A 1 678 ? 27.365 12.056 -32.368 1.00 43.12 678 SER A N 1
ATOM 5409 C CA . SER A 1 678 ? 26.062 12.197 -33.014 1.00 43.12 678 SER A CA 1
ATOM 5410 C C . SER A 1 678 ? 24.964 11.824 -32.002 1.00 43.12 678 SER A C 1
ATOM 5412 O O . SER A 1 678 ? 25.053 10.765 -31.370 1.00 43.12 678 SER A O 1
ATOM 5414 N N . PRO A 1 679 ? 23.936 12.665 -31.796 1.00 48.59 679 PRO A N 1
ATOM 5415 C CA . PRO A 1 679 ? 22.768 12.311 -30.995 1.00 48.59 679 PRO A CA 1
ATOM 5416 C C . PRO A 1 679 ? 22.125 11.021 -31.526 1.00 48.59 679 PRO A C 1
ATOM 5418 O O . PRO A 1 679 ? 21.846 10.900 -32.718 1.00 48.59 679 PRO A O 1
ATOM 5421 N N . LYS A 1 680 ? 21.919 10.031 -30.647 1.00 52.72 680 LYS A N 1
ATOM 5422 C CA . LYS A 1 680 ? 21.366 8.707 -30.991 1.00 52.72 680 LYS A CA 1
ATOM 5423 C C . LYS A 1 680 ? 19.930 8.564 -30.493 1.00 52.72 680 LYS A C 1
ATOM 5425 O O . LYS A 1 680 ? 19.681 8.822 -29.322 1.00 52.72 680 LYS A O 1
ATOM 5430 N N . GLY A 1 681 ? 19.025 8.138 -31.375 1.00 57.97 681 GLY A N 1
ATOM 5431 C CA . GLY A 1 681 ? 17.574 8.014 -31.167 1.00 57.97 681 GLY A CA 1
ATOM 5432 C C . GLY A 1 681 ? 16.820 8.348 -32.463 1.00 57.97 681 GLY A C 1
ATOM 5433 O O . GLY A 1 681 ? 17.448 8.667 -33.477 1.00 57.97 681 GLY A O 1
ATOM 5434 N N . THR A 1 682 ? 15.486 8.287 -32.461 1.00 69.31 682 THR A N 1
ATOM 5435 C CA . THR A 1 682 ? 14.712 8.691 -33.650 1.00 69.31 682 THR A CA 1
ATOM 5436 C C . THR A 1 682 ? 14.729 10.218 -33.775 1.00 69.31 682 THR A C 1
ATOM 5438 O O . THR A 1 682 ? 13.991 10.895 -33.064 1.00 69.31 682 THR A O 1
ATOM 5441 N N . LEU A 1 683 ? 15.566 10.756 -34.677 1.00 77.12 683 LEU A N 1
ATOM 5442 C CA . LEU A 1 683 ? 15.863 12.196 -34.839 1.00 77.12 683 LEU A CA 1
ATOM 5443 C C . LEU A 1 683 ? 14.625 13.103 -34.766 1.00 77.12 683 LEU A C 1
ATOM 5445 O O . LEU A 1 683 ? 14.640 14.139 -34.110 1.00 77.12 683 LEU A O 1
ATOM 5449 N N . ASN A 1 684 ? 13.529 12.670 -35.383 1.00 82.94 684 ASN A N 1
ATOM 5450 C CA . ASN A 1 684 ? 12.284 13.426 -35.490 1.00 82.94 684 ASN A CA 1
ATOM 5451 C C . ASN A 1 684 ? 11.582 13.680 -34.139 1.00 82.94 684 ASN A C 1
ATOM 5453 O O . ASN A 1 684 ? 10.732 14.562 -34.054 1.00 82.94 684 ASN A O 1
ATOM 5457 N N . PHE A 1 685 ? 11.925 12.925 -33.092 1.00 88.06 685 PHE A N 1
ATOM 5458 C CA . PHE A 1 685 ? 11.315 12.995 -31.757 1.00 88.06 685 PHE A CA 1
ATOM 5459 C C . PHE A 1 685 ? 12.264 13.582 -30.704 1.00 88.06 685 PHE A C 1
ATOM 5461 O O . PHE A 1 685 ? 11.889 13.695 -29.539 1.00 88.06 685 PHE A O 1
ATOM 5468 N N . MET A 1 686 ? 13.494 13.943 -31.085 1.00 86.75 686 MET A N 1
ATOM 5469 C CA . MET A 1 686 ? 14.489 14.469 -30.152 1.00 86.75 686 MET A CA 1
ATOM 5470 C C . MET A 1 686 ? 14.143 15.882 -29.685 1.00 86.75 686 MET A C 1
ATOM 5472 O O . MET A 1 686 ? 13.752 16.739 -30.478 1.00 86.75 686 MET A O 1
ATOM 5476 N N . ALA A 1 687 ? 14.331 16.118 -28.388 1.00 88.19 687 ALA A N 1
ATOM 5477 C CA . ALA A 1 687 ? 14.136 17.421 -27.771 1.00 88.19 687 ALA A CA 1
ATOM 5478 C C . ALA A 1 687 ? 15.268 18.408 -28.139 1.00 88.19 687 ALA A C 1
ATOM 5480 O O . ALA A 1 687 ? 16.409 17.971 -28.318 1.00 88.19 687 ALA A O 1
ATOM 5481 N N . PRO A 1 688 ? 14.993 19.727 -28.215 1.00 86.19 688 PRO A N 1
ATOM 5482 C CA . PRO A 1 688 ? 15.970 20.753 -28.591 1.00 86.19 688 PRO A CA 1
ATOM 5483 C C . PRO A 1 688 ? 17.295 20.679 -27.816 1.00 86.19 688 PRO A C 1
ATOM 5485 O O . PRO A 1 688 ? 18.372 20.826 -28.393 1.00 86.19 688 PRO A O 1
ATOM 5488 N N . GLU A 1 689 ? 17.226 20.412 -26.511 1.00 84.38 689 GLU A N 1
ATOM 5489 C CA . GLU A 1 689 ? 18.386 20.312 -25.621 1.00 84.38 689 GLU A CA 1
ATOM 5490 C C . GLU A 1 689 ? 19.290 19.105 -25.918 1.00 84.38 689 GLU A C 1
ATOM 5492 O O . GLU A 1 689 ? 20.465 19.118 -25.566 1.00 84.38 689 GLU A O 1
ATOM 5497 N N . LEU A 1 690 ? 18.777 18.074 -26.597 1.00 80.75 690 LEU A N 1
ATOM 5498 C CA . LEU A 1 690 ? 19.559 16.905 -27.012 1.00 80.75 690 LEU A CA 1
ATOM 5499 C C . LEU A 1 690 ? 20.268 17.119 -28.360 1.00 80.75 690 LEU A C 1
ATOM 5501 O O . LEU A 1 690 ? 21.148 16.340 -28.719 1.00 80.75 690 LEU A O 1
ATOM 5505 N N . LEU A 1 691 ? 19.893 18.170 -29.097 1.00 73.38 691 LEU A N 1
ATOM 5506 C CA . LEU A 1 691 ? 20.393 18.504 -30.435 1.00 73.38 691 LEU A CA 1
ATOM 5507 C C . LEU A 1 691 ? 21.475 19.602 -30.423 1.00 73.38 691 LEU A C 1
ATOM 5509 O O . LEU A 1 691 ? 21.864 20.090 -31.480 1.00 73.38 691 LEU A O 1
ATOM 5513 N N . GLY A 1 692 ? 21.951 20.018 -29.243 1.00 63.41 692 GLY A N 1
ATOM 5514 C CA . GLY A 1 692 ? 22.975 21.064 -29.110 1.00 63.41 692 GLY A CA 1
ATOM 5515 C C . GLY A 1 692 ? 22.458 22.492 -29.331 1.00 63.41 692 GLY A C 1
ATOM 5516 O O . GLY A 1 692 ? 23.236 23.387 -29.646 1.00 63.41 692 GLY A O 1
ATOM 5517 N N . ALA A 1 693 ? 21.148 22.725 -29.183 1.00 50.44 693 ALA A N 1
ATOM 5518 C CA . ALA A 1 693 ? 20.524 24.042 -29.355 1.00 50.44 693 ALA A CA 1
ATOM 5519 C C . ALA A 1 693 ? 20.510 24.919 -28.075 1.00 50.44 693 ALA A C 1
ATOM 5521 O O . ALA A 1 693 ? 19.812 25.932 -28.046 1.00 50.44 693 ALA A O 1
ATOM 5522 N N . GLY A 1 694 ? 21.268 24.555 -27.031 1.00 48.53 694 GLY A N 1
ATOM 5523 C CA . GLY A 1 694 ? 21.403 25.282 -25.758 1.00 48.53 694 GLY A CA 1
ATOM 5524 C C . GLY A 1 694 ? 22.732 24.963 -25.054 1.00 48.53 694 GLY A C 1
ATOM 5525 O O . GLY A 1 694 ? 23.376 23.984 -25.419 1.00 48.53 694 GLY A O 1
ATOM 5526 N N . GLU A 1 695 ? 23.140 25.828 -24.114 1.00 42.34 695 GLU A N 1
ATOM 5527 C CA . GLU A 1 695 ? 24.473 25.922 -23.478 1.00 42.34 695 GLU A CA 1
ATOM 5528 C C . GLU A 1 695 ? 25.191 24.591 -23.173 1.00 42.34 695 GLU A C 1
ATOM 5530 O O . GLU A 1 695 ? 24.580 23.625 -22.733 1.00 42.34 695 GLU A O 1
ATOM 5535 N N . SER A 1 696 ? 26.512 24.646 -23.387 1.00 42.19 696 SER A N 1
ATOM 5536 C CA . SER A 1 696 ? 27.682 23.761 -23.203 1.00 42.19 696 SER A CA 1
ATOM 5537 C C . SER A 1 696 ? 27.695 22.575 -22.213 1.00 42.19 696 SER A C 1
ATOM 5539 O O . SER A 1 696 ? 28.785 22.097 -21.895 1.00 42.19 696 SER A O 1
ATOM 5541 N N . ASP A 1 697 ? 26.563 22.051 -21.753 1.00 42.75 697 ASP A N 1
ATOM 5542 C CA . ASP A 1 697 ? 26.504 20.867 -20.896 1.00 42.75 697 ASP A CA 1
ATOM 5543 C C . ASP A 1 697 ? 26.200 19.593 -21.702 1.00 42.75 697 ASP A C 1
ATOM 5545 O O . ASP A 1 697 ? 25.444 19.579 -22.672 1.00 42.75 697 ASP A O 1
ATOM 5549 N N . SER A 1 698 ? 26.821 18.488 -21.291 1.00 51.88 698 SER A N 1
ATOM 5550 C CA . SER A 1 698 ? 26.685 17.154 -21.888 1.00 51.88 698 SER A CA 1
ATOM 5551 C C . SER A 1 698 ? 25.227 16.753 -22.173 1.00 51.88 698 SER A C 1
ATOM 5553 O O . SER A 1 698 ? 24.370 16.926 -21.308 1.00 51.88 698 SER A O 1
ATOM 5555 N N . VAL A 1 699 ? 24.968 16.126 -23.332 1.00 61.19 699 VAL A N 1
ATOM 5556 C CA . VAL A 1 699 ? 23.649 15.597 -23.744 1.00 61.19 699 VAL A CA 1
ATOM 5557 C C . VAL A 1 699 ? 23.064 14.691 -22.651 1.00 61.19 699 VAL A C 1
ATOM 5559 O O . VAL A 1 699 ? 23.457 13.530 -22.516 1.00 61.19 699 VAL A O 1
ATOM 5562 N N . GLN A 1 700 ? 22.112 15.209 -21.870 1.00 70.81 700 GLN A N 1
ATOM 5563 C CA . GLN A 1 700 ? 21.492 14.479 -20.764 1.00 70.81 700 GLN A CA 1
ATOM 5564 C C . GLN A 1 700 ? 19.980 14.356 -20.960 1.00 70.81 700 GLN A C 1
ATOM 5566 O O . GLN A 1 700 ? 19.242 15.337 -20.906 1.00 70.81 700 GLN A O 1
ATOM 5571 N N . TYR A 1 701 ? 19.519 13.116 -21.125 1.00 82.62 701 TYR A N 1
ATOM 5572 C CA . TYR A 1 701 ? 18.097 12.780 -21.128 1.00 82.62 701 TYR A CA 1
ATOM 5573 C C . TYR A 1 701 ? 17.453 13.089 -19.773 1.00 82.62 701 TYR A C 1
ATOM 5575 O O . TYR A 1 701 ? 17.973 12.702 -18.722 1.00 82.62 701 TYR A O 1
ATOM 5583 N N . SER A 1 702 ? 16.290 13.732 -19.807 1.00 89.44 702 SER A N 1
ATOM 5584 C CA . SER A 1 702 ? 15.536 14.171 -18.633 1.00 89.44 702 SER A CA 1
ATOM 5585 C C . SER A 1 702 ? 14.040 13.857 -18.753 1.00 89.44 702 SER A C 1
ATOM 5587 O O . SER A 1 702 ? 13.560 13.422 -19.804 1.00 89.44 702 SER A O 1
ATOM 5589 N N . ARG A 1 703 ? 13.280 14.096 -17.677 1.00 93.06 703 ARG A N 1
ATOM 5590 C CA . ARG A 1 703 ? 11.816 13.925 -17.683 1.00 93.06 703 ARG A CA 1
ATOM 5591 C C . ARG A 1 703 ? 11.177 14.795 -18.762 1.00 93.06 703 ARG A C 1
ATOM 5593 O O . ARG A 1 703 ? 10.292 14.356 -19.479 1.00 93.06 703 ARG A O 1
ATOM 5600 N N . GLU A 1 704 ? 11.686 16.008 -18.912 1.00 94.00 704 GLU A N 1
ATOM 5601 C CA . GLU A 1 704 ? 11.219 17.015 -19.859 1.00 94.00 704 GLU A CA 1
ATOM 5602 C C . GLU A 1 704 ? 11.525 16.615 -21.310 1.00 94.00 704 GLU A C 1
ATOM 5604 O O . GLU A 1 704 ? 10.753 16.947 -22.212 1.00 94.00 704 GLU A O 1
ATOM 5609 N N . SER A 1 705 ? 12.612 15.871 -21.546 1.00 92.06 705 SER A N 1
ATOM 5610 C CA . SER A 1 705 ? 12.913 15.317 -22.872 1.00 92.06 705 SER A CA 1
ATOM 5611 C C . SER A 1 705 ? 11.941 14.196 -23.272 1.00 92.06 705 SER A C 1
ATOM 5613 O O . SER A 1 705 ? 11.515 14.145 -24.424 1.00 92.06 705 SER A O 1
ATOM 5615 N N . ASP A 1 706 ? 11.500 13.365 -22.315 1.00 94.69 706 ASP A N 1
ATOM 5616 C CA . ASP A 1 706 ? 10.434 12.376 -22.542 1.00 94.69 706 ASP A CA 1
ATOM 5617 C C . ASP A 1 706 ? 9.097 13.071 -22.870 1.00 94.69 706 ASP A C 1
ATOM 5619 O O . ASP A 1 706 ? 8.359 12.616 -23.744 1.00 94.69 706 ASP A O 1
ATOM 5623 N N . ILE A 1 707 ? 8.786 14.191 -22.200 1.00 97.19 707 ILE A N 1
ATOM 5624 C CA . ILE A 1 707 ? 7.565 14.973 -22.464 1.00 97.19 707 ILE A CA 1
ATOM 5625 C C . ILE A 1 707 ? 7.558 15.556 -23.882 1.00 97.19 707 ILE A C 1
ATOM 5627 O O . ILE A 1 707 ? 6.537 15.483 -24.566 1.00 97.19 707 ILE A O 1
ATOM 5631 N N . TRP A 1 708 ? 8.692 16.076 -24.359 1.00 95.88 708 TRP A N 1
ATOM 5632 C CA . TRP A 1 708 ? 8.807 16.537 -25.744 1.00 95.88 708 TRP A CA 1
ATOM 5633 C C . TRP A 1 708 ? 8.542 15.401 -26.739 1.00 95.88 708 TRP A C 1
ATOM 5635 O O . TRP A 1 708 ? 7.721 15.537 -27.646 1.00 95.88 708 TRP A O 1
ATOM 5645 N N . ALA A 1 709 ? 9.193 14.254 -26.539 1.00 94.88 709 ALA A N 1
ATOM 5646 C CA . ALA A 1 709 ? 9.046 13.083 -27.398 1.00 94.88 709 ALA A CA 1
ATOM 5647 C C . ALA A 1 709 ? 7.604 12.525 -27.389 1.00 94.88 709 ALA A C 1
ATOM 5649 O O . ALA A 1 709 ? 7.071 12.093 -28.421 1.00 94.88 709 ALA A O 1
ATOM 5650 N N . PHE A 1 710 ? 6.923 12.613 -26.243 1.00 97.38 710 PHE A N 1
ATOM 5651 C CA . PHE A 1 710 ? 5.490 12.357 -26.136 1.00 97.38 710 PHE A CA 1
ATOM 5652 C C . PHE A 1 710 ? 4.666 13.352 -26.967 1.00 97.38 710 PHE A C 1
ATOM 5654 O O . PHE A 1 710 ? 3.839 12.915 -27.766 1.00 97.38 710 PHE A O 1
ATOM 5661 N N . GLY A 1 711 ? 4.940 14.656 -26.881 1.00 97.25 711 GLY A N 1
ATOM 5662 C CA . GLY A 1 711 ? 4.304 15.676 -27.725 1.00 97.25 711 GLY A CA 1
ATOM 5663 C C . GLY A 1 711 ? 4.488 15.417 -29.226 1.00 97.25 711 GLY A C 1
ATOM 5664 O O . GLY A 1 711 ? 3.530 15.465 -29.995 1.00 97.25 711 GLY A O 1
ATOM 5665 N N . CYS A 1 712 ? 5.690 15.025 -29.650 1.00 96.31 712 CYS A N 1
ATOM 5666 C CA . CYS A 1 712 ? 5.973 14.579 -31.018 1.00 96.31 712 CYS A CA 1
ATOM 5667 C C . CYS A 1 712 ? 5.133 13.357 -31.442 1.00 96.31 712 CYS A C 1
ATOM 5669 O O . CYS A 1 712 ? 4.691 13.274 -32.590 1.00 96.31 712 CYS A O 1
ATOM 5671 N N . SER A 1 713 ? 4.864 12.428 -30.521 1.00 96.88 713 SER A N 1
ATOM 5672 C CA . SER A 1 713 ? 3.974 11.283 -30.768 1.00 96.88 713 SER A CA 1
ATOM 5673 C C . SER A 1 713 ? 2.508 11.716 -30.902 1.00 96.88 713 SER A C 1
ATOM 5675 O O . SER A 1 713 ? 1.792 11.204 -31.764 1.00 96.88 713 SER A O 1
ATOM 5677 N N . VAL A 1 714 ? 2.065 12.707 -30.118 1.00 97.75 714 VAL A N 1
ATOM 5678 C CA . VAL A 1 714 ? 0.737 13.334 -30.264 1.00 97.75 714 VAL A CA 1
ATOM 5679 C C . VAL A 1 714 ? 0.591 13.995 -31.631 1.00 97.75 714 VAL A C 1
ATOM 5681 O O . VAL A 1 714 ? -0.417 13.781 -32.306 1.00 97.75 714 VAL A O 1
ATOM 5684 N N . PHE A 1 715 ? 1.617 14.718 -32.084 1.00 97.06 715 PHE A N 1
ATOM 5685 C CA . PHE A 1 715 ? 1.646 15.296 -33.425 1.00 97.06 715 PHE A CA 1
ATOM 5686 C C . PHE A 1 715 ? 1.517 14.227 -34.517 1.00 97.06 715 PHE A C 1
ATOM 5688 O O . PHE A 1 715 ? 0.731 14.399 -35.449 1.00 97.06 715 PHE A O 1
ATOM 5695 N N . GLN A 1 716 ? 2.242 13.106 -34.414 1.00 96.44 716 GLN A N 1
ATOM 5696 C CA . GLN A 1 716 ? 2.140 12.034 -35.410 1.00 96.44 716 GLN A CA 1
ATOM 5697 C C . GLN A 1 716 ? 0.742 11.405 -35.425 1.00 96.44 716 GLN A C 1
ATOM 5699 O O . GLN A 1 716 ? 0.191 11.170 -36.499 1.00 96.44 716 GLN A O 1
ATOM 5704 N N . MET A 1 717 ? 0.126 11.192 -34.256 1.00 97.75 717 MET A N 1
ATOM 5705 C CA . MET A 1 717 ? -1.265 10.731 -34.182 1.00 97.75 717 MET A CA 1
ATOM 5706 C C . MET A 1 717 ? -2.238 11.732 -34.824 1.00 97.75 717 MET A C 1
ATOM 5708 O O . MET A 1 717 ? -3.193 11.325 -35.484 1.00 97.75 717 MET A O 1
ATOM 5712 N N . ALA A 1 718 ? -2.000 13.035 -34.664 1.00 97.06 718 ALA A N 1
ATOM 5713 C CA . ALA A 1 718 ? -2.875 14.084 -35.180 1.00 97.06 718 ALA A CA 1
ATOM 5714 C C . ALA A 1 718 ? -2.671 14.410 -36.665 1.00 97.06 718 ALA A C 1
ATOM 5716 O O . ALA A 1 718 ? -3.613 14.853 -37.316 1.00 97.06 718 ALA A O 1
ATOM 5717 N N . SER A 1 719 ? -1.475 14.212 -37.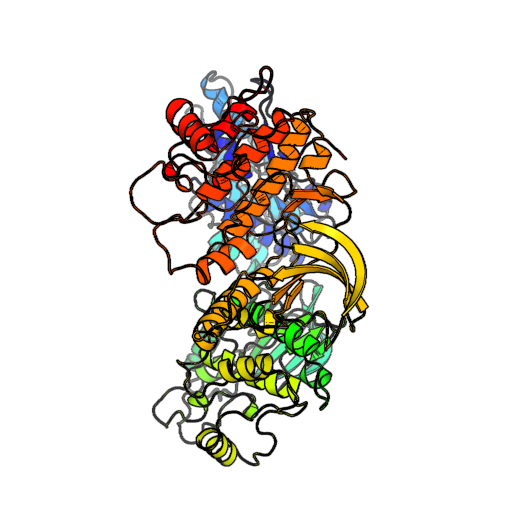212 1.00 94.94 719 SER A N 1
ATOM 5718 C CA . SER A 1 719 ? -1.144 14.559 -38.602 1.00 94.94 719 SER A CA 1
ATOM 5719 C C . SER A 1 719 ? -1.033 13.352 -39.527 1.00 94.94 719 SER A C 1
ATOM 5721 O O . SER A 1 719 ? -1.010 13.512 -40.744 1.00 94.94 719 SER A O 1
ATOM 5723 N N . GLY A 1 720 ? -0.922 12.144 -38.973 1.00 93.81 720 GLY A N 1
ATOM 5724 C CA . GLY A 1 720 ? -0.560 10.943 -39.719 1.00 93.81 720 GLY A CA 1
ATOM 5725 C C . GLY A 1 720 ? 0.930 10.876 -40.075 1.00 93.81 720 GLY A C 1
ATOM 5726 O O . GLY A 1 720 ? 1.458 9.789 -40.281 1.00 93.81 720 GLY A O 1
ATOM 5727 N N . ALA A 1 721 ? 1.639 12.004 -40.110 1.00 91.94 721 ALA A N 1
ATOM 5728 C CA . ALA A 1 721 ? 3.022 12.086 -40.552 1.00 91.94 721 ALA A CA 1
ATOM 5729 C C . ALA A 1 721 ? 3.997 12.222 -39.378 1.00 91.94 721 ALA A C 1
ATOM 5731 O O . ALA A 1 721 ? 3.691 12.811 -38.342 1.00 91.94 721 ALA A O 1
ATOM 5732 N N . ARG A 1 722 ? 5.220 11.708 -39.547 1.00 90.31 722 ARG A N 1
ATOM 5733 C CA . ARG A 1 722 ? 6.284 11.935 -38.563 1.00 90.31 722 ARG A CA 1
ATOM 5734 C C . ARG A 1 722 ? 6.562 13.441 -38.412 1.00 90.31 722 ARG A C 1
ATOM 5736 O O . ARG A 1 722 ? 6.558 14.158 -39.419 1.00 90.31 722 ARG A O 1
ATOM 5743 N N . PRO A 1 723 ? 6.870 13.923 -37.197 1.00 89.50 723 PRO A N 1
ATOM 5744 C CA . PRO A 1 723 ? 7.366 15.283 -37.010 1.00 89.50 723 PRO A CA 1
ATOM 5745 C C . PRO A 1 723 ? 8.617 15.512 -37.866 1.00 89.50 723 PRO A C 1
ATOM 5747 O O . PRO A 1 723 ? 9.403 14.592 -38.080 1.00 89.50 723 PRO A O 1
ATOM 5750 N N . PHE A 1 724 ? 8.766 16.720 -38.413 1.00 87.69 724 PHE A N 1
ATOM 5751 C CA . PHE A 1 724 ? 9.900 17.110 -39.264 1.00 87.69 724 PHE A CA 1
ATOM 5752 C C . PHE A 1 724 ? 10.194 16.165 -40.447 1.00 87.69 724 PHE A C 1
ATOM 5754 O O . PHE A 1 724 ? 11.345 16.044 -40.850 1.00 87.69 724 PHE A O 1
ATOM 5761 N N . ARG A 1 725 ? 9.181 15.503 -41.029 1.00 83.06 725 ARG A N 1
ATOM 5762 C CA . ARG A 1 725 ? 9.369 14.508 -42.110 1.00 83.06 725 ARG A CA 1
ATOM 5763 C C . ARG A 1 725 ? 10.218 14.992 -43.296 1.00 83.06 725 ARG A C 1
ATOM 5765 O O . ARG A 1 725 ? 10.839 14.172 -43.957 1.00 83.06 725 ARG A O 1
ATOM 5772 N N . ASP A 1 726 ? 10.215 16.298 -43.572 1.00 80.31 726 ASP A N 1
ATOM 5773 C CA . ASP A 1 726 ? 10.931 16.882 -44.710 1.00 80.31 726 ASP A CA 1
ATOM 5774 C C . ASP A 1 726 ? 12.385 17.263 -44.368 1.00 80.31 726 ASP A C 1
ATOM 5776 O O . ASP A 1 726 ? 13.072 17.839 -45.209 1.00 80.31 726 ASP A O 1
ATOM 5780 N N . ALA A 1 727 ? 12.850 17.024 -43.137 1.00 79.69 727 ALA A N 1
ATOM 5781 C CA . ALA A 1 727 ? 14.242 17.225 -42.741 1.00 79.69 727 ALA A CA 1
ATOM 5782 C C . ALA A 1 727 ? 15.061 15.959 -43.040 1.00 79.69 727 ALA A C 1
ATOM 5784 O O . ALA A 1 727 ? 14.685 14.861 -42.634 1.00 79.69 727 ALA A O 1
ATOM 5785 N N . GLN A 1 728 ? 16.177 16.117 -43.757 1.00 72.62 728 GLN A N 1
ATOM 5786 C CA . GLN A 1 728 ? 17.012 14.989 -44.204 1.00 72.62 728 GLN A CA 1
ATOM 5787 C C . GLN A 1 728 ? 18.112 14.610 -43.203 1.00 72.62 728 GLN A C 1
ATOM 5789 O O . GLN A 1 728 ? 18.641 13.502 -43.250 1.00 72.62 728 GLN A O 1
ATOM 5794 N N . ASP A 1 729 ? 18.465 15.522 -42.299 1.00 77.88 729 ASP A N 1
ATOM 5795 C CA . ASP A 1 729 ? 19.537 15.333 -41.330 1.00 77.88 729 ASP A CA 1
ATOM 5796 C C . ASP A 1 729 ? 19.251 16.065 -40.010 1.00 77.88 729 ASP A C 1
ATOM 5798 O O . ASP A 1 729 ? 18.299 16.840 -39.873 1.00 77.88 729 ASP A O 1
ATOM 5802 N N . ILE A 1 730 ? 20.098 15.795 -39.020 1.00 75.56 730 ILE A N 1
ATOM 5803 C CA . ILE A 1 730 ? 19.957 16.332 -37.670 1.00 75.56 730 ILE A CA 1
ATOM 5804 C C . ILE A 1 730 ? 20.133 17.854 -37.593 1.00 75.56 730 ILE A C 1
ATOM 5806 O O . ILE A 1 730 ? 19.486 18.492 -36.764 1.00 75.56 730 ILE A O 1
ATOM 5810 N N . ASN A 1 731 ? 20.956 18.444 -38.465 1.00 80.06 731 ASN A N 1
ATOM 5811 C CA . ASN A 1 731 ? 21.188 19.886 -38.487 1.00 80.06 731 ASN A CA 1
ATOM 5812 C C . ASN A 1 731 ? 19.939 20.602 -39.001 1.00 80.06 731 ASN A C 1
ATOM 5814 O O . ASN A 1 731 ? 19.502 21.574 -38.398 1.00 80.06 731 ASN A O 1
ATOM 5818 N N . GLN A 1 732 ? 19.285 20.058 -40.030 1.00 82.50 732 GLN A N 1
ATOM 5819 C CA . GLN A 1 732 ? 18.014 20.582 -40.529 1.00 82.50 732 GLN A CA 1
ATOM 5820 C C . GLN A 1 732 ? 16.897 20.493 -39.484 1.00 82.50 732 GLN A C 1
ATOM 5822 O O . GLN A 1 732 ? 16.089 21.416 -39.377 1.00 82.50 732 GLN A O 1
ATOM 5827 N N . VAL A 1 733 ? 16.836 19.410 -38.699 1.00 83.38 733 VAL A N 1
ATOM 5828 C CA . VAL A 1 733 ? 15.889 19.308 -37.573 1.00 83.38 733 VAL A CA 1
ATOM 5829 C C . VAL A 1 733 ? 16.214 20.361 -36.508 1.00 83.38 733 VAL A C 1
ATOM 5831 O O . VAL A 1 733 ? 15.320 21.093 -36.081 1.00 83.38 733 VAL A O 1
ATOM 5834 N N . ALA A 1 734 ? 17.486 20.489 -36.118 1.00 81.69 734 ALA A N 1
ATOM 5835 C CA . ALA A 1 734 ? 17.933 21.456 -35.118 1.00 81.69 734 ALA A CA 1
ATOM 5836 C C . ALA A 1 734 ? 17.669 22.911 -35.545 1.00 81.69 734 ALA A C 1
ATOM 5838 O O . ALA A 1 734 ? 17.180 23.706 -34.740 1.00 81.69 734 ALA A O 1
ATOM 5839 N N . ASP A 1 735 ? 17.925 23.253 -36.809 1.00 83.00 735 ASP A N 1
ATOM 5840 C CA . ASP A 1 735 ? 17.680 24.583 -37.371 1.00 83.00 735 ASP A CA 1
ATOM 5841 C C . ASP A 1 735 ? 16.184 24.906 -37.424 1.00 83.00 735 ASP A C 1
ATOM 5843 O O . ASP A 1 735 ? 15.774 26.006 -37.051 1.00 83.00 735 ASP A O 1
ATOM 5847 N N . ARG A 1 736 ? 15.336 23.940 -37.801 1.00 85.19 736 ARG A N 1
ATOM 5848 C CA . ARG A 1 736 ? 13.874 24.120 -37.779 1.00 85.19 736 ARG A CA 1
ATOM 5849 C C . ARG A 1 736 ? 13.351 24.344 -36.367 1.00 85.19 736 ARG A C 1
ATOM 5851 O O . ARG A 1 736 ? 12.592 25.282 -36.146 1.00 85.19 736 ARG A O 1
ATOM 5858 N N . ILE A 1 737 ? 13.798 23.543 -35.401 1.00 86.19 737 ILE A N 1
ATOM 5859 C CA . ILE A 1 737 ? 13.427 23.720 -33.991 1.00 86.19 737 ILE A CA 1
ATOM 5860 C C . ILE A 1 737 ? 13.902 25.084 -33.472 1.00 86.19 737 ILE A C 1
ATOM 5862 O O . ILE A 1 737 ? 13.185 25.762 -32.731 1.00 86.19 737 ILE A O 1
ATOM 5866 N N . ARG A 1 738 ? 15.097 25.527 -33.879 1.00 82.44 738 ARG A N 1
ATOM 5867 C CA . ARG A 1 738 ? 15.651 26.827 -33.487 1.00 82.44 738 ARG A CA 1
ATOM 5868 C C . ARG A 1 738 ? 14.836 27.990 -34.047 1.00 82.44 738 ARG A C 1
ATOM 5870 O O . ARG A 1 738 ? 14.541 28.910 -33.284 1.00 82.44 738 ARG A O 1
ATOM 5877 N N . ASN A 1 739 ? 14.463 27.930 -35.322 1.00 83.62 739 ASN A N 1
ATOM 5878 C CA . ASN A 1 739 ? 13.829 29.037 -36.039 1.00 83.62 739 ASN A CA 1
ATOM 5879 C C . ASN A 1 739 ? 12.303 29.073 -35.881 1.00 83.62 739 ASN A C 1
ATOM 5881 O O . ASN A 1 739 ? 11.724 30.152 -35.821 1.00 83.62 739 ASN A O 1
ATOM 5885 N N . SER A 1 740 ? 11.654 27.911 -35.815 1.00 83.38 740 SER A N 1
ATOM 5886 C CA . SER A 1 740 ? 10.191 27.786 -35.899 1.00 83.38 740 SER A CA 1
ATOM 5887 C C . SER A 1 740 ? 9.569 26.970 -34.764 1.00 83.38 740 SER A C 1
ATOM 5889 O O . SER A 1 740 ? 8.350 26.952 -34.640 1.00 83.38 740 SER A O 1
ATOM 5891 N N . GLY A 1 741 ? 10.373 26.322 -33.916 1.00 86.62 741 GLY A N 1
ATOM 5892 C CA . GLY A 1 741 ? 9.872 25.471 -32.837 1.00 86.62 741 GLY A CA 1
ATOM 5893 C C . GLY A 1 741 ? 9.365 24.112 -33.329 1.00 86.62 741 GLY A C 1
ATOM 5894 O O . GLY A 1 741 ? 9.824 23.584 -34.344 1.00 86.62 741 GLY A O 1
ATOM 5895 N N . ALA A 1 742 ? 8.456 23.507 -32.563 1.00 89.94 742 ALA A N 1
ATOM 5896 C CA . ALA A 1 742 ? 7.838 22.236 -32.927 1.00 89.94 742 ALA A CA 1
ATOM 5897 C C . ALA A 1 742 ? 6.841 22.405 -34.100 1.00 89.94 742 ALA A C 1
ATOM 5899 O O . ALA A 1 742 ? 6.332 23.508 -34.304 1.00 89.94 742 ALA A O 1
ATOM 5900 N N . PRO A 1 743 ? 6.554 21.352 -34.893 1.00 91.00 743 PRO A N 1
ATOM 5901 C CA . PRO A 1 743 ? 5.650 21.460 -36.036 1.00 91.00 743 PRO A CA 1
ATOM 5902 C C . PRO A 1 743 ? 4.237 21.887 -35.615 1.00 91.00 743 PRO A C 1
ATOM 5904 O O . PRO A 1 743 ? 3.680 21.346 -34.665 1.00 91.00 743 PRO A O 1
ATOM 5907 N N . ALA A 1 744 ? 3.629 22.824 -36.343 1.00 90.94 744 ALA A N 1
ATOM 5908 C CA . ALA A 1 744 ? 2.263 23.255 -36.056 1.00 90.94 744 ALA A CA 1
ATOM 5909 C C . ALA A 1 744 ? 1.261 22.106 -36.255 1.00 90.94 744 ALA A C 1
ATOM 5911 O O . ALA A 1 744 ? 1.363 21.344 -37.218 1.00 90.94 744 ALA A O 1
ATOM 5912 N N . MET A 1 745 ? 0.284 21.994 -35.352 1.00 91.94 745 MET A N 1
ATOM 5913 C CA . MET A 1 745 ? -0.784 20.999 -35.463 1.00 91.94 745 MET A CA 1
ATOM 5914 C C . MET A 1 745 ? -1.620 21.227 -36.735 1.00 91.94 745 MET A C 1
ATOM 5916 O O . MET A 1 745 ? -1.800 22.377 -37.131 1.00 91.94 745 MET A O 1
ATOM 5920 N N . PRO A 1 746 ? -2.148 20.164 -37.372 1.00 91.06 746 PRO A N 1
ATOM 5921 C CA . PRO A 1 746 ? -3.009 20.310 -38.545 1.00 91.06 746 PRO A CA 1
ATOM 5922 C C . PRO A 1 746 ? -4.267 21.138 -38.259 1.00 91.06 746 PRO A C 1
ATOM 5924 O O . PRO A 1 746 ? -4.815 21.074 -37.154 1.00 91.06 746 PRO A O 1
ATOM 5927 N N . ASP A 1 747 ? -4.764 21.834 -39.281 1.00 87.38 747 ASP A N 1
ATOM 5928 C CA . ASP A 1 747 ? -6.014 22.593 -39.205 1.00 87.38 747 ASP A CA 1
ATOM 5929 C C . ASP A 1 747 ? -7.207 21.694 -38.829 1.00 87.38 747 ASP A C 1
ATOM 5931 O O . ASP A 1 747 ? -7.271 20.514 -39.183 1.00 87.38 747 ASP A O 1
ATOM 5935 N N . GLY A 1 748 ? -8.177 22.260 -38.103 1.00 86.62 748 GLY A N 1
ATOM 5936 C CA . GLY A 1 748 ? -9.404 21.560 -37.699 1.00 86.62 748 GLY A CA 1
ATOM 5937 C C . GLY A 1 748 ? -9.301 20.739 -36.407 1.00 86.62 748 GLY A C 1
ATOM 5938 O O . GLY A 1 748 ? -10.261 20.058 -36.049 1.00 86.62 748 GLY A O 1
ATOM 5939 N N . ARG A 1 749 ? -8.171 20.804 -35.691 1.00 92.50 749 ARG A N 1
ATOM 5940 C CA . ARG A 1 749 ? -8.020 20.219 -34.348 1.00 92.50 749 ARG A CA 1
ATOM 5941 C C . ARG A 1 749 ? -8.563 21.142 -33.256 1.00 92.50 749 ARG A C 1
ATOM 5943 O O . ARG A 1 749 ? -8.464 22.360 -33.378 1.00 92.50 749 ARG A O 1
ATOM 5950 N N . SER A 1 750 ? -9.114 20.573 -32.187 1.00 94.94 750 SER A N 1
ATOM 5951 C CA . SER A 1 750 ? -9.678 21.316 -31.055 1.00 94.94 750 SER A CA 1
ATOM 5952 C C . SER A 1 750 ? -8.638 22.202 -30.373 1.00 94.94 750 SER A C 1
ATOM 5954 O O . SER A 1 750 ? -7.452 21.863 -30.312 1.00 94.94 750 SER A O 1
ATOM 5956 N N . ALA A 1 751 ? -9.094 23.334 -29.828 1.00 94.19 751 ALA A N 1
ATOM 5957 C CA . ALA A 1 751 ? -8.239 24.241 -29.068 1.00 94.19 751 ALA A CA 1
ATOM 5958 C C . ALA A 1 751 ? -7.570 23.506 -27.897 1.00 94.19 751 ALA A C 1
ATOM 5960 O O . ALA A 1 751 ? -6.391 23.709 -27.639 1.00 94.19 751 ALA A O 1
ATOM 5961 N N . GLU A 1 752 ? -8.279 22.574 -27.255 1.00 94.75 752 GLU A N 1
ATOM 5962 C CA . GLU A 1 752 ? -7.745 21.783 -26.149 1.00 94.75 752 GLU A CA 1
ATOM 5963 C C . GLU A 1 752 ? -6.616 20.832 -26.568 1.00 94.75 752 GLU A C 1
ATOM 5965 O O . GLU A 1 752 ? -5.662 20.651 -25.811 1.00 94.75 752 GLU A O 1
ATOM 5970 N N . LEU A 1 753 ? -6.702 20.205 -27.748 1.00 96.06 753 LEU A N 1
ATOM 5971 C CA . LEU A 1 753 ? -5.622 19.355 -28.260 1.00 96.06 753 LEU A CA 1
ATOM 5972 C C . LEU A 1 753 ? -4.397 20.193 -28.654 1.00 96.06 753 LEU A C 1
ATOM 5974 O O . LEU A 1 753 ? -3.266 19.778 -28.401 1.00 96.06 753 LEU A O 1
ATOM 5978 N N . GLN A 1 754 ? -4.614 21.367 -29.253 1.00 95.94 754 GLN A N 1
ATOM 5979 C CA . GLN A 1 754 ? -3.534 22.298 -29.592 1.00 95.94 754 GLN A CA 1
ATOM 5980 C C . GLN A 1 754 ? -2.827 22.820 -28.333 1.00 95.94 754 GLN A C 1
ATOM 5982 O O . GLN A 1 754 ? -1.598 22.819 -28.274 1.00 95.94 754 GLN A O 1
ATOM 5987 N N . ASP A 1 755 ? -3.597 23.181 -27.306 1.00 96.12 755 ASP A N 1
ATOM 5988 C CA . ASP A 1 755 ? -3.098 23.634 -26.007 1.00 96.12 755 ASP A CA 1
ATOM 5989 C C . ASP A 1 755 ? -2.288 22.531 -25.300 1.00 96.12 755 ASP A C 1
ATOM 5991 O O . ASP A 1 755 ? -1.123 22.735 -24.948 1.00 96.12 755 ASP A O 1
ATOM 5995 N N . PHE A 1 756 ? -2.830 21.305 -25.241 1.00 97.31 756 PHE A N 1
ATOM 5996 C CA . PHE A 1 756 ? -2.131 20.137 -24.689 1.00 97.31 756 PHE A CA 1
ATOM 5997 C C . PHE A 1 756 ? -0.802 19.864 -25.402 1.00 97.31 756 PHE A C 1
ATOM 5999 O O . PHE A 1 756 ? 0.217 19.598 -24.760 1.00 97.31 756 PHE A O 1
ATOM 6006 N N . TYR A 1 757 ? -0.808 19.930 -26.737 1.00 97.50 757 TYR A N 1
ATOM 6007 C CA . TYR A 1 757 ? 0.389 19.766 -27.555 1.00 97.50 757 TYR A CA 1
ATOM 6008 C C . TYR A 1 757 ? 1.435 20.843 -27.241 1.00 97.50 757 TYR A C 1
ATOM 6010 O O . TYR A 1 757 ? 2.593 20.504 -26.992 1.00 97.50 757 TYR A O 1
ATOM 6018 N N . SER A 1 758 ? 1.026 22.113 -27.155 1.00 96.00 758 SER A N 1
ATOM 6019 C CA . SER A 1 758 ? 1.933 23.231 -26.869 1.00 96.00 758 SER A CA 1
ATOM 6020 C C . SER A 1 758 ? 2.658 23.079 -25.524 1.00 96.00 758 SER A C 1
ATOM 6022 O O . SER A 1 758 ? 3.869 23.296 -25.443 1.00 96.00 758 SER A O 1
ATOM 6024 N N . HIS A 1 759 ? 1.960 22.586 -24.496 1.00 96.81 759 HIS A N 1
ATOM 6025 C CA . HIS A 1 759 ? 2.536 22.305 -23.182 1.00 96.81 759 HIS A CA 1
ATOM 6026 C C . HIS A 1 759 ? 3.487 21.099 -23.161 1.00 96.81 759 HIS A C 1
ATOM 6028 O O . HIS A 1 759 ? 4.325 21.000 -22.260 1.00 96.81 759 HIS A O 1
ATOM 6034 N N . CYS A 1 760 ? 3.392 20.193 -24.139 1.00 96.38 760 CYS A N 1
ATOM 6035 C CA . CYS A 1 760 ? 4.361 19.113 -24.320 1.00 96.38 760 CYS A CA 1
ATOM 6036 C C . CYS A 1 760 ? 5.616 19.591 -25.071 1.00 96.38 760 CYS A C 1
ATOM 6038 O O . CYS A 1 760 ? 6.730 19.190 -24.734 1.00 96.38 760 CYS A O 1
ATOM 6040 N N . THR A 1 761 ? 5.448 20.441 -26.089 1.00 95.12 761 THR A N 1
ATOM 6041 C CA . THR A 1 761 ? 6.505 20.807 -27.047 1.00 95.12 761 THR A CA 1
ATOM 6042 C C . THR A 1 761 ? 7.014 22.242 -26.897 1.00 95.12 761 THR A C 1
ATOM 6044 O O . THR A 1 761 ? 7.447 22.857 -27.875 1.00 95.12 761 THR A O 1
ATOM 6047 N N . ALA A 1 762 ? 6.986 22.793 -25.681 1.00 92.56 762 ALA A N 1
ATOM 6048 C CA . ALA A 1 762 ? 7.613 24.079 -25.392 1.00 92.56 762 ALA A CA 1
ATOM 6049 C C . ALA A 1 762 ? 9.131 24.020 -25.652 1.00 92.56 762 ALA A C 1
ATOM 6051 O O . ALA A 1 762 ? 9.800 23.021 -25.346 1.00 92.56 762 ALA A O 1
ATOM 6052 N N . LYS A 1 763 ? 9.679 25.090 -26.244 1.00 85.62 763 LYS A N 1
ATOM 6053 C CA . LYS A 1 763 ? 11.095 25.159 -26.639 1.00 85.62 763 LYS A CA 1
ATOM 6054 C C . LYS A 1 763 ? 12.010 25.137 -25.414 1.00 85.62 763 LYS A C 1
ATOM 6056 O O . LYS A 1 763 ? 12.959 24.354 -25.399 1.00 85.62 763 LYS A O 1
ATOM 6061 N N . ASP A 1 764 ? 11.696 25.923 -24.381 1.00 86.38 764 ASP A N 1
ATOM 6062 C CA . ASP A 1 764 ? 12.338 25.785 -23.072 1.00 86.38 764 ASP A CA 1
ATOM 6063 C C . ASP A 1 764 ? 11.783 24.547 -22.352 1.00 86.38 764 ASP A C 1
ATOM 6065 O O . ASP A 1 764 ? 10.580 24.404 -22.128 1.00 86.38 764 ASP A O 1
ATOM 6069 N N . ARG A 1 765 ? 12.679 23.641 -21.946 1.00 88.69 765 ARG A N 1
ATOM 6070 C CA . ARG A 1 765 ? 12.323 22.436 -21.188 1.00 88.69 765 ARG A CA 1
ATOM 6071 C C . ARG A 1 765 ? 11.631 22.740 -19.855 1.00 88.69 765 ARG A C 1
ATOM 6073 O O . ARG A 1 765 ? 10.879 21.898 -19.380 1.00 88.69 765 ARG A O 1
ATOM 6080 N N . ARG A 1 766 ? 11.869 23.912 -19.252 1.00 88.50 766 ARG A N 1
ATOM 6081 C CA . ARG A 1 766 ? 11.257 24.329 -17.974 1.00 88.50 766 ARG A CA 1
ATOM 6082 C C . ARG A 1 766 ? 9.798 24.754 -18.121 1.00 88.50 766 ARG A C 1
ATOM 6084 O O . ARG A 1 766 ? 9.056 24.702 -17.144 1.00 88.50 766 ARG A O 1
ATOM 6091 N N . GLU A 1 767 ? 9.402 25.160 -19.321 1.00 91.56 767 GLU A N 1
ATOM 6092 C CA . GLU A 1 767 ? 8.025 25.547 -19.641 1.00 91.56 767 GLU A CA 1
ATOM 6093 C C . GLU A 1 767 ? 7.148 24.334 -19.973 1.00 91.56 767 GLU A C 1
ATOM 6095 O O . GLU A 1 767 ? 5.920 24.425 -19.942 1.00 91.56 767 GLU A O 1
ATOM 6100 N N . ARG A 1 768 ? 7.761 23.174 -20.244 1.00 95.69 768 ARG A N 1
ATOM 6101 C CA . ARG A 1 768 ? 7.026 21.929 -20.478 1.00 95.69 768 ARG A CA 1
ATOM 6102 C C . ARG A 1 768 ? 6.321 21.488 -19.200 1.00 95.69 768 ARG A C 1
ATOM 6104 O O . ARG A 1 768 ? 6.897 21.471 -18.109 1.00 95.69 768 ARG A O 1
ATOM 6111 N N . HIS A 1 769 ? 5.066 21.083 -19.331 1.00 96.50 769 HIS A N 1
ATOM 6112 C CA . HIS A 1 769 ? 4.326 20.515 -18.211 1.00 96.50 769 HIS A CA 1
ATOM 6113 C C . HIS A 1 769 ? 4.874 19.132 -17.836 1.00 96.50 769 HIS A C 1
ATOM 6115 O O . HIS A 1 769 ? 5.219 18.323 -18.692 1.00 96.50 769 HIS A O 1
ATOM 6121 N N . SER A 1 770 ? 4.937 18.839 -16.534 1.00 95.88 770 SER A N 1
ATOM 6122 C CA . SER A 1 770 ? 5.259 17.491 -16.059 1.00 95.88 770 SER A CA 1
ATOM 6123 C C . SER A 1 770 ? 4.148 16.508 -16.437 1.00 95.88 770 SER A C 1
ATOM 6125 O O . SER A 1 770 ? 3.003 16.911 -16.646 1.00 95.88 770 SER A O 1
ATOM 6127 N N . ALA A 1 771 ? 4.447 15.205 -16.441 1.00 94.06 771 ALA A N 1
ATOM 6128 C CA . ALA A 1 771 ? 3.427 14.175 -16.658 1.00 94.06 771 ALA A CA 1
ATOM 6129 C C . ALA A 1 771 ? 2.245 14.293 -15.673 1.00 94.06 771 ALA A C 1
ATOM 6131 O O . ALA A 1 771 ? 1.112 14.012 -16.041 1.00 94.06 771 ALA A O 1
ATOM 6132 N N . GLU A 1 772 ? 2.491 14.752 -14.440 1.00 92.75 772 GLU A N 1
ATOM 6133 C CA . GLU A 1 772 ? 1.447 15.025 -13.442 1.00 92.75 772 GLU A CA 1
ATOM 6134 C C . GLU A 1 772 ? 0.523 16.168 -13.883 1.00 92.75 772 GLU A C 1
ATOM 6136 O O . GLU A 1 772 ? -0.690 15.987 -13.930 1.00 92.75 772 GLU A O 1
ATOM 6141 N N . LYS A 1 773 ? 1.091 17.308 -14.300 1.00 94.62 773 LYS A N 1
ATOM 6142 C CA . LYS A 1 773 ? 0.315 18.453 -14.801 1.00 94.62 773 LYS A CA 1
ATOM 6143 C C . LYS A 1 773 ? -0.438 18.126 -16.092 1.00 94.62 773 LYS A C 1
ATOM 6145 O O . LYS A 1 773 ? -1.589 18.519 -16.245 1.00 94.62 773 LYS A O 1
ATOM 6150 N N . LEU A 1 774 ? 0.192 17.395 -17.014 1.00 94.62 774 LEU A N 1
ATOM 6151 C CA . LEU A 1 774 ? -0.442 16.969 -18.265 1.00 94.62 774 LEU A CA 1
ATOM 6152 C C . LEU A 1 774 ? -1.613 16.017 -18.011 1.00 94.62 774 LEU A C 1
ATOM 6154 O O . LEU A 1 774 ? -2.624 16.111 -18.700 1.00 94.62 774 LEU A O 1
ATOM 6158 N N . PHE A 1 775 ? -1.520 15.145 -17.005 1.00 91.94 775 PHE A N 1
ATOM 6159 C CA . PHE A 1 775 ? -2.603 14.228 -16.646 1.00 91.94 775 PHE A CA 1
ATOM 6160 C C . PHE A 1 775 ? -3.860 14.957 -16.140 1.00 91.94 775 PHE A C 1
ATOM 6162 O O . PHE A 1 775 ? -4.976 14.463 -16.299 1.00 91.94 775 PHE A O 1
ATOM 6169 N N . GLU A 1 776 ? -3.696 16.150 -15.564 1.00 91.12 776 GLU A N 1
ATOM 6170 C CA . GLU A 1 776 ? -4.795 17.006 -15.099 1.00 91.12 776 GLU A CA 1
ATOM 6171 C C . GLU A 1 776 ? -5.377 17.916 -16.194 1.00 91.12 776 GLU A C 1
ATOM 6173 O O . GLU A 1 776 ? -6.382 18.591 -15.957 1.00 91.12 776 GLU A O 1
ATOM 6178 N N . HIS A 1 777 ? -4.786 17.918 -17.390 1.00 94.44 777 HIS A N 1
ATOM 6179 C CA . HIS A 1 777 ? -5.161 18.798 -18.492 1.00 94.44 777 HIS A CA 1
ATOM 6180 C C . HIS A 1 777 ? -6.562 18.495 -19.052 1.00 94.44 777 HIS A C 1
ATOM 6182 O O . HIS A 1 777 ? -6.961 17.335 -19.203 1.00 94.44 777 HIS A O 1
ATOM 6188 N N . ASP A 1 778 ? -7.297 19.540 -19.446 1.00 91.81 778 ASP A N 1
ATOM 6189 C CA . ASP A 1 778 ? -8.698 19.442 -19.887 1.00 91.81 778 ASP A CA 1
ATOM 6190 C C . ASP A 1 778 ? -8.895 18.517 -21.094 1.00 91.81 778 ASP A C 1
ATOM 6192 O O . ASP A 1 778 ? -9.874 17.764 -21.148 1.00 91.81 778 ASP A O 1
ATOM 6196 N N . PHE A 1 779 ? -7.930 18.504 -22.023 1.00 94.31 779 PHE A N 1
ATOM 6197 C CA . PHE A 1 779 ? -7.917 17.573 -23.155 1.00 94.31 779 PHE A CA 1
ATOM 6198 C C . PHE A 1 779 ? -8.066 16.109 -22.717 1.00 94.31 779 PHE A C 1
ATOM 6200 O O . PHE A 1 779 ? -8.851 15.388 -23.329 1.00 94.31 779 PHE A O 1
ATOM 6207 N N . LEU A 1 780 ? -7.375 15.670 -21.655 1.00 91.50 780 LEU A N 1
ATOM 6208 C CA . LEU A 1 780 ? -7.420 14.281 -21.178 1.00 91.50 780 LEU A CA 1
ATOM 6209 C C . LEU A 1 780 ? -8.611 14.003 -20.247 1.00 91.50 780 LEU A C 1
ATOM 6211 O O . LEU A 1 780 ? -9.076 12.868 -20.164 1.00 91.50 780 LEU A O 1
ATOM 6215 N N . ARG A 1 781 ? -9.163 15.025 -19.579 1.00 80.62 781 ARG A N 1
ATOM 6216 C CA . ARG A 1 781 ? -10.256 14.862 -18.602 1.00 80.62 781 ARG A CA 1
ATOM 6217 C C . ARG A 1 781 ? -11.651 14.693 -19.210 1.00 80.62 781 ARG A C 1
ATOM 6219 O O . ARG A 1 781 ? -12.538 14.174 -18.533 1.00 80.62 781 ARG A O 1
ATOM 6226 N N . LYS A 1 782 ? -11.880 15.130 -20.452 1.00 61.25 782 LYS A N 1
ATOM 6227 C CA . LYS A 1 782 ? -13.235 15.304 -21.016 1.00 61.25 782 LYS A CA 1
ATOM 6228 C C . LYS A 1 782 ? -14.011 14.033 -21.427 1.00 61.25 782 LYS A C 1
ATOM 6230 O O . LYS A 1 782 ? -15.096 14.203 -21.962 1.00 61.25 782 LYS A O 1
ATOM 6235 N N . ASN A 1 783 ? -13.562 12.787 -21.199 1.00 44.69 783 ASN A N 1
ATOM 6236 C CA . ASN A 1 783 ? -14.386 11.607 -21.557 1.00 44.69 783 ASN A CA 1
ATOM 6237 C C . ASN A 1 783 ? -14.020 10.282 -20.847 1.00 44.69 783 ASN A C 1
ATOM 6239 O O . ASN A 1 783 ? -13.441 9.381 -21.443 1.00 44.69 783 ASN A O 1
ATOM 6243 N N . SER A 1 784 ? -14.448 10.106 -19.595 1.00 39.91 784 SER A N 1
ATOM 6244 C CA . SER A 1 784 ? -14.605 8.775 -18.969 1.00 39.91 784 SER A CA 1
ATOM 6245 C C . SER A 1 784 ? -16.067 8.290 -18.948 1.00 39.91 784 SER A C 1
ATOM 6247 O O . SER A 1 784 ? -16.392 7.338 -18.247 1.00 39.91 784 SER A O 1
ATOM 6249 N N . GLY A 1 785 ? -16.960 8.942 -19.707 1.00 36.72 785 GLY A N 1
ATOM 6250 C CA . GLY A 1 785 ? -18.414 8.730 -19.654 1.00 36.72 785 GLY A CA 1
ATOM 6251 C C . GLY A 1 785 ? -19.066 8.152 -20.912 1.00 36.72 785 GLY A C 1
ATOM 6252 O O . GLY A 1 785 ? -20.286 8.200 -21.027 1.00 36.72 785 GLY A O 1
ATOM 6253 N N . SER A 1 786 ? -18.320 7.639 -21.891 1.00 34.72 786 SER A N 1
ATOM 6254 C CA . SER A 1 786 ? -18.934 7.064 -23.098 1.00 34.72 786 SER A CA 1
ATOM 6255 C C . SER A 1 786 ? -18.099 5.936 -23.689 1.00 34.72 786 SER A C 1
ATOM 6257 O O . SER A 1 786 ? -17.364 6.155 -24.643 1.00 34.72 786 SER A O 1
ATOM 6259 N N . GLN A 1 787 ? -18.223 4.738 -23.109 1.00 29.78 787 GLN A N 1
ATOM 6260 C CA . GLN A 1 787 ? -18.458 3.469 -23.818 1.00 29.78 787 GLN A CA 1
ATOM 6261 C C . GLN A 1 787 ? -18.440 2.286 -22.824 1.00 29.78 787 GLN A C 1
ATOM 6263 O O . GLN A 1 787 ? -17.374 1.861 -22.396 1.00 29.78 787 GLN A O 1
ATOM 6268 N N . ARG A 1 788 ? -19.655 1.774 -22.564 1.00 30.73 788 ARG A N 1
ATOM 6269 C CA . ARG A 1 788 ? -20.083 0.497 -21.944 1.00 30.73 788 ARG A CA 1
ATOM 6270 C C . ARG A 1 788 ? -19.760 0.225 -20.478 1.00 30.73 788 ARG A C 1
ATOM 6272 O O . ARG A 1 788 ? -18.600 -0.093 -20.153 1.00 30.73 788 ARG A O 1
#